Protein 4BF5 (pdb70)

Foldseek 3Di:
DDADDDLPDDPFQADPDDWLKAKEFAQQLLLLLVVVLDVVQDPPGAAEAEEQELCQLLQHLLPHLLSCVVSVRQHYEYAALNSLVSNVSSPDDHAYEYPAADDLVRLLVSVVSLYAYEAAFLVSLLSSLVSLVVVVHAHEYEAEDCLLPPPHHHHYVVDVVSVVSLLVSCPRHRYHYQEYEYEHPDLDAVSVVNSVVSSVVVVVCCCVVNVNDPVRYAYAYAEQSCSVPPSVRRGNYYYYRCSSQQRDDVVPPSRDHRIWMKRWFAFWDWDAFQDADEPPSPGGRRGTFIKTKRFAFVLLLDDQQDDPDQFKDFPQDTWDWHYGTDHTITITTCRVPPDRGTGGMITNAAGDDPDGDDQVVRCVRRVHHCSVRSSSNSVRTGHHYDYDPHVDDDPD/DDADDDLPDPPFQADPDDWLKAKAFAQVLLLLLVVVLDVVQDPPGAAEAEEQELCQLLRHLLPRLLSCVVSVRQHYEYAALNSLVSNVSSPHDHAYEYPAADDLVRLLVSVVSLYAYEAAFLVSLQSSLVSLVVVVHAHEYEAEACLLPPPHRHHYVVDVVSVVSLLVSCPRHRYHYQEYEYEHPDLDDVSVVNSLVSSVVVVVCSCVVNVNDPVRYAYAYAEQSCVVPPSVRRGNYYYYRQLSQPGDDVVVVSNDHGIWMKRWFADWDWDAFQAADEPPSPFGHNGTFIKTKRFAFVLLLPPVVFDDWAWKDFPQDTWTWGYGTDHTITITTCRVPPDRDTGGMMTRAAGDDPDGDYQCNQPVDPPDDVSSRSSSNSVRTGYHHNVVDPPPPDDD

Solvent-accessible surface area: 30609 Å² total; per-residue (Å²): 11,22,42,12,42,70,52,96,20,119,48,26,4,86,81,155,41,18,9,5,0,18,0,32,0,15,17,9,3,0,67,55,0,4,93,23,0,65,99,96,16,42,157,210,30,16,120,11,0,0,7,0,34,0,12,0,21,1,4,0,0,15,20,0,0,60,10,0,58,181,30,58,9,49,1,0,0,0,2,8,18,30,2,0,25,1,0,64,78,62,36,6,130,25,71,1,5,2,23,5,7,13,1,46,37,4,2,52,72,1,42,96,40,171,12,22,5,10,2,5,11,36,70,12,0,73,27,13,2,75,5,0,76,136,80,170,59,78,4,39,0,1,0,1,3,12,15,2,15,9,0,29,12,6,10,7,17,157,21,80,91,6,72,108,37,0,36,41,0,16,165,38,159,9,9,54,16,24,0,0,14,2,26,4,2,15,120,102,113,128,20,1,99,102,1,8,51,64,0,97,119,18,2,104,68,0,18,142,37,18,185,35,88,108,111,129,10,17,5,2,0,0,28,12,23,0,0,5,45,2,73,93,0,47,52,42,2,0,14,0,4,10,0,1,2,12,30,36,42,119,87,40,96,65,16,93,93,2,7,14,1,27,0,42,0,2,3,19,2,44,0,21,52,53,31,20,0,5,54,76,64,62,77,48,4,175,106,85,1,109,0,0,0,0,0,0,0,23,0,0,4,24,20,52,49,120,31,150,128,4,12,1,0,1,92,15,102,122,5,68,10,6,15,55,4,3,12,11,2,5,9,0,16,3,39,109,31,185,66,19,116,25,27,29,75,0,1,7,6,12,155,31,66,178,17,71,1,120,37,70,33,20,46,116,26,43,64,19,82,0,6,1,7,4,0,0,12,5,19,0,3,8,5,23,44,88,173,38,90,40,76,118,157,120,162,214,11,20,45,12,42,71,57,96,20,115,52,29,8,67,46,121,34,17,10,6,0,18,0,31,0,34,24,28,11,0,70,79,0,4,88,24,0,63,101,93,16,43,133,188,29,16,131,12,0,0,8,0,29,0,10,0,20,0,2,0,0,18,26,0,0,63,9,0,58,184,27,58,10,54,2,0,0,0,2,7,18,30,2,0,24,2,0,60,78,66,38,5,130,26,66,1,5,2,23,5,7,12,1,47,38,4,3,53,70,1,38,95,38,164,12,24,4,11,2,5,11,36,88,11,0,72,27,13,2,76,6,0,88,139,82,168,64,76,5,29,0,2,0,1,4,10,12,3,15,8,0,26,12,6,8,5,9,118,28,74,93,4,67,122,40,0,52,39,0,17,170,39,170,20,10,57,17,26,0,0,16,2,26,4,2,30,120,78,89,136,24,0,105,109,1,8,57,54,0,83,112,6,3,93,66,0,12,116,37,20,154,38,100,142,97,142,8,18,8,2,0,0,23,11,19,0,0,6,52,3,69,100,0,47,57,63,3,0,14,0,3,10,0,1,2,13,24,35,36,118,93,45,94,62,17,96,87,2,8,17,0,24,0,41,0,2,3,31,3,37,0,12,45,52,16,21,0,3,66,73,64,73,58,70,4,172,112,64,1,103,0,0,0,0,0,0,0,12,0,0,5,9,32,56,35,30,79,28,166,17,89,0,0,1,87,23,92,94,7,49,14,6,8,58,2,3,14,12,2,2,8,0,25,3,31,119,20,177,53,16,108,26,25,47,74,0,1,1,6,10,151,32,60,182,20,64,4,89,33,68,39,35,55,116,111,136,60,11,85,0,15,16,48,7,0,1,5,4,18,0,3,7,8,26,24,78,127,68,60,30,172,158,77,154,145,226

InterPro domains:
  IPR000821 Alanine racemase [PR00992] (66-82)
  IPR000821 Alanine racemase [PR00992] (102-120)
  IPR000821 Alanine racemase [PR00992] (164-176)
  IPR000821 Alanine racemase [PR00992] (200-211)
  IPR000821 Alanine racemase [PR00992] (243-270)
  IPR000821 Alanine racemase [PR00992] (295-310)
  IPR000821 Alanine racemase [PR00992] (312-327)
  IPR000821 Alanine racemase [PR00992] (333-350)
  IPR000821 Alanine racemase [PTHR30511] (40-406)
  IPR000821 Alanine racemase [TIGR00492] (42-378)
  IPR001608 Alanine racemase, N-terminal [PF01168] (46-269)
  IPR009006 Alanine racemase/group IV decarboxylase, C-terminal [G3DSA:2.40.37.10] (42-402)
  IPR009006 Alanine racemase/group IV decarboxylase, C-terminal [SSF50621] (273-406)
  IPR011079 Alanine racemase, C-terminal [PF00842] (279-400)
  IPR011079 Alanine racemase, C-terminal [SM01005] (279-407)
  IPR020622 Alanine racemase, pyridoxal-phosphate attachment site [PS00395] (71-81)
  IPR029066 PLP-binding barrel [G3DSA:3.20.20.10] (48-266)
  IPR029066 PLP-binding barrel [SSF51419] (46-269)
  IPR043698 Racemase Bsr/Lyr [MF_02212] (1-408)
  IPR043698 Racemase Bsr/Lyr [NF009879] (3-405)

Structure (mmCIF, N/CA/C/O backbone):
data_4BF5
#
_entry.id   4BF5
#
_cell.length_a   56.666
_cell.length_b   81.850
_cell.length_c   78.286
_cell.angle_alpha   90.00
_cell.angle_beta   98.97
_cell.angle_gamma   90.00
#
_symmetry.space_group_name_H-M   'P 1 21 1'
#
loop_
_entity.id
_entity.type
_entity.pdbx_description
1 polymer 'ALANINE RACEMASE'
2 non-polymer "PYRIDOXAL-5'-PHOSPHATE"
3 non-polymer 'CHLORIDE ION'
4 non-polymer GLYCEROL
5 non-polymer 'NICKEL (II) ION'
6 water water
#
loop_
_atom_site.group_PDB
_atom_site.id
_atom_site.type_symbol
_atom_site.label_atom_id
_atom_site.label_alt_id
_atom_site.label_comp_id
_atom_site.label_asym_id
_atom_site.label_entity_id
_atom_site.label_seq_id
_atom_site.pdbx_PDB_ins_code
_atom_site.Cartn_x
_atom_site.Cartn_y
_atom_site.Cartn_z
_atom_site.occupancy
_atom_site.B_iso_or_equiv
_atom_site.auth_seq_id
_atom_site.auth_comp_id
_atom_site.auth_asym_id
_atom_site.auth_atom_id
_atom_site.pdbx_PDB_model_num
ATOM 1 N N . ALA A 1 22 ? 29.489 34.476 34.627 1.00 10.97 22 ALA A N 1
ATOM 2 C CA . ALA A 1 22 ? 30.793 34.149 34.062 1.00 11.48 22 ALA A CA 1
ATOM 3 C C . ALA A 1 22 ? 30.692 32.894 33.200 1.00 10.75 22 ALA A C 1
ATOM 4 O O . ALA A 1 22 ? 30.292 31.838 33.688 1.00 11.95 22 ALA A O 1
ATOM 10 N N . PRO A 1 23 ? 31.060 33.005 31.913 1.00 9.99 23 PRO A N 1
ATOM 11 C CA . PRO A 1 23 ? 30.889 31.912 30.951 1.00 10.50 23 PRO A CA 1
ATOM 12 C C . PRO A 1 23 ? 32.042 30.915 30.955 1.00 9.63 23 PRO A C 1
ATOM 13 O O . PRO A 1 23 ? 33.049 31.126 31.632 1.00 10.77 23 PRO A O 1
ATOM 24 N N . TYR A 1 24 ? 31.885 29.828 30.206 1.00 10.39 24 TYR A N 1
ATOM 25 C CA . TYR A 1 24 ? 32.997 28.927 29.939 1.00 8.45 24 TYR A CA 1
ATOM 26 C C . TYR A 1 24 ? 34.040 29.659 29.110 1.00 10.23 24 TYR A C 1
ATOM 27 O O . TYR A 1 24 ? 33.703 30.427 28.208 1.00 14.18 24 TYR A O 1
ATOM 45 N N . LEU A 1 25 ? 35.306 29.419 29.424 1.00 8.67 25 LEU A N 1
ATOM 46 C CA . LEU A 1 25 ? 36.407 30.012 28.680 1.00 11.34 25 LEU A CA 1
ATOM 47 C C . LEU A 1 25 ? 37.030 28.956 27.772 1.00 11.88 25 LEU A C 1
ATOM 48 O O . LEU A 1 25 ? 36.761 27.765 27.929 1.00 13.30 25 LEU A O 1
ATOM 64 N N . PRO A 1 26 ? 37.857 29.390 26.810 1.00 15.54 26 PRO A N 1
ATOM 65 C CA . PRO A 1 26 ? 38.428 28.457 25.832 1.00 15.62 26 PRO A CA 1
ATOM 66 C C . PRO A 1 26 ? 39.183 27.300 26.481 1.00 13.95 26 PRO A C 1
ATOM 67 O O . PRO A 1 26 ? 39.822 27.481 27.518 1.00 13.41 26 PRO A O 1
ATOM 78 N N . LEU A 1 27 ? 39.099 26.122 25.872 1.00 14.59 27 LEU A N 1
ATOM 79 C CA . LEU A 1 27 ? 39.867 24.970 26.325 1.00 15.12 27 LEU A CA 1
ATOM 80 C C . LEU A 1 27 ? 41.340 25.190 26.002 1.00 14.11 27 LEU A C 1
ATOM 81 O O . LEU A 1 27 ? 41.680 26.017 25.156 1.00 13.81 27 LEU A O 1
ATOM 97 N N . ALA A 1 28 ? 42.212 24.451 26.679 1.00 16.66 28 ALA A N 1
ATOM 98 C CA . ALA A 1 28 ? 43.652 24.620 26.515 1.00 16.86 28 ALA A CA 1
ATOM 99 C C . ALA A 1 28 ? 44.088 24.439 25.063 1.00 19.01 28 ALA A C 1
ATOM 100 O O . ALA A 1 28 ? 45.017 25.099 24.601 1.00 23.70 28 ALA A O 1
ATOM 107 N N . SER A 1 29 ? 43.414 23.542 24.350 1.00 18.25 29 SER A N 1
ATOM 108 C CA . SER A 1 29 ? 43.779 23.230 22.971 1.00 23.03 29 SER A CA 1
ATOM 109 C C . SER A 1 29 ? 43.143 24.188 21.962 1.00 21.57 29 SER A C 1
ATOM 110 O O . SER A 1 29 ? 43.359 24.061 20.756 1.00 21.61 29 SER A O 1
ATOM 118 N N . ASP A 1 30 ? 42.364 25.145 22.456 1.00 14.56 30 ASP A N 1
ATOM 119 C CA . ASP A 1 30 ? 41.692 26.111 21.594 1.00 18.77 30 ASP A CA 1
ATOM 120 C C . ASP A 1 30 ? 42.469 27.424 21.560 1.00 19.86 30 ASP A C 1
ATOM 121 O O . ASP A 1 30 ? 42.500 28.161 22.545 1.00 20.62 30 ASP A O 1
ATOM 130 N N . HIS A 1 31 ? 43.093 27.712 20.421 1.00 15.02 31 HIS A N 1
ATOM 131 C CA . HIS A 1 31 ? 43.934 28.898 20.285 1.00 17.35 31 HIS A CA 1
ATOM 132 C C . HIS A 1 31 ? 43.361 29.894 19.280 1.00 14.39 31 HIS A C 1
ATOM 133 O O . HIS A 1 31 ? 44.106 30.637 18.641 1.00 17.26 31 HIS A O 1
ATOM 148 N N . ARG A 1 32 ? 42.039 29.908 19.144 1.00 13.67 32 ARG A N 1
ATOM 149 C CA . ARG A 1 32 ? 41.378 30.821 18.217 1.00 12.88 32 ARG A CA 1
ATOM 150 C C . ARG A 1 32 ? 41.496 32.270 18.675 1.00 12.05 32 ARG A C 1
ATOM 151 O O . ARG A 1 32 ? 41.739 33.168 17.868 1.00 12.98 32 ARG A O 1
ATOM 172 N N . ASN A 1 33 ? 41.318 32.494 19.972 1.00 12.33 33 ASN A N 1
ATOM 173 C CA . ASN A 1 33 ? 41.313 33.844 20.518 1.00 12.28 33 ASN A CA 1
ATOM 174 C C . ASN A 1 33 ? 42.669 34.524 20.366 1.00 16.53 33 ASN A C 1
ATOM 175 O O . ASN A 1 33 ? 43.711 33.912 20.600 1.00 15.93 33 ASN A O 1
ATOM 186 N N . GLY A 1 34 ? 42.647 35.793 19.971 1.00 11.47 34 GLY A N 1
ATOM 187 C CA . GLY A 1 34 ? 43.864 36.566 19.807 1.00 11.71 34 GLY A CA 1
ATOM 188 C C . GLY A 1 34 ? 44.335 36.636 18.364 1.00 14.17 34 GLY A C 1
ATOM 189 O O . GLY A 1 34 ? 45.114 37.518 18.004 1.00 13.60 34 GLY A O 1
ATOM 193 N N . GLU A 1 35 ? 43.861 35.708 17.536 1.00 12.15 35 GLU A N 1
ATOM 194 C CA . GLU A 1 35 ? 44.269 35.648 16.134 1.00 12.81 35 GLU A CA 1
ATOM 195 C C . GLU A 1 35 ? 43.710 36.830 15.346 1.00 12.48 35 GLU A C 1
ATOM 196 O O . GLU A 1 35 ? 42.537 37.175 15.472 1.00 15.25 35 GLU A O 1
ATOM 208 N N . VAL A 1 36 ? 44.561 37.436 14.524 1.00 13.51 36 VAL A N 1
ATOM 209 C CA . VAL A 1 36 ? 44.229 38.689 13.855 1.00 13.29 36 VAL A CA 1
ATOM 210 C C . VAL A 1 36 ? 43.467 38.504 12.542 1.00 12.79 36 VAL A C 1
ATOM 211 O O . VAL A 1 36 ? 42.646 39.343 12.176 1.00 17.61 36 VAL A O 1
ATOM 224 N N . GLN A 1 37 ? 43.737 37.411 11.836 1.00 14.49 37 GLN A N 1
ATOM 225 C CA . GLN A 1 37 ? 43.201 37.231 10.489 1.00 16.18 37 GLN A CA 1
ATOM 226 C C . GLN A 1 37 ? 41.765 36.707 10.457 1.00 13.21 37 GLN A C 1
ATOM 227 O O . GLN A 1 37 ? 41.107 36.759 9.418 1.00 16.00 37 GLN A O 1
ATOM 241 N N . THR A 1 38 ? 41.277 36.210 11.587 1.00 11.65 38 THR A N 1
ATOM 242 C CA . THR A 1 38 ? 39.936 35.639 11.639 1.00 15.05 38 THR A CA 1
ATOM 243 C C . THR A 1 38 ? 38.870 36.727 11.557 1.00 12.52 38 THR A C 1
ATOM 244 O O . THR A 1 38 ? 38.977 37.768 12.202 1.00 14.64 38 THR A O 1
ATOM 255 N N . ALA A 1 39 ? 37.840 36.472 10.756 1.00 10.88 39 ALA A N 1
ATOM 256 C CA . ALA A 1 39 ? 36.772 37.442 10.545 1.00 13.38 39 ALA A CA 1
ATOM 257 C C . ALA A 1 39 ? 36.044 37.746 11.847 1.00 12.12 39 ALA A C 1
ATOM 258 O O . ALA A 1 39 ? 35.656 36.838 12.583 1.00 14.62 39 ALA A O 1
ATOM 265 N N . SER A 1 40 ? 35.865 39.033 12.123 1.00 12.85 40 SER A N 1
ATOM 266 C CA A SER A 1 40 ? 35.182 39.474 13.333 0.59 15.41 40 SER A CA 1
ATOM 267 C CA B SER A 1 40 ? 35.174 39.470 13.329 0.41 15.41 40 SER A CA 1
ATOM 268 C C . SER A 1 40 ? 34.281 40.664 13.020 1.00 14.87 40 SER A C 1
ATOM 269 O O . SER A 1 40 ? 34.712 41.623 12.381 1.00 15.72 40 SER A O 1
ATOM 284 N N . ASN A 1 41 ? 33.032 40.604 13.472 1.00 11.56 41 ASN A N 1
ATOM 285 C CA . ASN A 1 41 ? 32.106 41.708 13.246 1.00 11.46 41 ASN A CA 1
ATOM 286 C C . ASN A 1 41 ? 32.557 42.920 14.051 1.00 10.38 41 ASN A C 1
ATOM 287 O O . ASN A 1 41 ? 32.430 44.060 13.608 1.00 14.15 41 ASN A O 1
ATOM 298 N N . ALA A 1 42 ? 33.089 42.651 15.237 1.00 10.41 42 ALA A N 1
ATOM 299 C CA . ALA A 1 42 ? 33.733 43.662 16.062 1.00 11.54 42 ALA A CA 1
ATOM 300 C C . ALA A 1 42 ? 34.769 42.937 16.907 1.00 10.23 42 ALA A C 1
ATOM 301 O O . ALA A 1 42 ? 34.689 41.722 17.070 1.00 11.02 42 ALA A O 1
ATOM 308 N N . TRP A 1 43 ? 35.749 43.662 17.435 1.00 9.20 43 TRP A N 1
ATOM 309 C CA . TRP A 1 43 ? 36.801 43.015 18.210 1.00 10.72 43 TRP A CA 1
ATOM 310 C C . TRP A 1 43 ? 37.516 43.974 19.150 1.00 12.51 43 TRP A C 1
ATOM 311 O O . TRP A 1 43 ? 37.529 45.186 18.932 1.00 11.84 43 TRP A O 1
ATOM 332 N N . LEU A 1 44 ? 38.105 43.413 20.202 1.00 11.70 44 LEU A N 1
ATOM 333 C CA . LEU A 1 44 ? 38.935 44.180 21.117 1.00 11.66 44 LEU A CA 1
ATOM 334 C C . LEU A 1 44 ? 40.403 43.978 20.772 1.00 13.11 44 LEU A C 1
ATOM 335 O O . LEU A 1 44 ? 40.888 42.850 20.706 1.00 16.00 44 LEU A O 1
ATOM 351 N N . GLU A 1 45 ? 41.098 45.084 20.540 1.00 11.98 45 GLU A N 1
ATOM 352 C CA . GLU A 1 45 ? 42.528 45.062 20.284 1.00 13.11 45 GLU A CA 1
ATOM 353 C C . GLU A 1 45 ? 43.268 45.136 21.614 1.00 12.72 45 GLU A C 1
ATOM 354 O O . GLU A 1 45 ? 43.196 46.145 22.311 1.00 14.14 45 GLU A O 1
ATOM 366 N N . VAL A 1 46 ? 43.971 44.062 21.964 1.00 9.82 46 VAL A N 1
ATOM 367 C CA . VAL A 1 46 ? 44.641 43.967 23.259 1.00 8.56 46 VAL A CA 1
ATOM 368 C C . VAL A 1 46 ? 46.152 44.129 23.116 1.00 11.27 46 VAL A C 1
ATOM 369 O O . VAL A 1 46 ? 46.830 43.263 22.565 1.00 11.04 46 VAL A O 1
ATOM 382 N N . ASP A 1 47 ? 46.672 45.240 23.627 1.00 9.98 47 ASP A N 1
ATOM 383 C CA . ASP A 1 47 ? 48.088 45.565 23.502 1.00 10.85 47 ASP A CA 1
ATOM 384 C C . ASP A 1 47 ? 48.895 44.953 24.644 1.00 10.84 47 ASP A C 1
ATOM 385 O O . ASP A 1 47 ? 48.923 45.486 25.753 1.00 10.45 47 ASP A O 1
ATOM 394 N N . LEU A 1 48 ? 49.556 43.835 24.361 1.00 12.56 48 LEU A N 1
ATOM 395 C CA . LEU A 1 48 ? 50.346 43.135 25.367 1.00 11.12 48 LEU A CA 1
ATOM 396 C C . LEU A 1 48 ? 51.515 43.989 25.848 1.00 13.12 48 LEU A C 1
ATOM 397 O O . LEU A 1 48 ? 51.931 43.893 27.002 1.00 13.47 48 LEU A O 1
ATOM 413 N N . GLY A 1 49 ? 52.044 44.822 24.958 1.00 12.95 49 GLY A N 1
ATOM 414 C CA . GLY A 1 49 ? 53.149 45.699 25.301 1.00 12.74 49 GLY A CA 1
ATOM 415 C C . GLY A 1 49 ? 52.760 46.700 26.371 1.00 12.90 49 GLY A C 1
ATOM 416 O O . GLY A 1 49 ? 53.524 46.961 27.301 1.00 15.84 49 GLY A O 1
ATOM 420 N N . ALA A 1 50 ? 51.563 47.262 26.238 1.00 12.14 50 ALA A N 1
ATOM 421 C CA . ALA A 1 50 ? 51.054 48.223 27.207 1.00 10.58 50 ALA A CA 1
ATOM 422 C C . ALA A 1 50 ? 50.846 47.551 28.559 1.00 13.58 50 ALA A C 1
ATOM 423 O O . ALA A 1 50 ? 51.144 48.129 29.604 1.00 12.77 50 ALA A O 1
ATOM 430 N N . PHE A 1 51 ? 50.334 46.324 28.530 1.00 11.49 51 PHE A N 1
ATOM 431 C CA . PHE A 1 51 ? 50.071 45.571 29.750 1.00 11.83 51 PHE A CA 1
ATOM 432 C C . PHE A 1 51 ? 51.366 45.284 30.503 1.00 13.06 51 PHE A C 1
ATOM 433 O O . PHE A 1 51 ? 51.456 45.512 31.710 1.00 13.39 51 PHE A O 1
ATOM 450 N N . GLU A 1 52 ? 52.369 44.786 29.786 1.00 12.01 52 GLU A N 1
ATOM 451 C CA . GLU A 1 52 ? 53.665 44.493 30.387 1.00 13.51 52 GLU A CA 1
ATOM 452 C C . GLU A 1 52 ? 54.318 45.768 30.909 1.00 12.83 52 GLU A C 1
ATOM 453 O O . GLU A 1 52 ? 54.986 45.755 31.943 1.00 14.72 52 GLU A O 1
ATOM 465 N N . HIS A 1 53 ? 54.118 46.869 30.191 1.00 14.14 53 HIS A N 1
ATOM 466 C CA . HIS A 1 53 ? 54.644 48.163 30.611 1.00 13.39 53 HIS A CA 1
ATOM 467 C C . HIS A 1 53 ? 54.033 48.594 31.940 1.00 13.69 53 HIS A C 1
ATOM 468 O O . HIS A 1 53 ? 54.739 49.054 32.837 1.00 13.73 53 HIS A O 1
ATOM 483 N N . ASN A 1 54 ? 52.719 48.444 32.061 1.00 10.74 54 ASN A N 1
ATOM 484 C CA . ASN A 1 54 ? 52.012 48.851 33.270 1.00 11.14 54 ASN A CA 1
ATOM 485 C C . ASN A 1 54 ? 52.464 48.062 34.495 1.00 10.19 54 ASN A C 1
ATOM 486 O O . ASN A 1 54 ? 52.568 48.611 35.592 1.00 11.80 54 ASN A O 1
ATOM 497 N N . ILE A 1 55 ? 52.734 46.774 34.305 1.00 12.07 55 ILE A N 1
ATOM 498 C CA . ILE A 1 55 ? 53.220 45.934 35.392 1.00 12.51 55 ILE A CA 1
ATOM 499 C C . ILE A 1 55 ? 54.566 46.447 35.893 1.00 9.80 55 ILE A C 1
ATOM 500 O O . ILE A 1 55 ? 54.763 46.627 37.095 1.00 13.08 55 ILE A O 1
ATOM 516 N N . GLN A 1 56 ? 55.487 46.683 34.965 1.00 13.45 56 GLN A N 1
ATOM 517 C CA . GLN A 1 56 ? 56.820 47.159 35.313 1.00 13.82 56 GLN A CA 1
ATOM 518 C C . GLN A 1 56 ? 56.754 48.542 35.951 1.00 14.51 56 GLN A C 1
ATOM 519 O O . GLN A 1 56 ? 57.503 48.843 36.880 1.00 15.97 56 GLN A O 1
ATOM 533 N N . THR A 1 57 ? 55.855 49.381 35.448 1.00 14.77 57 THR A N 1
ATOM 534 C CA . THR A 1 57 ? 55.708 50.738 35.960 1.00 13.87 57 THR A CA 1
ATOM 535 C C . THR A 1 57 ? 55.256 50.720 37.418 1.00 16.49 57 THR A C 1
ATOM 536 O O . THR A 1 57 ? 55.724 51.517 38.231 1.00 14.30 57 THR A O 1
ATOM 547 N N . LEU A 1 58 ? 54.347 49.807 37.747 1.00 13.16 58 LEU A N 1
ATOM 548 C CA . LEU A 1 58 ? 53.877 49.669 39.120 1.00 9.55 58 LEU A CA 1
ATOM 549 C C . LEU A 1 58 ? 54.998 49.159 40.019 1.00 10.73 58 LEU A C 1
ATOM 550 O O . LEU A 1 58 ? 55.167 49.634 41.142 1.00 13.82 58 LEU A O 1
ATOM 566 N N . LYS A 1 59 ? 55.761 48.189 39.523 1.00 12.39 59 LYS A N 1
ATOM 567 C CA . LYS A 1 59 ? 56.900 47.660 40.265 1.00 13.60 59 LYS A CA 1
ATOM 568 C C . LYS A 1 59 ? 57.843 48.784 40.670 1.00 16.12 59 LYS A C 1
ATOM 569 O O . LYS A 1 59 ? 58.261 48.874 41.824 1.00 18.56 59 LYS A O 1
ATOM 588 N N . ASP A 1 60 ? 58.179 49.635 39.706 1.00 18.12 60 ASP A N 1
ATOM 589 C CA . ASP A 1 60 ? 59.105 50.734 39.941 1.00 18.15 60 ASP A CA 1
ATOM 590 C C . ASP A 1 60 ? 58.547 51.709 40.973 1.00 22.88 60 ASP A C 1
ATOM 591 O O . ASP A 1 60 ? 59.299 52.306 41.743 1.00 24.13 60 ASP A O 1
ATOM 600 N N . ARG A 1 61 ? 57.227 51.868 40.986 1.00 17.34 61 ARG A N 1
ATOM 601 C CA . ARG A 1 61 ? 56.579 52.766 41.935 1.00 13.50 61 ARG A CA 1
ATOM 602 C C . ARG A 1 61 ? 56.653 52.210 43.354 1.00 18.07 61 ARG A C 1
ATOM 603 O O . ARG A 1 61 ? 56.944 52.940 44.302 1.00 23.42 61 ARG A O 1
ATOM 624 N N . LEU A 1 62 ? 56.386 50.916 43.492 1.00 16.68 62 LEU A N 1
ATOM 625 C CA . LEU A 1 62 ? 56.372 50.271 44.801 1.00 15.97 62 LEU A CA 1
ATOM 626 C C . LEU A 1 62 ? 57.780 50.138 45.377 1.00 19.79 62 LEU A C 1
ATOM 627 O O . LEU A 1 62 ? 57.964 50.159 46.594 1.00 23.36 62 LEU A O 1
ATOM 643 N N . GLY A 1 63 ? 58.768 50.000 44.500 1.00 20.25 63 GLY A N 1
ATOM 644 C CA . GLY A 1 63 ? 60.152 49.890 44.926 1.00 26.45 63 GLY A CA 1
ATOM 645 C C . GLY A 1 63 ? 60.553 48.462 45.240 1.00 21.80 63 GLY A C 1
ATOM 646 O O . GLY A 1 63 ? 59.753 47.536 45.105 1.00 28.52 63 GLY A O 1
ATOM 650 N N . ASP A 1 64 ? 61.800 48.285 45.664 1.00 29.47 64 ASP A N 1
ATOM 651 C CA . ASP A 1 64 ? 62.335 46.959 45.952 1.00 27.23 64 ASP A CA 1
ATOM 652 C C . ASP A 1 64 ? 61.844 46.417 47.291 1.00 27.89 64 ASP A C 1
ATOM 653 O O . ASP A 1 64 ? 61.736 45.205 47.475 1.00 33.74 64 ASP A O 1
ATOM 662 N N . LYS A 1 65 ? 61.550 47.318 48.224 1.00 24.74 65 LYS A N 1
ATOM 663 C CA . LYS A 1 65 ? 61.078 46.924 49.546 1.00 25.99 65 LYS A CA 1
ATOM 664 C C . LYS A 1 65 ? 59.575 47.151 49.686 1.00 23.02 65 LYS A C 1
ATOM 665 O O . LYS A 1 65 ? 59.043 47.169 50.796 1.00 28.64 65 LYS A O 1
ATOM 684 N N . GLY A 1 66 ? 58.894 47.322 48.556 1.00 23.91 66 GLY A N 1
ATOM 685 C CA . GLY A 1 66 ? 57.465 47.578 48.561 1.00 19.52 66 GLY A CA 1
ATOM 686 C C . GLY A 1 66 ? 56.650 46.308 48.711 1.00 18.33 66 GLY A C 1
ATOM 687 O O . GLY A 1 66 ? 57.208 45.215 48.815 1.00 17.35 66 GLY A O 1
ATOM 691 N N . PRO A 1 67 ? 55.317 46.445 48.721 1.00 14.50 67 PRO A N 1
ATOM 692 C CA . PRO A 1 67 ? 54.414 45.299 48.867 1.00 14.05 67 PRO A CA 1
ATOM 693 C C . PRO A 1 67 ? 54.400 44.416 47.626 1.00 14.81 67 PRO A C 1
ATOM 694 O O . PRO A 1 67 ? 54.735 44.879 46.535 1.00 17.28 67 PRO A O 1
ATOM 705 N N . LYS A 1 68 ? 54.019 43.155 47.797 1.00 14.26 68 LYS A N 1
ATOM 706 C CA . LYS A 1 68 ? 53.881 42.241 46.673 1.00 14.73 68 LYS A CA 1
ATOM 707 C C . LYS A 1 68 ? 52.689 42.658 45.822 1.00 12.87 68 LYS A C 1
ATOM 708 O O . LYS A 1 68 ? 51.792 43.353 46.298 1.00 13.15 68 LYS A O 1
ATOM 727 N N . ILE A 1 69 ? 52.684 42.230 44.565 1.00 12.22 69 ILE A N 1
ATOM 728 C CA . ILE A 1 69 ? 51.589 42.544 43.657 1.00 11.98 69 ILE A CA 1
ATOM 729 C C . ILE A 1 69 ? 50.727 41.316 43.401 1.00 13.25 69 ILE A C 1
ATOM 730 O O . ILE A 1 69 ? 51.239 40.245 43.076 1.00 13.66 69 ILE A O 1
ATOM 746 N N . CYS A 1 70 ? 49.417 41.476 43.552 1.00 11.30 70 CYS A N 1
ATOM 747 C CA . CYS A 1 70 ? 48.476 40.450 43.129 1.00 12.43 70 CYS A CA 1
ATOM 748 C C . CYS A 1 70 ? 47.645 40.997 41.977 1.00 12.79 70 CYS A C 1
ATOM 749 O O . CYS A 1 70 ? 46.732 41.797 42.183 1.00 14.52 70 CYS A O 1
ATOM 756 N N . ALA A 1 71 ? 47.977 40.575 40.762 1.00 9.73 71 ALA A N 1
ATOM 757 C CA . ALA A 1 71 ? 47.270 41.039 39.576 1.00 11.47 71 ALA A CA 1
ATOM 758 C C . ALA A 1 71 ? 45.836 40.528 39.585 1.00 10.67 71 ALA A C 1
ATOM 759 O O . ALA A 1 71 ? 45.599 39.321 39.568 1.00 9.04 71 ALA A O 1
ATOM 766 N N . ILE A 1 72 ? 44.882 41.451 39.620 1.00 9.87 72 ILE A N 1
ATOM 767 C CA . ILE A 1 72 ? 43.472 41.088 39.620 1.00 7.85 72 ILE A CA 1
ATOM 768 C C . ILE A 1 72 ? 42.985 40.928 38.185 1.00 9.13 72 ILE A C 1
ATOM 769 O O . ILE A 1 72 ? 43.038 41.868 37.391 1.00 9.49 72 ILE A O 1
ATOM 785 N N . MET A 1 73 ? 42.515 39.728 37.859 1.00 9.06 73 MET A N 1
ATOM 786 C CA . MET A 1 73 ? 42.151 39.393 36.489 1.00 8.57 73 MET A CA 1
ATOM 787 C C . MET A 1 73 ? 40.769 38.748 36.422 1.00 11.06 73 MET A C 1
ATOM 788 O O . MET A 1 73 ? 40.510 37.893 35.575 1.00 9.97 73 MET A O 1
ATOM 802 N N . LYS A 1 74 ? 39.887 39.167 37.322 1.00 10.33 74 LYS A N 1
ATOM 803 C CA . LYS A 1 74 ? 38.504 38.708 37.318 1.00 10.38 74 LYS A CA 1
ATOM 804 C C . LYS A 1 74 ? 37.805 39.186 36.049 1.00 7.92 74 LYS A C 1
ATOM 805 O O . LYS A 1 74 ? 38.301 40.076 35.358 1.00 8.53 74 LYS A O 1
ATOM 821 N N . ALA A 1 75 ? 36.651 38.597 35.750 1.00 10.45 75 ALA A N 1
ATOM 822 C CA . ALA A 1 75 ? 35.881 38.963 34.566 1.00 9.74 75 ALA A CA 1
ATOM 823 C C . ALA A 1 75 ? 36.710 38.783 33.298 1.00 8.94 75 ALA A C 1
ATOM 824 O O . ALA A 1 75 ? 36.732 39.654 32.428 1.00 9.42 75 ALA A O 1
ATOM 831 N N . ASP A 1 76 ? 37.386 37.642 33.200 1.00 9.49 76 ASP A N 1
ATOM 832 C CA . ASP A 1 76 ? 38.228 37.337 32.049 1.00 9.42 76 ASP A CA 1
ATOM 833 C C . ASP A 1 76 ? 39.252 38.447 31.839 1.00 9.18 76 ASP A C 1
ATOM 834 O O . ASP A 1 76 ? 39.392 38.980 30.738 1.00 8.58 76 ASP A O 1
ATOM 843 N N . ALA A 1 77 ? 39.962 38.789 32.910 1.00 9.57 77 ALA A N 1
ATOM 844 C CA . ALA A 1 77 ? 40.964 39.848 32.875 1.00 8.88 77 ALA A CA 1
ATOM 845 C C . ALA A 1 77 ? 40.358 41.169 32.413 1.00 9.85 77 ALA A C 1
ATOM 846 O O . ALA A 1 77 ? 40.871 41.809 31.494 1.00 9.44 77 ALA A O 1
ATOM 853 N N . TYR A 1 78 ? 39.265 41.571 33.055 1.00 9.80 78 TYR A N 1
ATOM 854 C CA . TYR A 1 78 ? 38.627 42.850 32.760 1.00 10.79 78 TYR A CA 1
ATOM 855 C C . TYR A 1 78 ? 38.258 42.968 31.283 1.00 9.66 78 TYR A C 1
ATOM 856 O O . TYR A 1 78 ? 38.289 44.057 30.711 1.00 10.78 78 TYR A O 1
ATOM 874 N N . GLY A 1 79 ? 37.916 41.840 30.669 1.00 8.93 79 GLY A N 1
ATOM 875 C CA . GLY A 1 79 ? 37.502 41.823 29.277 1.00 9.84 79 GLY A CA 1
ATOM 876 C C . GLY A 1 79 ? 38.652 41.786 28.287 1.00 11.20 79 GLY A C 1
ATOM 877 O O . GLY A 1 79 ? 38.434 41.862 27.079 1.00 12.07 79 GLY A O 1
ATOM 881 N N . HIS A 1 80 ? 39.876 41.663 28.791 1.00 10.88 80 HIS A N 1
ATOM 882 C CA . HIS A 1 80 ? 41.055 41.634 27.931 1.00 10.74 80 HIS A CA 1
ATOM 883 C C . HIS A 1 80 ? 41.431 40.209 27.539 1.00 10.86 80 HIS A C 1
ATOM 884 O O . HIS A 1 80 ? 42.205 39.999 26.604 1.00 13.35 80 HIS A O 1
ATOM 899 N N . GLY A 1 81 ? 40.883 39.234 28.256 1.00 11.62 81 GLY A N 1
ATOM 900 C CA . GLY A 1 81 ? 41.177 37.838 27.992 1.00 14.30 81 GLY A CA 1
ATOM 901 C C . GLY A 1 81 ? 42.292 37.319 28.877 1.00 11.82 81 GLY A C 1
ATOM 902 O O . GLY A 1 81 ? 43.471 37.542 28.603 1.00 11.81 81 GLY A O 1
ATOM 906 N N . ILE A 1 82 ? 41.917 36.622 29.945 1.00 9.64 82 ILE A N 1
ATOM 907 C CA . ILE A 1 82 ? 42.893 36.086 30.884 1.00 8.92 82 ILE A CA 1
ATOM 908 C C . ILE A 1 82 ? 43.813 35.088 30.181 1.00 10.02 82 ILE A C 1
ATOM 909 O O . ILE A 1 82 ? 44.977 34.935 30.549 1.00 8.88 82 ILE A O 1
ATOM 925 N N . ASP A 1 83 ? 43.288 34.420 29.159 1.00 11.02 83 ASP A N 1
ATOM 926 C CA . ASP A 1 83 ? 44.075 33.470 28.381 1.00 13.23 83 ASP A CA 1
ATOM 927 C C . ASP A 1 83 ? 45.214 34.161 27.633 1.00 15.13 83 ASP A C 1
ATOM 928 O O . ASP A 1 83 ? 46.248 33.551 27.362 1.00 15.79 83 ASP A O 1
ATOM 937 N N . LEU A 1 84 ? 45.025 35.437 27.313 1.00 10.05 84 LEU A N 1
ATOM 938 C CA . LEU A 1 84 ? 46.003 36.183 26.528 1.00 11.27 84 LEU A CA 1
ATOM 939 C C . LEU A 1 84 ? 47.011 36.937 27.395 1.00 9.77 84 LEU A C 1
ATOM 940 O O . LEU A 1 84 ? 48.125 37.215 26.952 1.00 10.60 84 LEU A O 1
ATOM 956 N N . LEU A 1 85 ? 46.627 37.267 28.625 1.00 10.98 85 LEU A N 1
ATOM 957 C CA . LEU A 1 85 ? 47.454 38.129 29.468 1.00 8.57 85 LEU A CA 1
ATOM 958 C C . LEU A 1 85 ? 48.274 37.387 30.525 1.00 11.12 85 LEU A C 1
ATOM 959 O O . LEU A 1 85 ? 49.303 37.890 30.973 1.00 10.54 85 LEU A O 1
ATOM 975 N N . VAL A 1 86 ? 47.826 36.204 30.931 1.00 10.64 86 VAL A N 1
ATOM 976 C CA . VAL A 1 86 ? 48.503 35.481 32.006 1.00 10.53 86 VAL A CA 1
ATOM 977 C C . VAL A 1 86 ? 49.980 35.215 31.697 1.00 9.51 86 VAL A C 1
ATOM 978 O O . VAL A 1 86 ? 50.829 35.360 32.575 1.00 11.13 86 VAL A O 1
ATOM 991 N N . PRO A 1 87 ? 50.294 34.824 30.452 1.00 8.57 87 PRO A N 1
ATOM 992 C CA . PRO A 1 87 ? 51.702 34.589 30.111 1.00 11.60 87 PRO A CA 1
ATOM 993 C C . PRO A 1 87 ? 52.604 35.776 30.452 1.00 12.82 87 PRO A C 1
ATOM 994 O O . PRO A 1 87 ? 53.750 35.577 30.857 1.00 12.33 87 PRO A O 1
ATOM 1005 N N . SER A 1 88 ? 52.091 36.992 30.291 1.00 10.68 88 SER A N 1
ATOM 1006 C CA . SER A 1 88 ? 52.847 38.191 30.635 1.00 11.99 88 SER A CA 1
ATOM 1007 C C . SER A 1 88 ? 53.019 38.304 32.146 1.00 10.21 88 SER A C 1
ATOM 1008 O O . SER A 1 88 ? 54.064 38.735 32.632 1.00 14.03 88 SER A O 1
ATOM 1016 N N . VAL A 1 89 ? 51.985 37.916 32.885 1.00 9.97 89 VAL A N 1
ATOM 1017 C CA . VAL A 1 89 ? 52.031 37.949 34.340 1.00 12.47 89 VAL A CA 1
ATOM 1018 C C . VAL A 1 89 ? 53.059 36.944 34.851 1.00 11.32 89 VAL A C 1
ATOM 1019 O O . VAL A 1 89 ? 53.788 37.215 35.806 1.00 12.43 89 VAL A O 1
ATOM 1032 N N . VAL A 1 90 ? 53.116 35.785 34.201 1.00 12.09 90 VAL A N 1
ATOM 1033 C CA . VAL A 1 90 ? 54.071 34.746 34.563 1.00 15.94 90 VAL A CA 1
ATOM 1034 C C . VAL A 1 90 ? 55.502 35.213 34.322 1.00 13.20 90 VAL A C 1
ATOM 1035 O O . VAL A 1 90 ? 56.372 35.043 35.175 1.00 13.39 90 VAL A O 1
ATOM 1048 N N . LYS A 1 91 ? 55.739 35.806 33.158 1.00 13.16 91 LYS A N 1
ATOM 1049 C CA . LYS A 1 91 ? 57.077 36.249 32.789 1.00 12.45 91 LYS A CA 1
ATOM 1050 C C . LYS A 1 91 ? 57.548 37.388 33.690 1.00 19.14 91 LYS A C 1
ATOM 1051 O O . LYS A 1 91 ? 58.745 37.548 33.926 1.00 16.03 91 LYS A O 1
ATOM 1070 N N . ALA A 1 92 ? 56.603 38.173 34.196 1.00 14.31 92 ALA A N 1
ATOM 1071 C CA . ALA A 1 92 ? 56.927 39.283 35.085 1.00 14.63 92 ALA A CA 1
ATOM 1072 C C . ALA A 1 92 ? 57.249 38.791 36.495 1.00 11.76 92 ALA A C 1
ATOM 1073 O O . ALA A 1 92 ? 57.787 39.536 37.312 1.00 17.83 92 ALA A O 1
ATOM 1080 N N . GLY A 1 93 ? 56.916 37.536 36.779 1.00 14.19 93 GLY A N 1
ATOM 1081 C CA . GLY A 1 93 ? 57.211 36.951 38.074 1.00 15.56 93 GLY A CA 1
ATOM 1082 C C . GLY A 1 93 ? 56.257 37.403 39.162 1.00 12.94 93 GLY A C 1
ATOM 1083 O O . GLY A 1 93 ? 56.563 37.294 40.350 1.00 16.39 93 GLY A O 1
ATOM 1087 N N . ILE A 1 94 ? 55.099 37.915 38.759 1.00 12.00 94 ILE A N 1
ATOM 1088 C CA . ILE A 1 94 ? 54.074 38.322 39.711 1.00 14.58 94 ILE A CA 1
ATOM 1089 C C . ILE A 1 94 ? 53.674 37.118 40.562 1.00 12.17 94 ILE A C 1
ATOM 1090 O O . ILE A 1 94 ? 53.322 36.067 40.027 1.00 12.85 94 ILE A O 1
ATOM 1106 N N . PRO A 1 95 ? 53.732 37.267 41.895 1.00 12.05 95 PRO A N 1
ATOM 1107 C CA . PRO A 1 95 ? 53.530 36.135 42.807 1.00 13.18 95 PRO A CA 1
ATOM 1108 C C . PRO A 1 95 ? 52.071 35.733 43.007 1.00 15.71 95 PRO A C 1
ATOM 1109 O O . PRO A 1 95 ? 51.807 34.595 43.395 1.00 12.67 95 PRO A O 1
ATOM 1120 N N . CYS A 1 96 ? 51.141 36.647 42.751 1.00 11.41 96 CYS A N 1
ATOM 1121 C CA . CYS A 1 96 ? 49.735 36.401 43.050 1.00 14.73 96 CYS A CA 1
ATOM 1122 C C . CYS A 1 96 ? 48.813 36.858 41.924 1.00 9.38 96 CYS A C 1
ATOM 1123 O O . CYS A 1 96 ? 49.058 37.877 41.279 1.00 10.22 96 CYS A O 1
ATOM 1130 N N . ILE A 1 97 ? 47.756 36.086 41.690 1.00 9.52 97 ILE A N 1
ATOM 1131 C CA . ILE A 1 97 ? 46.698 36.470 40.764 1.00 10.99 97 ILE A CA 1
ATOM 1132 C C . ILE A 1 97 ? 45.347 36.330 41.451 1.00 11.33 97 ILE A C 1
ATOM 1133 O O . ILE A 1 97 ? 45.067 35.313 42.088 1.00 10.49 97 ILE A O 1
ATOM 1149 N N . GLY A 1 98 ? 44.513 37.356 41.321 1.00 9.57 98 GLY A N 1
ATOM 1150 C CA . GLY A 1 98 ? 43.175 37.328 41.881 1.00 10.67 98 GLY A CA 1
ATOM 1151 C C . GLY A 1 98 ? 42.138 37.137 40.793 1.00 12.46 98 GLY A C 1
ATOM 1152 O O . GLY A 1 98 ? 42.087 37.907 39.836 1.00 11.58 98 GLY A O 1
ATOM 1156 N N . ILE A 1 99 ? 41.313 36.105 40.936 1.00 9.27 99 ILE A N 1
ATOM 1157 C CA . ILE A 1 99 ? 40.269 35.818 39.957 1.00 7.49 99 ILE A CA 1
ATOM 1158 C C . ILE A 1 99 ? 38.916 35.667 40.646 1.00 8.36 99 ILE A C 1
ATOM 1159 O O . ILE A 1 99 ? 38.819 35.764 41.868 1.00 8.86 99 ILE A O 1
ATOM 1175 N N . ALA A 1 100 ? 37.873 35.437 39.855 1.00 7.32 100 ALA A N 1
ATOM 1176 C CA . ALA A 1 100 ? 36.523 35.311 40.392 1.00 11.92 100 ALA A CA 1
ATOM 1177 C C . ALA A 1 100 ? 35.926 33.935 40.110 1.00 9.80 100 ALA A C 1
ATOM 1178 O O . ALA A 1 100 ? 35.392 33.290 41.010 1.00 9.29 100 ALA A O 1
ATOM 1185 N N . SER A 1 101 ? 36.021 33.487 38.861 1.00 10.19 101 SER A N 1
ATOM 1186 C CA . SER A 1 101 ? 35.383 32.242 38.446 1.00 8.73 101 SER A CA 1
ATOM 1187 C C . SER A 1 101 ? 36.357 31.069 38.413 1.00 9.70 101 SER A C 1
ATOM 1188 O O . SER A 1 101 ? 37.573 31.254 38.365 1.00 9.95 101 SER A O 1
ATOM 1196 N N . ASN A 1 102 ? 35.805 29.859 38.432 1.00 9.46 102 ASN A N 1
ATOM 1197 C CA . ASN A 1 102 ? 36.602 28.644 38.323 1.00 11.39 102 ASN A CA 1
ATOM 1198 C C . ASN A 1 102 ? 37.314 28.564 36.980 1.00 10.85 102 ASN A C 1
ATOM 1199 O O . ASN A 1 102 ? 38.467 28.143 36.902 1.00 10.82 102 ASN A O 1
ATOM 1210 N N . GLU A 1 103 ? 36.617 28.964 35.923 1.00 10.05 103 GLU A N 1
ATOM 1211 C CA . GLU A 1 103 ? 37.181 28.930 34.579 1.00 9.35 103 GLU A CA 1
ATOM 1212 C C . GLU A 1 103 ? 38.406 29.830 34.471 1.00 9.61 103 GLU A C 1
ATOM 1213 O O . GLU A 1 103 ? 39.383 29.484 33.808 1.00 9.58 103 GLU A O 1
ATOM 1225 N N . GLU A 1 104 ? 38.348 30.985 35.122 1.00 8.33 104 GLU A N 1
ATOM 1226 C CA . GLU A 1 104 ? 39.476 31.906 35.138 1.00 8.72 104 GLU A CA 1
ATOM 1227 C C . GLU A 1 104 ? 40.672 31.269 35.837 1.00 10.51 104 GLU A C 1
ATOM 1228 O O . GLU A 1 104 ? 41.814 31.439 35.409 1.00 9.60 104 GLU A O 1
ATOM 1240 N N . ALA A 1 105 ? 40.404 30.528 36.907 1.00 8.93 105 ALA A N 1
ATOM 1241 C CA . ALA A 1 105 ? 41.458 29.829 37.629 1.00 9.52 105 ALA A CA 1
ATOM 1242 C C . ALA A 1 105 ? 42.061 28.731 36.759 1.00 9.95 105 ALA A C 1
ATOM 1243 O O . ALA A 1 105 ? 43.280 28.557 36.721 1.00 10.08 105 ALA A O 1
ATOM 1250 N N . ARG A 1 106 ? 41.203 27.993 36.061 1.00 8.28 106 ARG A N 1
ATOM 1251 C CA . ARG A 1 106 ? 41.659 26.928 35.175 1.00 9.63 106 ARG A CA 1
ATOM 1252 C C . ARG A 1 106 ? 42.621 27.474 34.128 1.00 10.72 106 ARG A C 1
ATOM 1253 O O . ARG A 1 106 ? 43.712 26.940 33.936 1.00 10.56 106 ARG A O 1
ATOM 1274 N N . VAL A 1 107 ? 42.208 28.539 33.450 1.00 10.77 107 VAL A N 1
ATOM 1275 C CA . VAL A 1 107 ? 43.015 29.125 32.387 1.00 9.78 107 VAL A CA 1
ATOM 1276 C C . VAL A 1 107 ? 44.335 29.662 32.932 1.00 11.90 107 VAL A C 1
ATOM 1277 O O . VAL A 1 107 ? 45.377 29.532 32.290 1.00 11.87 107 VAL A O 1
ATOM 1290 N N . ALA A 1 108 ? 44.292 30.263 34.116 1.00 8.96 108 ALA A N 1
ATOM 1291 C CA . ALA A 1 108 ? 45.497 30.801 34.735 1.00 13.53 108 ALA A CA 1
ATOM 1292 C C . ALA A 1 108 ? 46.550 29.711 34.906 1.00 14.31 108 ALA A C 1
ATOM 1293 O O . ALA A 1 108 ? 47.721 29.913 34.586 1.00 12.60 108 ALA A O 1
ATOM 1300 N N . ARG A 1 109 ? 46.129 28.555 35.411 1.00 10.65 109 ARG A N 1
ATOM 1301 C CA . ARG A 1 109 ? 47.042 27.435 35.614 1.00 12.91 109 ARG A CA 1
ATOM 1302 C C . ARG A 1 109 ? 47.526 26.866 34.282 1.00 13.02 109 ARG A C 1
ATOM 1303 O O . ARG A 1 109 ? 48.697 26.519 34.136 1.00 13.10 109 ARG A O 1
ATOM 1324 N N . GLU A 1 110 ? 46.620 26.773 33.314 1.00 10.15 110 GLU A N 1
ATOM 1325 C CA . GLU A 1 110 ? 46.954 26.221 32.005 1.00 14.01 110 GLU A CA 1
ATOM 1326 C C . GLU A 1 110 ? 47.961 27.092 31.263 1.00 14.64 110 GLU A C 1
ATOM 1327 O O . GLU A 1 110 ? 48.764 26.589 30.477 1.00 17.02 110 GLU A O 1
ATOM 1339 N N . LYS A 1 111 ? 47.920 28.397 31.513 1.00 13.24 111 LYS A N 1
ATOM 1340 C CA . LYS A 1 111 ? 48.814 29.327 30.832 1.00 13.16 111 LYS A CA 1
ATOM 1341 C C . LYS A 1 111 ? 50.137 29.508 31.578 1.00 12.75 111 LYS A C 1
ATOM 1342 O O . LYS A 1 111 ? 50.945 30.365 31.221 1.00 15.97 111 LYS A O 1
ATOM 1361 N N . GLY A 1 112 ? 50.351 28.705 32.617 1.00 12.93 112 GLY A N 1
ATOM 1362 C CA . GLY A 1 112 ? 51.660 28.602 33.236 1.00 16.65 112 GLY A CA 1
ATOM 1363 C C . GLY A 1 112 ? 51.843 29.299 34.572 1.00 15.04 112 GLY A C 1
ATOM 1364 O O . GLY A 1 112 ? 52.963 29.367 35.078 1.00 14.04 112 GLY A O 1
ATOM 1368 N N . PHE A 1 113 ? 50.766 29.813 35.155 1.00 12.50 113 PHE A N 1
ATOM 1369 C CA . PHE A 1 113 ? 50.873 30.488 36.444 1.00 12.03 113 PHE A CA 1
ATOM 1370 C C . PHE A 1 113 ? 51.026 29.477 37.576 1.00 10.95 113 PHE A C 1
ATOM 1371 O O . PHE A 1 113 ? 50.219 28.557 37.713 1.00 11.14 113 PHE A O 1
ATOM 1388 N N . THR A 1 114 ? 52.064 29.659 38.387 1.00 13.63 114 THR A N 1
ATOM 1389 C CA . THR A 1 114 ? 52.375 28.726 39.463 1.00 17.21 114 THR A CA 1
ATOM 1390 C C . THR A 1 114 ? 52.364 29.397 40.836 1.00 16.06 114 THR A C 1
ATOM 1391 O O . THR A 1 114 ? 52.734 28.781 41.836 1.00 16.09 114 THR A O 1
ATOM 1402 N N . GLY A 1 115 ? 51.939 30.656 40.885 1.00 14.11 115 GLY A N 1
ATOM 1403 C CA . GLY A 1 115 ? 51.932 31.408 42.128 1.00 13.67 115 GLY A CA 1
ATOM 1404 C C . GLY A 1 115 ? 50.639 31.255 42.906 1.00 14.76 115 GLY A C 1
ATOM 1405 O O . GLY A 1 115 ? 49.877 30.315 42.683 1.00 13.58 115 GLY A O 1
ATOM 1409 N N . ARG A 1 116 ? 50.396 32.183 43.826 1.00 11.48 116 ARG A N 1
ATOM 1410 C CA . ARG A 1 116 ? 49.178 32.168 44.627 1.00 14.24 116 ARG A CA 1
ATOM 1411 C C . ARG A 1 116 ? 47.977 32.545 43.770 1.00 10.58 116 ARG A C 1
ATOM 1412 O O . ARG A 1 116 ? 47.948 33.612 43.159 1.00 12.09 116 ARG A O 1
ATOM 1433 N N . LEU A 1 117 ? 46.987 31.661 43.734 1.00 9.86 117 LEU A N 1
ATOM 1434 C CA . LEU A 1 117 ? 45.766 31.900 42.980 1.00 11.86 117 LEU A CA 1
ATOM 1435 C C . LEU A 1 117 ? 44.599 31.985 43.954 1.00 12.47 117 LEU A C 1
ATOM 1436 O O . LEU A 1 117 ? 44.193 30.978 44.531 1.00 14.71 117 LEU A O 1
ATOM 1452 N N . MET A 1 118 ? 44.068 33.188 44.147 1.00 10.42 118 MET A N 1
ATOM 1453 C CA . MET A 1 118 ? 43.016 33.396 45.137 1.00 11.30 118 MET A CA 1
ATOM 1454 C C . MET A 1 118 ? 41.765 34.010 44.517 1.00 12.18 118 MET A C 1
ATOM 1455 O O . MET A 1 118 ? 41.844 34.789 43.568 1.00 9.69 118 MET A O 1
ATOM 1469 N N . ARG A 1 119 ? 40.609 33.646 45.060 1.00 10.74 119 ARG A N 1
ATOM 1470 C CA . ARG A 1 119 ? 39.347 34.214 44.609 1.00 9.31 119 ARG A CA 1
ATOM 1471 C C . ARG A 1 119 ? 39.073 35.494 45.388 1.00 10.16 119 ARG A C 1
ATOM 1472 O O . ARG A 1 119 ? 39.246 35.534 46.606 1.00 13.21 119 ARG A O 1
ATOM 1493 N N . VAL A 1 120 ? 38.646 36.540 44.686 1.00 10.63 120 VAL A N 1
ATOM 1494 C CA . VAL A 1 120 ? 38.420 37.835 45.324 1.00 11.77 120 VAL A CA 1
ATOM 1495 C C . VAL A 1 120 ? 36.948 38.067 45.658 1.00 13.04 120 VAL A C 1
ATOM 1496 O O . VAL A 1 120 ? 36.543 39.190 45.960 1.00 15.43 120 VAL A O 1
ATOM 1509 N N . ARG A 1 121 ? 36.152 37.003 45.609 1.00 11.08 121 ARG A N 1
ATOM 1510 C CA . ARG A 1 121 ? 34.749 37.081 46.001 1.00 8.45 121 ARG A CA 1
ATOM 1511 C C . ARG A 1 121 ? 34.311 35.784 46.666 1.00 11.67 121 ARG A C 1
ATOM 1512 O O . ARG A 1 121 ? 34.945 34.743 46.496 1.00 10.39 121 ARG A O 1
ATOM 1533 N N . ALA A 1 122 ? 33.226 35.853 47.429 1.00 11.64 122 ALA A N 1
ATOM 1534 C CA . ALA A 1 122 ? 32.631 34.660 48.011 1.00 13.79 122 ALA A CA 1
ATOM 1535 C C . ALA A 1 122 ? 32.180 33.734 46.889 1.00 10.66 122 ALA A C 1
ATOM 1536 O O . ALA A 1 122 ? 31.770 34.194 45.824 1.00 9.60 122 ALA A O 1
ATOM 1543 N N . ALA A 1 123 ? 32.259 32.430 47.131 1.00 11.70 123 ALA A N 1
ATOM 1544 C CA . ALA A 1 123 ? 31.897 31.444 46.121 1.00 11.52 123 ALA A CA 1
ATOM 1545 C C . ALA A 1 123 ? 30.859 30.469 46.658 1.00 12.47 123 ALA A C 1
ATOM 1546 O O . ALA A 1 123 ? 30.714 30.304 47.869 1.00 13.76 123 ALA A O 1
ATOM 1553 N N . THR A 1 124 ? 30.141 29.823 45.746 1.00 10.66 124 THR A N 1
ATOM 1554 C CA . THR A 1 124 ? 29.155 28.820 46.121 1.00 13.75 124 THR A CA 1
ATOM 1555 C C . THR A 1 124 ? 29.869 27.523 46.475 1.00 14.30 124 THR A C 1
ATOM 1556 O O . THR A 1 124 ? 31.001 27.300 46.048 1.00 13.93 124 THR A O 1
ATOM 1567 N N . PRO A 1 125 ? 29.209 26.660 47.260 1.00 11.86 125 PRO A N 1
ATOM 1568 C CA . PRO A 1 125 ? 29.797 25.363 47.611 1.00 14.09 125 PRO A CA 1
ATOM 1569 C C . PRO A 1 125 ? 30.242 24.581 46.378 1.00 14.28 125 PRO A C 1
ATOM 1570 O O . PRO A 1 125 ? 31.313 23.976 46.389 1.00 13.52 125 PRO A O 1
ATOM 1581 N N . ALA A 1 126 ? 29.427 24.600 45.328 1.00 10.71 126 ALA A N 1
ATOM 1582 C CA . ALA A 1 126 ? 29.752 23.888 44.097 1.00 11.88 126 ALA A CA 1
ATOM 1583 C C . ALA A 1 126 ? 31.033 24.435 43.477 1.00 13.71 126 ALA A C 1
ATOM 1584 O O . ALA A 1 126 ? 31.898 23.673 43.046 1.00 12.72 126 ALA A O 1
ATOM 1591 N N . GLU A 1 127 ? 31.149 25.759 43.430 1.00 10.50 127 GLU A N 1
ATOM 1592 C CA . GLU A 1 127 ? 32.336 26.401 42.880 1.00 11.23 127 GLU A CA 1
ATOM 1593 C C . GLU A 1 127 ? 33.588 25.988 43.645 1.00 11.98 127 GLU A C 1
ATOM 1594 O O . GLU A 1 127 ? 34.593 25.604 43.048 1.00 11.74 127 GLU A O 1
ATOM 1606 N N . VAL A 1 128 ? 33.523 26.072 44.969 1.00 12.04 128 VAL A N 1
ATOM 1607 C CA . VAL A 1 128 ? 34.666 25.747 45.813 1.00 11.05 128 VAL A CA 1
ATOM 1608 C C . VAL A 1 128 ? 35.129 24.312 45.581 1.00 10.44 128 VAL A C 1
ATOM 1609 O O . VAL A 1 128 ? 36.319 24.054 45.402 1.00 13.22 128 VAL A O 1
ATOM 1622 N N . GLU A 1 129 ? 34.180 23.382 45.578 1.00 12.62 129 GLU A N 1
ATOM 1623 C CA . GLU A 1 129 ? 34.499 21.965 45.449 1.00 15.42 129 GLU A CA 1
ATOM 1624 C C . GLU A 1 129 ? 35.103 21.631 44.087 1.00 13.75 129 GLU A C 1
ATOM 1625 O O . GLU A 1 129 ? 36.055 20.855 43.996 1.00 15.06 129 GLU A O 1
ATOM 1637 N N . GLN A 1 130 ? 34.555 22.220 43.030 1.00 13.37 130 GLN A N 1
ATOM 1638 C CA . GLN A 1 130 ? 35.016 21.926 41.677 1.00 11.86 130 GLN A CA 1
ATOM 1639 C C . GLN A 1 130 ? 36.263 22.726 41.299 1.00 13.95 130 GLN A C 1
ATOM 1640 O O . GLN A 1 130 ? 36.805 22.559 40.206 1.00 15.40 130 GLN A O 1
ATOM 1654 N N . ALA A 1 131 ? 36.722 23.584 42.205 1.00 11.98 131 ALA A N 1
ATOM 1655 C CA . ALA A 1 131 ? 37.918 24.385 41.962 1.00 12.08 131 ALA A CA 1
ATOM 1656 C C . ALA A 1 131 ? 39.160 23.754 42.590 1.00 14.09 131 ALA A C 1
ATOM 1657 O O . ALA A 1 131 ? 40.263 24.284 42.464 1.00 12.24 131 ALA A O 1
ATOM 1664 N N . LEU A 1 132 ? 38.978 22.620 43.260 1.00 13.74 132 LEU A N 1
ATOM 1665 C CA . LEU A 1 132 ? 40.075 21.961 43.965 1.00 14.40 132 LEU A CA 1
ATOM 1666 C C . LEU A 1 132 ? 41.261 21.624 43.058 1.00 12.48 132 LEU A C 1
ATOM 1667 O O . LEU A 1 132 ? 42.413 21.747 43.474 1.00 15.20 132 LEU A O 1
ATOM 1683 N N . PRO A 1 133 ? 40.988 21.194 41.816 1.00 14.28 133 PRO A N 1
ATOM 1684 C CA . PRO A 1 133 ? 42.087 20.842 40.907 1.00 10.09 133 PRO A CA 1
ATOM 1685 C C . PRO A 1 133 ? 43.032 22.008 40.621 1.00 18.00 133 PRO A C 1
ATOM 1686 O O . PRO A 1 133 ? 44.175 21.783 40.223 1.00 16.16 133 PRO A O 1
ATOM 1697 N N . TYR A 1 134 ? 42.561 23.233 40.826 1.00 13.39 134 TYR A N 1
ATOM 1698 C CA . TYR A 1 134 ? 43.337 24.419 40.482 1.00 14.33 134 TYR A CA 1
ATOM 1699 C C . TYR A 1 134 ? 44.194 24.903 41.647 1.00 13.05 134 TYR A C 1
ATOM 1700 O O . TYR A 1 134 ? 44.952 25.864 41.511 1.00 15.64 134 TYR A O 1
ATOM 1718 N N . LYS A 1 135 ? 44.071 24.234 42.789 1.00 13.93 135 LYS A N 1
ATOM 1719 C CA . LYS A 1 135 ? 44.893 24.546 43.953 1.00 14.68 135 LYS A CA 1
ATOM 1720 C C . LYS A 1 135 ? 44.882 26.043 44.241 1.00 19.29 135 LYS A C 1
ATOM 1721 O O . LYS A 1 135 ? 45.933 26.678 44.331 1.00 15.65 135 LYS A O 1
ATOM 1740 N N . MET A 1 136 ? 43.683 26.597 44.386 1.00 16.65 136 MET A N 1
ATOM 1741 C CA . MET A 1 136 ? 43.519 28.022 44.639 1.00 15.25 136 MET A CA 1
ATOM 1742 C C . MET A 1 136 ? 43.064 28.268 46.075 1.00 15.52 136 MET A C 1
ATOM 1743 O O . MET A 1 136 ? 42.835 27.327 46.836 1.00 13.92 136 MET A O 1
ATOM 1757 N N . GLU A 1 137 ? 42.936 29.541 46.434 1.00 11.36 137 GLU A N 1
ATOM 1758 C CA . GLU A 1 137 ? 42.593 29.930 47.794 1.00 11.44 137 GLU A CA 1
ATOM 1759 C C . GLU A 1 137 ? 41.270 30.690 47.802 1.00 13.62 137 GLU A C 1
ATOM 1760 O O . GLU A 1 137 ? 40.991 31.476 46.898 1.00 14.15 137 GLU A O 1
ATOM 1772 N N . GLU A 1 138 ? 40.458 30.447 48.826 1.00 12.20 138 GLU A N 1
ATOM 1773 C CA . GLU A 1 138 ? 39.105 30.992 48.876 1.00 13.01 138 GLU A CA 1
ATOM 1774 C C . GLU A 1 138 ? 38.985 32.159 49.853 1.00 13.50 138 GLU A C 1
ATOM 1775 O O . GLU A 1 138 ? 39.892 32.427 50.639 1.00 14.07 138 GLU A O 1
ATOM 1787 N N . LEU A 1 139 ? 37.847 32.845 49.792 1.00 12.39 139 LEU A N 1
ATOM 1788 C CA . LEU A 1 139 ? 37.582 34.004 50.634 1.00 14.03 139 LEU A CA 1
ATOM 1789 C C . LEU A 1 139 ? 36.352 33.734 51.498 1.00 12.65 139 LEU A C 1
ATOM 1790 O O . LEU A 1 139 ? 35.296 33.372 50.980 1.00 18.02 139 LEU A O 1
ATOM 1806 N N . ILE A 1 140 ? 36.489 33.910 52.809 1.00 14.81 140 ILE A N 1
ATOM 1807 C CA . ILE A 1 140 ? 35.396 33.613 53.733 1.00 13.59 140 ILE A CA 1
ATOM 1808 C C . ILE A 1 140 ? 35.057 34.802 54.629 1.00 14.62 140 ILE A C 1
ATOM 1809 O O . ILE A 1 140 ? 35.944 35.507 55.109 1.00 16.18 140 ILE A O 1
ATOM 1825 N N . GLY A 1 141 ? 33.761 35.015 54.846 1.00 14.27 141 GLY A N 1
ATOM 1826 C CA . GLY A 1 141 ? 33.289 36.108 55.676 1.00 12.96 141 GLY A CA 1
ATOM 1827 C C . GLY A 1 141 ? 32.147 35.725 56.600 1.00 17.12 141 GLY A C 1
ATOM 1828 O O . GLY A 1 141 ? 31.504 36.592 57.190 1.00 15.33 141 GLY A O 1
ATOM 1832 N N . SER A 1 142 ? 31.890 34.427 56.726 1.00 16.55 142 SER A N 1
ATOM 1833 C CA . SER A 1 142 ? 30.863 33.935 57.638 1.00 16.04 142 SER A CA 1
ATOM 1834 C C . SER A 1 142 ? 31.211 32.524 58.091 1.00 17.28 142 SER A C 1
ATOM 1835 O O . SER A 1 142 ? 31.872 31.779 57.368 1.00 16.58 142 SER A O 1
ATOM 1843 N N . LEU A 1 143 ? 30.766 32.160 59.288 1.00 16.51 143 LEU A N 1
ATOM 1844 C CA . LEU A 1 143 ? 31.068 30.845 59.838 1.00 16.17 143 LEU A CA 1
ATOM 1845 C C . LEU A 1 143 ? 30.407 29.739 59.024 1.00 15.73 143 LEU A C 1
ATOM 1846 O O . LEU A 1 143 ? 31.042 28.738 58.698 1.00 17.55 143 LEU A O 1
ATOM 1862 N N . VAL A 1 144 ? 29.132 29.922 58.695 1.00 14.96 144 VAL A N 1
ATOM 1863 C CA . VAL A 1 144 ? 28.388 28.917 57.947 1.00 16.49 144 VAL A CA 1
ATOM 1864 C C . VAL A 1 144 ? 29.055 28.624 56.606 1.00 14.70 144 VAL A C 1
ATOM 1865 O O . VAL A 1 144 ? 29.159 27.467 56.198 1.00 15.87 144 VAL A O 1
ATOM 1878 N N . SER A 1 145 ? 29.508 29.670 55.923 1.00 16.24 145 SER A N 1
ATOM 1879 C CA . SER A 1 145 ? 30.163 29.499 54.632 1.00 15.08 145 SER A CA 1
ATOM 1880 C C . SER A 1 145 ? 31.533 28.846 54.798 1.00 17.37 145 SER A C 1
ATOM 1881 O O . SER A 1 145 ? 31.971 28.081 53.940 1.00 18.52 145 SER A O 1
ATOM 1889 N N . ALA A 1 146 ? 32.199 29.138 55.911 1.00 17.50 146 ALA A N 1
ATOM 1890 C CA . ALA A 1 146 ? 33.509 28.563 56.188 1.00 16.71 146 ALA A CA 1
ATOM 1891 C C . ALA A 1 146 ? 33.370 27.086 56.540 1.00 16.47 146 ALA A C 1
ATOM 1892 O O . ALA A 1 146 ? 34.193 26.262 56.142 1.00 16.21 146 ALA A O 1
ATOM 1899 N N . GLN A 1 147 ? 32.322 26.758 57.288 1.00 17.92 147 GLN A N 1
ATOM 1900 C CA . GLN A 1 147 ? 32.055 25.377 57.669 1.00 16.29 147 GLN A CA 1
ATOM 1901 C C . GLN A 1 147 ? 31.777 24.527 56.435 1.00 18.60 147 GLN A C 1
ATOM 1902 O O . GLN A 1 147 ? 32.209 23.378 56.353 1.00 20.78 147 GLN A O 1
ATOM 1916 N N . GLY A 1 148 ? 31.050 25.097 55.479 1.00 16.01 148 GLY A N 1
ATOM 1917 C CA . GLY A 1 148 ? 30.754 24.407 54.237 1.00 17.43 148 GLY A CA 1
ATOM 1918 C C . GLY A 1 148 ? 32.016 24.117 53.451 1.00 16.40 148 GLY A C 1
ATOM 1919 O O . GLY A 1 148 ? 32.173 23.036 52.883 1.00 20.69 148 GLY A O 1
ATOM 1923 N N . ILE A 1 149 ? 32.920 25.090 53.418 1.00 16.63 149 ILE A N 1
ATOM 1924 C CA . ILE A 1 149 ? 34.195 24.926 52.733 1.00 15.00 149 ILE A CA 1
ATOM 1925 C C . ILE A 1 149 ? 35.050 23.893 53.457 1.00 14.64 149 ILE A C 1
ATOM 1926 O O . ILE A 1 149 ? 35.729 23.083 52.826 1.00 16.40 149 ILE A O 1
ATOM 1942 N N . ALA A 1 150 ? 35.010 23.924 54.785 1.00 17.33 150 ALA A N 1
ATOM 1943 C CA . ALA A 1 150 ? 35.752 22.968 55.595 1.00 17.83 150 ALA A CA 1
ATOM 1944 C C . ALA A 1 150 ? 35.231 21.555 55.356 1.00 17.83 150 ALA A C 1
ATOM 1945 O O . ALA A 1 150 ? 36.008 20.605 55.270 1.00 21.13 150 ALA A O 1
ATOM 1952 N N . ASP A 1 151 ? 33.913 21.424 55.246 1.00 17.93 151 ASP A N 1
ATOM 1953 C CA . ASP A 1 151 ? 33.293 20.132 54.978 1.00 22.50 151 ASP A CA 1
ATOM 1954 C C . ASP A 1 151 ? 33.775 19.580 53.641 1.00 20.84 151 ASP A C 1
ATOM 1955 O O . ASP A 1 151 ? 34.044 18.386 53.511 1.00 20.36 151 ASP A O 1
ATOM 1964 N N . ILE A 1 152 ? 33.879 20.457 52.648 1.00 17.93 152 ILE A N 1
ATOM 1965 C CA . ILE A 1 152 ? 34.360 20.069 51.328 1.00 16.59 152 ILE A CA 1
ATOM 1966 C C . ILE A 1 152 ? 35.800 19.577 51.406 1.00 15.66 152 ILE A C 1
ATOM 1967 O O . ILE A 1 152 ? 36.141 18.536 50.844 1.00 18.25 152 ILE A O 1
ATOM 1983 N N . ALA A 1 153 ? 36.642 20.329 52.106 1.00 15.23 153 ALA A N 1
ATOM 1984 C CA . ALA A 1 153 ? 38.045 19.969 52.258 1.00 16.92 153 ALA A CA 1
ATOM 1985 C C . ALA A 1 153 ? 38.185 18.615 52.947 1.00 21.57 153 ALA A C 1
ATOM 1986 O O . ALA A 1 153 ? 38.986 17.777 52.532 1.00 24.05 153 ALA A O 1
ATOM 1993 N N . GLN A 1 154 ? 37.401 18.409 54.000 1.00 19.98 154 GLN A N 1
ATOM 1994 C CA . GLN A 1 154 ? 37.452 17.168 54.764 1.00 21.15 154 GLN A CA 1
ATOM 1995 C C . GLN A 1 154 ? 37.047 15.969 53.911 1.00 21.12 154 GLN A C 1
ATOM 1996 O O . GLN A 1 154 ? 37.688 14.919 53.962 1.00 25.45 154 GLN A O 1
ATOM 2010 N N . ARG A 1 155 ? 35.985 16.126 53.127 1.00 20.84 155 ARG A N 1
ATOM 2011 C CA . ARG A 1 155 ? 35.500 15.041 52.279 1.00 23.59 155 ARG A CA 1
ATOM 2012 C C . ARG A 1 155 ? 36.535 14.636 51.233 1.00 27.27 155 ARG A C 1
ATOM 2013 O O . ARG A 1 155 ? 36.660 13.458 50.898 1.00 28.97 155 ARG A O 1
ATOM 2034 N N . HIS A 1 156 ? 37.278 15.614 50.722 1.00 24.80 156 HIS A N 1
ATOM 2035 C CA . HIS A 1 156 ? 38.286 15.351 49.700 1.00 27.58 156 HIS A CA 1
ATOM 2036 C C . HIS A 1 156 ? 39.667 15.115 50.306 1.00 26.17 156 HIS A C 1
ATOM 2037 O O . HIS A 1 156 ? 40.667 15.065 49.589 1.00 25.77 156 HIS A O 1
ATOM 2052 N N . HIS A 1 157 ? 39.715 14.968 51.626 1.00 27.38 157 HIS A N 1
ATOM 2053 C CA . HIS A 1 157 ? 40.956 14.652 52.323 1.00 29.32 157 HIS A CA 1
ATOM 2054 C C . HIS A 1 157 ? 42.074 15.603 51.910 1.00 32.60 157 HIS A C 1
ATOM 2055 O O . HIS A 1 157 ? 43.226 15.196 51.760 1.00 29.80 157 HIS A O 1
ATOM 2070 N N . THR A 1 158 ? 41.725 16.871 51.726 1.00 29.05 158 THR A N 1
ATOM 2071 C CA . THR A 1 158 ? 42.695 17.882 51.332 1.00 24.68 158 THR A CA 1
ATOM 2072 C C . THR A 1 158 ? 42.575 19.099 52.236 1.00 28.63 158 THR A C 1
ATOM 2073 O O . THR A 1 158 ? 41.854 19.074 53.234 1.00 26.99 158 THR A O 1
ATOM 2084 N N . ASN A 1 159 ? 43.285 20.164 51.881 1.00 21.33 159 ASN A N 1
ATOM 2085 C CA . ASN A 1 159 ? 43.224 21.404 52.638 1.00 19.35 159 ASN A CA 1
ATOM 2086 C C . ASN A 1 159 ? 42.963 22.589 51.717 1.00 22.64 159 ASN A C 1
ATOM 2087 O O . ASN A 1 159 ? 43.513 22.667 50.618 1.00 20.69 159 ASN A O 1
ATOM 2098 N N . ILE A 1 160 ? 42.115 23.507 52.170 1.00 18.21 160 ILE A N 1
ATOM 2099 C CA . ILE A 1 160 ? 41.772 24.688 51.390 1.00 15.80 160 ILE A CA 1
ATOM 2100 C C . ILE A 1 160 ? 42.259 25.949 52.094 1.00 17.11 160 ILE A C 1
ATOM 2101 O O . ILE A 1 160 ? 41.720 26.329 53.133 1.00 16.45 160 ILE A O 1
ATOM 2117 N N . PRO A 1 161 ? 43.290 26.601 51.534 1.00 12.97 161 PRO A N 1
ATOM 2118 C CA . PRO A 1 161 ? 43.747 27.873 52.100 1.00 13.72 161 PRO A CA 1
ATOM 2119 C C . PRO A 1 161 ? 42.664 28.937 51.975 1.00 14.29 161 PRO A C 1
ATOM 2120 O O . PRO A 1 161 ? 42.009 29.019 50.935 1.00 14.21 161 PRO A O 1
ATOM 2131 N N . VAL A 1 162 ? 42.477 29.736 53.020 1.00 15.22 162 VAL A N 1
ATOM 2132 C CA . VAL A 1 162 ? 41.431 30.750 53.016 1.00 11.99 162 VAL A CA 1
ATOM 2133 C C . VAL A 1 162 ? 41.948 32.106 53.476 1.00 13.53 162 VAL A C 1
ATOM 2134 O O . VAL A 1 162 ? 42.831 32.195 54.329 1.00 13.79 162 VAL A O 1
ATOM 2147 N N . HIS A 1 163 ? 41.389 33.160 52.894 1.00 13.78 163 HIS A N 1
ATOM 2148 C CA . HIS A 1 163 ? 41.665 34.519 53.329 1.00 12.77 163 HIS A CA 1
ATOM 2149 C C . HIS A 1 163 ? 40.460 35.025 54.107 1.00 11.61 163 HIS A C 1
ATOM 2150 O O . HIS A 1 163 ? 39.328 34.935 53.635 1.00 12.82 163 HIS A O 1
ATOM 2165 N N . ILE A 1 164 ? 40.704 35.544 55.305 1.00 12.92 164 ILE A N 1
ATOM 2166 C CA . ILE A 1 164 ? 39.626 36.056 56.139 1.00 14.09 164 ILE A CA 1
ATOM 2167 C C . ILE A 1 164 ? 39.266 37.471 55.709 1.00 11.12 164 ILE A C 1
ATOM 2168 O O . ILE A 1 164 ? 40.064 38.398 55.855 1.00 13.70 164 ILE A O 1
ATOM 2184 N N . ALA A 1 165 ? 38.063 37.630 55.170 1.00 12.33 165 ALA A N 1
ATOM 2185 C CA . ALA A 1 165 ? 37.577 38.940 54.761 1.00 11.31 165 ALA A CA 1
ATOM 2186 C C . ALA A 1 165 ? 36.997 39.676 55.961 1.00 10.24 165 ALA A C 1
ATOM 2187 O O . ALA A 1 165 ? 36.051 39.203 56.589 1.00 12.32 165 ALA A O 1
ATOM 2194 N N . LEU A 1 166 ? 37.577 40.828 56.278 1.00 10.53 166 LEU A N 1
ATOM 2195 C CA . LEU A 1 166 ? 37.089 41.664 57.367 1.00 12.43 166 LEU A CA 1
ATOM 2196 C C . LEU A 1 166 ? 36.389 42.891 56.797 1.00 14.99 166 LEU A C 1
ATOM 2197 O O . LEU A 1 166 ? 36.802 43.429 55.770 1.00 14.43 166 LEU A O 1
ATOM 2213 N N . ASN A 1 167 ? 35.331 43.333 57.469 1.00 13.13 167 ASN A N 1
ATOM 2214 C CA . ASN A 1 167 ? 34.552 44.471 56.999 1.00 10.96 167 ASN A CA 1
ATOM 2215 C C . ASN A 1 167 ? 35.047 45.787 57.590 1.00 11.37 167 ASN A C 1
ATOM 2216 O O . ASN A 1 167 ? 34.264 46.709 57.821 1.00 14.18 167 ASN A O 1
ATOM 2227 N N . SER A 1 168 ? 36.353 45.873 57.819 1.00 13.25 168 SER A N 1
ATOM 2228 C CA . SER A 1 168 ? 36.949 47.035 58.467 1.00 12.40 168 SER A CA 1
ATOM 2229 C C . SER A 1 168 ? 36.657 48.330 57.711 1.00 14.00 168 SER A C 1
ATOM 2230 O O . SER A 1 168 ? 36.407 49.370 58.322 1.00 13.11 168 SER A O 1
ATOM 2238 N N . ALA A 1 169 ? 36.686 48.263 56.383 1.00 12.37 169 ALA A N 1
ATOM 2239 C CA . ALA A 1 169 ? 36.518 49.452 55.552 1.00 13.60 169 ALA A CA 1
ATOM 2240 C C . ALA A 1 169 ? 35.048 49.757 55.256 1.00 14.04 169 ALA A C 1
ATOM 2241 O O . ALA A 1 169 ? 34.724 50.830 54.748 1.00 14.04 169 ALA A O 1
ATOM 2248 N N . GLY A 1 170 ? 34.165 48.810 55.561 1.00 14.73 170 GLY A N 1
ATOM 2249 C CA . GLY A 1 170 ? 32.733 49.053 55.497 1.00 14.53 170 GLY A CA 1
ATOM 2250 C C . GLY A 1 170 ? 32.078 48.804 54.150 1.00 12.97 170 GLY A C 1
ATOM 2251 O O . GLY A 1 170 ? 31.052 49.411 53.838 1.00 13.66 170 GLY A O 1
ATOM 2255 N N . MET A 1 171 ? 32.653 47.910 53.352 1.00 12.07 171 MET A N 1
ATOM 2256 C CA . MET A 1 171 ? 32.063 47.546 52.068 1.00 12.42 171 MET A CA 1
ATOM 2257 C C . MET A 1 171 ? 30.792 46.729 52.293 1.00 11.34 171 MET A C 1
ATOM 2258 O O . MET A 1 171 ? 29.850 46.794 51.504 1.00 12.81 171 MET A O 1
ATOM 2272 N N . SER A 1 172 ? 30.780 45.963 53.380 1.00 10.85 172 SER A N 1
ATOM 2273 C CA . SER A 1 172 ? 29.648 45.107 53.723 1.00 11.82 172 SER A CA 1
ATOM 2274 C C . SER A 1 172 ? 29.260 44.217 52.549 1.00 11.31 172 SER A C 1
ATOM 2275 O O . SER A 1 172 ? 28.105 44.201 52.121 1.00 14.94 172 SER A O 1
ATOM 2283 N N . ARG A 1 173 ? 30.235 43.472 52.039 1.00 11.83 173 ARG A N 1
ATOM 2284 C CA . ARG A 1 173 ? 30.018 42.597 50.896 1.00 11.43 173 ARG A CA 1
ATOM 2285 C C . ARG A 1 173 ? 30.481 41.174 51.203 1.00 13.06 173 ARG A C 1
ATOM 2286 O O . ARG A 1 173 ? 29.662 40.271 51.369 1.00 12.16 173 ARG A O 1
ATOM 2307 N N . ASN A 1 174 ? 31.795 40.985 51.292 1.00 14.04 174 ASN A N 1
ATOM 2308 C CA . ASN A 1 174 ? 32.369 39.662 51.517 1.00 12.42 174 ASN A CA 1
ATOM 2309 C C . ASN A 1 174 ? 32.895 39.466 52.938 1.00 12.95 174 ASN A C 1
ATOM 2310 O O . ASN A 1 174 ? 33.222 38.347 53.330 1.00 15.92 174 ASN A O 1
ATOM 2321 N N . GLY A 1 175 ? 32.976 40.548 53.707 1.00 12.16 175 GLY A N 1
ATOM 2322 C CA . GLY A 1 175 ? 33.681 40.519 54.977 1.00 13.40 175 GLY A CA 1
ATOM 2323 C C . GLY A 1 175 ? 32.817 40.349 56.211 1.00 15.81 175 GLY A C 1
ATOM 2324 O O . GLY A 1 175 ? 31.656 40.757 56.240 1.00 15.04 175 GLY A O 1
ATOM 2328 N N . ILE A 1 176 ? 33.401 39.740 57.238 1.00 13.03 176 ILE A N 1
ATOM 2329 C CA . ILE A 1 176 ? 32.750 39.608 58.534 1.00 14.43 176 ILE A CA 1
ATOM 2330 C C . ILE A 1 176 ? 33.003 40.873 59.352 1.00 14.86 176 ILE A C 1
ATOM 2331 O O . ILE A 1 176 ? 34.113 41.404 59.361 1.00 14.43 176 ILE A O 1
ATOM 2347 N N . ASP A 1 177 ? 31.967 41.358 60.029 1.00 14.81 177 ASP A N 1
ATOM 2348 C CA . ASP A 1 177 ? 32.053 42.622 60.752 1.00 13.22 177 ASP A CA 1
ATOM 2349 C C . ASP A 1 177 ? 32.327 42.390 62.234 1.00 16.33 177 ASP A C 1
ATOM 2350 O O . ASP A 1 177 ? 31.477 41.873 62.960 1.00 15.16 177 ASP A O 1
ATOM 2359 N N . LEU A 1 178 ? 33.514 42.788 62.680 1.00 14.63 178 LEU A N 1
ATOM 2360 C CA . LEU A 1 178 ? 33.952 42.518 64.046 1.00 16.36 178 LEU A CA 1
ATOM 2361 C C . LEU A 1 178 ? 33.352 43.479 65.070 1.00 23.56 178 LEU A C 1
ATOM 2362 O O . LEU A 1 178 ? 33.638 43.377 66.263 1.00 21.84 178 LEU A O 1
ATOM 2378 N N . ARG A 1 179 ? 32.524 44.412 64.611 1.00 17.02 179 ARG A N 1
ATOM 2379 C CA . ARG A 1 179 ? 31.823 45.309 65.524 1.00 19.56 179 ARG A CA 1
ATOM 2380 C C . ARG A 1 179 ? 30.641 44.593 66.172 1.00 23.90 179 ARG A C 1
ATOM 2381 O O . ARG A 1 179 ? 30.023 45.110 67.104 1.00 28.90 179 ARG A O 1
ATOM 2402 N N . LEU A 1 180 ? 30.337 43.400 65.672 1.00 18.33 180 LEU A N 1
ATOM 2403 C CA . LEU A 1 180 ? 29.317 42.548 66.271 1.00 21.32 180 LEU A CA 1
ATOM 2404 C C . LEU A 1 180 ? 29.983 41.486 67.138 1.00 20.34 180 LEU A C 1
ATOM 2405 O O . LEU A 1 180 ? 30.871 40.768 66.679 1.00 20.73 180 LEU A O 1
ATOM 2421 N N . ALA A 1 181 ? 29.552 41.392 68.391 1.00 21.84 181 ALA A N 1
ATOM 2422 C CA . ALA A 1 181 ? 30.144 40.453 69.336 1.00 20.77 181 ALA A CA 1
ATOM 2423 C C . ALA A 1 181 ? 30.048 39.017 68.830 1.00 19.56 181 ALA A C 1
ATOM 2424 O O . ALA A 1 181 ? 30.986 38.234 68.981 1.00 21.15 181 ALA A O 1
ATOM 2431 N N . ASP A 1 182 ? 28.912 38.676 68.232 1.00 19.22 182 ASP A N 1
ATOM 2432 C CA . ASP A 1 182 ? 28.694 37.326 67.725 1.00 22.21 182 ASP A CA 1
ATOM 2433 C C . ASP A 1 182 ? 29.623 37.030 66.552 1.00 20.98 182 ASP A C 1
ATOM 2434 O O . ASP A 1 182 ? 30.067 35.895 66.372 1.00 21.90 182 ASP A O 1
ATOM 2443 N N . SER A 1 183 ? 29.914 38.055 65.758 1.00 18.18 183 SER A N 1
ATOM 2444 C CA . SER A 1 183 ? 30.794 37.906 64.605 1.00 17.72 183 SER A CA 1
ATOM 2445 C C . SER A 1 183 ? 32.234 37.662 65.043 1.00 20.03 183 SER A C 1
ATOM 2446 O O . SER A 1 183 ? 32.963 36.900 64.408 1.00 20.07 183 SER A O 1
ATOM 2454 N N . LYS A 1 184 ? 32.643 38.315 66.126 1.00 16.63 184 LYS A N 1
ATOM 2455 C CA . LYS A 1 184 ? 33.981 38.120 66.671 1.00 18.00 184 LYS A CA 1
ATOM 2456 C C . LYS A 1 184 ? 34.179 36.666 67.084 1.00 23.55 184 LYS A C 1
ATOM 2457 O O . LYS A 1 184 ? 35.212 36.065 66.793 1.00 20.78 184 LYS A O 1
ATOM 2476 N N . GLU A 1 185 ? 33.180 36.103 67.757 1.00 19.10 185 GLU A N 1
ATOM 2477 C CA . GLU A 1 185 ? 33.239 34.710 68.181 1.00 21.04 185 GLU A CA 1
ATOM 2478 C C . GLU A 1 185 ? 33.256 33.780 66.973 1.00 21.42 185 GLU A C 1
ATOM 2479 O O . GLU A 1 185 ? 33.976 32.781 66.958 1.00 21.39 185 GLU A O 1
ATOM 2491 N N . ASP A 1 186 ? 32.459 34.113 65.963 1.00 17.80 186 ASP A N 1
ATOM 2492 C CA . ASP A 1 186 ? 32.411 33.324 64.738 1.00 19.03 186 ASP A CA 1
ATOM 2493 C C . ASP A 1 186 ? 33.753 33.366 64.014 1.00 15.35 186 ASP A C 1
ATOM 2494 O O . ASP A 1 186 ? 34.204 32.359 63.472 1.00 17.40 186 ASP A O 1
ATOM 2503 N N . ALA A 1 187 ? 34.388 34.534 64.014 1.00 15.27 187 ALA A N 1
ATOM 2504 C CA . ALA A 1 187 ? 35.670 34.708 63.341 1.00 15.21 187 ALA A CA 1
ATOM 2505 C C . ALA A 1 187 ? 36.727 33.783 63.936 1.00 21.15 187 ALA A C 1
ATOM 2506 O O . ALA A 1 187 ? 37.496 33.156 63.207 1.00 16.86 187 ALA A O 1
ATOM 2513 N N . LEU A 1 188 ? 36.762 33.701 65.262 1.00 18.94 188 LEU A N 1
ATOM 2514 C CA . LEU A 1 188 ? 37.731 32.851 65.944 1.00 14.42 188 LEU A CA 1
ATOM 2515 C C . LEU A 1 188 ? 37.433 31.377 65.689 1.00 14.75 188 LEU A C 1
ATOM 2516 O O . LEU A 1 188 ? 38.347 30.559 65.592 1.00 22.70 188 LEU A O 1
ATOM 2532 N N . ALA A 1 189 ? 36.151 31.043 65.578 1.00 16.28 189 ALA A N 1
ATOM 2533 C CA . ALA A 1 189 ? 35.743 29.672 65.301 1.00 16.69 189 ALA A CA 1
ATOM 2534 C C . ALA A 1 189 ? 36.139 29.271 63.883 1.00 19.58 189 ALA A C 1
ATOM 2535 O O . ALA A 1 189 ? 36.529 28.130 63.636 1.00 19.54 189 ALA A O 1
ATOM 2542 N N . MET A 1 190 ? 36.038 30.219 62.956 1.00 19.64 190 MET A N 1
ATOM 2543 C CA . MET A 1 190 ? 36.393 29.976 61.562 1.00 16.01 190 MET A CA 1
ATOM 2544 C C . MET A 1 190 ? 37.862 29.585 61.422 1.00 17.97 190 MET A C 1
ATOM 2545 O O . MET A 1 190 ? 38.212 28.746 60.593 1.00 18.84 190 MET A O 1
ATOM 2559 N N . LEU A 1 191 ? 38.715 30.196 62.238 1.00 16.44 191 LEU A N 1
ATOM 2560 C CA . LEU A 1 191 ? 40.153 29.960 62.163 1.00 16.59 191 LEU A CA 1
ATOM 2561 C C . LEU A 1 191 ? 40.530 28.533 62.556 1.00 26.88 191 LEU A C 1
ATOM 2562 O O . LEU A 1 191 ? 41.541 28.004 62.094 1.00 23.81 191 LEU A O 1
ATOM 2578 N N . LYS A 1 192 ? 39.717 27.913 63.405 1.00 20.69 192 LYS A N 1
ATOM 2579 C CA . LYS A 1 192 ? 40.052 26.608 63.967 1.00 23.05 192 LYS A CA 1
ATOM 2580 C C . LYS A 1 192 ? 39.408 25.447 63.210 1.00 22.92 192 LYS A C 1
ATOM 2581 O O . LYS A 1 192 ? 39.581 24.287 63.584 1.00 25.51 192 LYS A O 1
ATOM 2600 N N . LEU A 1 193 ? 38.669 25.755 62.149 1.00 17.75 193 LEU A N 1
ATOM 2601 C CA . LEU A 1 193 ? 37.982 24.721 61.383 1.00 21.69 193 LEU A CA 1
ATOM 2602 C C . LEU A 1 193 ? 38.968 23.781 60.697 1.00 25.71 193 LEU A C 1
ATOM 2603 O O . LEU A 1 193 ? 39.915 24.222 60.046 1.00 20.64 193 LEU A O 1
ATOM 2619 N N . LYS A 1 194 ? 38.734 22.483 60.853 1.00 23.37 194 LYS A N 1
ATOM 2620 C CA . LYS A 1 194 ? 39.568 21.467 60.224 1.00 25.49 194 LYS A CA 1
ATOM 2621 C C . LYS A 1 194 ? 39.330 21.442 58.719 1.00 23.86 194 LYS A C 1
ATOM 2622 O O . LYS A 1 194 ? 38.187 21.441 58.265 1.00 23.57 194 LYS A O 1
ATOM 2641 N N . GLY A 1 195 ? 40.413 21.423 57.950 1.00 24.93 195 GLY A N 1
ATOM 2642 C CA . GLY A 1 195 ? 40.315 21.348 56.504 1.00 22.11 195 GLY A CA 1
ATOM 2643 C C . GLY A 1 195 ? 40.672 22.649 55.813 1.00 24.98 195 GLY A C 1
ATOM 2644 O O . GLY A 1 195 ? 40.979 22.658 54.622 1.00 21.10 195 GLY A O 1
ATOM 2648 N N . ILE A 1 196 ? 40.626 23.753 56.554 1.00 19.38 196 ILE A N 1
ATOM 2649 C CA . ILE A 1 196 ? 41.001 25.050 56.004 1.00 19.65 196 ILE A CA 1
ATOM 2650 C C . ILE A 1 196 ? 42.134 25.667 56.814 1.00 22.61 196 ILE A C 1
ATOM 2651 O O . ILE A 1 196 ? 42.262 25.417 58.013 1.00 21.50 196 ILE A O 1
ATOM 2667 N N . THR A 1 197 ? 42.955 26.471 56.149 1.00 16.55 197 THR A N 1
ATOM 2668 C CA . THR A 1 197 ? 44.078 27.131 56.799 1.00 18.38 197 THR A CA 1
ATOM 2669 C C . THR A 1 197 ? 44.062 28.623 56.491 1.00 16.74 197 THR A C 1
ATOM 2670 O O . THR A 1 197 ? 44.153 29.017 55.328 1.00 15.46 197 THR A O 1
ATOM 2681 N N . PRO A 1 198 ? 43.937 29.461 57.531 1.00 15.02 198 PRO A N 1
ATOM 2682 C CA . PRO A 1 198 ? 43.999 30.909 57.308 1.00 15.95 198 PRO A CA 1
ATOM 2683 C C . PRO A 1 198 ? 45.385 31.344 56.846 1.00 17.44 198 PRO A C 1
ATOM 2684 O O . PRO A 1 198 ? 46.358 31.188 57.585 1.00 16.25 198 PRO A O 1
ATOM 2695 N N . VAL A 1 199 ? 45.467 31.875 55.630 1.00 15.05 199 VAL A N 1
ATOM 2696 C CA . VAL A 1 199 ? 46.742 32.304 55.069 1.00 13.19 199 VAL A CA 1
ATOM 2697 C C . VAL A 1 199 ? 46.735 33.791 54.731 1.00 11.39 199 VAL A C 1
ATOM 2698 O O . VAL A 1 199 ? 47.708 34.313 54.187 1.00 12.17 199 VAL A O 1
ATOM 2711 N N . GLY A 1 200 ? 45.641 34.474 55.051 1.00 13.41 200 GLY A N 1
ATOM 2712 C CA . GLY A 1 200 ? 45.543 35.890 54.756 1.00 11.10 200 GLY A CA 1
ATOM 2713 C C . GLY A 1 200 ? 44.409 36.596 55.470 1.00 10.84 200 GLY A C 1
ATOM 2714 O O . GLY A 1 200 ? 43.433 35.978 55.891 1.00 11.78 200 GLY A O 1
ATOM 2718 N N . ILE A 1 201 ? 44.560 37.909 55.605 1.00 11.73 201 ILE A N 1
ATOM 2719 C CA . ILE A 1 201 ? 43.534 38.765 56.178 1.00 11.49 201 ILE A CA 1
ATOM 2720 C C . ILE A 1 201 ? 43.382 39.967 55.260 1.00 12.09 201 ILE A C 1
ATOM 2721 O O . ILE A 1 201 ? 44.373 40.598 54.894 1.00 12.85 201 ILE A O 1
ATOM 2737 N N . MET A 1 202 ? 42.150 40.285 54.877 1.00 11.94 202 MET A N 1
ATOM 2738 C CA . MET A 1 202 ? 41.930 41.350 53.908 1.00 15.05 202 MET A CA 1
ATOM 2739 C C . MET A 1 202 ? 40.703 42.193 54.214 1.00 11.50 202 MET A C 1
ATOM 2740 O O . MET A 1 202 ? 39.826 41.794 54.978 1.00 12.58 202 MET A O 1
ATOM 2754 N N . THR A 1 203 ? 40.670 43.374 53.609 1.00 13.04 203 THR A N 1
ATOM 2755 C CA . THR A 1 203 ? 39.480 44.207 53.582 1.00 10.68 203 THR A CA 1
ATOM 2756 C C . THR A 1 203 ? 39.461 44.905 52.227 1.00 13.00 203 THR A C 1
ATOM 2757 O O . THR A 1 203 ? 40.384 44.736 51.430 1.00 10.67 203 THR A O 1
ATOM 2768 N N . HIS A 1 204 ? 38.415 45.679 51.963 1.00 11.72 204 HIS A N 1
ATOM 2769 C CA . HIS A 1 204 ? 38.273 46.342 50.672 1.00 12.51 204 HIS A CA 1
ATOM 2770 C C . HIS A 1 204 ? 37.622 47.711 50.835 1.00 10.15 204 HIS A C 1
ATOM 2771 O O . HIS A 1 204 ? 36.644 47.858 51.565 1.00 12.24 204 HIS A O 1
ATOM 2786 N N . PHE A 1 205 ? 38.166 48.708 50.145 1.00 10.26 205 PHE A N 1
ATOM 2787 C CA . PHE A 1 205 ? 37.699 50.083 50.285 1.00 9.66 205 PHE A CA 1
ATOM 2788 C C . PHE A 1 205 ? 36.530 50.379 49.348 1.00 14.59 205 PHE A C 1
ATOM 2789 O O . PHE A 1 205 ? 36.641 50.199 48.136 1.00 11.82 205 PHE A O 1
ATOM 2806 N N . PRO A 1 206 ? 35.400 50.838 49.913 1.00 11.80 206 PRO A N 1
ATOM 2807 C CA . PRO A 1 206 ? 34.192 51.127 49.132 1.00 9.52 206 PRO A CA 1
ATOM 2808 C C . PRO A 1 206 ? 34.193 52.506 48.473 1.00 9.44 206 PRO A C 1
ATOM 2809 O O . PRO A 1 206 ? 33.340 52.769 47.626 1.00 10.48 206 PRO A O 1
ATOM 2820 N N . VAL A 1 207 ? 35.128 53.370 48.855 1.00 13.95 207 VAL A N 1
ATOM 2821 C CA . VAL A 1 207 ? 35.148 54.738 48.346 1.00 10.77 207 VAL A CA 1
ATOM 2822 C C . VAL A 1 207 ? 36.535 55.145 47.861 1.00 11.68 207 VAL A C 1
ATOM 2823 O O . VAL A 1 207 ? 37.527 54.969 48.568 1.00 13.04 207 VAL A O 1
ATOM 2836 N N . GLU A 1 208 ? 36.595 55.699 46.653 1.00 13.01 208 GLU A N 1
ATOM 2837 C CA . GLU A 1 208 ? 37.851 56.191 46.098 1.00 13.33 208 GLU A CA 1
ATOM 2838 C C . GLU A 1 208 ? 38.134 57.610 46.581 1.00 15.96 208 GLU A C 1
ATOM 2839 O O . GLU A 1 208 ? 38.163 58.555 45.793 1.00 17.46 208 GLU A O 1
ATOM 2851 N N . GLU A 1 209 ? 38.337 57.743 47.887 1.00 16.70 209 GLU A N 1
ATOM 2852 C CA . GLU A 1 209 ? 38.679 59.020 48.497 1.00 16.31 209 GLU A CA 1
ATOM 2853 C C . GLU A 1 209 ? 39.755 58.784 49.548 1.00 15.35 209 GLU A C 1
ATOM 2854 O O . GLU A 1 209 ? 39.681 57.821 50.310 1.00 15.68 209 GLU A O 1
ATOM 2866 N N . LYS A 1 210 ? 40.754 59.660 49.588 1.00 15.73 210 LYS A N 1
ATOM 2867 C CA . LYS A 1 210 ? 41.892 59.475 50.482 1.00 15.98 210 LYS A CA 1
ATOM 2868 C C . LYS A 1 210 ? 41.466 59.309 51.938 1.00 17.16 210 LYS A C 1
ATOM 2869 O O . LYS A 1 210 ? 41.879 58.363 52.606 1.00 18.97 210 LYS A O 1
ATOM 2888 N N . GLU A 1 211 ? 40.643 60.230 52.429 1.00 16.48 211 GLU A N 1
ATOM 2889 C CA . GLU A 1 211 ? 40.244 60.212 53.832 1.00 20.15 211 GLU A CA 1
ATOM 2890 C C . GLU A 1 211 ? 39.473 58.941 54.181 1.00 17.49 211 GLU A C 1
ATOM 2891 O O . GLU A 1 211 ? 39.718 58.327 55.218 1.00 18.46 211 GLU A O 1
ATOM 2903 N N . ASP A 1 212 ? 38.545 58.550 53.314 1.00 16.99 212 ASP A N 1
ATOM 2904 C CA . ASP A 1 212 ? 37.738 57.360 53.555 1.00 13.19 212 ASP A CA 1
ATOM 2905 C C . ASP A 1 212 ? 38.632 56.126 53.633 1.00 13.54 212 ASP A C 1
ATOM 2906 O O . ASP A 1 212 ? 38.438 55.259 54.485 1.00 14.77 212 ASP A O 1
ATOM 2915 N N . VAL A 1 213 ? 39.616 56.057 52.742 1.00 14.50 213 VAL A N 1
ATOM 2916 C CA . VAL A 1 213 ? 40.559 54.944 52.729 1.00 15.17 213 VAL A CA 1
ATOM 2917 C C . VAL A 1 213 ? 41.410 54.942 53.995 1.00 16.07 213 VAL A C 1
ATOM 2918 O O . VAL A 1 213 ? 41.669 53.889 54.576 1.00 14.84 213 VAL A O 1
ATOM 2931 N N . LYS A 1 214 ? 41.840 56.125 54.421 1.00 14.36 214 LYS A N 1
ATOM 2932 C CA . LYS A 1 214 ? 42.650 56.252 55.628 1.00 15.16 214 LYS A CA 1
ATOM 2933 C C . LYS A 1 214 ? 41.854 55.843 56.863 1.00 14.26 214 LYS A C 1
ATOM 2934 O O . LYS A 1 214 ? 42.400 55.260 57.799 1.00 15.63 214 LYS A O 1
ATOM 2953 N N . MET A 1 215 ? 40.561 56.151 56.859 1.00 14.80 215 MET A N 1
ATOM 2954 C CA . MET A 1 215 ? 39.671 55.741 57.938 1.00 16.43 215 MET A CA 1
ATOM 2955 C C . MET A 1 215 ? 39.574 54.221 57.981 1.00 18.75 215 MET A C 1
ATOM 2956 O O . MET A 1 215 ? 39.652 53.611 59.048 1.00 18.12 215 MET A O 1
ATOM 2970 N N . GLY A 1 216 ? 39.403 53.617 56.810 1.00 14.11 216 GLY A N 1
ATOM 2971 C CA . GLY A 1 216 ? 39.242 52.180 56.705 1.00 16.90 216 GLY A CA 1
ATOM 2972 C C . GLY A 1 216 ? 40.493 51.407 57.076 1.00 13.45 216 GLY A C 1
ATOM 2973 O O . GLY A 1 216 ? 40.418 50.402 57.783 1.00 12.89 216 GLY A O 1
ATOM 2977 N N . LEU A 1 217 ? 41.645 5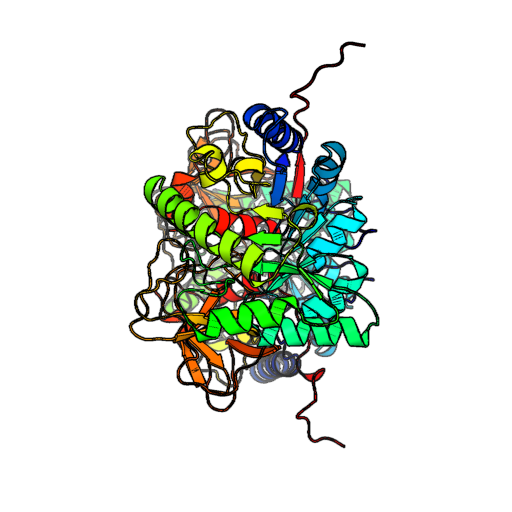1.868 56.599 1.00 14.76 217 LEU A N 1
ATOM 2978 C CA . LEU A 1 217 ? 42.899 51.170 56.853 1.00 12.39 217 LEU A CA 1
ATOM 2979 C C . LEU A 1 217 ? 43.281 51.279 58.325 1.00 14.53 217 LEU A C 1
ATOM 2980 O O . LEU A 1 217 ? 43.904 50.374 58.880 1.00 16.06 217 LEU A O 1
ATOM 2996 N N . ALA A 1 218 ? 42.903 52.387 58.954 1.00 14.91 218 ALA A N 1
ATOM 2997 C CA . ALA A 1 218 ? 43.144 52.569 60.380 1.00 18.32 218 ALA A CA 1
ATOM 2998 C C . ALA A 1 218 ? 42.349 51.542 61.177 1.00 18.80 218 ALA A C 1
ATOM 2999 O O . ALA A 1 218 ? 42.850 50.970 62.145 1.00 17.38 218 ALA A O 1
ATOM 3006 N N . GLN A 1 219 ? 41.107 51.311 60.764 1.00 15.92 219 GLN A N 1
ATOM 3007 C CA . GLN A 1 219 ? 40.257 50.326 61.417 1.00 13.22 219 GLN A CA 1
ATOM 3008 C C . GLN A 1 219 ? 40.730 48.915 61.086 1.00 15.07 219 GLN A C 1
ATOM 3009 O O . GLN A 1 219 ? 40.607 48.001 61.901 1.00 14.21 219 GLN A O 1
ATOM 3023 N N . PHE A 1 220 ? 41.272 48.746 59.884 1.00 14.91 220 PHE A N 1
ATOM 3024 C CA . PHE A 1 220 ? 41.766 47.449 59.440 1.00 13.39 220 PHE A CA 1
ATOM 3025 C C . PHE A 1 220 ? 42.984 47.027 60.257 1.00 15.26 220 PHE A C 1
ATOM 3026 O O . PHE A 1 220 ? 43.170 45.845 60.543 1.00 15.32 220 PHE A O 1
ATOM 3043 N N . LYS A 1 221 ? 43.809 47.999 60.634 1.00 13.29 221 LYS A N 1
ATOM 3044 C CA . LYS A 1 221 ? 44.966 47.729 61.479 1.00 14.61 221 LYS A CA 1
ATOM 3045 C C . LYS A 1 221 ? 44.517 47.155 62.818 1.00 18.09 221 LYS A C 1
ATOM 3046 O O . LYS A 1 221 ? 45.091 46.185 63.313 1.00 15.57 221 LYS A O 1
ATOM 3065 N N . LEU A 1 222 ? 43.485 47.758 63.399 1.00 15.59 222 LEU A N 1
ATOM 3066 C CA . LEU A 1 222 ? 42.945 47.297 64.673 1.00 14.48 222 LEU A CA 1
ATOM 3067 C C . LEU A 1 222 ? 42.347 45.899 64.546 1.00 16.04 222 LEU A C 1
ATOM 3068 O O . LEU A 1 222 ? 42.614 45.022 65.368 1.00 17.15 222 LEU A O 1
ATOM 3084 N N . ASP A 1 223 ? 41.537 45.699 63.511 1.00 14.06 223 ASP A N 1
ATOM 3085 C CA . ASP A 1 223 ? 40.832 44.436 63.320 1.00 14.49 223 ASP A CA 1
ATOM 3086 C C . ASP A 1 223 ? 41.783 43.286 62.997 1.00 12.80 223 ASP A C 1
ATOM 3087 O O . ASP A 1 223 ? 41.639 42.188 63.534 1.00 15.01 223 ASP A O 1
ATOM 3096 N N . SER A 1 224 ? 42.747 43.535 62.116 1.00 13.74 224 SER A N 1
ATOM 3097 C CA . SER A 1 224 ? 43.690 42.497 61.716 1.00 13.64 224 SER A CA 1
ATOM 3098 C C . SER A 1 224 ? 44.596 42.096 62.878 1.00 15.36 224 SER A C 1
ATOM 3099 O O . SER A 1 224 ? 44.933 40.922 63.033 1.00 14.35 224 SER A O 1
ATOM 3107 N N . GLN A 1 225 ? 44.975 43.068 63.700 1.00 13.94 225 GLN A N 1
ATOM 3108 C CA . GLN A 1 225 ? 45.826 42.798 64.853 1.00 17.93 225 GLN A CA 1
ATOM 3109 C C . GLN A 1 225 ? 45.061 42.011 65.911 1.00 19.15 225 GLN A C 1
ATOM 3110 O O . GLN A 1 225 ? 45.627 41.149 66.584 1.00 19.54 225 GLN A O 1
ATOM 3124 N N . TRP A 1 226 ? 43.773 42.305 66.051 1.00 16.31 226 TRP A N 1
ATOM 3125 C CA . TRP A 1 226 ? 42.935 41.587 67.001 1.00 14.13 226 TRP A CA 1
ATOM 3126 C C . TRP A 1 226 ? 42.780 40.128 66.590 1.00 16.46 226 TRP A C 1
ATOM 3127 O O . TRP A 1 226 ? 42.813 39.232 67.431 1.00 16.97 226 TRP A O 1
ATOM 3148 N N . LEU A 1 227 ? 42.608 39.894 65.293 1.00 16.55 227 LEU A N 1
ATOM 3149 C CA . LEU A 1 227 ? 42.430 38.540 64.785 1.00 14.42 227 LEU A CA 1
ATOM 3150 C C . LEU A 1 227 ? 43.710 37.729 64.967 1.00 15.94 227 LEU A C 1
ATOM 3151 O O . LEU A 1 227 ? 43.666 36.560 65.348 1.00 15.71 227 LEU A O 1
ATOM 3167 N N . LEU A 1 228 ? 44.848 38.358 64.692 1.00 16.15 228 LEU A N 1
ATOM 3168 C CA . LEU A 1 228 ? 46.142 37.708 64.860 1.00 15.13 228 LEU A CA 1
ATOM 3169 C C . LEU A 1 228 ? 46.357 37.303 66.315 1.00 18.18 228 LEU A C 1
ATOM 3170 O O . LEU A 1 228 ? 46.834 36.205 66.599 1.00 20.20 228 LEU A O 1
ATOM 3186 N N . GLU A 1 229 ? 45.999 38.196 67.232 1.00 19.25 229 GLU A N 1
ATOM 3187 C CA . GLU A 1 229 ? 46.195 37.950 68.657 1.00 17.40 229 GLU A CA 1
ATOM 3188 C C . GLU A 1 229 ? 45.167 36.970 69.212 1.00 19.68 229 GLU A C 1
ATOM 3189 O O . GLU A 1 229 ? 45.526 35.935 69.775 1.00 21.34 229 GLU A O 1
ATOM 3201 N N . ALA A 1 230 ? 43.890 37.300 69.055 1.00 17.33 230 ALA A N 1
ATOM 3202 C CA . ALA A 1 230 ? 42.812 36.462 69.567 1.00 18.43 230 ALA A CA 1
ATOM 3203 C C . ALA A 1 230 ? 42.838 35.074 68.935 1.00 20.92 230 ALA A C 1
ATOM 3204 O O . ALA A 1 230 ? 42.459 34.088 69.569 1.00 21.51 230 ALA A O 1
ATOM 3211 N N . GLY A 1 231 ? 43.282 35.002 67.684 1.00 16.40 231 GLY A N 1
ATOM 3212 C CA . GLY A 1 231 ? 43.362 33.738 66.975 1.00 17.09 231 GLY A CA 1
ATOM 3213 C C . GLY A 1 231 ? 44.708 33.058 67.139 1.00 18.92 231 GLY A C 1
ATOM 3214 O O . GLY A 1 231 ? 44.897 31.926 66.692 1.00 23.70 231 GLY A O 1
ATOM 3218 N N . LYS A 1 232 ? 45.645 33.748 67.782 1.00 22.41 232 LYS A N 1
ATOM 3219 C CA . LYS A 1 232 ? 46.986 33.214 67.996 1.00 20.67 232 LYS A CA 1
ATOM 3220 C C . LYS A 1 232 ? 47.583 32.719 66.684 1.00 23.87 232 LYS A C 1
ATOM 3221 O O . LYS A 1 232 ? 48.066 31.590 66.594 1.00 24.15 232 LYS A O 1
ATOM 3240 N N . LEU A 1 233 ? 47.546 33.576 65.668 1.00 17.97 233 LEU A N 1
ATOM 3241 C CA . LEU A 1 233 ? 48.063 33.234 64.350 1.00 19.12 233 LEU A CA 1
ATOM 3242 C C . LEU A 1 233 ? 49.527 33.636 64.218 1.00 17.30 233 LEU A C 1
ATOM 3243 O O . LEU A 1 233 ? 49.953 34.650 64.770 1.00 20.32 233 LEU A O 1
ATOM 3259 N N . ASP A 1 234 ? 50.295 32.835 63.484 1.00 21.34 234 ASP A N 1
ATOM 3260 C CA . ASP A 1 234 ? 51.683 33.172 63.189 1.00 18.71 234 ASP A CA 1
ATOM 3261 C C . ASP A 1 234 ? 51.749 34.107 61.987 1.00 13.74 234 ASP A C 1
ATOM 3262 O O . ASP A 1 234 ? 51.284 33.774 60.897 1.00 17.08 234 ASP A O 1
ATOM 3271 N N . ARG A 1 235 ? 52.335 35.279 62.202 1.00 15.18 235 ARG A N 1
ATOM 3272 C CA . ARG A 1 235 ? 52.368 36.331 61.194 1.00 20.54 235 ARG A CA 1
ATOM 3273 C C . ARG A 1 235 ? 53.037 35.883 59.897 1.00 20.78 235 ARG A C 1
ATOM 3274 O O . ARG A 1 235 ? 52.659 36.327 58.812 1.00 18.46 235 ARG A O 1
ATOM 3295 N N . SER A 1 236 ? 54.027 35.004 60.009 1.00 18.37 236 SER A N 1
ATOM 3296 C CA . SER A 1 236 ? 54.797 34.570 58.848 1.00 17.05 236 SER A CA 1
ATOM 3297 C C . SER A 1 236 ? 53.947 33.794 57.844 1.00 18.33 236 SER A C 1
ATOM 3298 O O . SER A 1 236 ? 54.324 33.656 56.681 1.00 20.83 236 SER A O 1
ATOM 3306 N N . LYS A 1 237 ? 52.802 33.289 58.294 1.00 16.52 237 LYS A N 1
ATOM 3307 C CA . LYS A 1 237 ? 51.935 32.493 57.433 1.00 17.85 237 LYS A CA 1
ATOM 3308 C C . LYS A 1 237 ? 50.750 33.300 56.906 1.00 14.85 237 LYS A C 1
ATOM 3309 O O . LYS A 1 237 ? 49.934 32.784 56.142 1.00 17.57 237 LYS A O 1
ATOM 3328 N N . ILE A 1 238 ? 50.663 34.565 57.305 1.00 15.14 238 ILE A N 1
ATOM 3329 C CA . ILE A 1 238 ? 49.525 35.404 56.944 1.00 16.27 238 ILE A CA 1
ATOM 3330 C C . ILE A 1 238 ? 49.934 36.570 56.049 1.00 13.21 238 ILE A C 1
ATOM 3331 O O . ILE A 1 238 ? 50.886 37.291 56.347 1.00 15.38 238 ILE A O 1
ATOM 3347 N N . THR A 1 239 ? 49.205 36.745 54.952 1.00 13.07 239 THR A N 1
ATOM 3348 C CA . THR A 1 239 ? 49.389 37.899 54.081 1.00 13.30 239 THR A CA 1
ATOM 3349 C C . THR A 1 239 ? 48.266 38.904 54.315 1.00 11.41 239 THR A C 1
ATOM 3350 O O . THR A 1 239 ? 47.089 38.575 54.177 1.00 12.93 239 THR A O 1
ATOM 3361 N N . ILE A 1 240 ? 48.638 40.128 54.674 1.00 11.63 240 ILE A N 1
ATOM 3362 C CA . ILE A 1 240 ? 47.667 41.188 54.921 1.00 11.98 240 ILE A CA 1
ATOM 3363 C C . ILE A 1 240 ? 47.604 42.129 53.721 1.00 10.94 240 ILE A C 1
ATOM 3364 O O . ILE A 1 240 ? 48.623 42.656 53.281 1.00 12.63 240 ILE A O 1
ATOM 3380 N N . HIS A 1 241 ? 46.400 42.338 53.198 1.00 11.68 241 HIS A N 1
ATOM 3381 C CA . HIS A 1 241 ? 46.221 43.107 51.971 1.00 12.97 241 HIS A CA 1
ATOM 3382 C C . HIS A 1 241 ? 44.860 43.796 51.946 1.00 10.50 241 HIS A C 1
ATOM 3383 O O . HIS A 1 241 ? 43.866 43.237 52.405 1.00 11.33 241 HIS A O 1
ATOM 3398 N N . ALA A 1 242 ? 44.821 45.010 51.404 1.00 11.85 242 ALA A N 1
ATOM 3399 C CA . ALA A 1 242 ? 43.600 45.814 51.430 1.00 12.45 242 ALA A CA 1
ATOM 3400 C C . ALA A 1 242 ? 43.383 46.708 50.203 1.00 12.29 242 ALA A C 1
ATOM 3401 O O . ALA A 1 242 ? 42.244 47.030 49.869 1.00 11.77 242 ALA A O 1
ATOM 3408 N N . ALA A 1 243 ? 44.460 47.104 49.531 1.00 12.12 243 ALA A N 1
ATOM 3409 C CA . ALA A 1 243 ? 44.391 48.195 48.559 1.00 12.17 243 ALA A CA 1
ATOM 3410 C C . ALA A 1 243 ? 44.059 47.762 47.131 1.00 13.58 243 ALA A C 1
ATOM 3411 O O . ALA A 1 243 ? 44.647 46.821 46.599 1.00 13.67 243 ALA A O 1
ATOM 3418 N N . ASN A 1 244 ? 43.113 48.471 46.519 1.00 13.53 244 ASN A N 1
ATOM 3419 C CA . ASN A 1 244 ? 42.865 48.361 45.087 1.00 12.23 244 ASN A CA 1
ATOM 3420 C C . ASN A 1 244 ? 43.691 49.421 44.357 1.00 12.69 244 ASN A C 1
ATOM 3421 O O . ASN A 1 244 ? 44.593 50.016 44.945 1.00 12.43 244 ASN A O 1
ATOM 3432 N N . SER A 1 245 ? 43.391 49.660 43.084 1.00 11.32 245 SER A N 1
ATOM 3433 C CA . SER A 1 245 ? 44.173 50.606 42.289 1.00 13.29 245 SER A CA 1
ATOM 3434 C C . SER A 1 245 ? 44.265 51.988 42.932 1.00 12.65 245 SER A C 1
ATOM 3435 O O . SER A 1 245 ? 45.359 52.528 43.099 1.00 12.81 245 SER A O 1
ATOM 3443 N N . PHE A 1 246 ? 43.120 52.561 43.287 1.00 13.18 246 PHE A N 1
ATOM 3444 C CA . PHE A 1 246 ? 43.093 53.903 43.859 1.00 12.59 246 PHE A CA 1
ATOM 3445 C C . PHE A 1 246 ? 43.934 53.984 45.128 1.00 12.93 246 PHE A C 1
ATOM 3446 O O . PHE A 1 246 ? 44.792 54.856 45.260 1.00 15.20 246 PHE A O 1
ATOM 3463 N N . ALA A 1 247 ? 43.680 53.073 46.060 1.00 12.61 247 ALA A N 1
ATOM 3464 C CA . ALA A 1 247 ? 44.392 53.063 47.332 1.00 13.48 247 ALA A CA 1
ATOM 3465 C C . ALA A 1 247 ? 45.889 52.859 47.121 1.00 12.48 247 ALA A C 1
ATOM 3466 O O . ALA A 1 247 ? 46.709 53.455 47.819 1.00 15.13 247 ALA A O 1
ATOM 3473 N N . THR A 1 248 ? 46.240 52.018 46.155 1.00 12.74 248 THR A N 1
ATOM 3474 C CA . THR A 1 248 ? 47.638 51.726 45.865 1.00 12.73 248 THR A CA 1
ATOM 3475 C C . THR A 1 248 ? 48.383 52.973 45.396 1.00 17.17 248 THR A C 1
ATOM 3476 O O . THR A 1 248 ? 49.532 53.198 45.775 1.00 17.29 248 THR A O 1
ATOM 3487 N N . LEU A 1 249 ? 47.723 53.784 44.577 1.00 14.25 249 LEU A N 1
ATOM 3488 C CA . LEU A 1 249 ? 48.356 54.963 43.993 1.00 11.38 249 LEU A CA 1
ATOM 3489 C C . LEU A 1 249 ? 48.321 56.173 44.924 1.00 20.78 249 LEU A C 1
ATOM 3490 O O . LEU A 1 249 ? 49.287 56.933 44.998 1.00 20.21 249 LEU A O 1
ATOM 3506 N N . GLU A 1 250 ? 47.212 56.346 45.636 1.00 17.60 250 GLU A N 1
ATOM 3507 C CA . GLU A 1 250 ? 46.977 57.569 46.400 1.00 18.57 250 GLU A CA 1
ATOM 3508 C C . GLU A 1 250 ? 47.246 57.426 47.897 1.00 21.51 250 GLU A C 1
ATOM 3509 O O . GLU A 1 250 ? 47.493 58.419 48.581 1.00 23.65 250 GLU A O 1
ATOM 3521 N N . VAL A 1 251 ? 47.195 56.199 48.406 1.00 15.72 251 VAL A N 1
ATOM 3522 C CA . VAL A 1 251 ? 47.341 55.971 49.840 1.00 18.96 251 VAL A CA 1
ATOM 3523 C C . VAL A 1 251 ? 48.330 54.845 50.131 1.00 16.13 251 VAL A C 1
ATOM 3524 O O . VAL A 1 251 ? 47.927 53.726 50.447 1.00 16.85 251 VAL A O 1
ATOM 3537 N N . PRO A 1 252 ? 49.635 55.143 50.033 1.00 17.63 252 PRO A N 1
ATOM 3538 C CA . PRO A 1 252 ? 50.676 54.140 50.290 1.00 20.84 252 PRO A CA 1
ATOM 3539 C C . PRO A 1 252 ? 50.620 53.551 51.700 1.00 14.55 252 PRO A C 1
ATOM 3540 O O . PRO A 1 252 ? 51.223 52.506 51.945 1.00 18.27 252 PRO A O 1
ATOM 3551 N N . ASP A 1 253 ? 49.907 54.209 52.608 1.00 19.51 253 ASP A N 1
ATOM 3552 C CA . ASP A 1 253 ? 49.714 53.677 53.954 1.00 22.44 253 ASP A CA 1
ATOM 3553 C C . ASP A 1 253 ? 48.889 52.391 53.925 1.00 20.96 253 ASP A C 1
ATOM 3554 O O . ASP A 1 253 ? 48.840 51.655 54.911 1.00 20.09 253 ASP A O 1
ATOM 3563 N N . ALA A 1 254 ? 48.243 52.126 52.794 1.00 12.66 254 ALA A N 1
ATOM 3564 C CA . ALA A 1 254 ? 47.417 50.933 52.642 1.00 15.24 254 ALA A CA 1
ATOM 3565 C C . ALA A 1 254 ? 48.155 49.819 51.900 1.00 14.99 254 ALA A C 1
ATOM 3566 O O . ALA A 1 254 ? 47.538 48.853 51.452 1.00 15.81 254 ALA A O 1
ATOM 3573 N N . TYR A 1 255 ? 49.472 49.954 51.771 1.00 11.80 255 TYR A N 1
ATOM 3574 C CA . TYR A 1 255 ? 50.284 48.938 51.105 1.00 13.75 255 TYR A CA 1
ATOM 3575 C C . TYR A 1 255 ? 50.186 47.592 51.815 1.00 17.21 255 TYR A C 1
ATOM 3576 O O . TYR A 1 255 ? 49.893 46.570 51.193 1.00 13.67 255 TYR A O 1
ATOM 3594 N N . PHE A 1 256 ? 50.443 47.600 53.120 1.00 16.52 256 PHE A N 1
ATOM 3595 C CA . PHE A 1 256 ? 50.515 46.369 53.897 1.00 14.21 256 PHE A CA 1
ATOM 3596 C C . PHE A 1 256 ? 51.458 45.380 53.204 1.00 13.20 256 PHE A C 1
ATOM 3597 O O . PHE A 1 256 ? 52.491 45.786 52.674 1.00 15.48 256 PHE A O 1
ATOM 3614 N N . ASP A 1 257 ? 51.114 44.095 53.200 1.00 13.52 257 ASP A N 1
ATOM 3615 C CA . ASP A 1 257 ? 52.000 43.081 52.630 1.00 13.47 257 ASP A CA 1
ATOM 3616 C C . ASP A 1 257 ? 51.868 42.990 51.115 1.00 14.02 257 ASP A C 1
ATOM 3617 O O . ASP A 1 257 ? 52.841 42.713 50.414 1.00 14.73 257 ASP A O 1
ATOM 3626 N N . MET A 1 258 ? 50.658 43.212 50.618 1.00 12.24 258 MET A N 1
ATOM 3627 C CA . MET A 1 258 ? 50.358 42.978 49.213 1.00 13.15 258 MET A CA 1
ATOM 3628 C C . MET A 1 258 ? 49.233 43.893 48.751 1.00 10.83 258 MET A C 1
ATOM 3629 O O . MET A 1 258 ? 48.326 44.210 49.519 1.00 12.18 258 MET A O 1
ATOM 3643 N N . VAL A 1 259 ? 49.301 44.315 47.492 1.00 12.99 259 VAL A N 1
ATOM 3644 C CA . VAL A 1 259 ? 48.273 45.173 46.915 1.00 10.62 259 VAL A CA 1
ATOM 3645 C C . VAL A 1 259 ? 47.526 44.425 45.815 1.00 10.45 259 VAL A C 1
ATOM 3646 O O . VAL A 1 259 ? 48.061 43.498 45.207 1.00 11.09 259 VAL A O 1
ATOM 3659 N N . ARG A 1 260 ? 46.286 44.834 45.568 1.00 11.87 260 ARG A N 1
ATOM 3660 C CA . ARG A 1 260 ? 45.430 44.161 44.599 1.00 10.71 260 ARG A CA 1
ATOM 3661 C C . ARG A 1 260 ? 45.004 45.108 43.484 1.00 10.29 260 ARG A C 1
ATOM 3662 O O . ARG A 1 260 ? 43.833 45.475 43.389 1.00 9.87 260 ARG A O 1
ATOM 3683 N N . PRO A 1 261 ? 45.956 45.505 42.629 1.00 10.93 261 PRO A N 1
ATOM 3684 C CA . PRO A 1 261 ? 45.647 46.409 41.520 1.00 16.68 261 PRO A CA 1
ATOM 3685 C C . PRO A 1 261 ? 44.938 45.700 40.373 1.00 14.39 261 PRO A C 1
ATOM 3686 O O . PRO A 1 261 ? 45.351 44.614 39.964 1.00 12.36 261 PRO A O 1
ATOM 3697 N N . GLY A 1 262 ? 43.874 46.315 39.868 1.00 15.58 262 GLY A N 1
ATOM 3698 C CA . GLY A 1 262 ? 43.177 45.806 38.702 1.00 14.91 262 GLY A CA 1
ATOM 3699 C C . GLY A 1 262 ? 43.238 46.794 37.556 1.00 11.25 262 GLY A C 1
ATOM 3700 O O . GLY A 1 262 ? 44.113 46.707 36.697 1.00 12.51 262 GLY A O 1
ATOM 3704 N N . GLY A 1 263 ? 42.306 47.743 37.553 1.00 13.17 263 GLY A N 1
ATOM 3705 C CA . GLY A 1 263 ? 42.217 48.738 36.499 1.00 14.61 263 GLY A CA 1
ATOM 3706 C C . GLY A 1 263 ? 43.557 49.353 36.149 1.00 10.81 263 GLY A C 1
ATOM 3707 O O . GLY A 1 263 ? 43.856 49.586 34.979 1.00 10.51 263 GLY A O 1
ATOM 3711 N N . LEU A 1 264 ? 44.366 49.617 37.169 1.00 13.25 264 LEU A N 1
ATOM 3712 C CA . LEU A 1 264 ? 45.689 50.202 36.979 1.00 13.44 264 LEU A CA 1
ATOM 3713 C C . LEU A 1 264 ? 46.488 49.445 35.921 1.00 10.74 264 LEU A C 1
ATOM 3714 O O . LEU A 1 264 ? 47.115 50.050 35.050 1.00 11.79 264 LEU A O 1
ATOM 3730 N N . LEU A 1 265 ? 46.457 48.119 36.000 1.00 10.28 265 LEU A N 1
ATOM 3731 C CA . LEU A 1 265 ? 47.234 47.276 35.098 1.00 11.80 265 LEU A CA 1
ATOM 3732 C C . LEU A 1 265 ? 46.729 47.350 33.659 1.00 9.63 265 LEU A C 1
ATOM 3733 O O . LEU A 1 265 ? 47.468 47.053 32.720 1.00 9.00 265 LEU A O 1
ATOM 3749 N N . TYR A 1 266 ? 45.471 47.743 33.488 1.00 10.82 266 TYR A N 1
ATOM 3750 C CA . TYR A 1 266 ? 44.865 47.799 32.162 1.00 10.10 266 TYR A CA 1
ATOM 3751 C C . TYR A 1 266 ? 44.804 49.223 31.619 1.00 13.57 266 TYR A C 1
ATOM 3752 O O . TYR A 1 266 ? 44.289 49.455 30.526 1.00 12.19 266 TYR A O 1
ATOM 3770 N N . GLY A 1 267 ? 45.333 50.172 32.383 1.00 11.57 267 GLY A N 1
ATOM 3771 C CA . GLY A 1 267 ? 45.319 51.566 31.980 1.00 14.17 267 GLY A CA 1
ATOM 3772 C C . GLY A 1 267 ? 43.973 52.225 32.216 1.00 16.60 267 GLY A C 1
ATOM 3773 O O . GLY A 1 267 ? 43.641 53.219 31.570 1.00 20.62 267 GLY A O 1
ATOM 3777 N N . ASP A 1 268 ? 43.196 51.669 33.141 1.00 12.55 268 ASP A N 1
ATOM 3778 C CA . ASP A 1 268 ? 41.894 52.227 33.487 1.00 12.54 268 ASP A CA 1
ATOM 3779 C C . ASP A 1 268 ? 41.845 52.598 34.965 1.00 15.04 268 ASP A C 1
ATOM 3780 O O . ASP A 1 268 ? 41.164 51.949 35.759 1.00 14.84 268 ASP A O 1
ATOM 3789 N N . SER A 1 269 ? 42.579 53.646 35.327 1.00 16.53 269 SER A N 1
ATOM 3790 C CA . SER A 1 269 ? 42.593 54.140 36.697 1.00 17.63 269 SER A CA 1
ATOM 3791 C C . SER A 1 269 ? 42.518 55.664 36.696 1.00 20.53 269 SER A C 1
ATOM 3792 O O . SER A 1 269 ? 41.798 56.255 35.892 1.00 22.65 269 SER A O 1
ATOM 3800 N N . ILE A 1 270 ? 43.269 56.300 37.588 1.00 14.35 270 ILE A N 1
ATOM 3801 C CA . ILE A 1 270 ? 43.253 57.753 37.696 1.00 17.69 270 ILE A CA 1
ATOM 3802 C C . ILE A 1 270 ? 43.922 58.350 36.459 1.00 15.89 270 ILE A C 1
ATOM 3803 O O . ILE A 1 270 ? 45.120 58.157 36.245 1.00 17.51 270 ILE A O 1
ATOM 3819 N N . PRO A 1 271 ? 43.146 59.072 35.632 1.00 19.42 271 PRO A N 1
ATOM 3820 C CA . PRO A 1 271 ? 43.631 59.591 34.347 1.00 19.75 271 PRO A CA 1
ATOM 3821 C C . PRO A 1 271 ? 44.940 60.374 34.443 1.00 20.45 271 PRO A C 1
ATOM 3822 O O . PRO A 1 271 ? 45.749 60.316 33.516 1.00 21.46 271 PRO A O 1
ATOM 3833 N N . SER A 1 272 ? 45.141 61.095 35.541 1.00 21.90 272 SER A N 1
ATOM 3834 C CA . SER A 1 272 ? 46.337 61.916 35.706 1.00 19.18 272 SER A CA 1
ATOM 3835 C C . SER A 1 272 ? 47.612 61.076 35.650 1.00 22.68 272 SER A C 1
ATOM 3836 O O . SER A 1 272 ? 48.665 61.562 35.236 1.00 21.03 272 SER A O 1
ATOM 3844 N N . TYR A 1 273 ? 47.515 59.819 36.071 1.00 17.84 273 TYR A N 1
ATOM 3845 C CA . TYR A 1 273 ? 48.655 58.910 36.027 1.00 18.66 273 TYR A CA 1
ATOM 3846 C C . TYR A 1 273 ? 48.825 58.355 34.618 1.00 17.31 273 TYR A C 1
ATOM 3847 O O . TYR A 1 273 ? 48.546 57.185 34.357 1.00 18.25 273 TYR A O 1
ATOM 3865 N N . THR A 1 274 ? 49.292 59.212 33.716 1.00 16.39 274 THR A N 1
ATOM 3866 C CA . THR A 1 274 ? 49.412 58.873 32.302 1.00 18.01 274 THR A CA 1
ATOM 3867 C C . THR A 1 274 ? 50.461 57.798 32.022 1.00 19.52 274 THR A C 1
ATOM 3868 O O . THR A 1 274 ? 50.497 57.237 30.927 1.00 24.69 274 THR A O 1
ATOM 3879 N N . GLU A 1 275 ? 51.313 57.511 33.001 1.00 20.75 275 GLU A N 1
ATOM 3880 C CA . GLU A 1 275 ? 52.365 56.516 32.813 1.00 16.80 275 GLU A CA 1
ATOM 3881 C C . GLU A 1 275 ? 51.782 55.120 32.593 1.00 17.77 275 GLU A C 1
ATOM 3882 O O . GLU A 1 275 ? 52.460 54.233 32.074 1.00 18.76 275 GLU A O 1
ATOM 3894 N N . TYR A 1 276 ? 50.526 54.929 32.987 1.00 19.76 276 TYR A N 1
ATOM 3895 C CA . TYR A 1 276 ? 49.842 53.660 32.762 1.00 15.55 276 TYR A CA 1
ATOM 3896 C C . TYR A 1 276 ? 49.026 53.733 31.476 1.00 17.13 276 TYR A C 1
ATOM 3897 O O . TYR A 1 276 ? 48.106 54.540 31.356 1.00 21.52 276 TYR A O 1
ATOM 3915 N N . LYS A 1 277 ? 49.376 52.880 30.518 1.00 14.17 277 LYS A N 1
ATOM 3916 C CA . LYS A 1 277 ? 48.839 52.975 29.165 1.00 14.86 277 LYS A CA 1
ATOM 3917 C C . LYS A 1 277 ? 47.608 52.101 28.950 1.00 15.02 277 LYS A C 1
ATOM 3918 O O . LYS A 1 277 ? 47.497 51.010 29.508 1.00 13.44 277 LYS A O 1
ATOM 3937 N N . ARG A 1 278 ? 46.689 52.594 28.125 1.00 15.40 278 ARG A N 1
ATOM 3938 C CA . ARG A 1 278 ? 45.481 51.857 27.780 1.00 13.49 278 ARG A CA 1
ATOM 3939 C C . ARG A 1 278 ? 45.844 50.574 27.042 1.00 13.02 278 ARG A C 1
ATOM 3940 O O . ARG A 1 278 ? 46.559 50.606 26.041 1.00 15.55 278 ARG A O 1
ATOM 3961 N N . VAL A 1 279 ? 45.342 49.447 27.534 1.00 10.71 279 VAL A N 1
ATOM 3962 C CA . VAL A 1 279 ? 45.665 48.152 26.948 1.00 9.58 279 VAL A CA 1
ATOM 3963 C C . VAL A 1 279 ? 44.715 47.778 25.813 1.00 11.03 279 VAL A C 1
ATOM 3964 O O . VAL A 1 279 ? 45.125 47.148 24.840 1.00 12.96 279 VAL A O 1
ATOM 3977 N N . MET A 1 280 ? 43.450 48.170 25.930 1.00 10.44 280 MET A N 1
ATOM 3978 C CA . MET A 1 280 ? 42.440 47.715 24.980 1.00 16.22 280 MET A CA 1
ATOM 3979 C C . MET A 1 280 ? 41.843 48.826 24.120 1.00 14.84 280 MET A C 1
ATOM 3980 O O . MET A 1 280 ? 41.708 49.970 24.552 1.00 12.14 280 MET A O 1
ATOM 3994 N N . ALA A 1 281 ? 41.499 48.465 22.887 1.00 9.91 281 ALA A N 1
ATOM 3995 C CA . ALA A 1 281 ? 40.743 49.334 21.996 1.00 11.79 281 ALA A CA 1
ATOM 3996 C C . ALA A 1 281 ? 39.598 48.528 21.395 1.00 11.51 281 ALA A C 1
ATOM 3997 O O . ALA A 1 281 ? 39.708 47.314 21.231 1.00 11.98 281 ALA A O 1
ATOM 4004 N N . PHE A 1 282 ? 38.500 49.205 21.074 1.00 9.95 282 PHE A N 1
ATOM 4005 C CA . PHE A 1 282 ? 37.310 48.546 20.547 1.00 10.99 282 PHE A CA 1
ATOM 4006 C C . PHE A 1 282 ? 37.104 48.976 19.099 1.00 9.51 282 PHE A C 1
ATOM 4007 O O . PHE A 1 282 ? 37.004 50.168 18.816 1.00 10.50 282 PHE A O 1
ATOM 4024 N N . LYS A 1 283 ? 37.050 48.010 18.185 1.00 10.48 283 LYS A N 1
ATOM 4025 C CA . LYS A 1 283 ? 36.980 48.321 16.760 1.00 9.53 283 LYS A CA 1
ATOM 4026 C C . LYS A 1 283 ? 35.951 47.486 16.003 1.00 9.94 283 LYS A C 1
ATOM 4027 O O . LYS A 1 283 ? 35.515 46.433 16.467 1.00 11.17 283 LYS A O 1
ATOM 4046 N N . THR A 1 284 ? 35.575 47.977 14.827 1.00 9.92 284 THR A N 1
ATOM 4047 C CA . THR A 1 284 ? 34.711 47.245 13.913 1.00 10.10 284 THR A CA 1
ATOM 4048 C C . THR A 1 284 ? 35.052 47.666 12.486 1.00 11.48 284 THR A C 1
ATOM 4049 O O . THR A 1 284 ? 36.039 48.367 12.262 1.00 10.98 284 THR A O 1
ATOM 4060 N N . GLN A 1 285 ? 34.246 47.230 11.524 1.00 8.97 285 GLN A N 1
ATOM 4061 C CA . GLN A 1 285 ? 34.446 47.614 10.131 1.00 12.41 285 GLN A CA 1
ATOM 4062 C C . GLN A 1 285 ? 33.121 47.984 9.483 1.00 10.05 285 GLN A C 1
ATOM 4063 O O . GLN A 1 285 ? 32.059 47.559 9.934 1.00 12.13 285 GLN A O 1
ATOM 4077 N N . VAL A 1 286 ? 33.191 48.778 8.421 1.00 9.99 286 VAL A N 1
ATOM 4078 C CA . VAL A 1 286 ? 32.005 49.136 7.658 1.00 10.37 286 VAL A CA 1
ATOM 4079 C C . VAL A 1 286 ? 31.548 47.936 6.837 1.00 10.61 286 VAL A C 1
ATOM 4080 O O . VAL A 1 286 ? 32.347 47.309 6.143 1.00 13.11 286 VAL A O 1
ATOM 4093 N N . ALA A 1 287 ? 30.262 47.614 6.927 1.00 11.62 287 ALA A N 1
ATOM 4094 C CA . ALA A 1 287 ? 29.699 46.508 6.162 1.00 11.35 287 ALA A CA 1
ATOM 4095 C C . ALA A 1 287 ? 29.113 47.018 4.853 1.00 10.31 287 ALA A C 1
ATOM 4096 O O . ALA A 1 287 ? 29.232 46.371 3.812 1.00 13.05 287 ALA A O 1
ATOM 4103 N N . SER A 1 288 ? 28.482 48.187 4.912 1.00 11.69 288 SER A N 1
ATOM 4104 C CA . SER A 1 288 ? 27.852 48.779 3.741 1.00 11.86 288 SER A CA 1
ATOM 4105 C C . SER A 1 288 ? 27.661 50.275 3.948 1.00 12.70 288 SER A C 1
ATOM 4106 O O . SER A 1 288 ? 27.504 50.738 5.075 1.00 13.29 288 SER A O 1
ATOM 4114 N N . VAL A 1 289 ? 27.685 51.029 2.854 1.00 10.48 289 VAL A N 1
ATOM 4115 C CA . VAL A 1 289 ? 27.391 52.455 2.901 1.00 11.23 289 VAL A CA 1
ATOM 4116 C C . VAL A 1 289 ? 26.166 52.717 2.032 1.00 14.54 289 VAL A C 1
ATOM 4117 O O . VAL A 1 289 ? 26.234 52.636 0.805 1.00 15.80 289 VAL A O 1
ATOM 4130 N N . ASN A 1 290 ? 25.046 53.025 2.678 1.00 11.85 290 ASN A N 1
ATOM 4131 C CA . ASN A 1 290 ? 23.763 53.113 1.990 1.00 12.31 290 ASN A CA 1
ATOM 4132 C C . ASN A 1 290 ? 23.265 54.546 1.837 1.00 17.43 290 ASN A C 1
ATOM 4133 O O . ASN A 1 290 ? 23.484 55.389 2.707 1.00 15.02 290 ASN A O 1
ATOM 4144 N N . HIS A 1 291 ? 22.585 54.804 0.724 1.00 16.73 291 HIS A N 1
ATOM 4145 C CA . HIS A 1 291 ? 22.112 56.140 0.385 1.00 17.02 291 HIS A CA 1
ATOM 4146 C C . HIS A 1 291 ? 20.635 56.292 0.739 1.00 11.32 291 HIS A C 1
ATOM 4147 O O . HIS A 1 291 ? 19.795 55.535 0.253 1.00 15.33 291 HIS A O 1
ATOM 4162 N N . TYR A 1 292 ? 20.322 57.268 1.587 1.00 13.90 292 TYR A N 1
ATOM 4163 C CA . TYR A 1 292 ? 18.941 57.522 1.988 1.00 16.69 292 TYR A CA 1
ATOM 4164 C C . TYR A 1 292 ? 18.596 59.002 1.846 1.00 13.43 292 TYR A C 1
ATOM 4165 O O . TYR A 1 292 ? 19.394 59.866 2.207 1.00 18.44 292 TYR A O 1
ATOM 4183 N N . PRO A 1 293 ? 17.398 59.298 1.319 1.00 17.42 293 PRO A N 1
ATOM 4184 C CA . PRO A 1 293 ? 16.968 60.682 1.089 1.00 23.97 293 PRO A CA 1
ATOM 4185 C C . PRO A 1 293 ? 16.539 61.390 2.369 1.00 23.61 293 PRO A C 1
ATOM 4186 O O . PRO A 1 293 ? 16.229 60.735 3.365 1.00 18.48 293 PRO A O 1
ATOM 4197 N N . ALA A 1 294 ? 16.524 62.719 2.336 1.00 21.29 294 ALA A N 1
ATOM 4198 C CA . ALA A 1 294 ? 16.052 63.506 3.466 1.00 21.20 294 ALA A CA 1
ATOM 4199 C C . ALA A 1 294 ? 14.596 63.163 3.756 1.00 22.85 294 ALA A C 1
ATOM 4200 O O . ALA A 1 294 ? 13.824 62.877 2.840 1.00 20.17 294 ALA A O 1
ATOM 4207 N N . GLY A 1 295 ? 14.227 63.188 5.031 1.00 22.54 295 GLY A N 1
ATOM 4208 C CA . GLY A 1 295 ? 12.875 62.854 5.440 1.00 17.53 295 GLY A CA 1
ATOM 4209 C C . GLY A 1 295 ? 12.787 61.441 5.982 1.00 20.51 295 GLY A C 1
ATOM 4210 O O . GLY A 1 295 ? 11.931 61.137 6.813 1.00 22.55 295 GLY A O 1
ATOM 4214 N N . ASN A 1 296 ? 13.673 60.571 5.507 1.00 18.62 296 ASN A N 1
ATOM 4215 C CA . ASN A 1 296 ? 13.736 59.201 5.998 1.00 17.78 296 ASN A CA 1
ATOM 4216 C C . ASN A 1 296 ? 14.041 59.158 7.489 1.00 16.33 296 ASN A C 1
ATOM 4217 O O . ASN A 1 296 ? 14.683 60.060 8.027 1.00 17.37 296 ASN A O 1
ATOM 4228 N N . THR A 1 297 ? 13.573 58.104 8.149 1.00 17.98 297 THR A N 1
ATOM 4229 C CA . THR A 1 297 ? 13.903 57.867 9.548 1.00 15.66 297 THR A CA 1
ATOM 4230 C C . THR A 1 297 ? 14.813 56.648 9.647 1.00 16.47 297 THR A C 1
ATOM 4231 O O . THR A 1 297 ? 14.850 55.820 8.736 1.00 15.82 297 THR A O 1
ATOM 4242 N N . VAL A 1 298 ? 15.546 56.542 10.751 1.00 15.62 298 VAL A N 1
ATOM 4243 C CA . VAL A 1 298 ? 16.543 55.489 10.904 1.00 14.26 298 VAL A CA 1
ATOM 4244 C C . VAL A 1 298 ? 16.294 54.634 12.142 1.00 14.57 298 VAL A C 1
ATOM 4245 O O . VAL A 1 298 ? 16.154 55.152 13.249 1.00 15.87 298 VAL A O 1
ATOM 4258 N N . GLY A 1 299 ? 16.243 53.320 11.942 1.00 12.55 299 GLY A N 1
ATOM 4259 C CA . GLY A 1 299 ? 16.146 52.379 13.043 1.00 12.54 299 GLY A CA 1
ATOM 4260 C C . GLY A 1 299 ? 14.733 52.173 13.554 1.00 13.89 299 GLY A C 1
ATOM 4261 O O . GLY A 1 299 ? 13.794 52.826 13.101 1.00 13.00 299 GLY A O 1
ATOM 4265 N N . TYR A 1 300 ? 14.589 51.254 14.505 1.00 13.53 300 TYR A N 1
ATOM 4266 C CA . TYR A 1 300 ? 13.291 50.956 15.097 1.00 11.84 300 TYR A CA 1
ATOM 4267 C C . TYR A 1 300 ? 12.655 52.203 15.701 1.00 12.78 300 TYR A C 1
ATOM 4268 O O . TYR A 1 300 ? 13.345 53.056 16.259 1.00 15.79 300 TYR A O 1
ATOM 4286 N N . ASP A 1 301 ? 11.334 52.296 15.582 1.00 13.29 301 ASP A N 1
ATOM 4287 C CA . ASP A 1 301 ? 10.569 53.380 16.192 1.00 16.91 301 ASP A CA 1
ATOM 4288 C C . ASP A 1 301 ? 10.939 54.756 15.641 1.00 18.03 301 ASP A C 1
ATOM 4289 O O . ASP A 1 301 ? 10.621 55.778 16.248 1.00 16.57 301 ASP A O 1
ATOM 4298 N N . ARG A 1 302 ? 11.607 54.776 14.491 1.00 16.69 302 ARG A N 1
ATOM 4299 C CA . ARG A 1 302 ? 11.888 56.020 13.781 1.00 17.90 302 ARG A CA 1
ATOM 4300 C C . ARG A 1 302 ? 12.289 57.148 14.729 1.00 15.40 302 ARG A C 1
ATOM 4301 O O . ARG A 1 302 ? 11.684 58.220 14.717 1.00 21.70 302 ARG A O 1
ATOM 4322 N N . THR A 1 303 ? 13.313 56.908 15.542 1.00 16.05 303 THR A N 1
ATOM 4323 C CA . THR A 1 303 ? 13.713 57.870 16.567 1.00 17.06 303 THR A CA 1
ATOM 4324 C C . THR A 1 303 ? 14.636 58.960 16.026 1.00 21.87 303 THR A C 1
ATOM 4325 O O . THR A 1 303 ? 14.892 59.954 16.705 1.00 24.01 303 THR A O 1
ATOM 4336 N N . PHE A 1 304 ? 15.138 58.772 14.810 1.00 16.81 304 PHE A N 1
ATOM 4337 C CA . PHE A 1 304 ? 16.004 59.765 14.185 1.00 16.81 304 PHE A CA 1
ATOM 4338 C C . PHE A 1 304 ? 15.557 60.042 12.755 1.00 16.86 304 PHE A C 1
ATOM 4339 O O . PHE A 1 304 ? 15.317 59.117 11.982 1.00 17.47 304 PHE A O 1
ATOM 4356 N N . THR A 1 305 ? 15.452 61.322 12.411 1.00 16.68 3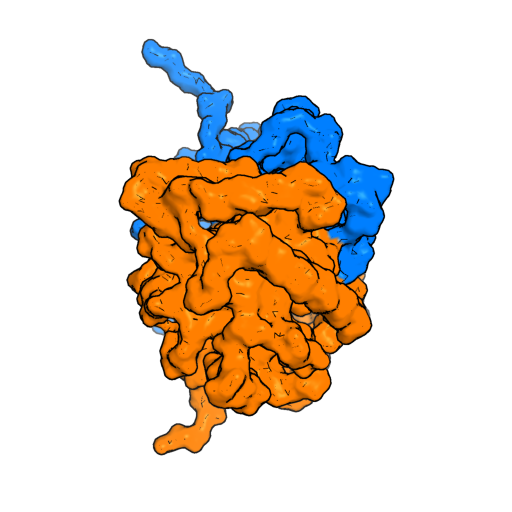05 THR A N 1
ATOM 4357 C CA . THR A 1 305 ? 15.022 61.726 11.079 1.00 15.57 305 THR A CA 1
ATOM 4358 C C . THR A 1 305 ? 16.151 62.426 10.331 1.00 17.80 305 THR A C 1
ATOM 4359 O O . THR A 1 305 ? 16.711 63.411 10.813 1.00 19.26 305 THR A O 1
ATOM 4370 N N . LEU A 1 306 ? 16.483 61.908 9.154 1.00 16.42 306 LEU A N 1
ATOM 4371 C CA . LEU A 1 306 ? 17.475 62.539 8.295 1.00 15.97 306 LEU A CA 1
ATOM 4372 C C . LEU A 1 306 ? 16.932 63.869 7.791 1.00 19.68 306 LEU A C 1
ATOM 4373 O O . LEU A 1 306 ? 15.842 63.928 7.225 1.00 21.55 306 LEU A O 1
ATOM 4389 N N . LYS A 1 307 ? 17.691 64.938 8.005 1.00 21.00 307 LYS A N 1
ATOM 4390 C CA . LYS A 1 307 ? 17.275 66.267 7.573 1.00 27.10 307 LYS A CA 1
ATOM 4391 C C . LYS A 1 307 ? 18.034 66.689 6.317 1.00 23.91 307 LYS A C 1
ATOM 4392 O O . LYS A 1 307 ? 18.056 67.865 5.956 1.00 24.23 307 LYS A O 1
ATOM 4411 N N . ARG A 1 308 ? 18.653 65.715 5.658 1.00 18.75 308 ARG A N 1
ATOM 4412 C CA . ARG A 1 308 ? 19.387 65.954 4.422 1.00 18.49 308 ARG A CA 1
ATOM 4413 C C . ARG A 1 308 ? 19.663 64.617 3.748 1.00 19.57 308 ARG A C 1
ATOM 4414 O O . ARG A 1 308 ? 19.663 63.576 4.407 1.00 17.67 308 ARG A O 1
ATOM 4435 N N . ASP A 1 309 ? 19.891 64.640 2.439 1.00 19.75 309 ASP A N 1
ATOM 4436 C CA . ASP A 1 309 ? 20.288 63.433 1.725 1.00 17.96 309 ASP A CA 1
ATOM 4437 C C . ASP A 1 309 ? 21.575 62.913 2.350 1.00 16.38 309 ASP A C 1
ATOM 4438 O O . ASP A 1 309 ? 22.562 63.641 2.446 1.00 20.69 309 ASP A O 1
ATOM 4447 N N . SER A 1 310 ? 21.562 61.653 2.778 1.00 16.25 310 SER A N 1
ATOM 4448 C CA . SER A 1 310 ? 22.638 61.124 3.609 1.00 17.53 310 SER A CA 1
ATOM 4449 C C . SER A 1 310 ? 23.193 59.793 3.117 1.00 13.70 310 SER A C 1
ATOM 4450 O O . SER A 1 310 ? 22.482 58.991 2.514 1.00 15.65 310 SER A O 1
ATOM 4458 N N . TRP A 1 311 ? 24.475 59.573 3.389 1.00 12.61 311 TRP A N 1
ATOM 4459 C CA . TRP A 1 311 ? 25.093 58.265 3.226 1.00 11.18 311 TRP A CA 1
ATOM 4460 C C . TRP A 1 311 ? 25.406 57.714 4.612 1.00 14.78 311 TRP A C 1
ATOM 4461 O O . TRP A 1 311 ? 26.199 58.297 5.351 1.00 13.44 311 TRP A O 1
ATOM 4482 N N . LEU A 1 312 ? 24.775 56.599 4.966 1.00 12.22 312 LEU A N 1
ATOM 4483 C CA . LEU A 1 312 ? 24.948 56.016 6.290 1.00 11.28 312 LEU A CA 1
ATOM 4484 C C . LEU A 1 312 ? 25.801 54.756 6.230 1.00 11.32 312 LEU A C 1
ATOM 4485 O O . LEU A 1 312 ? 25.554 53.865 5.417 1.00 13.53 312 LEU A O 1
ATOM 4501 N N . ALA A 1 313 ? 26.809 54.692 7.092 1.00 10.36 313 ALA A N 1
ATOM 4502 C CA . ALA A 1 313 ? 27.655 53.512 7.198 1.00 11.37 313 ALA A CA 1
ATOM 4503 C C . ALA A 1 313 ? 27.013 52.479 8.117 1.00 11.52 313 ALA A C 1
ATOM 4504 O O . ALA A 1 313 ? 26.717 52.760 9.278 1.00 12.50 313 ALA A O 1
ATOM 4511 N N . ASN A 1 314 ? 26.796 51.284 7.580 1.00 10.46 314 ASN A N 1
ATOM 4512 C CA . ASN A 1 314 ? 26.218 50.180 8.333 1.00 10.60 314 ASN A CA 1
ATOM 4513 C C . ASN A 1 314 ? 27.313 49.375 9.027 1.00 11.05 314 ASN A C 1
ATOM 4514 O O . ASN A 1 314 ? 28.170 48.787 8.368 1.00 11.12 314 ASN A O 1
ATOM 4525 N N . LEU A 1 315 ? 27.287 49.361 10.357 1.00 9.45 315 LEU A N 1
ATOM 4526 C CA . LEU A 1 315 ? 28.277 48.624 11.138 1.00 10.23 315 LEU A CA 1
ATOM 4527 C C . LEU A 1 315 ? 27.644 47.364 11.723 1.00 10.19 315 LEU A C 1
ATOM 4528 O O . LEU A 1 315 ? 26.552 47.422 12.285 1.00 10.73 315 LEU A O 1
ATOM 4544 N N . PRO A 1 316 ? 28.335 46.219 11.599 1.00 9.48 316 PRO A N 1
ATOM 4545 C CA . PRO A 1 316 ? 27.757 44.916 11.945 1.00 8.90 316 PRO A CA 1
ATOM 4546 C C . PRO A 1 316 ? 27.824 44.553 13.430 1.00 11.83 316 PRO A C 1
ATOM 4547 O O . PRO A 1 316 ? 28.103 43.400 13.758 1.00 11.33 316 PRO A O 1
ATOM 4558 N N . LEU A 1 317 ? 27.567 45.511 14.313 1.00 8.63 317 LEU A N 1
ATOM 4559 C CA . LEU A 1 317 ? 27.441 45.205 15.734 1.00 9.42 317 LEU A CA 1
ATOM 4560 C C . LEU A 1 317 ? 26.278 45.978 16.340 1.00 12.77 317 LEU A C 1
ATOM 4561 O O . LEU A 1 317 ? 25.951 47.078 15.895 1.00 10.33 317 LEU A O 1
ATOM 4577 N N . GLY A 1 318 ? 25.655 45.386 17.353 1.00 11.52 318 GLY A N 1
ATOM 4578 C CA . GLY A 1 318 ? 24.537 46.005 18.038 1.00 10.67 318 GLY A CA 1
ATOM 4579 C C . GLY A 1 318 ? 24.679 45.857 19.540 1.00 9.94 318 GLY A C 1
ATOM 4580 O O . GLY A 1 318 ? 25.783 45.652 20.045 1.00 10.05 318 GLY A O 1
ATOM 4584 N N . TYR A 1 319 ? 23.567 45.954 20.261 1.00 10.17 319 TYR A N 1
ATOM 4585 C CA . TYR A 1 319 ? 23.624 45.891 21.718 1.00 9.51 319 TYR A CA 1
ATOM 4586 C C . TYR A 1 319 ? 23.934 44.486 22.229 1.00 10.56 319 TYR A C 1
ATOM 4587 O O . TYR A 1 319 ? 24.381 44.323 23.364 1.00 11.92 319 TYR A O 1
ATOM 4605 N N . SER A 1 320 ? 23.710 43.474 21.396 1.00 10.10 320 SER A N 1
ATOM 4606 C CA . SER A 1 320 ? 24.059 42.109 21.772 1.00 9.56 320 SER A CA 1
ATOM 4607 C C . SER A 1 320 ? 25.575 41.933 21.758 1.00 8.53 320 SER A C 1
ATOM 4608 O O . SER A 1 320 ? 26.104 40.977 22.326 1.00 11.41 320 SER A O 1
ATOM 4616 N N . ASP A 1 321 ? 26.267 42.864 21.107 1.00 9.48 321 ASP A N 1
ATOM 4617 C CA . ASP A 1 321 ? 27.723 42.852 21.064 1.00 9.85 321 ASP A CA 1
ATOM 4618 C C . ASP A 1 321 ? 28.302 43.852 22.064 1.00 10.50 321 ASP A C 1
ATOM 4619 O O . ASP A 1 321 ? 29.486 44.183 22.008 1.00 10.53 321 ASP A O 1
ATOM 4628 N N . GLY A 1 322 ? 27.459 44.331 22.974 1.00 9.46 322 GLY A N 1
ATOM 4629 C CA . GLY A 1 322 ? 27.905 45.199 24.050 1.00 13.66 322 GLY A CA 1
ATOM 4630 C C . GLY A 1 322 ? 27.859 46.681 23.727 1.00 11.06 322 GLY A C 1
ATOM 4631 O O . GLY A 1 322 ? 28.353 47.502 24.500 1.00 11.95 322 GLY A O 1
ATOM 4635 N N . TYR A 1 323 ? 27.266 47.037 22.593 1.00 11.20 323 TYR A N 1
ATOM 4636 C CA . TYR A 1 323 ? 27.188 48.441 22.212 1.00 11.28 323 TYR A CA 1
ATOM 4637 C C . TYR A 1 323 ? 25.979 49.132 22.834 1.00 14.72 323 TYR A C 1
ATOM 4638 O O . TYR A 1 323 ? 24.898 48.551 22.934 1.00 23.42 323 TYR A O 1
ATOM 4656 N N . ARG A 1 324 ? 26.181 50.380 23.247 1.00 18.44 324 ARG A N 1
ATOM 4657 C CA . ARG A 1 324 ? 25.127 51.200 23.833 1.00 24.22 324 ARG A CA 1
ATOM 4658 C C . ARG A 1 324 ? 23.797 51.029 23.122 1.00 14.25 324 ARG A C 1
ATOM 4659 O O . ARG A 1 324 ? 23.725 51.076 21.895 1.00 23.15 324 ARG A O 1
ATOM 4680 N N . ARG A 1 325 ? 22.742 50.836 23.903 1.00 23.30 325 ARG A N 1
ATOM 4681 C CA . ARG A 1 325 ? 21.399 50.798 23.355 1.00 24.61 325 ARG A CA 1
ATOM 4682 C C . ARG A 1 325 ? 20.620 52.055 23.728 1.00 29.05 325 ARG A C 1
ATOM 4683 O O . ARG A 1 325 ? 19.677 52.442 23.036 1.00 30.57 325 ARG A O 1
ATOM 4704 N N . ALA A 1 326 ? 21.015 52.684 24.829 1.00 27.66 326 ALA A N 1
ATOM 4705 C CA . ALA A 1 326 ? 20.359 53.896 25.300 1.00 33.82 326 ALA A CA 1
ATOM 4706 C C . ALA A 1 326 ? 20.411 54.986 24.236 1.00 36.22 326 ALA A C 1
ATOM 4707 O O . ALA A 1 326 ? 21.450 55.207 23.614 1.00 27.41 326 ALA A O 1
ATOM 4714 N N . LEU A 1 327 ? 19.286 55.665 24.031 1.00 32.30 327 LEU A N 1
ATOM 4715 C CA . LEU A 1 327 ? 19.218 56.748 23.059 1.00 32.91 327 LEU A CA 1
ATOM 4716 C C . LEU A 1 327 ? 20.284 57.795 23.355 1.00 30.10 327 LEU A C 1
ATOM 4717 O O . LEU A 1 327 ? 20.576 58.087 24.515 1.00 31.62 327 LEU A O 1
ATOM 4733 N N . SER A 1 328 ? 20.865 58.357 22.299 1.00 30.23 328 SER A N 1
ATOM 4734 C CA . SER A 1 328 ? 21.912 59.357 22.449 1.00 31.25 328 SER A CA 1
ATOM 4735 C C . SER A 1 328 ? 22.007 60.241 21.211 1.00 31.70 328 SER A C 1
ATOM 4736 O O . SER A 1 328 ? 22.120 59.747 20.088 1.00 35.00 328 SER A O 1
ATOM 4744 N N . ASN A 1 329 ? 21.958 61.551 21.427 1.00 21.44 329 ASN A N 1
ATOM 4745 C CA . ASN A 1 329 ? 22.117 62.516 20.344 1.00 24.23 329 ASN A CA 1
ATOM 4746 C C . ASN A 1 329 ? 23.529 63.096 20.328 1.00 28.65 329 ASN A C 1
ATOM 4747 O O . ASN A 1 329 ? 23.756 64.191 19.820 1.00 26.97 329 ASN A O 1
ATOM 4758 N N . LYS A 1 330 ? 24.473 62.345 20.889 1.00 23.52 330 LYS A N 1
ATOM 4759 C CA . LYS A 1 330 ? 25.866 62.774 20.956 1.00 20.73 330 LYS A CA 1
ATOM 4760 C C . LYS A 1 330 ? 26.850 61.652 20.611 1.00 17.50 330 LYS A C 1
ATOM 4761 O O . LYS A 1 330 ? 27.962 61.919 20.157 1.00 23.89 330 LYS A O 1
ATOM 4780 N N . ALA A 1 331 ? 26.443 60.403 20.829 1.00 17.37 331 ALA A N 1
ATOM 4781 C CA . ALA A 1 331 ? 27.315 59.257 20.587 1.00 15.58 331 ALA A CA 1
ATOM 4782 C C . ALA A 1 331 ? 27.985 59.338 19.219 1.00 14.92 331 ALA A C 1
ATOM 4783 O O . ALA A 1 331 ? 27.371 59.761 18.238 1.00 15.27 331 ALA A O 1
ATOM 4790 N N . TYR A 1 332 ? 29.247 58.924 19.161 1.00 13.41 332 TYR A N 1
ATOM 4791 C CA . TYR A 1 332 ? 30.026 59.013 17.933 1.00 15.17 332 TYR A CA 1
ATOM 4792 C C . TYR A 1 332 ? 31.051 57.888 17.837 1.00 14.12 332 TYR A C 1
ATOM 4793 O O . TYR A 1 332 ? 31.363 57.226 18.827 1.00 14.30 332 TYR A O 1
ATOM 4811 N N . VAL A 1 333 ? 31.566 57.682 16.629 1.00 11.98 333 VAL A N 1
ATOM 4812 C CA . VAL A 1 333 ? 32.657 56.746 16.394 1.00 11.23 333 VAL A CA 1
ATOM 4813 C C . VAL A 1 333 ? 33.688 57.428 15.502 1.00 14.11 333 VAL A C 1
ATOM 4814 O O . VAL A 1 333 ? 33.475 58.556 15.057 1.00 12.11 333 VAL A O 1
ATOM 4827 N N . LEU A 1 334 ? 34.801 56.751 15.240 1.00 11.57 334 LEU A N 1
ATOM 4828 C CA . LEU A 1 334 ? 35.859 57.333 14.422 1.00 11.82 334 LEU A CA 1
ATOM 4829 C C . LEU A 1 334 ? 36.005 56.615 13.086 1.00 12.95 334 LEU A C 1
ATOM 4830 O O . LEU A 1 334 ? 36.160 55.395 13.036 1.00 13.52 334 LEU A O 1
ATOM 4846 N N . ILE A 1 335 ? 35.955 57.389 12.008 1.00 14.81 335 ILE A N 1
ATOM 4847 C CA . ILE A 1 335 ? 36.205 56.873 10.670 1.00 16.02 335 ILE A CA 1
ATOM 4848 C C . ILE A 1 335 ? 37.054 57.886 9.909 1.00 12.64 335 ILE A C 1
ATOM 4849 O O . ILE A 1 335 ? 36.753 59.080 9.909 1.00 17.22 335 ILE A O 1
ATOM 4865 N N . GLN A 1 336 ? 38.119 57.406 9.276 1.00 17.06 336 GLN A N 1
ATOM 4866 C CA . GLN A 1 336 ? 39.065 58.277 8.586 1.00 16.83 336 GLN A CA 1
ATOM 4867 C C . GLN A 1 336 ? 39.648 59.320 9.536 1.00 19.22 336 GLN A C 1
ATOM 4868 O O . GLN A 1 336 ? 39.968 60.436 9.129 1.00 22.02 336 GLN A O 1
ATOM 4882 N N . GLY A 1 337 ? 39.784 58.947 10.805 1.00 18.01 337 GLY A N 1
ATOM 4883 C CA . GLY A 1 337 ? 40.346 59.833 11.808 1.00 15.67 337 GLY A CA 1
ATOM 4884 C C . GLY A 1 337 ? 39.448 61.018 12.107 1.00 19.01 337 GLY A C 1
ATOM 4885 O O . GLY A 1 337 ? 39.923 62.083 12.503 1.00 20.61 337 GLY A O 1
ATOM 4889 N N . GLN A 1 338 ? 38.145 60.829 11.922 1.00 17.99 338 GLN A N 1
ATOM 4890 C CA . GLN A 1 338 ? 37.173 61.893 12.145 1.00 19.62 338 GLN A CA 1
ATOM 4891 C C . GLN A 1 338 ? 35.994 61.389 12.968 1.00 16.20 338 GLN A C 1
ATOM 4892 O O . GLN A 1 338 ? 35.557 60.250 12.810 1.00 16.05 338 GLN A O 1
ATOM 4906 N N . LYS A 1 339 ? 35.483 62.246 13.847 1.00 14.76 339 LYS A N 1
ATOM 4907 C CA . LYS A 1 339 ? 34.272 61.943 14.597 1.00 17.65 339 LYS A CA 1
ATOM 4908 C C . LYS A 1 339 ? 33.067 61.948 13.665 1.00 16.61 339 LYS A C 1
ATOM 4909 O O . LYS A 1 339 ? 32.872 62.890 12.898 1.00 17.56 339 LYS A O 1
ATOM 4928 N N . VAL A 1 340 ? 32.262 60.893 13.735 1.00 13.36 340 VAL A N 1
ATOM 4929 C CA . VAL A 1 340 ? 31.015 60.834 12.982 1.00 12.20 340 VAL A CA 1
ATOM 4930 C C . VAL A 1 340 ? 29.900 60.309 13.880 1.00 12.93 340 VAL A C 1
ATOM 4931 O O . VAL A 1 340 ? 30.102 59.356 14.633 1.00 16.48 340 VAL A O 1
ATOM 4944 N N . PRO A 1 341 ? 28.717 60.936 13.805 1.00 13.72 341 PRO A N 1
ATOM 4945 C CA . PRO A 1 341 ? 27.627 60.647 14.741 1.00 15.37 341 PRO A CA 1
ATOM 4946 C C . PRO A 1 341 ? 26.908 59.334 14.456 1.00 16.12 341 PRO A C 1
ATOM 4947 O O . PRO A 1 341 ? 26.710 58.960 13.299 1.00 14.08 341 PRO A O 1
ATOM 4958 N N . VAL A 1 342 ? 26.517 58.648 15.523 1.00 13.89 342 VAL A N 1
ATOM 4959 C CA . VAL A 1 342 ? 25.724 57.434 15.413 1.00 13.88 342 VAL A CA 1
ATOM 4960 C C . VAL A 1 342 ? 24.250 57.808 15.465 1.00 14.46 342 VAL A C 1
ATOM 4961 O O . VAL A 1 342 ? 23.808 58.482 16.394 1.00 19.32 342 VAL A O 1
ATOM 4974 N N . VAL A 1 343 ? 23.497 57.370 14.462 1.00 11.34 343 VAL A N 1
ATOM 4975 C CA . VAL A 1 343 ? 22.111 57.795 14.306 1.00 13.84 343 VAL A CA 1
ATOM 4976 C C . VAL A 1 343 ? 21.138 56.624 14.393 1.00 13.37 343 VAL A C 1
ATOM 4977 O O . VAL A 1 343 ? 21.440 55.514 13.955 1.00 13.85 343 VAL A O 1
ATOM 4990 N N . GLY A 1 344 ? 19.965 56.886 14.960 1.00 14.23 344 GLY A N 1
ATOM 4991 C CA . GLY A 1 344 ? 18.940 55.871 15.103 1.00 17.22 344 GLY A CA 1
ATOM 4992 C C . GLY A 1 344 ? 19.155 55.022 16.339 1.00 17.00 344 GLY A C 1
ATOM 4993 O O . GLY A 1 344 ? 20.235 55.029 16.931 1.00 15.09 344 GLY A O 1
ATOM 4997 N N . LYS A 1 345 ? 18.121 54.287 16.732 1.00 15.14 345 LYS A N 1
ATOM 4998 C CA . LYS A 1 345 ? 18.205 53.423 17.900 1.00 15.57 345 LYS A CA 1
ATOM 4999 C C . LYS A 1 345 ? 19.024 52.180 17.577 1.00 15.23 345 LYS A C 1
ATOM 5000 O O . LYS A 1 345 ? 18.936 51.631 16.479 1.00 15.64 345 LYS A O 1
ATOM 5019 N N . THR A 1 346 ? 19.823 51.745 18.543 1.00 13.63 346 THR A N 1
ATOM 5020 C CA . THR A 1 346 ? 20.696 50.594 18.363 1.00 15.68 346 THR A CA 1
ATOM 5021 C C . THR A 1 346 ? 19.890 49.308 18.215 1.00 14.17 346 THR A C 1
ATOM 5022 O O . THR A 1 346 ? 19.011 49.018 19.026 1.00 16.80 346 THR A O 1
ATOM 5033 N N . SER A 1 347 ? 20.194 48.543 17.171 1.00 12.14 347 SER A N 1
ATOM 5034 C CA . SER A 1 347 ? 19.554 47.251 16.954 1.00 13.03 347 SER A CA 1
ATOM 5035 C C . SER A 1 347 ? 20.380 46.157 17.621 1.00 12.34 347 SER A C 1
ATOM 5036 O O . SER A 1 347 ? 21.466 46.418 18.135 1.00 10.31 347 SER A O 1
ATOM 5044 N N . MET A 1 348 ? 19.864 44.933 17.613 1.00 12.49 348 MET A N 1
ATOM 5045 C CA . MET A 1 348 ? 20.532 43.827 18.289 1.00 9.75 348 MET A CA 1
ATOM 5046 C C . MET A 1 348 ? 21.913 43.544 17.700 1.00 10.11 348 MET A C 1
ATOM 5047 O O . MET A 1 348 ? 22.838 43.183 18.427 1.00 10.64 348 MET A O 1
ATOM 5061 N N . ASN A 1 349 ? 22.053 43.717 16.388 1.00 11.00 349 ASN A N 1
ATOM 5062 C CA . ASN A 1 349 ? 23.279 43.321 15.698 1.00 11.19 349 ASN A CA 1
ATOM 5063 C C . ASN A 1 349 ? 23.875 44.382 14.771 1.00 9.47 349 ASN A C 1
ATOM 5064 O O . ASN A 1 349 ? 24.899 44.138 14.135 1.00 10.90 349 ASN A O 1
ATOM 5075 N N . THR A 1 350 ? 23.247 45.551 14.693 1.00 10.02 350 THR A N 1
ATOM 5076 C CA . THR A 1 350 ? 23.669 46.567 13.733 1.00 9.21 350 THR A CA 1
ATOM 5077 C C . THR A 1 350 ? 23.452 47.988 14.246 1.00 9.88 350 THR A C 1
ATOM 5078 O O . THR A 1 350 ? 22.492 48.259 14.966 1.00 11.03 350 THR A O 1
ATOM 5089 N N . ILE A 1 351 ? 24.355 48.890 13.867 1.00 9.82 351 ILE A N 1
ATOM 5090 C CA . ILE A 1 351 ? 24.174 50.318 14.114 1.00 10.99 351 ILE A CA 1
ATOM 5091 C C . ILE A 1 351 ? 24.502 51.111 12.852 1.00 11.98 351 ILE A C 1
ATOM 5092 O O . ILE A 1 351 ? 25.208 50.624 11.968 1.00 10.88 351 ILE A O 1
ATOM 5108 N N . MET A 1 352 ? 23.985 52.333 12.775 1.00 11.20 352 MET A N 1
ATOM 5109 C CA . MET A 1 352 ? 24.174 53.177 11.603 1.00 9.15 352 MET A CA 1
ATOM 5110 C C . MET A 1 352 ? 24.943 54.441 11.969 1.00 9.77 352 MET A C 1
ATOM 5111 O O . MET A 1 352 ? 24.715 55.035 13.023 1.00 12.32 352 MET A O 1
ATOM 5125 N N . VAL A 1 353 ? 25.853 54.846 11.089 1.00 13.39 353 VAL A N 1
ATOM 5126 C CA . VAL A 1 353 ? 26.677 56.028 11.313 1.00 13.88 353 VAL A CA 1
ATOM 5127 C C . VAL A 1 353 ? 26.596 56.964 10.113 1.00 14.21 353 VAL A C 1
ATOM 5128 O O . VAL A 1 353 ? 26.626 56.520 8.967 1.00 13.52 353 VAL A O 1
ATOM 5141 N N . ASP A 1 354 ? 26.498 58.262 10.380 1.00 13.80 354 ASP A N 1
ATOM 5142 C CA . ASP A 1 354 ? 26.396 59.252 9.315 1.00 13.36 354 ASP A CA 1
ATOM 5143 C C . ASP A 1 354 ? 27.777 59.607 8.776 1.00 12.28 354 ASP A C 1
ATOM 5144 O O . ASP A 1 354 ? 28.562 60.272 9.451 1.00 16.24 354 ASP A O 1
ATOM 5153 N N . VAL A 1 355 ? 28.068 59.163 7.557 1.00 11.44 355 VAL A N 1
ATOM 5154 C CA . VAL A 1 355 ? 29.345 59.463 6.915 1.00 13.93 355 VAL A CA 1
ATOM 5155 C C . VAL A 1 355 ? 29.139 60.365 5.701 1.00 16.03 355 VAL A C 1
ATOM 5156 O O . VAL A 1 355 ? 29.933 60.350 4.762 1.00 16.09 355 VAL A O 1
ATOM 5169 N N . THR A 1 356 ? 28.070 61.154 5.736 1.00 14.99 356 THR A N 1
ATOM 5170 C CA . THR A 1 356 ? 27.738 62.052 4.636 1.00 15.00 356 THR A CA 1
ATOM 5171 C C . THR A 1 356 ? 28.844 63.079 4.409 1.00 19.02 356 THR A C 1
ATOM 5172 O O . THR A 1 356 ? 29.068 63.523 3.282 1.00 22.97 356 THR A O 1
ATOM 5183 N N . ASP A 1 357 ? 29.538 63.450 5.481 1.00 19.61 357 ASP A N 1
ATOM 5184 C CA . ASP A 1 357 ? 30.581 64.467 5.404 1.00 23.06 357 ASP A CA 1
ATOM 5185 C C . ASP A 1 357 ? 31.954 63.873 5.090 1.00 20.34 357 ASP A C 1
ATOM 5186 O O . ASP A 1 357 ? 32.956 64.588 5.079 1.00 22.87 357 ASP A O 1
ATOM 5195 N N . LEU A 1 358 ? 31.997 62.568 4.833 1.00 18.41 358 LEU A N 1
ATOM 5196 C CA . LEU A 1 358 ? 33.247 61.902 4.483 1.00 19.76 358 LEU A CA 1
ATOM 5197 C C . LEU A 1 358 ? 33.229 61.462 3.022 1.00 20.13 358 LEU A C 1
ATOM 5198 O O . LEU A 1 358 ? 32.164 61.234 2.448 1.00 25.08 358 LEU A O 1
ATOM 5214 N N . LYS A 1 359 ? 34.413 61.347 2.428 1.00 21.28 359 LYS A N 1
ATOM 5215 C CA . LYS A 1 359 ? 34.539 60.891 1.048 1.00 27.70 359 LYS A CA 1
ATOM 5216 C C . LYS A 1 359 ? 35.146 59.494 0.981 1.00 19.33 359 LYS A C 1
ATOM 5217 O O . LYS A 1 359 ? 36.107 59.190 1.688 1.00 25.08 359 LYS A O 1
ATOM 5236 N N . GLY A 1 360 ? 34.580 58.649 0.127 1.00 18.95 360 GLY A N 1
ATOM 5237 C CA . GLY A 1 360 ? 35.191 57.376 -0.212 1.00 21.70 360 GLY A CA 1
ATOM 5238 C C . GLY A 1 360 ? 35.134 56.307 0.862 1.00 18.79 360 GLY A C 1
ATOM 5239 O O . GLY A 1 360 ? 35.948 55.383 0.856 1.00 19.21 360 GLY A O 1
ATOM 5243 N N . VAL A 1 361 ? 34.184 56.416 1.784 1.00 18.94 361 VAL A N 1
ATOM 5244 C CA . VAL A 1 361 ? 33.987 55.365 2.774 1.00 15.51 361 VAL A CA 1
ATOM 5245 C C . VAL A 1 361 ? 33.468 54.120 2.063 1.00 18.40 361 VAL A C 1
ATOM 5246 O O . VAL A 1 361 ? 32.552 54.200 1.247 1.00 16.36 361 VAL A O 1
ATOM 5259 N N . LYS A 1 362 ? 34.063 52.972 2.369 1.00 15.71 362 LYS A N 1
ATOM 5260 C CA . LYS A 1 362 ? 33.714 51.732 1.689 1.00 15.28 362 LYS A CA 1
ATOM 5261 C C . LYS A 1 362 ? 33.775 50.549 2.648 1.00 11.89 362 LYS A C 1
ATOM 5262 O O . LYS A 1 362 ? 34.389 50.638 3.712 1.00 12.43 362 LYS A O 1
ATOM 5281 N N . PRO A 1 363 ? 33.132 49.433 2.273 1.00 14.46 363 PRO A N 1
ATOM 5282 C CA . PRO A 1 363 ? 33.152 48.221 3.097 1.00 10.83 363 PRO A CA 1
ATOM 5283 C C . PRO A 1 363 ? 34.572 47.793 3.454 1.00 12.56 363 PRO A C 1
ATOM 5284 O O . PRO A 1 363 ? 35.452 47.794 2.593 1.00 14.57 363 PRO A O 1
ATOM 5295 N N . GLY A 1 364 ? 34.786 47.437 4.717 1.00 11.20 364 GLY A N 1
ATOM 5296 C CA . GLY A 1 364 ? 36.089 46.994 5.174 1.00 11.89 364 GLY A CA 1
ATOM 5297 C C . GLY A 1 364 ? 36.853 48.073 5.918 1.00 13.32 364 GLY A C 1
ATOM 5298 O O . GLY A 1 364 ? 37.784 47.773 6.667 1.00 16.30 364 GLY A O 1
ATOM 5302 N N . ASP A 1 365 ? 36.470 49.330 5.714 1.00 14.07 365 ASP A N 1
ATOM 5303 C CA . ASP A 1 365 ? 37.133 50.439 6.389 1.00 12.11 365 ASP A CA 1
ATOM 5304 C C . ASP A 1 365 ? 37.018 50.279 7.900 1.00 9.80 365 ASP A C 1
ATOM 5305 O O . ASP A 1 365 ? 35.946 49.979 8.423 1.00 11.79 365 ASP A O 1
ATOM 5314 N N . GLU A 1 366 ? 38.133 50.480 8.594 1.00 12.10 366 GLU A N 1
ATOM 5315 C CA . GLU A 1 366 ? 38.187 50.260 10.032 1.00 10.33 366 GLU A CA 1
ATOM 5316 C C . GLU A 1 366 ? 37.528 51.398 10.803 1.00 10.30 366 GLU A C 1
ATOM 5317 O O . GLU A 1 366 ? 37.710 52.573 10.484 1.00 13.23 366 GLU A O 1
ATOM 5329 N N . VAL A 1 367 ? 36.761 51.030 11.824 1.00 10.35 367 VAL A N 1
ATOM 5330 C CA . VAL A 1 367 ? 36.068 51.994 12.666 1.00 10.27 367 VAL A CA 1
ATOM 5331 C C . VAL A 1 367 ? 36.505 51.805 14.111 1.00 12.23 367 VAL A C 1
ATOM 5332 O O . VAL A 1 367 ? 36.598 50.676 14.592 1.00 13.55 367 VAL A O 1
ATOM 5345 N N . VAL A 1 368 ? 36.775 52.908 14.800 1.00 11.03 368 VAL A N 1
ATOM 5346 C CA . VAL A 1 368 ? 37.151 52.846 16.208 1.00 9.15 368 VAL A CA 1
ATOM 5347 C C . VAL A 1 368 ? 35.965 53.209 17.093 1.00 11.09 368 VAL A C 1
ATOM 5348 O O . VAL A 1 368 ? 35.436 54.319 17.023 1.00 10.98 368 VAL A O 1
ATOM 5361 N N . LEU A 1 369 ? 35.549 52.254 17.919 1.00 9.47 369 LEU A N 1
ATOM 5362 C CA . LEU A 1 369 ? 34.435 52.443 18.839 1.00 11.47 369 LEU A CA 1
ATOM 5363 C C . LEU A 1 369 ? 34.946 52.965 20.175 1.00 11.03 369 LEU A C 1
ATOM 5364 O O . LEU A 1 369 ? 34.252 53.703 20.875 1.00 12.00 369 LEU A O 1
ATOM 5380 N N . PHE A 1 370 ? 36.161 52.561 20.529 1.00 10.71 370 PHE A N 1
ATOM 5381 C CA . PHE A 1 370 ? 36.848 53.108 21.691 1.00 11.98 370 PHE A CA 1
ATOM 5382 C C . PHE A 1 370 ? 38.353 53.048 21.471 1.00 13.13 370 PHE A C 1
ATOM 5383 O O . PHE A 1 370 ? 38.910 51.984 21.202 1.00 12.61 370 PHE A O 1
ATOM 5400 N N . GLY A 1 371 ? 39.006 54.200 21.583 1.00 13.31 371 GLY A N 1
ATOM 5401 C CA . GLY A 1 371 ? 40.433 54.294 21.344 1.00 12.48 371 GLY A CA 1
ATOM 5402 C C . GLY A 1 371 ? 40.763 55.503 20.493 1.00 14.64 371 GLY A C 1
ATOM 5403 O O . GLY A 1 371 ? 40.018 56.483 20.480 1.00 14.74 371 GLY A O 1
ATOM 5407 N N . ARG A 1 372 ? 41.878 55.430 19.775 1.00 13.73 372 ARG A N 1
ATOM 5408 C CA . ARG A 1 372 ? 42.339 56.548 18.962 1.00 14.08 372 ARG A CA 1
ATOM 5409 C C . ARG A 1 372 ? 42.396 56.182 17.483 1.00 13.97 372 ARG A C 1
ATOM 5410 O O . ARG A 1 372 ? 42.632 55.029 17.123 1.00 15.53 372 ARG A O 1
ATOM 5431 N N . GLN A 1 373 ? 42.171 57.178 16.633 1.00 14.54 373 GLN A N 1
ATOM 5432 C CA . GLN A 1 373 ? 42.310 57.016 15.193 1.00 16.96 373 GLN A CA 1
ATOM 5433 C C . GLN A 1 373 ? 42.758 58.343 14.600 1.00 14.04 373 GLN A C 1
ATOM 5434 O O . GLN A 1 373 ? 42.016 59.325 14.626 1.00 16.33 373 GLN A O 1
ATOM 5448 N N . GLY A 1 374 ? 43.976 58.372 14.071 1.00 18.35 374 GLY A N 1
ATOM 5449 C CA . GLY A 1 374 ? 44.552 59.608 13.580 1.00 22.75 374 GLY A CA 1
ATOM 5450 C C . GLY A 1 374 ? 44.726 60.595 14.719 1.00 19.75 374 GLY A C 1
ATOM 5451 O O . GLY A 1 374 ? 45.365 60.285 15.725 1.00 24.74 374 GLY A O 1
ATOM 5455 N N . GLU A 1 375 ? 44.148 61.782 14.565 1.00 22.39 375 GLU A N 1
ATOM 5456 C CA . GLU A 1 375 ? 44.212 62.805 15.602 1.00 29.28 375 GLU A CA 1
ATOM 5457 C C . GLU A 1 375 ? 42.965 62.770 16.479 1.00 28.63 375 GLU A C 1
ATOM 5458 O O . GLU A 1 375 ? 42.810 63.595 17.379 1.00 28.94 375 GLU A O 1
ATOM 5470 N N . ALA A 1 376 ? 42.078 61.814 16.215 1.00 21.22 376 ALA A N 1
ATOM 5471 C CA . ALA A 1 376 ? 40.816 61.728 16.939 1.00 16.56 376 ALA A CA 1
ATOM 5472 C C . ALA A 1 376 ? 40.852 60.650 18.017 1.00 16.38 376 ALA A C 1
ATOM 5473 O O . ALA A 1 376 ? 41.782 59.846 18.077 1.00 19.09 376 ALA A O 1
ATOM 5480 N N . GLU A 1 377 ? 39.827 60.639 18.864 1.00 18.47 377 GLU A N 1
ATOM 5481 C CA . GLU A 1 377 ? 39.762 59.708 19.982 1.00 16.39 377 GLU A CA 1
ATOM 5482 C C . GLU A 1 377 ? 38.342 59.604 20.527 1.00 17.72 377 GLU A C 1
ATOM 5483 O O . GLU A 1 377 ? 37.621 60.596 20.595 1.00 17.31 377 GLU A O 1
ATOM 5495 N N . VAL A 1 378 ? 37.940 58.397 20.910 1.00 13.58 378 VAL A N 1
ATOM 5496 C CA . VAL A 1 378 ? 36.681 58.213 21.618 1.00 13.70 378 VAL A CA 1
ATOM 5497 C C . VAL A 1 378 ? 36.978 58.212 23.111 1.00 16.13 378 VAL A C 1
ATOM 5498 O O . VAL A 1 378 ? 37.470 57.224 23.655 1.00 18.14 378 VAL A O 1
ATOM 5511 N N . LYS A 1 379 ? 36.687 59.331 23.765 1.00 15.58 379 LYS A N 1
ATOM 5512 C CA . LYS A 1 379 ? 37.032 59.512 25.169 1.00 13.59 379 LYS A CA 1
ATOM 5513 C C . LYS A 1 379 ? 36.204 58.615 26.080 1.00 12.56 379 LYS A C 1
ATOM 5514 O O . LYS A 1 379 ? 35.009 58.416 25.859 1.00 13.93 379 LYS A O 1
ATOM 5533 N N . GLN A 1 380 ? 36.853 58.078 27.107 1.00 12.09 380 GLN A N 1
ATOM 5534 C CA . GLN A 1 380 ? 36.185 57.224 28.081 1.00 10.33 380 GLN A CA 1
ATOM 5535 C C . GLN A 1 380 ? 35.077 57.983 28.805 1.00 12.57 380 GLN A C 1
ATOM 5536 O O . GLN A 1 380 ? 34.004 57.438 29.058 1.00 11.98 380 GLN A O 1
ATOM 5550 N N . ALA A 1 381 ? 35.339 59.245 29.128 1.00 14.87 381 ALA A N 1
ATOM 5551 C CA . ALA A 1 381 ? 34.370 60.068 29.841 1.00 16.14 381 ALA A CA 1
ATOM 5552 C C . ALA A 1 381 ? 33.093 60.247 29.024 1.00 16.53 381 ALA A C 1
ATOM 5553 O O . ALA A 1 381 ? 31.996 60.302 29.579 1.00 14.55 381 ALA A O 1
ATOM 5560 N N . ASP A 1 382 ? 33.238 60.339 27.706 1.00 12.93 382 ASP A N 1
ATOM 5561 C CA . ASP A 1 382 ? 32.085 60.499 26.827 1.00 12.33 382 ASP A CA 1
ATOM 5562 C C . ASP A 1 382 ? 31.195 59.259 26.859 1.00 12.34 382 ASP A C 1
ATOM 5563 O O . ASP A 1 382 ? 29.987 59.360 27.067 1.00 14.32 382 ASP A O 1
ATOM 5572 N N . LEU A 1 383 ? 31.796 58.091 26.656 1.00 13.77 383 LEU A N 1
ATOM 5573 C CA . LEU A 1 383 ? 31.043 56.841 26.652 1.00 12.28 383 LEU A CA 1
ATOM 5574 C C . LEU A 1 383 ? 30.376 56.595 28.002 1.00 10.98 383 LEU A C 1
ATOM 5575 O O . LEU A 1 383 ? 29.264 56.073 28.067 1.00 12.89 383 LEU A O 1
ATOM 5591 N N . GLU A 1 384 ? 31.058 56.973 29.077 1.00 12.54 384 GLU A N 1
ATOM 5592 C CA . GLU A 1 384 ? 30.507 56.814 30.416 1.00 11.77 384 GLU A CA 1
ATOM 5593 C C . GLU A 1 384 ? 29.293 57.717 30.609 1.00 12.88 384 GLU A C 1
ATOM 5594 O O . GLU A 1 384 ? 28.346 57.358 31.308 1.00 14.45 384 GLU A O 1
ATOM 5606 N N . GLU A 1 385 ? 29.321 58.887 29.979 1.00 15.72 385 GLU A N 1
ATOM 5607 C CA . GLU A 1 385 ? 28.192 59.807 30.025 1.00 16.19 385 GLU A CA 1
ATOM 5608 C C . GLU A 1 385 ? 27.008 59.249 29.241 1.00 16.90 385 GLU A C 1
ATOM 5609 O O . GLU A 1 385 ? 25.869 59.284 29.709 1.00 20.49 385 GLU A O 1
ATOM 5621 N N . TYR A 1 386 ? 27.284 58.737 28.046 1.00 15.22 386 TYR A N 1
ATOM 5622 C CA . TYR A 1 386 ? 26.237 58.242 27.160 1.00 17.11 386 TYR A CA 1
ATOM 5623 C C . TYR A 1 386 ? 25.562 56.994 27.727 1.00 22.38 386 TYR A C 1
ATOM 5624 O O . TYR A 1 386 ? 24.356 56.806 27.567 1.00 22.87 386 TYR A O 1
ATOM 5642 N N . ASN A 1 387 ? 26.344 56.145 28.387 1.00 17.13 387 ASN A N 1
ATOM 5643 C CA . ASN A 1 387 ? 25.821 54.907 28.956 1.00 19.34 387 ASN A CA 1
ATOM 5644 C C . ASN A 1 387 ? 25.342 55.080 30.396 1.00 19.24 387 ASN A C 1
ATOM 5645 O O . ASN A 1 387 ? 24.516 54.306 30.879 1.00 18.72 387 ASN A O 1
ATOM 5656 N N . GLY A 1 388 ? 25.866 56.093 31.079 1.00 16.17 388 GLY A N 1
ATOM 5657 C CA . GLY A 1 388 ? 25.484 56.361 32.453 1.00 14.22 388 GLY A CA 1
ATOM 5658 C C . GLY A 1 388 ? 26.078 55.361 33.426 1.00 17.94 388 GLY A C 1
ATOM 5659 O O . GLY A 1 388 ? 25.414 54.932 34.370 1.00 20.79 388 GLY A O 1
ATOM 5663 N N . ALA A 1 389 ? 27.333 54.989 33.195 1.00 12.89 389 ALA A N 1
ATOM 5664 C CA . ALA A 1 389 ? 28.030 54.051 34.068 1.00 13.99 389 ALA A CA 1
ATOM 5665 C C . ALA A 1 389 ? 29.518 54.035 33.740 1.00 10.81 389 ALA A C 1
ATOM 5666 O O . ALA A 1 389 ? 29.919 54.412 32.639 1.00 12.19 389 ALA A O 1
ATOM 5673 N N . LEU A 1 390 ? 30.335 53.602 34.696 1.00 12.71 390 LEU A N 1
ATOM 5674 C CA . LEU A 1 390 ? 31.776 53.525 34.481 1.00 14.11 390 LEU A CA 1
ATOM 5675 C C . LEU A 1 390 ? 32.083 52.577 33.325 1.00 12.46 390 LEU A C 1
ATOM 5676 O O . LEU A 1 390 ? 31.329 51.640 33.061 1.00 10.28 390 LEU A O 1
ATOM 5692 N N . LEU A 1 391 ? 33.195 52.824 32.640 1.00 10.74 391 LEU A N 1
ATOM 5693 C CA . LEU A 1 391 ? 33.490 52.137 31.386 1.00 12.17 391 LEU A CA 1
ATOM 5694 C C . LEU A 1 391 ? 33.582 50.621 31.541 1.00 9.36 391 LEU A C 1
ATOM 5695 O O . LEU A 1 391 ? 33.234 49.880 30.622 1.00 9.74 391 LEU A O 1
ATOM 5711 N N . ALA A 1 392 ? 34.049 50.160 32.697 1.00 11.42 392 ALA A N 1
ATOM 5712 C CA . ALA A 1 392 ? 34.172 48.727 32.947 1.00 14.07 392 ALA A CA 1
ATOM 5713 C C . ALA A 1 392 ? 32.831 48.026 32.764 1.00 9.28 392 ALA A C 1
ATOM 5714 O O . ALA A 1 392 ? 32.773 46.868 32.350 1.00 9.01 392 ALA A O 1
ATOM 5721 N N . ASP A 1 393 ? 31.753 48.736 33.078 1.00 9.48 393 ASP A N 1
ATOM 5722 C CA . ASP A 1 393 ? 30.410 48.198 32.920 1.00 10.12 393 ASP A CA 1
ATOM 5723 C C . ASP A 1 393 ? 30.175 47.828 31.460 1.00 11.54 393 ASP A C 1
ATOM 5724 O O . ASP A 1 393 ? 29.425 46.901 31.154 1.00 15.10 393 ASP A O 1
ATOM 5733 N N . MET A 1 394 ? 30.831 48.555 30.561 1.00 10.12 394 MET A N 1
ATOM 5734 C CA . MET A 1 394 ? 30.696 48.308 29.132 1.00 10.09 394 MET A CA 1
ATOM 5735 C C . MET A 1 394 ? 31.744 47.335 28.598 1.00 10.11 394 MET A C 1
ATOM 5736 O O . MET A 1 394 ? 31.402 46.391 27.887 1.00 9.49 394 MET A O 1
ATOM 5750 N N . TYR A 1 395 ? 33.014 47.552 28.930 1.00 9.47 395 TYR A N 1
ATOM 5751 C CA . TYR A 1 395 ? 34.074 46.806 28.253 1.00 9.67 395 TYR A CA 1
ATOM 5752 C C . TYR A 1 395 ? 34.254 45.364 28.734 1.00 7.52 395 TYR A C 1
ATOM 5753 O O . TYR A 1 395 ? 34.834 44.547 28.021 1.00 9.79 395 TYR A O 1
ATOM 5771 N N . THR A 1 396 ? 33.756 45.036 29.921 1.00 9.37 396 THR A N 1
ATOM 5772 C CA . THR A 1 396 ? 33.728 43.637 30.335 1.00 10.84 396 THR A CA 1
ATOM 5773 C C . THR A 1 396 ? 32.744 42.880 29.449 1.00 10.57 396 THR A C 1
ATOM 5774 O O . THR A 1 396 ? 32.945 41.706 29.140 1.00 11.27 396 THR A O 1
ATOM 5785 N N . ILE A 1 397 ? 31.684 43.566 29.033 1.00 9.58 397 ILE A N 1
ATOM 5786 C CA . ILE A 1 397 ? 30.696 42.977 28.137 1.00 9.90 397 ILE A CA 1
ATOM 5787 C C . ILE A 1 397 ? 31.217 42.966 26.702 1.00 10.72 397 ILE A C 1
ATOM 5788 O O . ILE A 1 397 ? 30.997 42.005 25.966 1.00 10.44 397 ILE A O 1
ATOM 5804 N N . TRP A 1 398 ? 31.906 44.033 26.305 1.00 10.00 398 TRP A N 1
ATOM 5805 C CA . TRP A 1 398 ? 32.570 44.058 25.008 1.00 10.19 398 TRP A CA 1
ATOM 5806 C C . TRP A 1 398 ? 33.416 42.802 24.858 1.00 8.75 398 TRP A C 1
ATOM 5807 O O . TRP A 1 398 ? 33.381 42.132 23.827 1.00 11.21 398 TRP A O 1
ATOM 5828 N N . GLY A 1 399 ? 34.180 42.491 25.900 1.00 10.41 399 GLY A N 1
ATOM 5829 C CA . GLY A 1 399 ? 35.102 41.372 25.863 1.00 10.22 399 GLY A CA 1
ATOM 5830 C C . GLY A 1 399 ? 34.414 40.024 25.785 1.00 8.84 399 GLY A C 1
ATOM 5831 O O . GLY A 1 399 ? 34.836 39.149 25.030 1.00 12.19 399 GLY A O 1
ATOM 5835 N N . TYR A 1 400 ? 33.356 39.849 26.569 1.00 9.75 400 TYR A N 1
ATOM 5836 C CA . TYR A 1 400 ? 32.623 38.589 26.587 1.00 10.57 400 TYR A CA 1
ATOM 5837 C C . TYR A 1 400 ? 31.905 38.324 25.264 1.00 12.38 400 TYR A C 1
ATOM 5838 O O . TYR A 1 400 ? 31.652 37.172 24.912 1.00 13.70 400 TYR A O 1
ATOM 5856 N N . THR A 1 401 ? 31.582 39.387 24.533 1.00 9.55 401 THR A N 1
ATOM 5857 C CA . THR A 1 401 ? 30.723 39.262 23.358 1.00 6.92 401 THR A CA 1
ATOM 5858 C C . THR A 1 401 ? 31.453 39.470 22.030 1.00 9.30 401 THR A C 1
ATOM 5859 O O . THR A 1 401 ? 30.833 39.415 20.970 1.00 9.01 401 THR A O 1
ATOM 5870 N N . ASN A 1 402 ? 32.762 39.703 22.082 1.00 8.92 402 ASN A N 1
ATOM 5871 C CA . ASN A 1 402 ? 33.545 39.885 20.864 1.00 9.18 402 ASN A CA 1
ATOM 5872 C C . ASN A 1 402 ? 34.916 39.229 20.971 1.00 9.26 402 ASN A C 1
ATOM 5873 O O . ASN A 1 402 ? 35.469 39.118 22.064 1.00 10.84 402 ASN A O 1
ATOM 5884 N N . PRO A 1 403 ? 35.470 38.790 19.829 1.00 9.68 403 PRO A N 1
ATOM 5885 C CA . PRO A 1 403 ? 36.807 38.191 19.807 1.00 11.15 403 PRO A CA 1
ATOM 5886 C C . PRO A 1 403 ? 37.885 39.191 20.199 1.00 12.15 403 PRO A C 1
ATOM 5887 O O . PRO A 1 403 ? 37.676 40.400 20.097 1.00 11.12 403 PRO A O 1
ATOM 5898 N N . LYS A 1 404 ? 39.027 38.680 20.643 1.00 10.49 404 LYS A N 1
ATOM 5899 C CA . LYS A 1 404 ? 40.173 39.521 20.953 1.00 12.12 404 LYS A CA 1
ATOM 5900 C C . LYS A 1 404 ? 41.222 39.350 19.865 1.00 11.19 404 LYS A C 1
ATOM 5901 O O . LYS A 1 404 ? 41.379 38.262 19.309 1.00 11.84 404 LYS A O 1
ATOM 5920 N N . LYS A 1 405 ? 41.933 40.428 19.558 1.00 11.29 405 LYS A N 1
ATOM 5921 C CA . LYS A 1 405 ? 43.046 40.365 18.621 1.00 12.44 405 LYS A CA 1
ATOM 5922 C C . LYS A 1 405 ? 44.276 41.000 19.253 1.00 13.60 405 LYS A C 1
ATOM 5923 O O . LYS A 1 405 ? 44.235 42.141 19.714 1.00 12.87 405 LYS A O 1
ATOM 5942 N N . ILE A 1 406 ? 45.365 40.242 19.283 1.00 10.90 406 ILE A N 1
ATOM 5943 C CA . ILE A 1 406 ? 46.580 40.664 19.963 1.00 11.45 406 ILE A CA 1
ATOM 5944 C C . ILE A 1 406 ? 47.308 41.770 19.210 1.00 12.38 406 ILE A C 1
ATOM 5945 O O . ILE A 1 406 ? 47.482 41.702 17.993 1.00 16.77 406 ILE A O 1
ATOM 5961 N N . LYS A 1 407 ? 47.723 42.789 19.954 1.00 14.74 407 LYS A N 1
ATOM 5962 C CA . LYS A 1 407 ? 48.589 43.835 19.431 1.00 16.27 407 LYS A CA 1
ATOM 5963 C C . LYS A 1 407 ? 49.878 43.845 20.240 1.00 15.72 407 LYS A C 1
ATOM 5964 O O . LYS A 1 407 ? 49.863 43.609 21.448 1.00 15.49 407 LYS A O 1
ATOM 5983 N N . ARG A 1 408 ? 50.993 44.111 19.570 1.00 16.41 408 ARG A N 1
ATOM 5984 C CA . ARG A 1 408 ? 52.284 44.200 20.239 1.00 19.54 408 ARG A CA 1
ATOM 5985 C C . ARG A 1 408 ? 52.985 45.502 19.862 1.00 29.78 408 ARG A C 1
ATOM 5986 O O . ARG A 1 408 ? 53.203 45.784 18.683 1.00 41.78 408 ARG A O 1
ATOM 6007 N N . SER A 1 409 ? 53.329 46.294 20.874 1.00 31.52 409 SER A N 1
ATOM 6008 C CA . SER A 1 409 ? 53.910 47.617 20.663 1.00 29.43 409 SER A CA 1
ATOM 6009 C C . SER A 1 409 ? 55.414 47.669 20.982 1.00 35.24 409 SER A C 1
ATOM 6010 O O . SER A 1 409 ? 55.982 48.751 21.115 1.00 44.29 409 SER A O 1
ATOM 6018 N N . SER A 1 410 ? 56.052 46.504 21.094 1.00 36.07 410 SER A N 1
ATOM 6019 C CA . SER A 1 410 ? 57.487 46.420 21.399 1.00 35.45 410 SER A CA 1
ATOM 6020 C C . SER A 1 410 ? 58.300 47.484 20.665 1.00 36.17 410 SER A C 1
ATOM 6021 O O . SER A 1 410 ? 58.554 47.354 19.469 1.00 40.21 410 SER A O 1
ATOM 6029 N N . GLY A 1 411 ? 58.699 48.533 21.377 1.00 41.08 411 GLY A N 1
ATOM 6030 C CA . GLY A 1 411 ? 58.332 48.705 22.769 1.00 40.13 411 GLY A CA 1
ATOM 6031 C C . GLY A 1 411 ? 58.475 50.165 23.134 1.00 38.99 411 GLY A C 1
ATOM 6032 O O . GLY A 1 411 ? 58.374 51.010 22.246 1.00 47.87 411 GLY A O 1
ATOM 6036 N N . HIS A 1 412 ? 58.712 50.497 24.405 1.00 39.09 412 HIS A N 1
ATOM 6037 C CA . HIS A 1 412 ? 58.814 49.562 25.535 1.00 36.91 412 HIS A CA 1
ATOM 6038 C C . HIS A 1 412 ? 60.182 48.883 25.666 1.00 35.05 412 HIS A C 1
ATOM 6039 O O . HIS A 1 412 ? 60.644 48.646 26.781 1.00 39.43 412 HIS A O 1
ATOM 6054 N N . HIS A 1 413 ? 60.850 48.607 24.550 1.00 33.88 413 HIS A N 1
ATOM 6055 C CA . HIS A 1 413 ? 62.081 47.824 24.584 1.00 39.53 413 HIS A CA 1
ATOM 6056 C C . HIS A 1 413 ? 62.903 47.983 23.310 1.00 38.12 413 HIS A C 1
ATOM 6057 O O . HIS A 1 413 ? 62.362 48.244 22.236 1.00 40.30 413 HIS A O 1
ATOM 6072 N N . HIS A 1 414 ? 64.215 47.820 23.447 1.00 35.35 414 HIS A N 1
ATOM 6073 C CA . HIS A 1 414 ? 65.124 47.797 22.308 1.00 37.62 414 HIS A CA 1
ATOM 6074 C C . HIS A 1 414 ? 65.969 46.529 22.371 1.00 36.17 414 HIS A C 1
ATOM 6075 O O . HIS A 1 414 ? 65.889 45.770 23.337 1.00 41.09 414 HIS A O 1
ATOM 6090 N N . HIS A 1 415 ? 66.778 46.301 21.341 1.00 42.42 415 HIS A N 1
ATOM 6091 C CA . HIS A 1 415 ? 67.653 45.133 21.303 1.00 36.80 415 HIS A CA 1
ATOM 6092 C C . HIS A 1 415 ? 68.995 45.437 20.639 1.00 40.52 415 HIS A C 1
ATOM 6093 O O . HIS A 1 415 ? 70.051 45.123 21.188 1.00 48.50 415 HIS A O 1
ATOM 6108 N N . HIS A 1 416 ? 68.942 46.044 19.457 1.00 42.48 416 HIS A N 1
ATOM 6109 C CA . HIS A 1 416 ? 70.138 46.350 18.670 1.00 34.92 416 HIS A CA 1
ATOM 6110 C C . HIS A 1 416 ? 71.213 45.278 18.814 1.00 36.05 416 HIS A C 1
ATOM 6111 O O . HIS A 1 416 ? 72.200 45.458 19.528 1.00 33.67 416 HIS A O 1
ATOM 6126 N N . HIS A 1 417 ? 71.009 44.163 18.122 1.00 33.61 417 HIS A N 1
ATOM 6127 C CA . HIS A 1 417 ? 71.968 43.069 18.125 1.00 34.00 417 HIS A CA 1
ATOM 6128 C C . HIS A 1 417 ? 72.882 43.171 16.910 1.00 33.96 417 HIS A C 1
ATOM 6129 O O . HIS A 1 417 ? 73.982 43.718 16.982 1.00 31.92 417 HIS A O 1
ATOM 6145 N N . ALA B 1 22 ? 30.041 39.721 18.299 1.00 10.48 22 ALA B N 1
ATOM 6146 C CA . ALA B 1 22 ? 29.695 38.307 18.361 1.00 9.26 22 ALA B CA 1
ATOM 6147 C C . ALA B 1 22 ? 30.946 37.481 18.636 1.00 11.05 22 ALA B C 1
ATOM 6148 O O . ALA B 1 22 ? 31.928 37.579 17.904 1.00 9.80 22 ALA B O 1
ATOM 6154 N N . PRO B 1 23 ? 30.912 36.658 19.695 1.00 9.32 23 PRO B N 1
ATOM 6155 C CA . PRO B 1 23 ? 32.101 35.934 20.155 1.00 10.07 23 PRO B CA 1
ATOM 6156 C C . PRO B 1 23 ? 32.339 34.620 19.420 1.00 10.43 23 PRO B C 1
ATOM 6157 O O . PRO B 1 23 ? 31.529 34.212 18.587 1.00 10.42 23 PRO B O 1
ATOM 6168 N N . TYR B 1 24 ? 33.455 33.970 19.731 1.00 11.29 24 TYR B N 1
ATOM 6169 C CA . TYR B 1 24 ? 33.689 32.609 19.279 1.00 11.78 24 TYR B CA 1
ATOM 6170 C C . TYR B 1 24 ? 32.735 31.683 20.019 1.00 11.84 24 TYR B C 1
ATOM 6171 O O . TYR B 1 24 ? 32.567 31.798 21.234 1.00 13.30 24 TYR B O 1
ATOM 6189 N N . LEU B 1 25 ? 32.106 30.774 19.285 1.00 9.90 25 LEU B N 1
ATOM 6190 C CA . LEU B 1 25 ? 31.215 29.794 19.890 1.00 10.96 25 LEU B CA 1
ATOM 6191 C C . LEU B 1 25 ? 31.953 28.469 20.045 1.00 11.02 25 LEU B C 1
ATOM 6192 O O . LEU B 1 25 ? 33.006 28.269 19.442 1.00 11.31 25 LEU B O 1
ATOM 6208 N N . PRO B 1 26 ? 31.407 27.561 20.867 1.00 14.06 26 PRO B N 1
ATOM 6209 C CA . PRO B 1 26 ? 32.093 26.294 21.144 1.00 16.84 26 PRO B CA 1
ATOM 6210 C C . PRO B 1 26 ? 32.389 25.495 19.879 1.00 12.66 26 PRO B C 1
ATOM 6211 O O . PRO B 1 26 ? 31.604 25.520 18.931 1.00 12.96 26 PRO B O 1
ATOM 6222 N N . LEU B 1 27 ? 33.521 24.799 19.870 1.00 14.95 27 LEU B N 1
ATOM 6223 C CA . LEU B 1 27 ? 33.864 23.922 18.760 1.00 12.04 27 LEU B CA 1
ATOM 6224 C C . LEU B 1 27 ? 32.957 22.696 18.786 1.00 16.07 27 LEU B C 1
ATOM 6225 O O . LEU B 1 27 ? 32.305 22.418 19.792 1.00 15.93 27 LEU B O 1
ATOM 6241 N N . ALA B 1 28 ? 32.919 21.968 17.675 1.00 16.50 28 ALA B N 1
ATOM 6242 C CA . ALA B 1 28 ? 32.014 20.833 17.528 1.00 19.81 28 ALA B CA 1
ATOM 6243 C C . ALA B 1 28 ? 32.187 19.801 18.640 1.00 18.96 28 ALA B C 1
ATOM 6244 O O . ALA B 1 28 ? 31.220 19.164 19.059 1.00 22.13 28 ALA B O 1
ATOM 6251 N N . SER B 1 29 ? 33.418 19.638 19.115 1.00 16.09 29 SER B N 1
ATOM 6252 C CA . SER B 1 29 ? 33.724 18.6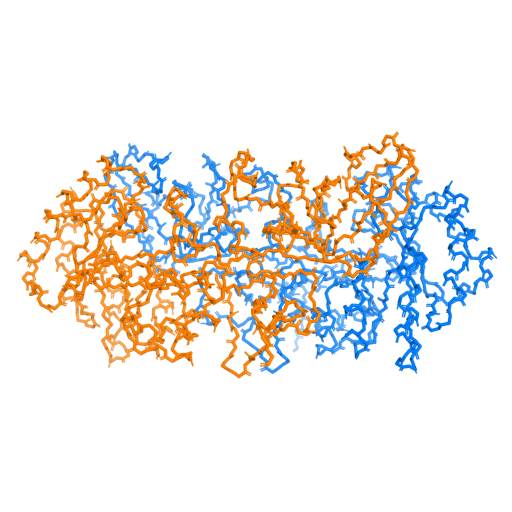12 20.109 1.00 20.98 29 SER B CA 1
ATOM 6253 C C . SER B 1 29 ? 33.519 19.096 21.545 1.00 26.18 29 SER B C 1
ATOM 6254 O O . SER B 1 29 ? 33.644 18.317 22.491 1.00 20.07 29 SER B O 1
ATOM 6262 N N . ASP B 1 30 ? 33.201 20.377 21.705 1.00 17.09 30 ASP B N 1
ATOM 6263 C CA . ASP B 1 30 ? 33.015 20.960 23.030 1.00 16.50 30 ASP B CA 1
ATOM 6264 C C . ASP B 1 30 ? 31.547 20.907 23.444 1.00 14.99 30 ASP B C 1
ATOM 6265 O O . ASP B 1 30 ? 30.724 21.665 22.934 1.00 15.37 30 ASP B O 1
ATOM 6274 N N . HIS B 1 31 ? 31.228 20.009 24.372 1.00 14.29 31 HIS B N 1
ATOM 6275 C CA . HIS B 1 31 ? 29.848 19.809 24.805 1.00 18.94 31 HIS B CA 1
ATOM 6276 C C . HIS B 1 31 ? 29.640 20.217 26.263 1.00 17.81 31 HIS B C 1
ATOM 6277 O O . HIS B 1 31 ? 28.820 19.627 26.967 1.00 15.51 31 HIS B O 1
ATOM 6292 N N . ARG B 1 32 ? 30.378 21.227 26.710 1.00 14.20 32 ARG B N 1
ATOM 6293 C CA . ARG B 1 32 ? 30.274 21.695 28.089 1.00 13.50 32 ARG B CA 1
ATOM 6294 C C . ARG B 1 32 ? 28.948 22.402 28.346 1.00 15.89 32 ARG B C 1
ATOM 6295 O O . ARG B 1 32 ? 28.325 22.211 29.392 1.00 14.76 32 ARG B O 1
ATOM 6316 N N . ASN B 1 33 ? 28.520 23.223 27.392 1.00 12.74 33 ASN B N 1
ATOM 6317 C CA . ASN B 1 33 ? 27.310 24.018 27.560 1.00 11.53 33 ASN B CA 1
ATOM 6318 C C . ASN B 1 33 ? 26.061 23.143 27.582 1.00 12.62 33 ASN B C 1
ATOM 6319 O O . ASN B 1 33 ? 25.932 22.209 26.790 1.00 14.67 33 ASN B O 1
ATOM 6330 N N . GLY B 1 34 ? 25.145 23.450 28.496 1.00 12.90 34 GLY B N 1
ATOM 6331 C CA . GLY B 1 34 ? 23.916 22.690 28.633 1.00 13.82 34 GLY B CA 1
ATOM 6332 C C . GLY B 1 34 ? 23.962 21.711 29.793 1.00 16.34 34 GLY B C 1
ATOM 6333 O O . GLY B 1 34 ? 22.922 21.304 30.312 1.00 16.60 34 GLY B O 1
ATOM 6337 N N . GLU B 1 35 ? 25.170 21.332 30.201 1.00 13.84 35 GLU B N 1
ATOM 6338 C CA . GLU B 1 35 ? 25.352 20.384 31.296 1.00 15.56 35 GLU B CA 1
ATOM 6339 C C . GLU B 1 35 ? 24.954 21.011 32.628 1.00 16.06 35 GLU B C 1
ATOM 6340 O O . GLU B 1 35 ? 25.270 22.169 32.897 1.00 17.79 35 GLU B O 1
ATOM 6352 N N . VAL B 1 36 ? 24.268 20.235 33.461 1.00 16.93 36 VAL B N 1
ATOM 6353 C CA . VAL B 1 36 ? 23.681 20.762 34.689 1.00 15.28 36 VAL B CA 1
ATOM 6354 C C . VAL B 1 36 ? 24.590 20.626 35.909 1.00 15.20 36 VAL B C 1
ATOM 6355 O O . VAL B 1 36 ? 24.502 21.422 36.842 1.00 16.59 36 VAL B O 1
ATOM 6368 N N . GLN B 1 37 ? 25.459 19.620 35.903 1.00 17.97 37 GLN B N 1
ATOM 6369 C CA . GLN B 1 37 ? 26.276 19.315 37.076 1.00 18.09 37 GLN B CA 1
ATOM 6370 C C . GLN B 1 37 ? 27.418 20.308 37.285 1.00 18.06 37 GLN B C 1
ATOM 6371 O O . GLN B 1 37 ? 27.932 20.447 38.395 1.00 20.13 37 GLN B O 1
ATOM 6385 N N . THR B 1 38 ? 27.815 20.996 36.221 1.00 13.05 38 THR B N 1
ATOM 6386 C CA . THR B 1 38 ? 28.970 21.885 36.280 1.00 15.23 38 THR B CA 1
ATOM 6387 C C . THR B 1 38 ? 28.694 23.130 37.117 1.00 14.36 38 THR B C 1
ATOM 6388 O O . THR B 1 38 ? 27.619 23.724 37.035 1.00 14.72 38 THR B O 1
ATOM 6399 N N . ALA B 1 39 ? 29.681 23.522 37.917 1.00 12.63 39 ALA B N 1
ATOM 6400 C CA . ALA B 1 39 ? 29.551 24.684 38.785 1.00 12.09 39 ALA B CA 1
ATOM 6401 C C . ALA B 1 39 ? 29.393 25.959 37.967 1.00 13.20 39 ALA B C 1
ATOM 6402 O O . ALA B 1 39 ? 30.128 26.190 37.006 1.00 14.12 39 ALA B O 1
ATOM 6409 N N A SER B 1 40 ? 28.428 26.786 38.356 0.44 11.85 40 SER B N 1
ATOM 6410 N N B SER B 1 40 ? 28.426 26.782 38.356 0.56 11.81 40 SER B N 1
ATOM 6411 C CA A SER B 1 40 ? 28.174 28.049 37.676 0.44 12.95 40 SER B CA 1
ATOM 6412 C CA B SER B 1 40 ? 28.178 28.049 37.683 0.56 12.93 40 SER B CA 1
ATOM 6413 C C A SER B 1 40 ? 27.786 29.119 38.690 0.44 15.82 40 SER B C 1
ATOM 6414 C C B SER B 1 40 ? 27.792 29.117 38.698 0.56 15.85 40 SER B C 1
ATOM 6415 O O A SER B 1 40 ? 26.962 28.877 39.571 0.44 18.23 40 SER B O 1
ATOM 6416 O O B SER B 1 40 ? 26.975 28.873 39.587 0.56 18.26 40 SER B O 1
ATOM 6431 N N . ASN B 1 41 ? 28.380 30.301 38.564 1.00 10.80 41 ASN B N 1
ATOM 6432 C CA . ASN B 1 41 ? 28.082 31.400 39.475 1.00 10.28 41 ASN B CA 1
ATOM 6433 C C . ASN B 1 41 ? 26.677 31.929 39.211 1.00 9.81 41 ASN B C 1
ATOM 6434 O O . ASN B 1 41 ? 25.996 32.404 40.116 1.00 10.55 41 ASN B O 1
ATOM 6446 N N . ALA B 1 42 ? 26.260 31.836 37.954 1.00 8.71 42 ALA B N 1
ATOM 6447 C CA . ALA B 1 42 ? 24.895 32.137 37.546 1.00 9.34 42 ALA B CA 1
ATOM 6448 C C . ALA B 1 42 ? 24.673 31.389 36.242 1.00 9.86 42 ALA B C 1
ATOM 6449 O O . ALA B 1 42 ? 25.637 31.026 35.572 1.00 10.19 42 ALA B O 1
ATOM 6456 N N . TRP B 1 43 ? 23.421 31.143 35.875 1.00 9.74 43 TRP B N 1
ATOM 6457 C CA . TRP B 1 43 ? 23.157 30.360 34.675 1.00 11.05 43 TRP B CA 1
ATOM 6458 C C . TRP B 1 43 ? 21.748 30.548 34.135 1.00 13.49 43 TRP B C 1
ATOM 6459 O O . TRP B 1 43 ? 20.830 30.926 34.863 1.00 12.59 43 TRP B O 1
ATOM 6480 N N . LEU B 1 44 ? 21.595 30.280 32.843 1.00 10.99 44 LEU B N 1
ATOM 6481 C CA A LEU B 1 44 ? 20.293 30.338 32.194 0.48 14.26 44 LEU B CA 1
ATOM 6482 C CA B LEU B 1 44 ? 20.294 30.340 32.194 0.52 14.26 44 LEU B CA 1
ATOM 6483 C C . LEU B 1 44 ? 19.692 28.943 32.103 1.00 12.87 44 LEU B C 1
ATOM 6484 O O . LEU B 1 44 ? 20.343 28.006 31.643 1.00 14.46 44 LEU B O 1
ATOM 6515 N N . GLU B 1 45 ? 18.450 28.810 32.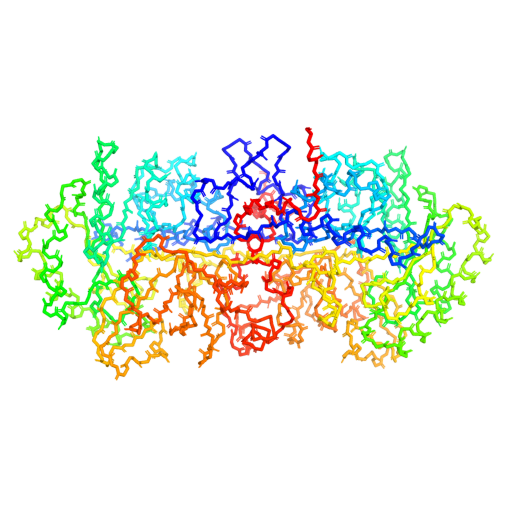551 1.00 12.09 45 GLU B N 1
ATOM 6516 C CA . GLU B 1 45 ? 17.737 27.545 32.469 1.00 16.20 45 GLU B CA 1
ATOM 6517 C C . GLU B 1 45 ? 16.899 27.550 31.196 1.00 14.18 45 GLU B C 1
ATOM 6518 O O . GLU B 1 45 ? 15.897 28.258 31.107 1.00 18.46 45 GLU B O 1
ATOM 6530 N N . VAL B 1 46 ? 17.322 26.765 30.210 1.00 10.68 46 VAL B N 1
ATOM 6531 C CA . VAL B 1 46 ? 16.692 26.775 28.894 1.00 10.92 46 VAL B CA 1
ATOM 6532 C C . VAL B 1 46 ? 15.613 25.702 28.775 1.00 13.16 46 VAL B C 1
ATOM 6533 O O . VAL B 1 46 ? 15.888 24.511 28.912 1.00 14.26 46 VAL B O 1
ATOM 6546 N N . ASP B 1 47 ? 14.387 26.140 28.508 1.00 13.44 47 ASP B N 1
ATOM 6547 C CA . ASP B 1 47 ? 13.245 25.240 28.400 1.00 13.57 47 ASP B CA 1
ATOM 6548 C C . ASP B 1 47 ? 13.032 24.836 26.944 1.00 11.80 47 ASP B C 1
ATOM 6549 O O . ASP B 1 47 ? 12.292 25.491 26.210 1.00 13.53 47 ASP B O 1
ATOM 6558 N N . LEU B 1 48 ? 13.687 23.755 26.531 1.00 11.26 48 LEU B N 1
ATOM 6559 C CA . LEU B 1 48 ? 13.589 23.278 25.155 1.00 10.30 48 LEU B CA 1
ATOM 6560 C C . LEU B 1 48 ? 12.141 22.990 24.774 1.00 16.24 48 LEU B C 1
ATOM 6561 O O . LEU B 1 48 ? 11.726 23.250 23.645 1.00 14.06 48 LEU B O 1
ATOM 6577 N N . GLY B 1 49 ? 11.378 22.452 25.720 1.00 13.96 49 GLY B N 1
ATOM 6578 C CA . GLY B 1 49 ? 9.982 22.132 25.483 1.00 16.94 49 GLY B CA 1
ATOM 6579 C C . GLY B 1 49 ? 9.180 23.346 25.057 1.00 14.86 49 GLY B C 1
ATOM 6580 O O . GLY B 1 49 ? 8.383 23.278 24.122 1.00 14.16 49 GLY B O 1
ATOM 6584 N N . ALA B 1 50 ? 9.395 24.4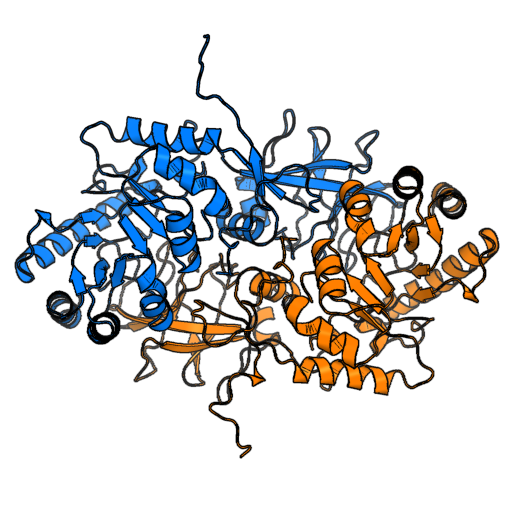62 25.746 1.00 10.87 50 ALA B N 1
ATOM 6585 C CA . ALA B 1 50 ? 8.693 25.702 25.436 1.00 12.00 50 ALA B CA 1
ATOM 6586 C C . ALA B 1 50 ? 9.032 26.175 24.026 1.00 12.47 50 ALA B C 1
ATOM 6587 O O . ALA B 1 50 ? 8.155 26.612 23.281 1.00 11.42 50 ALA B O 1
ATOM 6594 N N . PHE B 1 51 ? 10.309 26.087 23.669 1.00 11.41 51 PHE B N 1
ATOM 6595 C CA . PHE B 1 51 ? 10.769 26.481 22.342 1.00 14.73 51 PHE B CA 1
ATOM 6596 C C . PHE B 1 51 ? 10.118 25.608 21.274 1.00 11.94 51 PHE B C 1
ATOM 6597 O O . PHE B 1 51 ? 9.634 26.105 20.258 1.00 12.49 51 PHE B O 1
ATOM 6614 N N . GLU B 1 52 ? 10.103 24.302 21.519 1.00 12.10 52 GLU B N 1
ATOM 6615 C CA . GLU B 1 52 ? 9.506 23.351 20.589 1.00 11.82 52 GLU B CA 1
ATOM 6616 C C . GLU B 1 52 ? 7.996 23.556 20.499 1.00 13.54 52 GLU B C 1
ATOM 6617 O O . GLU B 1 52 ? 7.400 23.378 19.436 1.00 13.80 52 GLU B O 1
ATOM 6629 N N . HIS B 1 53 ? 7.384 23.937 21.615 1.00 12.61 53 HIS B N 1
ATOM 6630 C CA . HIS B 1 53 ? 5.958 24.240 21.640 1.00 13.56 53 HIS B CA 1
ATOM 6631 C C . HIS B 1 53 ? 5.656 25.464 20.783 1.00 12.04 53 HIS B C 1
ATOM 6632 O O . HIS B 1 53 ? 4.692 25.474 20.018 1.00 13.14 53 HIS B O 1
ATOM 6647 N N . ASN B 1 54 ? 6.487 26.492 20.915 1.00 9.53 54 ASN B N 1
ATOM 6648 C CA . ASN B 1 54 ? 6.291 27.733 20.177 1.00 10.02 54 ASN B CA 1
ATOM 6649 C C . ASN B 1 54 ? 6.396 27.523 18.670 1.00 11.25 54 ASN B C 1
ATOM 6650 O O . ASN B 1 54 ? 5.646 28.120 17.900 1.00 13.05 54 ASN B O 1
ATOM 6661 N N . ILE B 1 55 ? 7.327 26.670 18.255 1.00 10.33 55 ILE B N 1
ATOM 6662 C CA . ILE B 1 55 ? 7.488 26.352 16.841 1.00 13.57 55 ILE B CA 1
ATOM 6663 C C . ILE B 1 55 ? 6.220 25.707 16.295 1.00 12.81 55 ILE B C 1
ATOM 6664 O O . ILE B 1 55 ? 5.688 26.133 15.270 1.00 12.63 55 ILE B O 1
ATOM 6680 N N . GLN B 1 56 ? 5.737 24.680 16.986 1.00 12.16 56 GLN B N 1
ATOM 6681 C CA . GLN B 1 56 ? 4.540 23.969 16.554 1.00 12.92 56 GLN B CA 1
ATOM 6682 C C . GLN B 1 56 ? 3.321 24.882 16.592 1.00 15.97 56 GLN B C 1
ATOM 6683 O O . GLN B 1 56 ? 2.436 24.786 15.743 1.00 13.34 56 GLN B O 1
ATOM 6697 N N . THR B 1 57 ? 3.278 25.767 17.582 1.00 13.22 57 THR B N 1
ATOM 6698 C CA . THR B 1 57 ? 2.165 26.694 17.727 1.00 12.69 57 THR B CA 1
ATOM 6699 C C . THR B 1 57 ? 2.099 27.632 16.526 1.00 11.88 57 THR B C 1
ATOM 6700 O O . THR B 1 57 ? 1.015 27.946 16.031 1.00 15.12 57 THR B O 1
ATOM 6711 N N . LEU B 1 58 ? 3.260 28.073 16.053 1.00 12.55 58 LEU B N 1
ATOM 6712 C CA . LEU B 1 58 ? 3.319 28.942 14.886 1.00 12.68 58 LEU B CA 1
ATOM 6713 C C . LEU B 1 58 ? 2.897 28.185 13.631 1.00 17.67 58 LEU B C 1
ATOM 6714 O O . LEU B 1 58 ? 2.166 28.715 12.795 1.00 14.38 58 LEU B O 1
ATOM 6730 N N . LYS B 1 59 ? 3.362 26.946 13.500 1.00 14.87 59 LYS B N 1
ATOM 6731 C CA . LYS B 1 59 ? 2.969 26.101 12.378 1.00 16.49 59 LYS B CA 1
ATOM 6732 C C . LYS B 1 59 ? 1.452 26.044 12.261 1.00 19.66 59 LYS B C 1
ATOM 6733 O O . LYS B 1 59 ? 0.890 26.279 11.191 1.00 20.67 59 LYS B O 1
ATOM 6752 N N . ASP B 1 60 ? 0.795 25.722 13.371 1.00 17.18 60 ASP B N 1
ATOM 6753 C CA . ASP B 1 60 ? -0.655 25.579 13.392 1.00 19.45 60 ASP B CA 1
ATOM 6754 C C . ASP B 1 60 ? -1.345 26.875 12.983 1.00 21.54 60 ASP B C 1
ATOM 6755 O O . ASP B 1 60 ? -2.408 26.854 12.363 1.00 20.91 60 ASP B O 1
ATOM 6764 N N . ARG B 1 61 ? -0.736 28.003 13.332 1.00 14.49 61 ARG B N 1
ATOM 6765 C CA . ARG B 1 61 ? -1.295 29.306 12.997 1.00 15.97 61 ARG B CA 1
ATOM 6766 C C . ARG B 1 61 ? -1.204 29.570 11.498 1.00 16.88 61 ARG B C 1
ATOM 6767 O O . ARG B 1 61 ? -2.145 30.077 10.889 1.00 17.10 61 ARG B O 1
ATOM 6788 N N . LEU B 1 62 ? -0.065 29.220 10.909 1.00 15.68 62 LEU B N 1
ATOM 6789 C CA . LEU B 1 62 ? 0.176 29.476 9.493 1.00 17.50 62 LEU B CA 1
ATOM 6790 C C . LEU B 1 62 ? -0.556 28.472 8.606 1.00 19.32 62 LEU B C 1
ATOM 6791 O O . LEU B 1 62 ? -0.947 28.794 7.484 1.00 24.62 62 LEU B O 1
ATOM 6807 N N . GLY B 1 63 ? -0.738 27.257 9.111 1.00 21.43 63 GLY B N 1
ATOM 6808 C CA . GLY B 1 63 ? -1.401 26.212 8.353 1.00 29.68 63 GLY B CA 1
ATOM 6809 C C . GLY B 1 63 ? -0.454 25.531 7.384 1.00 30.83 63 GLY B C 1
ATOM 6810 O O . GLY B 1 63 ? 0.713 25.905 7.279 1.00 35.58 63 GLY B O 1
ATOM 6814 N N . ASP B 1 64 ? -0.960 24.529 6.672 1.00 37.65 64 ASP B N 1
ATOM 6815 C CA . ASP B 1 64 ? -0.139 23.767 5.735 1.00 45.11 64 ASP B CA 1
ATOM 6816 C C . ASP B 1 64 ? 0.029 24.484 4.396 1.00 33.88 64 ASP B C 1
ATOM 6817 O O . ASP B 1 64 ? 0.877 24.107 3.588 1.00 39.98 64 ASP B O 1
ATOM 6826 N N . LYS B 1 65 ? -0.778 25.516 4.164 1.00 33.90 65 LYS B N 1
ATOM 6827 C CA . LYS B 1 65 ? -0.672 26.309 2.943 1.00 37.12 65 LYS B CA 1
ATOM 6828 C C . LYS B 1 65 ? -0.110 27.697 3.239 1.00 36.42 65 LYS B C 1
ATOM 6829 O O . LYS B 1 65 ? -0.125 28.578 2.378 1.00 32.78 65 LYS B O 1
ATOM 6848 N N . GLY B 1 66 ? 0.385 27.886 4.457 1.00 31.46 66 GLY B N 1
ATOM 6849 C CA . GLY B 1 66 ? 0.941 29.164 4.861 1.00 23.62 66 GLY B CA 1
ATOM 6850 C C . GLY B 1 66 ? 2.367 29.341 4.380 1.00 19.90 66 GLY B C 1
ATOM 6851 O O . GLY B 1 66 ? 2.927 28.450 3.742 1.00 19.50 66 GLY B O 1
ATOM 6855 N N . PRO B 1 67 ? 2.966 30.500 4.687 1.00 15.40 67 PRO B N 1
ATOM 6856 C CA . PRO B 1 67 ? 4.350 30.789 4.300 1.00 14.28 67 PRO B CA 1
ATOM 6857 C C . PRO B 1 67 ? 5.340 29.920 5.063 1.00 14.91 67 PRO B C 1
ATOM 6858 O O . PRO B 1 67 ? 5.033 29.457 6.162 1.00 17.23 67 PRO B O 1
ATOM 6869 N N . LYS B 1 68 ? 6.513 29.700 4.480 1.00 14.54 68 LYS B N 1
ATOM 6870 C CA . LYS B 1 68 ? 7.558 28.932 5.140 1.00 13.61 68 LYS B CA 1
ATOM 6871 C C . LYS B 1 68 ? 8.095 29.706 6.338 1.00 16.56 68 LYS B C 1
ATOM 6872 O O . LYS B 1 68 ? 8.010 30.933 6.384 1.00 15.03 68 LYS B O 1
ATOM 6891 N N . ILE B 1 69 ? 8.640 28.982 7.309 1.00 11.71 69 ILE B N 1
ATOM 6892 C CA . ILE B 1 69 ? 9.179 29.601 8.512 1.00 13.34 69 ILE B CA 1
ATOM 6893 C C . ILE B 1 69 ? 10.698 29.677 8.456 1.00 11.06 69 ILE B C 1
ATOM 6894 O O . ILE B 1 69 ? 11.369 28.680 8.189 1.00 11.81 69 ILE B O 1
ATOM 6910 N N . CYS B 1 70 ? 11.235 30.865 8.704 1.00 11.82 70 CYS B N 1
ATOM 6911 C CA . CYS B 1 70 ? 12.671 31.020 8.886 1.00 12.63 70 CYS B CA 1
ATOM 6912 C C . CYS B 1 70 ? 12.948 31.429 10.325 1.00 14.32 70 CYS B C 1
ATOM 6913 O O . CYS B 1 70 ? 12.783 32.591 10.694 1.00 12.39 70 CYS B O 1
ATOM 6920 N N . ALA B 1 71 ? 13.358 30.461 11.137 1.00 11.53 71 ALA B N 1
ATOM 6921 C CA . ALA B 1 71 ? 13.639 30.713 12.544 1.00 10.65 71 ALA B CA 1
ATOM 6922 C C . ALA B 1 71 ? 14.842 31.637 12.685 1.00 8.79 71 ALA B C 1
ATOM 6923 O O . ALA B 1 71 ? 15.951 31.291 12.282 1.00 10.84 71 ALA B O 1
ATOM 6930 N N . ILE B 1 72 ? 14.614 32.815 13.254 1.00 8.81 72 ILE B N 1
ATOM 6931 C CA . ILE B 1 72 ? 15.686 33.782 13.453 1.00 8.45 72 ILE B CA 1
ATOM 6932 C C . ILE B 1 72 ? 16.407 33.484 14.761 1.00 10.90 72 ILE B C 1
ATOM 6933 O O . ILE B 1 72 ? 15.808 33.525 15.835 1.00 10.60 72 ILE B O 1
ATOM 6949 N N . MET B 1 73 ? 17.696 33.180 14.657 1.00 9.35 73 MET B N 1
ATOM 6950 C CA . MET B 1 73 ? 18.475 32.736 15.805 1.00 8.23 73 MET B CA 1
ATOM 6951 C C . MET B 1 73 ? 19.777 33.520 15.936 1.00 13.84 73 MET B C 1
ATOM 6952 O O . MET B 1 73 ? 20.794 32.985 16.377 1.00 10.80 73 MET B O 1
ATOM 6966 N N . LYS B 1 74 ? 19.735 34.791 15.552 1.00 10.60 74 LYS B N 1
ATOM 6967 C CA . LYS B 1 74 ? 20.887 35.673 15.683 1.00 10.94 74 LYS B CA 1
ATOM 6968 C C . LYS B 1 74 ? 21.221 35.883 17.156 1.00 9.72 74 LYS B C 1
ATOM 6969 O O . LYS B 1 74 ? 20.410 35.585 18.033 1.00 9.83 74 LYS B O 1
ATOM 6985 N N . ALA B 1 75 ? 22.414 36.406 17.421 1.00 9.08 75 ALA B N 1
ATOM 6986 C CA . ALA B 1 75 ? 22.867 36.649 18.787 1.00 9.13 75 ALA B CA 1
ATOM 6987 C C . ALA B 1 75 ? 22.790 35.374 19.619 1.00 9.39 75 ALA B C 1
ATOM 6988 O O . ALA B 1 75 ? 22.277 35.380 20.739 1.00 11.24 75 ALA B O 1
ATOM 6995 N N . ASP B 1 76 ? 23.302 34.281 19.061 1.00 9.17 76 ASP B N 1
ATOM 6996 C CA . ASP B 1 76 ? 23.322 32.997 19.751 1.00 9.38 76 ASP B CA 1
ATOM 6997 C C . ASP B 1 76 ? 21.910 32.606 20.179 1.00 11.69 76 ASP B C 1
ATOM 6998 O O . ASP B 1 76 ? 21.667 32.280 21.340 1.00 9.44 76 ASP B O 1
ATOM 7007 N N . ALA B 1 77 ? 20.987 32.646 19.223 1.00 8.97 77 ALA B N 1
ATOM 7008 C CA . ALA B 1 77 ? 19.589 32.305 19.468 1.00 9.45 77 ALA B CA 1
ATOM 7009 C C . ALA B 1 77 ? 18.976 33.183 20.555 1.00 9.50 77 ALA B C 1
ATOM 7010 O O . ALA B 1 77 ? 18.358 32.681 21.494 1.00 8.95 77 ALA B O 1
ATOM 7017 N N . TYR B 1 78 ? 19.148 34.494 20.419 1.00 8.56 78 TYR B N 1
ATOM 7018 C CA . TYR B 1 78 ? 18.563 35.447 21.356 1.00 9.23 78 TYR B CA 1
ATOM 7019 C C . TYR B 1 78 ? 18.998 35.158 22.793 1.00 11.11 78 TYR B C 1
ATOM 7020 O O . TYR B 1 78 ? 18.243 35.392 23.735 1.00 10.84 78 TYR B O 1
ATOM 7038 N N . GLY B 1 79 ? 20.214 34.646 22.953 1.00 9.86 79 GLY B N 1
ATOM 7039 C CA . GLY B 1 79 ? 20.765 34.383 24.271 1.00 10.72 79 GLY B CA 1
ATOM 7040 C C . GLY B 1 79 ? 20.388 33.027 24.839 1.00 9.77 79 GLY B C 1
ATOM 7041 O O . GLY B 1 79 ? 20.737 32.707 25.976 1.00 11.37 79 GLY B O 1
ATOM 7045 N N . HIS B 1 80 ? 19.678 32.224 24.052 1.00 9.60 80 HIS B N 1
ATOM 7046 C CA . HIS B 1 80 ? 19.238 30.908 24.500 1.00 10.38 80 HIS B CA 1
ATOM 7047 C C . HIS B 1 80 ? 20.225 29.817 24.096 1.00 11.08 80 HIS B C 1
ATOM 7048 O O . HIS B 1 80 ? 20.170 28.700 24.609 1.00 12.58 80 HIS B O 1
ATOM 7063 N N . GLY B 1 81 ? 21.124 30.145 23.172 1.00 10.17 81 GLY B N 1
ATOM 7064 C CA . GLY B 1 81 ? 22.140 29.209 22.729 1.00 12.02 81 GLY B CA 1
ATOM 7065 C C . GLY B 1 81 ? 21.744 28.488 21.456 1.00 12.18 81 GLY B C 1
ATOM 7066 O O . GLY B 1 81 ? 20.967 27.535 21.486 1.00 11.80 81 GLY B O 1
ATOM 7070 N N . ILE B 1 82 ? 22.284 28.942 20.330 1.00 10.87 82 ILE B N 1
ATOM 7071 C CA . ILE B 1 82 ? 21.991 28.321 19.045 1.00 11.88 82 ILE B CA 1
ATOM 7072 C C . ILE B 1 82 ? 22.484 26.876 19.040 1.00 10.31 82 ILE B C 1
ATOM 7073 O O . ILE B 1 82 ? 21.905 26.014 18.380 1.00 11.35 82 ILE B O 1
ATOM 7089 N N . ASP B 1 83 ? 23.548 26.613 19.791 1.00 13.74 83 ASP B N 1
ATOM 7090 C CA . ASP B 1 83 ? 24.088 25.263 19.907 1.00 12.73 83 ASP B CA 1
ATOM 7091 C C . ASP B 1 83 ? 23.088 24.309 20.558 1.00 15.14 83 ASP B C 1
ATOM 7092 O O . ASP B 1 83 ? 23.073 23.115 20.259 1.00 17.59 83 ASP B O 1
ATOM 7101 N N . LEU B 1 84 ? 22.246 24.842 21.438 1.00 14.03 84 LEU B N 1
ATOM 7102 C CA . LEU B 1 84 ? 21.306 24.020 22.193 1.00 10.60 84 LEU B CA 1
ATOM 7103 C C . LEU B 1 84 ? 19.945 23.893 21.510 1.00 13.02 84 LEU B C 1
ATOM 7104 O O . LEU B 1 84 ? 19.218 22.928 21.745 1.00 16.63 84 LEU B O 1
ATOM 7120 N N . LEU B 1 85 ? 19.603 24.862 20.666 1.00 10.92 85 LEU B N 1
ATOM 7121 C CA . LEU B 1 85 ? 18.255 24.944 20.106 1.00 12.53 85 LEU B CA 1
ATOM 7122 C C . LEU B 1 85 ? 18.131 24.434 18.669 1.00 11.72 85 LEU B C 1
ATOM 7123 O O . LEU B 1 85 ? 17.052 24.013 18.254 1.00 11.46 85 LEU B O 1
ATOM 7139 N N . VAL B 1 86 ? 19.219 24.475 17.908 1.00 11.15 86 VAL B N 1
ATOM 7140 C CA . VAL B 1 86 ? 19.156 24.096 16.497 1.00 12.22 86 VAL B CA 1
ATOM 7141 C C . VAL B 1 86 ? 18.583 22.692 16.287 1.00 15.74 86 VAL B C 1
ATOM 7142 O O . VAL B 1 86 ? 17.780 22.484 15.378 1.00 13.78 86 VAL B O 1
ATOM 7155 N N . PRO B 1 87 ? 18.992 21.724 17.121 1.00 12.86 87 PRO B N 1
ATOM 7156 C CA . PRO B 1 87 ? 18.449 20.369 16.973 1.00 13.75 87 PRO B CA 1
ATOM 7157 C C . PRO B 1 87 ? 16.920 20.342 16.981 1.00 17.06 87 PRO B C 1
ATOM 7158 O O . PRO B 1 87 ? 16.319 19.545 16.260 1.00 15.12 87 PRO B O 1
ATOM 7169 N N . SER B 1 88 ? 16.304 21.204 17.784 1.00 13.68 88 SER B N 1
ATOM 7170 C CA . SER B 1 88 ? 14.849 21.292 17.835 1.00 12.52 88 SER B CA 1
ATOM 7171 C C . SER B 1 88 ? 14.302 21.830 16.517 1.00 13.43 88 SER B C 1
ATOM 7172 O O . SER B 1 88 ? 13.261 21.383 16.033 1.00 14.53 88 SER B O 1
ATOM 7180 N N . VAL B 1 89 ? 15.014 22.792 15.939 1.00 13.05 89 VAL B N 1
ATOM 7181 C CA . VAL B 1 89 ? 14.611 23.392 14.674 1.00 14.43 89 VAL B CA 1
ATOM 7182 C C . VAL B 1 89 ? 14.696 22.367 13.548 1.00 15.37 89 VAL B C 1
ATOM 7183 O O . VAL B 1 89 ? 13.835 22.325 12.668 1.00 15.26 89 VAL B O 1
ATOM 7196 N N . VAL B 1 90 ? 15.736 21.541 13.583 1.00 14.51 90 VAL B N 1
ATOM 7197 C CA . VAL B 1 90 ? 15.921 20.498 12.580 1.00 15.87 90 VAL B CA 1
ATOM 7198 C C . VAL B 1 90 ? 14.823 19.447 12.692 1.00 16.73 90 VAL B C 1
ATOM 7199 O O . VAL B 1 90 ? 14.268 19.005 11.686 1.00 17.43 90 VAL B O 1
ATOM 7212 N N . LYS B 1 91 ? 14.511 19.052 13.922 1.00 16.71 91 LYS B N 1
ATOM 7213 C CA . LYS B 1 91 ? 13.493 18.037 14.164 1.00 18.25 91 LYS B CA 1
ATOM 7214 C C . LYS B 1 91 ? 12.124 18.507 13.680 1.00 25.80 91 LYS B C 1
ATOM 7215 O O . LYS B 1 91 ? 11.291 17.701 13.267 1.00 23.65 91 LYS B O 1
ATOM 7234 N N . ALA B 1 92 ? 11.899 19.816 13.732 1.00 17.06 92 ALA B N 1
ATOM 7235 C CA . ALA B 1 92 ? 10.622 20.390 13.322 1.00 17.66 92 ALA B CA 1
ATOM 7236 C C . ALA B 1 92 ? 10.541 20.574 11.807 1.00 17.74 92 ALA B C 1
ATOM 7237 O O . ALA B 1 92 ? 9.510 20.993 11.281 1.00 18.18 92 ALA B O 1
ATOM 7244 N N . GLY B 1 93 ? 11.626 20.266 11.106 1.00 16.62 93 GLY B N 1
ATOM 7245 C CA . GLY B 1 93 ? 11.643 20.363 9.658 1.00 20.16 93 GLY B CA 1
ATOM 7246 C C . GLY B 1 93 ? 11.581 21.793 9.155 1.00 16.78 93 GLY B C 1
ATOM 7247 O O . GLY B 1 93 ? 11.181 22.040 8.017 1.00 18.67 93 GLY B O 1
ATOM 7251 N N . ILE B 1 94 ? 11.973 22.740 10.002 1.00 14.70 94 ILE B N 1
ATOM 7252 C CA . ILE B 1 94 ? 12.021 24.144 9.608 1.00 14.50 94 ILE B CA 1
ATOM 7253 C C . ILE B 1 94 ? 13.036 24.314 8.479 1.00 14.29 94 ILE B C 1
ATOM 7254 O O . ILE B 1 94 ? 14.195 23.925 8.619 1.00 13.61 94 ILE B O 1
ATOM 7270 N N . PRO B 1 95 ? 12.600 24.894 7.349 1.00 14.68 95 PRO B N 1
ATOM 7271 C CA . PRO B 1 95 ? 13.433 24.951 6.142 1.00 13.36 95 PRO B CA 1
ATOM 7272 C C . PRO B 1 95 ? 14.477 26.066 6.140 1.00 13.86 95 PRO B C 1
ATOM 7273 O O . PRO B 1 95 ? 15.437 25.986 5.374 1.00 16.27 95 PRO B O 1
ATOM 7284 N N . CYS B 1 96 ? 14.294 27.086 6.973 1.00 12.62 96 CYS B N 1
ATOM 7285 C CA . CYS B 1 96 ? 15.184 28.242 6.953 1.00 11.53 96 CYS B CA 1
ATOM 7286 C C . CYS B 1 96 ? 15.591 28.691 8.354 1.00 12.53 96 CYS B C 1
ATOM 7287 O O . CYS B 1 96 ? 14.803 28.619 9.296 1.00 11.77 96 CYS B O 1
ATOM 7294 N N . ILE B 1 97 ? 16.835 29.144 8.479 1.00 11.19 97 ILE B N 1
ATOM 7295 C CA . ILE B 1 97 ? 17.323 29.745 9.713 1.00 12.23 97 ILE B CA 1
ATOM 7296 C C . ILE B 1 97 ? 18.040 31.051 9.396 1.00 9.85 97 ILE B C 1
ATOM 7297 O O . ILE B 1 97 ? 18.868 31.110 8.488 1.00 11.62 97 ILE B O 1
ATOM 7313 N N . GLY B 1 98 ? 17.714 32.098 10.148 1.00 8.40 98 GLY B N 1
ATOM 7314 C CA . GLY B 1 98 ? 18.350 33.389 9.975 1.00 9.15 98 GLY B CA 1
ATOM 7315 C C . GLY B 1 98 ? 19.318 33.667 11.107 1.00 11.33 98 GLY B C 1
ATOM 7316 O O . GLY B 1 98 ? 18.942 33.620 12.276 1.00 10.71 98 GLY B O 1
ATOM 7320 N N . ILE B 1 99 ? 20.568 33.950 10.759 1.00 8.77 99 ILE B N 1
ATOM 7321 C CA . ILE B 1 99 ? 21.590 34.241 11.758 1.00 9.19 99 ILE B CA 1
ATOM 7322 C C . ILE B 1 99 ? 22.331 35.525 11.403 1.00 8.19 99 ILE B C 1
ATOM 7323 O O . ILE B 1 99 ? 22.031 36.165 10.397 1.00 9.58 99 ILE B O 1
ATOM 7339 N N . ALA B 1 100 ? 23.294 35.902 12.237 1.00 7.43 100 ALA B N 1
ATOM 7340 C CA . ALA B 1 100 ? 24.026 37.147 12.036 1.00 10.12 100 ALA B CA 1
ATOM 7341 C C . ALA B 1 100 ? 25.523 36.911 11.843 1.00 9.53 100 ALA B C 1
ATOM 7342 O O . ALA B 1 100 ? 26.128 37.471 10.932 1.00 10.02 100 ALA B O 1
ATOM 7349 N N . SER B 1 101 ? 26.115 36.078 12.695 1.00 8.38 101 SER B N 1
ATOM 7350 C CA . SER B 1 101 ? 27.562 35.880 12.682 1.00 7.71 101 SER B CA 1
ATOM 7351 C C . SER B 1 101 ? 27.970 34.596 11.967 1.00 9.98 101 SER B C 1
ATOM 7352 O O . SER B 1 101 ? 27.162 33.686 11.784 1.00 9.55 101 SER B O 1
ATOM 7360 N N . ASN B 1 102 ? 29.238 34.532 11.572 1.00 8.15 102 ASN B N 1
ATOM 7361 C CA . ASN B 1 102 ? 29.790 33.341 10.941 1.00 9.37 102 ASN B CA 1
ATOM 7362 C C . ASN B 1 102 ? 29.780 32.149 11.889 1.00 9.41 102 ASN B C 1
ATOM 7363 O O . ASN B 1 102 ? 29.496 31.023 11.483 1.00 11.55 102 ASN B O 1
ATOM 7374 N N . GLU B 1 103 ? 30.100 32.402 13.154 1.00 9.75 103 GLU B N 1
ATOM 7375 C CA . GLU B 1 103 ? 30.134 31.346 14.158 1.00 9.47 103 GLU B CA 1
ATOM 7376 C C . GLU B 1 103 ? 28.760 30.713 14.346 1.00 11.59 103 GLU B C 1
ATOM 7377 O O . GLU B 1 103 ? 28.647 29.503 14.537 1.00 10.20 103 GLU B O 1
ATOM 7389 N N . GLU B 1 104 ? 27.718 31.535 14.294 1.00 9.11 104 GLU B N 1
ATOM 7390 C CA . GLU B 1 104 ? 26.354 31.036 14.402 1.00 9.44 104 GLU B CA 1
ATOM 7391 C C . GLU B 1 104 ? 26.032 30.122 13.226 1.00 10.86 104 GLU B C 1
ATOM 7392 O O . GLU B 1 104 ? 25.350 29.110 13.384 1.00 12.91 104 GLU B O 1
ATOM 7404 N N . ALA B 1 105 ? 26.535 30.478 12.048 1.00 10.61 105 ALA B N 1
ATOM 7405 C CA . ALA B 1 105 ? 26.335 29.662 10.858 1.00 10.18 105 ALA B CA 1
ATOM 7406 C C . ALA B 1 105 ? 27.071 28.332 10.992 1.00 10.81 105 ALA B C 1
ATOM 7407 O O . ALA B 1 105 ? 26.533 27.279 10.649 1.00 11.02 105 ALA B O 1
ATOM 7414 N N . ARG B 1 106 ? 28.300 28.385 11.496 1.00 10.04 106 ARG B N 1
ATOM 7415 C CA . ARG B 1 106 ? 29.095 27.179 11.698 1.00 11.07 106 ARG B CA 1
ATOM 7416 C C . ARG B 1 106 ? 28.378 26.204 12.623 1.00 9.08 106 ARG B C 1
ATOM 7417 O O . ARG B 1 106 ? 28.229 25.026 12.302 1.00 13.87 106 ARG B O 1
ATOM 7438 N N . VAL B 1 107 ? 27.940 26.700 13.775 1.00 11.81 107 VAL B N 1
ATOM 7439 C CA . VAL B 1 107 ? 27.281 25.860 14.768 1.00 10.70 107 VAL B CA 1
ATOM 7440 C C . VAL B 1 107 ? 25.988 25.270 14.211 1.00 10.94 107 VAL B C 1
ATOM 7441 O O . VAL B 1 107 ? 25.684 24.099 14.441 1.00 12.37 107 VAL B O 1
ATOM 7454 N N . ALA B 1 108 ? 25.232 26.080 13.478 1.00 12.63 108 ALA B N 1
ATOM 7455 C CA . ALA B 1 108 ? 23.985 25.618 12.880 1.00 12.92 108 ALA B CA 1
ATOM 7456 C C . ALA B 1 108 ? 24.231 24.396 12.001 1.00 15.88 108 ALA B C 1
ATOM 7457 O O . ALA B 1 108 ? 23.515 23.399 12.096 1.00 13.27 108 ALA B O 1
ATOM 7464 N N . ARG B 1 109 ? 25.249 24.474 11.149 1.00 12.88 109 ARG B N 1
ATOM 7465 C CA . ARG B 1 109 ? 25.591 23.362 10.269 1.00 11.83 109 ARG B CA 1
ATOM 7466 C C . ARG B 1 109 ? 26.072 22.157 11.071 1.00 12.31 109 ARG B C 1
ATOM 7467 O O . ARG B 1 109 ? 25.693 21.021 10.786 1.00 16.41 109 ARG B O 1
ATOM 7488 N N . GLU B 1 110 ? 26.908 22.408 12.073 1.00 13.27 110 GLU B N 1
ATOM 7489 C CA . GLU B 1 110 ? 27.462 21.335 12.892 1.00 13.51 110 GLU B CA 1
ATOM 7490 C C . GLU B 1 110 ? 26.379 20.597 13.674 1.00 15.08 110 GLU B C 1
ATOM 7491 O O . GLU B 1 110 ? 26.522 19.412 13.973 1.00 17.32 110 GLU B O 1
ATOM 7503 N N . LYS B 1 111 ? 25.297 21.298 14.002 1.00 14.30 111 LYS B N 1
ATOM 7504 C CA . LYS B 1 111 ? 24.212 20.699 14.774 1.00 13.78 111 LYS B CA 1
ATOM 7505 C C . LYS B 1 111 ? 23.160 20.042 13.879 1.00 19.43 111 LYS B C 1
ATOM 7506 O O . LYS B 1 111 ? 22.096 19.642 14.354 1.00 19.72 111 LYS B O 1
ATOM 7525 N N . GLY B 1 112 ? 23.454 19.941 12.586 1.00 16.23 112 GLY B N 1
ATOM 7526 C CA . GLY B 1 112 ? 22.657 19.125 11.687 1.00 18.04 112 GLY B CA 1
ATOM 7527 C C . GLY B 1 112 ? 21.688 19.867 10.784 1.00 17.41 112 GLY B C 1
ATOM 7528 O O . GLY B 1 112 ? 20.877 19.237 10.106 1.00 20.18 112 GLY B O 1
ATOM 7532 N N . PHE B 1 113 ? 21.760 21.194 10.759 1.00 14.25 113 PHE B N 1
ATOM 7533 C CA . PHE B 1 113 ? 20.871 21.967 9.897 1.00 14.88 113 PHE B CA 1
ATOM 7534 C C . PHE B 1 113 ? 21.365 21.957 8.453 1.00 13.26 113 PHE B C 1
ATOM 7535 O O . PHE B 1 113 ? 22.504 22.330 8.174 1.00 14.97 113 PHE B O 1
ATOM 7552 N N . THR B 1 114 ? 20.495 21.532 7.541 1.00 16.25 114 THR B N 1
ATOM 7553 C CA . THR B 1 114 ? 20.850 21.415 6.130 1.00 17.58 114 THR B CA 1
ATOM 7554 C C . THR B 1 114 ? 19.937 22.254 5.237 1.00 23.00 114 THR B C 1
ATOM 7555 O O . THR B 1 114 ? 19.955 22.112 4.014 1.00 21.91 114 THR B O 1
ATOM 7566 N N . GLY B 1 115 ? 19.143 23.127 5.848 1.00 18.74 115 GLY B N 1
ATOM 7567 C CA . GLY B 1 115 ? 18.221 23.964 5.102 1.00 20.38 115 GLY B CA 1
ATOM 7568 C C . GLY B 1 115 ? 18.862 25.267 4.666 1.00 16.32 115 GLY B C 1
ATOM 7569 O O . GLY B 1 115 ? 20.087 25.385 4.625 1.00 16.47 115 GLY B O 1
ATOM 7573 N N . ARG B 1 116 ? 18.029 26.248 4.335 1.00 13.72 116 ARG B N 1
ATOM 7574 C CA . ARG B 1 116 ? 18.516 27.563 3.938 1.00 14.30 116 ARG B CA 1
ATOM 7575 C C . ARG B 1 116 ? 19.058 28.325 5.140 1.00 16.01 116 ARG B C 1
ATOM 7576 O O . ARG B 1 116 ? 18.374 28.487 6.149 1.00 13.63 116 ARG B O 1
ATOM 7597 N N . LEU B 1 117 ? 20.294 28.794 5.016 1.00 13.04 117 LEU B N 1
ATOM 7598 C CA . LEU B 1 117 ? 20.946 29.546 6.075 1.00 11.12 117 LEU B CA 1
ATOM 7599 C C . LEU B 1 117 ? 21.309 30.927 5.545 1.00 14.90 117 LEU B C 1
ATOM 7600 O O . LEU B 1 117 ? 22.213 31.061 4.723 1.00 16.48 117 LEU B O 1
ATOM 7616 N N . MET B 1 118 ? 20.596 31.951 6.006 1.00 11.26 118 MET B N 1
ATOM 7617 C CA . MET B 1 118 ? 20.802 33.302 5.495 1.00 12.21 118 MET B CA 1
ATOM 7618 C C . MET B 1 118 ? 21.154 34.279 6.609 1.00 13.47 118 MET B C 1
ATOM 7619 O O . MET B 1 118 ? 20.695 34.140 7.743 1.00 11.76 118 MET B O 1
ATOM 7633 N N . ARG B 1 119 ? 21.978 35.267 6.279 1.00 11.46 119 ARG B N 1
ATOM 7634 C CA . ARG B 1 119 ? 22.336 36.306 7.233 1.00 9.84 119 ARG B CA 1
ATOM 7635 C C . ARG B 1 119 ? 21.290 37.413 7.179 1.00 13.21 119 ARG B C 1
ATOM 7636 O O . ARG B 1 119 ? 20.875 37.829 6.098 1.00 14.07 119 ARG B O 1
ATOM 7657 N N . VAL B 1 120 ? 20.863 37.884 8.347 1.00 10.89 120 VAL B N 1
ATOM 7658 C CA . VAL B 1 120 ? 19.815 38.898 8.419 1.00 12.80 120 VAL B CA 1
ATOM 7659 C C . VAL B 1 120 ? 20.386 40.296 8.650 1.00 12.87 120 VAL B C 1
ATOM 7660 O O . VAL B 1 120 ? 19.667 41.209 9.058 1.00 13.94 120 VAL B O 1
ATOM 7673 N N . ARG B 1 121 ? 21.678 40.459 8.384 1.00 12.44 121 ARG B N 1
ATOM 7674 C CA . ARG B 1 121 ? 22.312 41.771 8.450 1.00 9.61 121 ARG B CA 1
ATOM 7675 C C . ARG B 1 121 ? 23.420 41.876 7.412 1.00 9.05 121 ARG B C 1
ATOM 7676 O O . ARG B 1 121 ? 23.908 40.865 6.907 1.00 11.33 121 ARG B O 1
ATOM 7697 N N . ALA B 1 122 ? 23.812 43.104 7.092 1.00 9.87 122 ALA B N 1
ATOM 7698 C CA . ALA B 1 122 ? 24.938 43.327 6.199 1.00 11.05 122 ALA B CA 1
ATOM 7699 C C . ALA B 1 122 ? 26.202 42.802 6.866 1.00 10.97 122 ALA B C 1
ATOM 7700 O O . ALA B 1 122 ? 26.337 42.868 8.088 1.00 10.32 122 ALA B O 1
ATOM 7707 N N . ALA B 1 123 ? 27.121 42.275 6.065 1.00 11.99 123 ALA B N 1
ATOM 7708 C CA . ALA B 1 123 ? 28.352 41.700 6.592 1.00 10.26 123 ALA B CA 1
ATOM 7709 C C . ALA B 1 123 ? 29.571 42.350 5.954 1.00 11.11 123 ALA B C 1
ATOM 7710 O O . ALA B 1 123 ? 29.486 42.923 4.868 1.00 12.15 123 ALA B O 1
ATOM 7717 N N . THR B 1 124 ? 30.707 42.256 6.636 1.00 11.85 124 THR B N 1
ATOM 7718 C CA . THR B 1 124 ? 31.955 42.792 6.114 1.00 12.02 124 THR B CA 1
ATOM 7719 C C . THR B 1 124 ? 32.512 41.837 5.068 1.00 12.94 124 THR B C 1
ATOM 7720 O O . THR B 1 124 ? 32.149 40.662 5.042 1.00 12.35 124 THR B O 1
ATOM 7731 N N . PRO B 1 125 ? 33.397 42.340 4.197 1.00 14.06 125 PRO B N 1
ATOM 7732 C CA . PRO B 1 125 ? 34.035 41.484 3.192 1.00 13.02 125 PRO B CA 1
ATOM 7733 C C . PRO B 1 125 ? 34.696 40.256 3.814 1.00 10.43 125 PRO B C 1
ATOM 7734 O O . PRO B 1 125 ? 34.578 39.156 3.274 1.00 11.45 125 PRO B O 1
ATOM 7745 N N . ALA B 1 126 ? 35.376 40.444 4.941 1.00 10.52 126 ALA B N 1
ATOM 7746 C CA . ALA B 1 126 ? 36.061 39.346 5.612 1.00 9.14 126 ALA B CA 1
ATOM 7747 C C . ALA B 1 126 ? 35.072 38.287 6.090 1.00 11.82 126 ALA B C 1
ATOM 7748 O O . ALA B 1 126 ? 35.335 37.090 5.983 1.00 11.87 126 ALA B O 1
ATOM 7755 N N . GLU B 1 127 ? 33.937 38.732 6.620 1.00 11.01 127 GLU B N 1
ATOM 7756 C CA . GLU B 1 127 ? 32.900 37.814 7.076 1.00 12.01 127 GLU B CA 1
ATOM 7757 C C . GLU B 1 127 ? 32.354 36.988 5.918 1.00 8.83 127 GLU B C 1
ATOM 7758 O O . GLU B 1 127 ? 32.254 35.765 6.008 1.00 10.43 127 GLU B O 1
ATOM 7770 N N . VAL B 1 1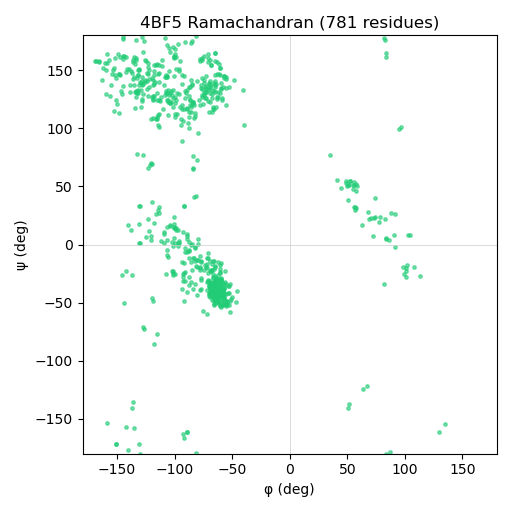28 ? 31.997 37.665 4.831 1.00 9.42 128 VAL B N 1
ATOM 7771 C CA . VAL B 1 128 ? 31.429 37.000 3.665 1.00 9.24 128 VAL B CA 1
ATOM 7772 C C . VAL B 1 128 ? 32.377 35.932 3.127 1.00 8.86 128 VAL B C 1
ATOM 7773 O O . VAL B 1 128 ? 31.963 34.809 2.841 1.00 12.70 128 VAL B O 1
ATOM 7786 N N . GLU B 1 129 ? 33.650 36.286 2.997 1.00 11.06 129 GLU B N 1
ATOM 7787 C CA . GLU B 1 129 ? 34.641 35.381 2.429 1.00 9.85 129 GLU B CA 1
ATOM 7788 C C . GLU B 1 129 ? 34.861 34.149 3.306 1.00 11.60 129 GLU B C 1
ATOM 7789 O O . GLU B 1 129 ? 34.969 33.031 2.801 1.00 14.54 129 GLU B O 1
ATOM 7801 N N . GLN B 1 130 ? 34.916 34.352 4.618 1.00 11.55 130 GLN B N 1
ATOM 7802 C CA . GLN B 1 130 ? 35.206 33.259 5.541 1.00 12.15 130 GLN B CA 1
ATOM 7803 C C . GLN B 1 130 ? 33.960 32.459 5.921 1.00 14.55 130 GLN B C 1
ATOM 7804 O O . GLN B 1 130 ? 34.043 31.505 6.694 1.00 16.23 130 GLN B O 1
ATOM 7818 N N . ALA B 1 131 ? 32.812 32.841 5.370 1.00 12.66 131 ALA B N 1
ATOM 7819 C CA . ALA B 1 131 ? 31.564 32.136 5.640 1.00 13.12 131 ALA B CA 1
ATOM 7820 C C . ALA B 1 131 ? 31.201 31.177 4.507 1.00 12.89 131 ALA B C 1
ATOM 7821 O O . ALA B 1 131 ? 30.164 30.516 4.553 1.00 13.16 131 ALA B O 1
ATOM 7828 N N . LEU B 1 132 ? 32.059 31.098 3.494 1.00 14.60 132 LEU B N 1
ATOM 7829 C CA . LEU B 1 132 ? 31.786 30.268 2.325 1.00 15.47 132 LEU B CA 1
ATOM 7830 C C . LEU B 1 132 ? 31.599 28.788 2.670 1.00 15.44 132 LEU B C 1
ATOM 7831 O O . LEU B 1 132 ? 30.751 28.118 2.081 1.00 19.25 132 LEU B O 1
ATOM 7847 N N . PRO B 1 133 ? 32.389 28.272 3.625 1.00 13.45 133 PRO B N 1
ATOM 7848 C CA . PRO B 1 133 ? 32.276 26.855 3.993 1.00 14.21 133 PRO B CA 1
ATOM 7849 C C . PRO B 1 133 ? 30.895 26.467 4.521 1.00 16.02 133 PRO B C 1
ATOM 7850 O O . PRO B 1 133 ? 30.565 25.282 4.544 1.00 16.77 133 PRO B O 1
ATOM 7861 N N . TYR B 1 134 ? 30.100 27.450 4.931 1.00 13.53 134 TYR B N 1
ATOM 7862 C CA . TYR B 1 134 ? 28.817 27.177 5.573 1.00 14.45 134 TYR B CA 1
ATOM 7863 C C . TYR B 1 134 ? 27.644 27.221 4.595 1.00 16.93 134 TYR B C 1
ATOM 7864 O O . TYR B 1 134 ? 26.493 27.040 4.991 1.00 15.33 134 TYR B O 1
ATOM 7882 N N . LYS B 1 135 ? 27.940 27.459 3.321 1.00 16.21 135 LYS B N 1
ATOM 7883 C CA . LYS B 1 135 ? 26.916 27.465 2.281 1.00 17.81 135 LYS B CA 1
ATOM 7884 C C . LYS B 1 135 ? 25.730 28.336 2.681 1.00 21.92 135 LYS B C 1
ATOM 7885 O O . LYS B 1 135 ? 24.582 27.899 2.612 1.00 27.24 135 LYS B O 1
ATOM 7904 N N . MET B 1 136 ? 26.009 29.566 3.100 1.00 15.44 136 MET B N 1
ATOM 7905 C CA . MET B 1 136 ? 24.953 30.470 3.541 1.00 21.54 136 MET B CA 1
ATOM 7906 C C . MET B 1 136 ? 24.700 31.572 2.518 1.00 16.46 136 MET B C 1
ATOM 7907 O O . MET B 1 136 ? 25.442 31.718 1.546 1.00 17.32 136 MET B O 1
ATOM 7921 N N . GLU B 1 137 ? 23.645 32.345 2.751 1.00 12.66 137 GLU B N 1
ATOM 7922 C CA . GLU B 1 137 ? 23.203 33.359 1.803 1.00 11.62 137 GLU B CA 1
ATOM 7923 C C . GLU B 1 137 ? 23.273 34.746 2.437 1.00 11.25 137 GLU B C 1
ATOM 7924 O O . GLU B 1 137 ? 22.901 34.928 3.596 1.00 16.81 137 GLU B O 1
ATOM 7936 N N . GLU B 1 138 ? 23.757 35.721 1.672 1.00 10.97 138 GLU B N 1
ATOM 7937 C CA . GLU B 1 138 ? 24.037 37.050 2.206 1.00 10.57 138 GLU B CA 1
ATOM 7938 C C . GLU B 1 138 ? 22.933 38.058 1.893 1.00 14.46 138 GLU B C 1
ATOM 7939 O O . GLU B 1 138 ? 22.045 37.798 1.080 1.00 14.77 138 GLU B O 1
ATOM 7951 N N . LEU B 1 139 ? 23.007 39.212 2.549 1.00 12.53 139 LEU B N 1
ATOM 7952 C CA . LEU B 1 139 ? 22.028 40.280 2.385 1.00 12.15 139 LEU B CA 1
ATOM 7953 C C . LEU B 1 139 ? 22.724 41.532 1.859 1.00 16.66 139 LEU B C 1
ATOM 7954 O O . LEU B 1 139 ? 23.681 42.014 2.465 1.00 18.91 139 LEU B O 1
ATOM 7970 N N . ILE B 1 140 ? 22.244 42.055 0.734 1.00 12.36 140 ILE B N 1
ATOM 7971 C CA . ILE B 1 140 ? 22.880 43.208 0.098 1.00 13.60 140 ILE B CA 1
ATOM 7972 C C . ILE B 1 140 ? 21.912 44.374 -0.095 1.00 12.73 140 ILE B C 1
ATOM 7973 O O . ILE B 1 140 ? 20.747 44.179 -0.440 1.00 13.44 140 ILE B O 1
ATOM 7989 N N . GLY B 1 141 ? 22.411 45.587 0.129 1.00 12.91 141 GLY B N 1
ATOM 7990 C CA . GLY B 1 141 ? 21.606 46.787 -0.008 1.00 14.36 141 GLY B CA 1
ATOM 7991 C C . GLY B 1 141 ? 22.356 47.951 -0.631 1.00 13.72 141 GLY B C 1
ATOM 7992 O O . GLY B 1 141 ? 21.921 49.099 -0.536 1.00 13.47 141 GLY B O 1
ATOM 7996 N N . SER B 1 142 ? 23.486 47.661 -1.267 1.00 14.30 142 SER B N 1
ATOM 7997 C CA . SER B 1 142 ? 24.244 48.682 -1.982 1.00 14.09 142 SER B CA 1
ATOM 7998 C C . SER B 1 142 ? 25.049 48.031 -3.096 1.00 12.95 142 SER B C 1
ATOM 7999 O O . SER B 1 142 ? 25.445 46.870 -2.989 1.00 11.89 142 SER B O 1
ATOM 8007 N N . LEU B 1 143 ? 25.289 48.781 -4.166 1.00 13.87 143 LEU B N 1
ATOM 8008 C CA . LEU B 1 143 ? 26.014 48.255 -5.315 1.00 10.80 143 LEU B CA 1
ATOM 8009 C C . LEU B 1 143 ? 27.458 47.920 -4.955 1.00 9.81 143 LEU B C 1
ATOM 8010 O O . LEU B 1 143 ? 27.951 46.842 -5.284 1.00 12.82 143 LEU B O 1
ATOM 8026 N N . VAL B 1 144 ? 28.132 48.844 -4.278 1.00 12.77 144 VAL B N 1
ATOM 8027 C CA . VAL B 1 144 ? 29.526 48.643 -3.899 1.00 14.40 144 VAL B CA 1
ATOM 8028 C C . VAL B 1 144 ? 29.690 47.376 -3.064 1.00 13.55 144 VAL B C 1
ATOM 8029 O O . VAL B 1 144 ? 30.631 46.609 -3.265 1.00 15.20 144 VAL B O 1
ATOM 8042 N N . SER B 1 145 ? 28.771 47.159 -2.129 1.00 12.23 145 SER B N 1
ATOM 8043 C CA . SER B 1 145 ? 28.806 45.964 -1.296 1.00 10.84 145 SER B CA 1
ATOM 8044 C C . SER B 1 145 ? 28.602 44.712 -2.141 1.00 15.00 145 SER B C 1
ATOM 8045 O O . SER B 1 145 ? 29.335 43.733 -2.003 1.00 12.52 145 SER B O 1
ATOM 8053 N N . ALA B 1 146 ? 27.603 44.752 -3.016 1.00 12.57 146 ALA B N 1
ATOM 8054 C CA . ALA B 1 146 ? 27.302 43.623 -3.885 1.00 10.41 146 ALA B CA 1
ATOM 8055 C C . ALA B 1 146 ? 28.490 43.304 -4.786 1.00 12.17 146 ALA B C 1
ATOM 8056 O O . ALA B 1 146 ? 28.798 42.138 -5.031 1.00 12.41 146 ALA B O 1
ATOM 8063 N N . GLN B 1 147 ? 29.152 44.346 -5.277 1.00 14.08 147 GLN B N 1
ATOM 8064 C CA . GLN B 1 147 ? 30.310 44.177 -6.146 1.00 11.86 147 GLN B CA 1
ATOM 8065 C C . GLN B 1 147 ? 31.462 43.517 -5.395 1.00 12.57 147 GLN B C 1
ATOM 8066 O O . GLN B 1 147 ? 32.178 42.683 -5.948 1.00 13.59 147 GLN B O 1
ATOM 8080 N N . GLY B 1 148 ? 31.636 43.892 -4.133 1.00 13.77 148 GLY B N 1
ATOM 8081 C CA . GLY B 1 148 ? 32.664 43.297 -3.300 1.00 13.87 148 GLY B CA 1
ATOM 8082 C C . GLY B 1 148 ? 32.393 41.828 -3.040 1.00 13.84 148 GLY B C 1
ATOM 8083 O O . GLY B 1 148 ? 33.309 41.006 -3.039 1.00 16.76 148 GLY B O 1
ATOM 8087 N N . ILE B 1 149 ? 31.126 41.497 -2.818 1.00 11.43 149 ILE B N 1
ATOM 8088 C CA . ILE B 1 149 ? 30.725 40.118 -2.578 1.00 11.09 149 ILE B CA 1
ATOM 8089 C C . ILE B 1 149 ? 30.882 39.289 -3.850 1.00 12.30 149 ILE B C 1
ATOM 8090 O O . ILE B 1 149 ? 31.284 38.127 -3.799 1.00 11.01 149 ILE B O 1
ATOM 8106 N N . ALA B 1 150 ? 30.571 39.897 -4.991 1.00 12.38 150 ALA B N 1
ATOM 8107 C CA . ALA B 1 150 ? 30.734 39.232 -6.277 1.00 12.04 150 ALA B CA 1
ATOM 8108 C C . ALA B 1 150 ? 32.206 38.916 -6.522 1.00 13.93 150 ALA B C 1
ATOM 8109 O O . ALA B 1 150 ? 32.547 37.835 -7.001 1.00 13.18 150 ALA B O 1
ATOM 8116 N N . ASP B 1 151 ? 33.077 39.863 -6.184 1.00 13.09 151 ASP B N 1
ATOM 8117 C CA . ASP B 1 151 ? 34.515 39.671 -6.341 1.00 13.67 151 ASP B CA 1
ATOM 8118 C C . ASP B 1 151 ? 34.997 38.485 -5.512 1.00 12.37 151 ASP B C 1
ATOM 8119 O O . ASP B 1 151 ? 35.827 37.696 -5.964 1.00 15.53 151 ASP B O 1
ATOM 8128 N N . ILE B 1 152 ? 34.475 38.368 -4.296 1.00 14.32 152 ILE B N 1
ATOM 8129 C CA . ILE B 1 152 ? 34.823 37.262 -3.413 1.00 12.33 152 ILE B CA 1
ATOM 8130 C C . ILE B 1 152 ? 34.398 35.931 -4.023 1.00 14.35 152 ILE B C 1
ATOM 8131 O O . ILE B 1 152 ? 35.172 34.974 -4.049 1.00 15.40 152 ILE B O 1
ATOM 8147 N N . ALA B 1 153 ? 33.165 35.876 -4.514 1.00 11.45 153 ALA B N 1
ATOM 8148 C CA . ALA B 1 153 ? 32.639 34.664 -5.130 1.00 14.13 153 ALA B CA 1
ATOM 8149 C C . ALA B 1 153 ? 33.498 34.246 -6.317 1.00 16.35 153 ALA B C 1
ATOM 8150 O O . ALA B 1 153 ? 33.812 33.067 -6.484 1.00 19.07 153 ALA B O 1
ATOM 8157 N N . GLN B 1 154 ? 33.875 35.218 -7.141 1.00 15.19 154 GLN B N 1
ATOM 8158 C CA . GLN B 1 154 ? 34.673 34.947 -8.331 1.00 17.12 154 GLN B CA 1
ATOM 8159 C C . GLN B 1 154 ? 36.054 34.407 -7.970 1.00 16.27 154 GLN B C 1
ATOM 8160 O O . GLN B 1 154 ? 36.530 33.450 -8.581 1.00 19.71 154 GLN B O 1
ATOM 8174 N N . ARG B 1 155 ? 36.694 35.020 -6.979 1.00 15.92 155 ARG B N 1
ATOM 8175 C CA . ARG B 1 155 ? 38.025 34.595 -6.554 1.00 17.91 155 ARG B CA 1
ATOM 8176 C C . ARG B 1 155 ? 38.010 33.180 -5.984 1.00 22.08 155 ARG B C 1
ATOM 8177 O O . ARG B 1 155 ? 38.999 32.455 -6.080 1.00 21.23 155 ARG B O 1
ATOM 8198 N N . HIS B 1 156 ? 36.886 32.792 -5.389 1.00 17.73 156 HIS B N 1
ATOM 8199 C CA . HIS B 1 156 ? 36.743 31.453 -4.830 1.00 17.86 156 HIS B CA 1
ATOM 8200 C C . HIS B 1 156 ? 35.993 30.528 -5.784 1.00 20.77 156 HIS B C 1
ATOM 8201 O O . HIS B 1 156 ? 35.580 29.432 -5.405 1.00 19.75 156 HIS B O 1
ATOM 8216 N N . HIS B 1 157 ? 35.824 30.981 -7.023 1.00 19.33 157 HIS B N 1
ATOM 8217 C CA . HIS B 1 157 ? 35.198 30.179 -8.068 1.00 23.40 157 HIS B CA 1
ATOM 8218 C C . HIS B 1 157 ? 33.949 29.466 -7.562 1.00 20.59 157 HIS B C 1
ATOM 8219 O O . HIS B 1 157 ? 33.781 28.265 -7.770 1.00 23.42 157 HIS B O 1
ATOM 8234 N N . THR B 1 158 ? 33.077 30.215 -6.897 1.00 18.21 158 THR B N 1
ATOM 8235 C CA . THR B 1 158 ? 31.832 29.663 -6.384 1.00 16.95 158 THR B CA 1
ATOM 8236 C C . THR B 1 158 ? 30.698 30.664 -6.561 1.00 25.97 158 THR B C 1
ATOM 8237 O O . THR B 1 158 ? 30.888 31.738 -7.133 1.00 21.41 158 THR B O 1
ATOM 8248 N N . ASN B 1 159 ? 29.519 30.301 -6.067 1.00 19.97 159 ASN B N 1
ATOM 8249 C CA . ASN B 1 159 ? 28.352 31.170 -6.139 1.00 18.52 159 ASN B CA 1
ATOM 8250 C C . ASN B 1 159 ? 27.851 31.548 -4.751 1.00 16.45 159 ASN B C 1
ATOM 8251 O O . ASN B 1 159 ? 27.797 30.711 -3.850 1.00 19.98 159 ASN B O 1
ATOM 8262 N N . ILE B 1 160 ? 27.491 32.816 -4.586 1.00 12.66 160 ILE B N 1
ATOM 8263 C CA . ILE B 1 160 ? 26.940 33.303 -3.328 1.00 11.20 160 ILE B CA 1
ATOM 8264 C C . ILE B 1 160 ? 25.508 33.776 -3.537 1.00 12.36 160 ILE B C 1
ATOM 8265 O O . ILE B 1 160 ? 25.280 34.814 -4.157 1.00 12.67 160 ILE B O 1
ATOM 8281 N N . PRO B 1 161 ? 24.532 33.010 -3.027 1.00 13.09 161 PRO B N 1
ATOM 8282 C CA . PRO B 1 161 ? 23.136 33.451 -3.103 1.00 11.99 161 PRO B CA 1
ATOM 8283 C C . PRO B 1 161 ? 22.928 34.706 -2.266 1.00 11.03 161 PRO B C 1
ATOM 8284 O O . PRO B 1 161 ? 23.472 34.796 -1.165 1.00 11.66 161 PRO B O 1
ATOM 8295 N N . VAL B 1 162 ? 22.161 35.662 -2.780 1.00 11.15 162 VAL B N 1
ATOM 8296 C CA . VAL B 1 162 ? 21.946 36.918 -2.073 1.00 10.04 162 VAL B CA 1
ATOM 8297 C C . VAL B 1 162 ? 20.473 37.300 -2.012 1.00 13.28 162 VAL B C 1
ATOM 8298 O O . VAL B 1 162 ? 19.706 37.026 -2.935 1.00 13.58 162 VAL B O 1
ATOM 8311 N N . HIS B 1 163 ? 20.088 37.931 -0.908 1.00 11.32 163 HIS B N 1
ATOM 8312 C CA . HIS B 1 163 ? 18.762 38.514 -0.773 1.00 10.48 163 HIS B CA 1
ATOM 8313 C C . HIS B 1 163 ? 18.877 40.020 -0.942 1.00 9.29 163 HIS B C 1
ATOM 8314 O O . HIS B 1 163 ? 19.742 40.655 -0.337 1.00 12.40 163 HIS B O 1
ATOM 8329 N N . ILE B 1 164 ? 18.008 40.591 -1.767 1.00 10.44 164 ILE B N 1
ATOM 8330 C CA . ILE B 1 164 ? 18.017 42.028 -1.996 1.00 12.81 164 ILE B CA 1
ATOM 8331 C C . ILE B 1 164 ? 17.192 42.729 -0.925 1.00 10.73 164 ILE B C 1
ATOM 8332 O O . ILE B 1 164 ? 15.977 42.547 -0.847 1.00 12.07 164 ILE B O 1
ATOM 8348 N N . ALA B 1 165 ? 17.861 43.524 -0.097 1.00 12.45 165 ALA B N 1
ATOM 8349 C CA . ALA B 1 165 ? 17.186 44.276 0.951 1.00 10.04 165 ALA B CA 1
ATOM 8350 C C . ALA B 1 165 ? 16.649 45.587 0.391 1.00 10.08 165 ALA B C 1
ATOM 8351 O O . ALA B 1 165 ? 17.408 46.406 -0.125 1.00 11.78 165 ALA B O 1
ATOM 8358 N N . LEU B 1 166 ? 15.337 45.776 0.493 1.00 11.03 166 LEU B N 1
ATOM 8359 C CA . LEU B 1 166 ? 14.698 47.006 0.042 1.00 11.49 166 LEU B CA 1
ATOM 8360 C C . LEU B 1 166 ? 14.242 47.822 1.244 1.00 13.78 166 LEU B C 1
ATOM 8361 O O . LEU B 1 166 ? 13.802 47.264 2.250 1.00 13.76 166 LEU B O 1
ATOM 8377 N N . ASN B 1 167 ? 14.342 49.142 1.135 1.00 10.66 167 ASN B N 1
ATOM 8378 C CA . ASN B 1 167 ? 13.989 50.029 2.236 1.00 10.17 167 ASN B CA 1
ATOM 8379 C C . ASN B 1 167 ? 12.532 50.478 2.173 1.00 12.85 167 ASN B C 1
ATOM 8380 O O . ASN B 1 167 ? 12.199 51.592 2.577 1.00 14.99 167 ASN B O 1
ATOM 8391 N N . SER B 1 168 ? 11.666 49.601 1.677 1.00 12.32 168 SER B N 1
ATOM 8392 C CA . SER B 1 168 ? 10.263 49.936 1.464 1.00 12.11 168 SER B CA 1
ATOM 8393 C C . SER B 1 168 ? 9.567 50.369 2.753 1.00 15.72 168 SER B C 1
ATOM 8394 O O . SER B 1 168 ? 8.738 51.279 2.741 1.00 14.85 168 SER B O 1
ATOM 8402 N N . ALA B 1 169 ? 9.906 49.717 3.861 1.00 12.56 169 ALA B N 1
ATOM 8403 C CA . ALA B 1 169 ? 9.241 49.976 5.135 1.00 11.07 169 ALA B CA 1
ATOM 8404 C C . ALA B 1 169 ? 9.875 51.144 5.893 1.00 14.24 169 ALA B C 1
ATOM 8405 O O . ALA B 1 169 ? 9.286 51.669 6.839 1.00 15.45 169 ALA B O 1
ATOM 8412 N N . GLY B 1 170 ? 11.078 51.540 5.487 1.00 13.73 170 GLY B N 1
ATOM 8413 C CA . GLY B 1 170 ? 11.707 52.735 6.025 1.00 13.05 170 GLY B CA 1
ATOM 8414 C C . GLY B 1 170 ? 12.601 52.512 7.231 1.00 14.26 170 GLY B C 1
ATOM 8415 O O . GLY B 1 170 ? 12.800 53.423 8.034 1.00 14.81 170 GLY B O 1
ATOM 8419 N N . MET B 1 171 ? 13.148 51.309 7.361 1.00 11.77 171 MET B N 1
ATOM 8420 C CA . MET B 1 171 ? 14.073 51.008 8.448 1.00 12.02 171 MET B CA 1
ATOM 8421 C C . MET B 1 171 ? 15.380 51.773 8.249 1.00 15.46 171 MET B C 1
ATOM 8422 O O . MET B 1 171 ? 16.007 52.217 9.210 1.00 12.63 171 MET B O 1
ATOM 8436 N N . SER B 1 172 ? 15.779 51.920 6.989 1.00 12.50 172 SER B N 1
ATOM 8437 C CA . SER B 1 172 ? 17.012 52.614 6.631 1.00 12.22 172 SER B CA 1
ATOM 8438 C C . SER B 1 172 ? 18.209 52.001 7.349 1.00 11.04 172 SER B C 1
ATOM 8439 O O . SER B 1 172 ? 18.972 52.700 8.018 1.00 14.65 172 SER B O 1
ATOM 8447 N N . ARG B 1 173 ? 18.367 50.690 7.198 1.00 9.59 173 ARG B N 1
ATOM 8448 C CA . ARG B 1 173 ? 19.448 49.964 7.849 1.00 11.34 173 ARG B CA 1
ATOM 8449 C C . ARG B 1 173 ? 20.257 49.160 6.832 1.00 12.95 173 ARG B C 1
ATOM 8450 O O . ARG B 1 173 ? 21.388 49.519 6.505 1.00 13.33 173 ARG B O 1
ATOM 8471 N N . ASN B 1 174 ? 19.667 48.079 6.328 1.00 13.52 174 ASN B N 1
ATOM 8472 C CA . ASN B 1 174 ? 20.349 47.196 5.386 1.00 12.49 174 ASN B CA 1
ATOM 8473 C C . ASN B 1 174 ? 19.834 47.343 3.956 1.00 13.59 174 ASN B C 1
ATOM 8474 O O . ASN B 1 174 ? 20.417 46.788 3.026 1.00 15.20 174 ASN B O 1
ATOM 8485 N N . GLY B 1 175 ? 18.747 48.088 3.781 1.00 11.95 175 GLY B N 1
ATOM 8486 C CA . GLY B 1 175 ? 18.045 48.117 2.509 1.00 13.05 175 GLY B CA 1
ATOM 8487 C C . GLY B 1 175 ? 18.404 49.263 1.584 1.00 13.20 175 GLY B C 1
ATOM 8488 O O . GLY B 1 175 ? 18.747 50.359 2.026 1.00 15.54 175 GLY B O 1
ATOM 8492 N N . ILE B 1 176 ? 18.316 48.998 0.285 1.00 13.86 176 ILE B N 1
ATOM 8493 C CA . ILE B 1 176 ? 18.506 50.027 -0.728 1.00 16.06 176 ILE B CA 1
ATOM 8494 C C . ILE B 1 176 ? 17.181 50.758 -0.933 1.00 17.01 176 ILE B C 1
ATOM 8495 O O . ILE B 1 176 ? 16.119 50.135 -0.962 1.00 14.96 176 ILE B O 1
ATOM 8511 N N . ASP B 1 177 ? 17.244 52.080 -1.058 1.00 13.93 177 ASP B N 1
ATOM 8512 C CA . ASP B 1 177 ? 16.036 52.897 -1.127 1.00 16.44 177 ASP B CA 1
ATOM 8513 C C . ASP B 1 177 ? 15.702 53.285 -2.566 1.00 14.10 177 ASP B C 1
ATOM 8514 O O . ASP B 1 177 ? 16.413 54.072 -3.189 1.00 14.84 177 ASP B O 1
ATOM 8523 N N . LEU B 1 178 ? 14.601 52.743 -3.078 1.00 16.31 178 LEU B N 1
ATOM 8524 C CA . LEU B 1 178 ? 14.232 52.924 -4.479 1.00 17.20 178 LEU B CA 1
ATOM 8525 C C . LEU B 1 178 ? 13.573 54.276 -4.758 1.00 20.46 178 LEU B C 1
ATOM 8526 O O . LEU B 1 178 ? 13.121 54.531 -5.875 1.00 19.59 178 LEU B O 1
ATOM 8542 N N . ARG B 1 179 ? 13.516 55.138 -3.748 1.00 19.43 179 ARG B N 1
ATOM 8543 C CA . ARG B 1 179 ? 13.024 56.500 -3.937 1.00 21.58 179 ARG B CA 1
ATOM 8544 C C . ARG B 1 179 ? 14.109 57.381 -4.549 1.00 27.52 179 ARG B C 1
ATOM 8545 O O . ARG B 1 179 ? 13.836 58.487 -5.016 1.00 27.21 179 ARG B O 1
ATOM 8566 N N . LEU B 1 180 ? 15.340 56.880 -4.545 1.00 20.51 180 LEU B N 1
ATOM 8567 C CA . LEU B 1 180 ? 16.452 57.574 -5.179 1.00 17.94 180 LEU B CA 1
ATOM 8568 C C . LEU B 1 180 ? 16.699 57.005 -6.571 1.00 22.01 180 LEU B C 1
ATOM 8569 O O . LEU B 1 180 ? 16.800 55.791 -6.744 1.00 18.47 180 LEU B O 1
ATOM 8585 N N . ALA B 1 181 ? 16.792 57.890 -7.559 1.00 23.88 181 ALA B N 1
ATOM 8586 C CA . ALA B 1 181 ? 16.980 57.478 -8.946 1.00 25.71 181 ALA B CA 1
ATOM 8587 C C . ALA B 1 181 ? 18.233 56.624 -9.106 1.00 18.18 181 ALA B C 1
ATOM 8588 O O . ALA B 1 181 ? 18.208 55.590 -9.773 1.00 22.13 181 ALA B O 1
ATOM 8595 N N . ASP B 1 182 ? 19.329 57.063 -8.495 1.00 18.53 182 ASP B N 1
ATOM 8596 C CA . ASP B 1 182 ? 20.594 56.344 -8.587 1.00 20.10 182 ASP B CA 1
ATOM 8597 C C . ASP B 1 182 ? 20.507 54.970 -7.930 1.00 21.28 182 ASP B C 1
ATOM 8598 O O . ASP B 1 182 ? 21.162 54.024 -8.366 1.00 22.98 182 ASP B O 1
ATOM 8607 N N . SER B 1 183 ? 19.696 54.864 -6.884 1.00 22.80 183 SER B N 1
ATOM 8608 C CA . SER B 1 183 ? 19.537 53.602 -6.171 1.00 18.69 183 SER B CA 1
ATOM 8609 C C . SER B 1 183 ? 18.787 52.580 -7.020 1.00 18.89 183 SER B C 1
ATOM 8610 O O . SER B 1 183 ? 19.075 51.385 -6.963 1.00 16.50 183 SER B O 1
ATOM 8618 N N . LYS B 1 184 ? 17.821 53.051 -7.803 1.00 17.12 184 LYS B N 1
ATOM 8619 C CA . LYS B 1 184 ? 17.088 52.176 -8.709 1.00 16.83 184 LYS B CA 1
ATOM 8620 C C . LYS B 1 184 ? 18.037 51.574 -9.739 1.00 17.46 184 LYS B C 1
ATOM 8621 O O . LYS B 1 184 ? 17.985 50.377 -10.020 1.00 18.47 184 LYS B O 1
ATOM 8640 N N . GLU B 1 185 ? 18.906 52.411 -10.298 1.00 20.06 185 GLU B N 1
ATOM 8641 C CA . GLU B 1 185 ? 19.896 51.950 -11.263 1.00 22.77 185 GLU B CA 1
ATOM 8642 C C . GLU B 1 185 ? 20.846 50.951 -10.613 1.00 17.21 185 GLU B C 1
ATOM 8643 O O . GLU B 1 185 ? 21.191 49.930 -11.208 1.00 18.42 185 GLU B O 1
ATOM 8655 N N . ASP B 1 186 ? 21.263 51.251 -9.387 1.00 18.60 186 ASP B N 1
ATOM 8656 C CA . ASP B 1 186 ? 22.162 50.372 -8.651 1.00 15.10 186 ASP B CA 1
ATOM 8657 C C . ASP B 1 186 ? 21.514 49.014 -8.403 1.00 16.96 186 ASP B C 1
ATOM 8658 O O . ASP B 1 186 ? 22.162 47.977 -8.532 1.00 17.33 186 ASP B O 1
ATOM 8667 N N . ALA B 1 187 ? 20.233 49.027 -8.047 1.00 16.03 187 ALA B N 1
ATOM 8668 C CA . ALA B 1 187 ? 19.506 47.797 -7.753 1.00 12.10 187 ALA B CA 1
ATOM 8669 C C . ALA B 1 187 ? 19.526 46.846 -8.945 1.00 17.75 187 ALA B C 1
ATOM 8670 O O . ALA B 1 187 ? 19.760 45.648 -8.790 1.00 16.54 187 ALA B O 1
ATOM 8677 N N . LEU B 1 188 ? 19.280 47.383 -10.135 1.00 16.01 188 LEU B N 1
ATOM 8678 C CA . LEU B 1 188 ? 19.260 46.573 -11.347 1.00 18.10 188 LEU B CA 1
ATOM 8679 C C . LEU B 1 188 ? 20.660 46.069 -11.688 1.00 16.57 188 LEU B C 1
ATOM 8680 O O . LEU B 1 188 ? 20.824 44.951 -12.175 1.00 15.70 188 LEU B O 1
ATOM 8696 N N . ALA B 1 189 ? 21.666 46.897 -11.427 1.00 15.37 189 ALA B N 1
ATOM 8697 C CA . ALA B 1 189 ? 23.050 46.522 -11.686 1.00 15.32 189 ALA B CA 1
ATOM 8698 C C . ALA B 1 189 ? 23.485 45.391 -10.759 1.00 17.69 189 ALA B C 1
ATOM 8699 O O . ALA B 1 189 ? 24.226 44.495 -11.161 1.00 15.87 189 ALA B O 1
ATOM 8706 N N . MET B 1 190 ? 23.015 45.439 -9.516 1.00 14.67 190 MET B N 1
ATOM 8707 C CA . MET B 1 190 ? 23.356 44.427 -8.522 1.00 16.98 190 MET B CA 1
ATOM 8708 C C . MET B 1 190 ? 22.921 43.033 -8.968 1.00 16.84 190 MET B C 1
ATOM 8709 O O . MET B 1 190 ? 23.609 42.047 -8.708 1.00 17.82 190 MET B O 1
ATOM 8723 N N . LEU B 1 191 ? 21.781 42.959 -9.646 1.00 13.48 191 LEU B N 1
ATOM 8724 C CA . LEU B 1 191 ? 21.207 41.678 -10.047 1.00 15.53 191 LEU B CA 1
ATOM 8725 C C . LEU B 1 191 ? 22.034 40.967 -11.117 1.00 18.77 191 LEU B C 1
ATOM 8726 O O . LEU B 1 191 ? 21.952 39.747 -11.261 1.00 21.23 191 LEU B O 1
ATOM 8742 N N . LYS B 1 192 ? 22.830 41.727 -11.862 1.00 15.63 192 LYS B N 1
ATOM 8743 C CA . LYS B 1 192 ? 23.544 41.183 -13.014 1.00 16.21 192 LYS B CA 1
ATOM 8744 C C . LYS B 1 192 ? 25.012 40.868 -12.731 1.00 19.49 192 LYS B C 1
ATOM 8745 O O . LYS B 1 192 ? 25.756 40.497 -13.640 1.00 19.54 192 LYS B O 1
ATOM 8764 N N . LEU B 1 193 ? 25.430 41.010 -11.478 1.00 14.60 193 LEU B N 1
ATOM 8765 C CA . LEU B 1 193 ? 26.817 40.744 -11.111 1.00 15.21 193 LEU B CA 1
ATOM 8766 C C . LEU B 1 193 ? 27.110 39.247 -11.122 1.00 15.33 193 LEU B C 1
ATOM 8767 O O . LEU B 1 193 ? 26.361 38.456 -10.547 1.00 17.68 193 LEU B O 1
ATOM 8783 N N . LYS B 1 194 ? 28.200 38.864 -11.781 1.00 13.34 194 LYS B N 1
ATOM 8784 C CA . LYS B 1 194 ? 28.620 37.468 -11.814 1.00 17.42 194 LYS B CA 1
ATOM 8785 C C . LYS B 1 194 ? 29.214 37.068 -10.468 1.00 13.74 194 LYS B C 1
ATOM 8786 O O . LYS B 1 194 ? 29.996 37.812 -9.880 1.00 17.29 194 LYS B O 1
ATOM 8805 N N . GLY B 1 195 ? 28.833 35.892 -9.983 1.00 16.21 195 GLY B N 1
ATOM 8806 C CA . GLY B 1 195 ? 29.335 35.389 -8.718 1.00 13.20 195 GLY B CA 1
ATOM 8807 C C . GLY B 1 195 ? 28.237 35.313 -7.676 1.00 14.95 195 GLY B C 1
ATOM 8808 O O . GLY B 1 195 ? 28.298 34.497 -6.756 1.00 16.81 195 GLY B O 1
ATOM 8812 N N . ILE B 1 196 ? 27.232 36.171 -7.819 1.00 13.94 196 ILE B N 1
ATOM 8813 C CA . ILE B 1 196 ? 26.095 36.177 -6.908 1.00 13.55 196 ILE B CA 1
ATOM 8814 C C . ILE B 1 196 ? 24.812 35.852 -7.661 1.00 13.08 196 ILE B C 1
ATOM 8815 O O . ILE B 1 196 ? 24.715 36.071 -8.869 1.00 15.53 196 ILE B O 1
ATOM 8831 N N . THR B 1 197 ? 23.831 35.324 -6.938 1.00 13.46 197 THR B N 1
ATOM 8832 C CA . THR B 1 197 ? 22.547 34.971 -7.527 1.00 16.08 197 THR B CA 1
ATOM 8833 C C . THR B 1 197 ? 21.411 35.472 -6.644 1.00 14.36 197 THR B C 1
ATOM 8834 O O . THR B 1 197 ? 21.287 35.051 -5.493 1.00 13.19 197 THR B O 1
ATOM 8845 N N . PRO B 1 198 ? 20.580 36.382 -7.175 1.00 11.62 198 PRO B N 1
ATOM 8846 C CA . PRO B 1 198 ? 19.410 36.843 -6.420 1.00 11.95 198 PRO B CA 1
ATOM 8847 C C . PRO B 1 198 ? 18.431 35.703 -6.168 1.00 14.99 198 PRO B C 1
ATOM 8848 O O . PRO B 1 198 ? 17.908 35.123 -7.120 1.00 14.90 198 PRO B O 1
ATOM 8859 N N . VAL B 1 199 ? 18.195 35.382 -4.900 1.00 13.18 199 VAL B N 1
ATOM 8860 C CA . VAL B 1 199 ? 17.277 34.305 -4.544 1.00 11.56 199 VAL B CA 1
ATOM 8861 C C . VAL B 1 199 ? 16.186 34.785 -3.594 1.00 14.47 199 VAL B C 1
ATOM 8862 O O . VAL B 1 199 ? 15.389 33.986 -3.102 1.00 12.11 199 VAL B O 1
ATOM 8875 N N . GLY B 1 200 ? 16.146 36.088 -3.337 1.00 12.22 200 GLY B N 1
ATOM 8876 C CA . GLY B 1 200 ? 15.145 36.637 -2.443 1.00 12.56 200 GLY B CA 1
ATOM 8877 C C . GLY B 1 200 ? 15.068 38.150 -2.460 1.00 10.36 200 GLY B C 1
ATOM 8878 O O . GLY B 1 200 ? 16.017 38.835 -2.840 1.00 10.73 200 GLY B O 1
ATOM 8882 N N . ILE B 1 201 ? 13.913 38.661 -2.047 1.00 10.95 201 ILE B N 1
ATOM 8883 C CA . ILE B 1 201 ? 13.681 40.092 -1.915 1.00 13.16 201 ILE B CA 1
ATOM 8884 C C . ILE B 1 201 ? 13.006 40.327 -0.572 1.00 12.35 201 ILE B C 1
ATOM 8885 O O . ILE B 1 201 ? 12.050 39.633 -0.229 1.00 11.82 201 ILE B O 1
ATOM 8901 N N . MET B 1 202 ? 13.498 41.296 0.194 1.00 11.32 202 MET B N 1
ATOM 8902 C CA . MET B 1 202 ? 13.005 41.485 1.553 1.00 11.42 202 MET B CA 1
ATOM 8903 C C . MET B 1 202 ? 12.944 42.943 1.984 1.00 12.34 202 MET B C 1
ATOM 8904 O O . MET B 1 202 ? 13.563 43.817 1.378 1.00 12.29 202 MET B O 1
ATOM 8918 N N . THR B 1 203 ? 12.174 43.184 3.038 1.00 10.46 203 THR B N 1
ATOM 8919 C CA . THR B 1 203 ? 12.182 44.459 3.737 1.00 9.49 203 THR B CA 1
ATOM 8920 C C . THR B 1 203 ? 11.969 44.164 5.217 1.00 11.94 203 THR B C 1
ATOM 8921 O O . THR B 1 203 ? 11.806 43.006 5.602 1.00 10.74 203 THR B O 1
ATOM 8932 N N . HIS B 1 204 ? 11.973 45.203 6.044 1.00 12.60 204 HIS B N 1
ATOM 8933 C CA . HIS B 1 204 ? 11.859 45.024 7.487 1.00 11.13 204 HIS B CA 1
ATOM 8934 C C . HIS B 1 204 ? 11.098 46.188 8.112 1.00 10.76 204 HIS B C 1
ATOM 8935 O O . HIS B 1 204 ? 11.388 47.349 7.830 1.00 12.95 204 HIS B O 1
ATOM 8950 N N . PHE B 1 205 ? 10.127 45.871 8.963 1.00 9.57 205 PHE B N 1
ATOM 8951 C CA . PHE B 1 205 ? 9.262 46.887 9.554 1.00 11.81 205 PHE B CA 1
ATOM 8952 C C . PHE B 1 205 ? 9.881 47.481 10.819 1.00 13.36 205 PHE B C 1
ATOM 8953 O O . PHE B 1 205 ? 10.214 46.751 11.751 1.00 13.48 205 PHE B O 1
ATOM 8970 N N . PRO B 1 206 ? 10.035 48.816 10.851 1.00 13.25 206 PRO B N 1
ATOM 8971 C CA . PRO B 1 206 ? 10.666 49.515 11.977 1.00 12.61 206 PRO B CA 1
ATOM 8972 C C . PRO B 1 206 ? 9.735 49.758 13.165 1.00 11.85 206 PRO B C 1
ATOM 8973 O O . PRO B 1 206 ? 10.218 50.012 14.268 1.00 13.45 206 PRO B O 1
ATOM 8984 N N . VAL B 1 207 ? 8.426 49.687 12.944 1.00 13.70 207 VAL B N 1
ATOM 8985 C CA . VAL B 1 207 ? 7.461 49.985 13.999 1.00 12.76 207 VAL B CA 1
ATOM 8986 C C . VAL B 1 207 ? 6.444 48.862 14.172 1.00 14.14 207 VAL B C 1
ATOM 8987 O O . VAL B 1 207 ? 5.824 48.416 13.207 1.00 14.56 207 VAL B O 1
ATOM 9000 N N . GLU B 1 208 ? 6.273 48.415 15.413 1.00 18.69 208 GLU B N 1
ATOM 9001 C CA . GLU B 1 208 ? 5.303 47.372 15.724 1.00 17.83 208 GLU B CA 1
ATOM 9002 C C . GLU B 1 208 ? 3.914 47.973 15.906 1.00 16.54 208 GLU B C 1
ATOM 9003 O O . GLU B 1 208 ? 3.353 47.955 17.001 1.00 17.64 208 GLU B O 1
ATOM 9015 N N . GLU B 1 209 ? 3.367 48.507 14.820 1.00 15.68 209 GLU B N 1
ATOM 9016 C CA . GLU B 1 209 ? 2.032 49.086 14.829 1.00 18.80 209 GLU B CA 1
ATOM 9017 C C . GLU B 1 209 ? 1.387 48.819 13.472 1.00 20.63 209 GLU B C 1
ATOM 9018 O O . GLU B 1 209 ? 1.985 49.087 12.430 1.00 19.10 209 GLU B O 1
ATOM 9030 N N . LYS B 1 210 ? 0.173 48.278 13.492 1.00 16.74 210 LYS B N 1
ATOM 9031 C CA . LYS B 1 210 ? -0.476 47.790 12.276 1.00 17.97 210 LYS B CA 1
ATOM 9032 C C . LYS B 1 210 ? -0.510 48.819 11.147 1.00 17.14 210 LYS B C 1
ATOM 9033 O O . LYS B 1 210 ? -0.158 48.506 10.011 1.00 17.18 210 LYS B O 1
ATOM 9052 N N . GLU B 1 211 ? -0.930 50.042 11.455 1.00 15.78 211 GLU B N 1
ATOM 9053 C CA . GLU B 1 211 ? -1.040 51.081 10.435 1.00 24.91 211 GLU B CA 1
ATOM 9054 C C . GLU B 1 211 ? 0.308 51.348 9.766 1.00 17.16 211 GLU B C 1
ATOM 9055 O O . GLU B 1 211 ? 0.382 51.509 8.547 1.00 20.50 211 GLU B O 1
ATOM 9067 N N . ASP B 1 212 ? 1.369 51.391 10.565 1.00 17.10 212 ASP B N 1
ATOM 9068 C CA . ASP B 1 212 ? 2.708 51.645 10.044 1.00 15.54 212 ASP B CA 1
ATOM 9069 C C . ASP B 1 212 ? 3.172 50.488 9.166 1.00 17.54 212 ASP B C 1
ATOM 9070 O O . ASP B 1 212 ? 3.720 50.697 8.084 1.00 14.53 212 ASP B O 1
ATOM 9079 N N . VAL B 1 213 ? 2.951 49.266 9.641 1.00 14.61 213 VAL B N 1
ATOM 9080 C CA . VAL B 1 213 ? 3.335 48.073 8.897 1.00 14.57 213 VAL B CA 1
ATOM 9081 C C . VAL B 1 213 ? 2.594 48.000 7.565 1.00 14.19 213 VAL B C 1
ATOM 9082 O O . VAL B 1 213 ? 3.177 47.649 6.540 1.00 15.25 213 VAL B O 1
ATOM 9095 N N . LYS B 1 214 ? 1.308 48.334 7.585 1.00 14.75 214 LYS B N 1
ATOM 9096 C CA . LYS B 1 214 ? 0.491 48.290 6.377 1.00 15.94 214 LYS B CA 1
ATOM 9097 C C . LYS B 1 214 ? 0.960 49.321 5.354 1.00 15.07 214 LYS B C 1
ATOM 9098 O O . LYS B 1 214 ? 0.856 49.099 4.147 1.00 19.45 214 LYS B O 1
ATOM 9117 N N . MET B 1 215 ? 1.480 50.444 5.839 1.00 16.23 215 MET B N 1
ATOM 9118 C CA . MET B 1 215 ? 2.044 51.463 4.962 1.00 16.00 215 MET B CA 1
ATOM 9119 C C . MET B 1 215 ? 3.270 50.911 4.245 1.00 16.57 215 MET B C 1
ATOM 9120 O O . MET B 1 215 ? 3.384 51.005 3.023 1.00 15.86 215 MET B O 1
ATOM 9134 N N . GLY B 1 216 ? 4.188 50.334 5.015 1.00 15.19 216 GLY B N 1
ATOM 9135 C CA . GLY B 1 216 ? 5.398 49.760 4.458 1.00 14.04 216 GLY B CA 1
ATOM 9136 C C . GLY B 1 216 ? 5.102 48.561 3.578 1.00 13.02 216 GLY B C 1
ATOM 9137 O O . GLY B 1 216 ? 5.790 48.320 2.587 1.00 14.30 216 GLY B O 1
ATOM 9141 N N . LEU B 1 217 ? 4.072 47.806 3.947 1.00 14.92 217 LEU B N 1
ATOM 9142 C CA . LEU B 1 217 ? 3.667 46.631 3.186 1.00 15.35 217 LEU B CA 1
ATOM 9143 C C . LEU B 1 217 ? 3.217 47.035 1.787 1.00 12.54 217 LEU B C 1
ATOM 9144 O O . LEU B 1 217 ? 3.607 46.418 0.795 1.00 12.89 217 LEU B O 1
ATOM 9160 N N . ALA B 1 218 ? 2.395 48.076 1.714 1.00 16.92 218 ALA B N 1
ATOM 9161 C CA . ALA B 1 218 ? 1.907 48.577 0.436 1.00 18.53 218 ALA B CA 1
ATOM 9162 C C . ALA B 1 218 ? 3.074 48.991 -0.453 1.00 18.52 218 ALA B C 1
ATOM 9163 O O . ALA B 1 218 ? 3.106 48.673 -1.642 1.00 16.24 218 ALA B O 1
ATOM 9170 N N . GLN B 1 219 ? 4.035 49.699 0.133 1.00 14.27 219 GLN B N 1
ATOM 9171 C CA . GLN B 1 219 ? 5.189 50.185 -0.613 1.00 13.00 219 GLN B CA 1
ATOM 9172 C C . GLN B 1 219 ? 6.093 49.034 -1.044 1.00 16.93 219 GLN B C 1
ATOM 9173 O O . GLN B 1 219 ? 6.705 49.081 -2.112 1.00 14.22 219 GLN B O 1
ATOM 9187 N N . PHE B 1 220 ? 6.176 48.003 -0.209 1.00 12.50 220 PHE B N 1
ATOM 9188 C CA . PHE B 1 220 ? 7.025 46.852 -0.498 1.00 14.80 220 PHE B CA 1
ATOM 9189 C C . PHE B 1 220 ? 6.483 46.046 -1.674 1.00 12.91 220 PHE B C 1
ATOM 9190 O O . PHE B 1 220 ? 7.249 45.502 -2.467 1.00 13.15 220 PHE B O 1
ATOM 9207 N N . LYS B 1 221 ? 5.161 45.969 -1.785 1.00 14.40 221 LYS B N 1
ATOM 9208 C CA . LYS B 1 221 ? 4.540 45.277 -2.906 1.00 17.23 221 LYS B CA 1
ATOM 9209 C C . LYS B 1 221 ? 4.908 45.964 -4.217 1.00 14.36 221 LYS B C 1
ATOM 9210 O O . LYS B 1 221 ? 5.190 45.304 -5.216 1.00 16.88 221 LYS B O 1
ATOM 9229 N N . LEU B 1 222 ? 4.913 47.293 -4.206 1.00 14.96 222 LEU B N 1
ATOM 9230 C CA . LEU B 1 222 ? 5.279 48.066 -5.387 1.00 15.32 222 LEU B CA 1
ATOM 9231 C C . LEU B 1 222 ? 6.759 47.896 -5.716 1.00 14.32 222 LEU B C 1
ATOM 9232 O O . LEU B 1 222 ? 7.130 47.722 -6.877 1.00 16.58 222 LEU B O 1
ATOM 9248 N N . ASP B 1 223 ? 7.600 47.945 -4.688 1.00 13.92 223 ASP B N 1
ATOM 9249 C CA . ASP B 1 223 ? 9.044 47.844 -4.874 1.00 12.44 223 ASP B CA 1
ATOM 9250 C C . ASP B 1 223 ? 9.459 46.461 -5.362 1.00 14.74 223 ASP B C 1
ATOM 9251 O O . ASP B 1 223 ? 10.234 46.339 -6.310 1.00 14.99 223 ASP B O 1
ATOM 9260 N N . SER B 1 224 ? 8.950 45.423 -4.707 1.00 11.97 224 SER B N 1
ATOM 9261 C CA . SER B 1 224 ? 9.306 44.055 -5.063 1.00 14.03 224 SER B CA 1
ATOM 9262 C C . SER B 1 224 ? 8.816 43.712 -6.467 1.00 14.08 224 SER B C 1
ATOM 9263 O O . SER B 1 224 ? 9.484 42.986 -7.203 1.00 14.54 224 SER B O 1
ATOM 9271 N N . GLN B 1 225 ? 7.659 44.249 -6.840 1.00 14.07 225 GLN B N 1
ATOM 9272 C CA . GLN B 1 225 ? 7.105 44.012 -8.167 1.00 12.81 225 GLN B CA 1
ATOM 9273 C C . GLN B 1 225 ? 7.963 44.687 -9.230 1.00 18.40 225 GLN B C 1
ATOM 9274 O O . GLN B 1 225 ? 8.201 44.123 -10.298 1.00 17.79 225 GLN B O 1
ATOM 9288 N N . TRP B 1 226 ? 8.428 45.896 -8.932 1.00 14.74 226 TRP B N 1
ATOM 9289 C CA . TRP B 1 226 ? 9.271 46.631 -9.866 1.00 19.79 226 TRP B CA 1
ATOM 9290 C C . TRP B 1 226 ? 10.610 45.934 -10.065 1.00 15.76 226 TRP B C 1
ATOM 9291 O O . TRP B 1 226 ? 11.110 45.847 -11.184 1.00 15.13 226 TRP B O 1
ATOM 9312 N N . LEU B 1 227 ? 11.195 45.446 -8.976 1.00 13.91 227 LEU B N 1
ATOM 9313 C CA . LEU B 1 227 ? 12.488 44.780 -9.049 1.00 14.57 227 LEU B CA 1
ATOM 9314 C C . LEU B 1 227 ? 12.379 43.495 -9.863 1.00 13.14 227 LEU B C 1
ATOM 9315 O O . LEU B 1 227 ? 13.253 43.186 -10.672 1.00 14.49 227 LEU B O 1
ATOM 9331 N N . LEU B 1 228 ? 11.299 42.751 -9.645 1.00 14.34 228 LEU B N 1
ATOM 9332 C CA . LEU B 1 228 ? 11.050 41.522 -10.390 1.00 16.52 228 LEU B CA 1
ATOM 9333 C C . LEU B 1 228 ? 10.871 41.821 -11.875 1.00 15.13 228 LEU B C 1
ATOM 9334 O O . LEU B 1 228 ? 11.420 41.125 -12.729 1.00 17.36 228 LEU B O 1
ATOM 9350 N N . GLU B 1 229 ? 10.100 42.862 -12.173 1.00 13.33 229 GLU B N 1
ATOM 9351 C CA . GLU B 1 229 ? 9.800 43.234 -13.552 1.00 14.41 229 GLU B CA 1
ATOM 9352 C C . GLU B 1 229 ? 11.015 43.843 -14.245 1.00 16.24 229 GLU B C 1
ATOM 9353 O O . GLU B 1 229 ? 11.485 43.329 -15.259 1.00 16.46 229 GLU B O 1
ATOM 9365 N N . ALA B 1 230 ? 11.516 44.943 -13.692 1.00 14.87 230 ALA B N 1
ATOM 9366 C CA . ALA B 1 230 ? 12.651 45.649 -14.277 1.00 14.98 230 ALA B CA 1
ATOM 9367 C C . ALA B 1 230 ? 13.904 44.778 -14.298 1.00 18.76 230 ALA B C 1
ATOM 9368 O O . ALA B 1 230 ? 14.740 44.904 -15.194 1.00 20.38 230 ALA B O 1
ATOM 9375 N N . GLY B 1 231 ? 14.032 43.899 -13.310 1.00 16.92 231 GLY B N 1
ATOM 9376 C CA . GLY B 1 231 ? 15.176 43.009 -13.226 1.00 16.35 231 GLY B CA 1
ATOM 9377 C C . GLY B 1 231 ? 14.951 41.701 -13.960 1.00 17.55 231 GLY B C 1
ATOM 9378 O O . GLY B 1 231 ? 15.866 40.887 -14.089 1.00 20.58 231 GLY B O 1
ATOM 9382 N N . LYS B 1 232 ? 13.729 41.498 -14.443 1.00 19.48 232 LYS B N 1
ATOM 9383 C CA . LYS B 1 232 ? 13.370 40.280 -15.161 1.00 21.19 232 LYS B CA 1
ATOM 9384 C C . LYS B 1 232 ? 13.742 39.034 -14.363 1.00 26.67 232 LYS B C 1
ATOM 9385 O O . LYS B 1 232 ? 14.451 38.154 -14.853 1.00 24.77 232 LYS B O 1
ATOM 9404 N N . LEU B 1 233 ? 13.255 38.972 -13.128 1.00 16.36 233 LEU B N 1
ATOM 9405 C CA . LEU B 1 233 ? 13.466 37.816 -12.269 1.00 18.01 233 LEU B CA 1
ATOM 9406 C C . LEU B 1 233 ? 12.216 36.945 -12.264 1.00 19.99 233 LEU B C 1
ATOM 9407 O O . LEU B 1 233 ? 11.098 37.454 -12.338 1.00 23.00 233 LEU B O 1
ATOM 9423 N N . ASP B 1 234 ? 12.408 35.632 -12.178 1.00 16.66 234 ASP B N 1
ATOM 9424 C CA . ASP B 1 234 ? 11.287 34.701 -12.104 1.00 14.76 234 ASP B CA 1
ATOM 9425 C C . ASP B 1 234 ? 10.897 34.451 -10.650 1.00 16.89 234 ASP B C 1
ATOM 9426 O O . ASP B 1 234 ? 11.746 34.144 -9.814 1.00 16.17 234 ASP B O 1
ATOM 9435 N N . ARG B 1 235 ? 9.606 34.581 -10.360 1.00 15.34 235 ARG B N 1
ATOM 9436 C CA . ARG B 1 235 ? 9.100 34.449 -8.996 1.00 17.60 235 ARG B CA 1
ATOM 9437 C C . ARG B 1 235 ? 9.387 33.079 -8.385 1.00 17.56 235 ARG B C 1
ATOM 9438 O O . ARG B 1 235 ? 9.530 32.957 -7.169 1.00 22.40 235 ARG B O 1
ATOM 9459 N N . SER B 1 236 ? 9.472 32.053 -9.225 1.00 13.72 236 SER B N 1
ATOM 9460 C CA . SER B 1 236 ? 9.717 30.698 -8.741 1.00 20.55 236 SER B CA 1
ATOM 9461 C C . SER B 1 236 ? 11.134 30.545 -8.189 1.00 18.60 236 SER B C 1
ATOM 9462 O O . SER B 1 236 ? 11.437 29.570 -7.501 1.00 22.49 236 SER B O 1
ATOM 9470 N N . LYS B 1 237 ? 11.996 31.511 -8.491 1.00 15.03 237 LYS B N 1
ATOM 9471 C CA . LYS B 1 237 ? 13.384 31.469 -8.044 1.00 15.06 237 LYS B CA 1
ATOM 9472 C C . LYS B 1 237 ? 13.643 32.468 -6.919 1.00 15.21 237 LYS B C 1
ATOM 9473 O O . LYS B 1 237 ? 14.735 32.503 -6.351 1.00 17.68 237 LYS B O 1
ATOM 9492 N N . ILE B 1 238 ? 12.636 33.274 -6.597 1.00 12.62 238 ILE B N 1
ATOM 9493 C CA . ILE B 1 238 ? 12.797 34.343 -5.619 1.00 12.45 238 ILE B CA 1
ATOM 9494 C C . ILE B 1 238 ? 11.874 34.159 -4.419 1.00 13.45 238 ILE B C 1
ATOM 9495 O O . ILE B 1 238 ? 10.660 34.025 -4.570 1.00 14.97 238 ILE B O 1
ATOM 9511 N N . THR B 1 239 ? 12.463 34.156 -3.228 1.00 12.05 239 THR B N 1
ATOM 9512 C CA . THR B 1 239 ? 11.696 34.101 -1.992 1.00 14.12 239 THR B CA 1
ATOM 9513 C C . THR B 1 239 ? 11.444 35.515 -1.482 1.00 9.38 239 THR B C 1
ATOM 9514 O O . THR B 1 239 ? 12.381 36.239 -1.146 1.00 12.98 239 THR B O 1
ATOM 9525 N N . ILE B 1 240 ? 10.175 35.904 -1.433 1.00 13.36 240 ILE B N 1
ATOM 9526 C CA . ILE B 1 240 ? 9.792 37.215 -0.926 1.00 13.07 240 ILE B CA 1
ATOM 9527 C C . ILE B 1 240 ? 9.388 37.096 0.538 1.00 12.22 240 ILE B C 1
ATOM 9528 O O . ILE B 1 240 ? 8.581 36.242 0.900 1.00 12.01 240 ILE B O 1
ATOM 9544 N N . HIS B 1 241 ? 9.956 37.953 1.381 1.00 12.18 241 HIS B N 1
ATOM 9545 C CA . HIS B 1 241 ? 9.727 37.861 2.818 1.00 10.43 241 HIS B CA 1
ATOM 9546 C C . HIS B 1 241 ? 9.942 39.210 3.502 1.00 11.82 241 HIS B C 1
ATOM 9547 O O . HIS B 1 241 ? 10.891 39.928 3.193 1.00 11.34 241 HIS B O 1
ATOM 9562 N N . ALA B 1 242 ? 9.048 39.549 4.429 1.00 10.67 242 ALA B N 1
ATOM 9563 C CA . ALA B 1 242 ? 9.054 40.870 5.053 1.00 11.51 242 ALA B CA 1
ATOM 9564 C C . ALA B 1 242 ? 8.712 40.878 6.547 1.00 9.74 242 ALA B C 1
ATOM 9565 O O . ALA B 1 242 ? 9.090 41.805 7.261 1.00 11.41 242 ALA B O 1
ATOM 9572 N N . ALA B 1 243 ? 8.008 39.854 7.021 1.00 10.01 243 ALA B N 1
ATOM 9573 C CA . ALA B 1 243 ? 7.393 39.906 8.346 1.00 12.89 243 ALA B CA 1
ATOM 9574 C C . ALA B 1 243 ? 8.273 39.360 9.469 1.00 12.66 243 ALA B C 1
ATOM 9575 O O . ALA B 1 243 ? 8.842 38.275 9.360 1.00 14.86 243 ALA B O 1
ATOM 9582 N N . ASN B 1 244 ? 8.372 40.132 10.548 1.00 12.51 244 ASN B N 1
ATOM 9583 C CA . ASN B 1 244 ? 8.965 39.657 11.791 1.00 10.66 244 ASN B CA 1
ATOM 9584 C C . ASN B 1 244 ? 7.859 39.106 12.692 1.00 12.37 244 ASN B C 1
ATOM 9585 O O . ASN B 1 244 ? 6.756 38.834 12.220 1.00 11.58 244 ASN B O 1
ATOM 9596 N N . SER B 1 245 ? 8.143 38.940 13.979 1.00 12.37 245 SER B N 1
ATOM 9597 C CA . SER B 1 245 ? 7.154 38.392 14.905 1.00 12.14 245 SER B CA 1
ATOM 9598 C C . SER B 1 245 ? 5.849 39.185 14.889 1.00 12.13 245 SER B C 1
ATOM 9599 O O . SER B 1 245 ? 4.772 38.615 14.710 1.00 12.35 245 SER B O 1
ATOM 9607 N N . PHE B 1 246 ? 5.947 40.497 15.074 1.00 11.42 246 PHE B N 1
ATOM 9608 C CA . PHE B 1 246 ? 4.760 41.343 15.156 1.00 11.77 246 PHE B CA 1
ATOM 9609 C C . PHE B 1 246 ? 3.921 41.268 13.885 1.00 11.84 246 PHE B C 1
ATOM 9610 O O . PHE B 1 246 ? 2.715 41.027 13.943 1.00 13.05 246 PHE B O 1
ATOM 9627 N N . ALA B 1 247 ? 4.562 41.480 12.740 1.00 12.77 247 ALA B N 1
ATOM 9628 C CA . ALA B 1 247 ? 3.858 41.478 11.463 1.00 11.96 247 ALA B CA 1
ATOM 9629 C C . ALA B 1 247 ? 3.261 40.106 11.165 1.00 17.11 247 ALA B C 1
ATOM 9630 O O . ALA B 1 247 ? 2.170 40.004 10.606 1.00 13.93 247 ALA B O 1
ATOM 9637 N N . THR B 1 248 ? 3.978 39.054 11.543 1.00 13.57 248 THR B N 1
ATOM 9638 C CA . THR B 1 248 ? 3.510 37.693 11.317 1.00 12.42 248 THR B CA 1
ATOM 9639 C C . THR B 1 248 ? 2.204 37.441 12.064 1.00 16.84 248 THR B C 1
ATOM 9640 O O . THR B 1 248 ? 1.289 36.807 11.539 1.00 14.55 248 THR B O 1
ATOM 9651 N N . LEU B 1 249 ? 2.122 37.947 13.290 1.00 13.17 249 LEU B N 1
ATOM 9652 C CA . LEU B 1 249 ? 0.956 37.721 14.136 1.00 16.16 249 LEU B CA 1
ATOM 9653 C C . LEU B 1 249 ? -0.207 38.650 13.794 1.00 15.95 249 LEU B C 1
ATOM 9654 O O . LEU B 1 249 ? -1.357 38.215 13.734 1.00 15.97 249 LEU B O 1
ATOM 9670 N N . GLU B 1 250 ? 0.095 39.925 13.568 1.00 13.37 250 GLU B N 1
ATOM 9671 C CA . GLU B 1 250 ? -0.942 40.948 13.448 1.00 14.31 250 GLU B CA 1
ATOM 9672 C C . GLU B 1 250 ? -1.289 41.326 12.007 1.00 20.10 250 GLU B C 1
ATOM 9673 O O . GLU B 1 250 ? -2.397 41.788 11.737 1.00 17.98 250 GLU B O 1
ATOM 9685 N N . VAL B 1 251 ? -0.348 41.138 11.088 1.00 15.84 251 VAL B N 1
ATOM 9686 C CA . VAL B 1 251 ? -0.565 41.520 9.694 1.00 12.90 251 VAL B CA 1
ATOM 9687 C C . VAL B 1 251 ? -0.259 40.360 8.750 1.00 16.69 251 VAL B C 1
ATOM 9688 O O . VAL B 1 251 ? 0.789 40.339 8.103 1.00 15.70 251 VAL B O 1
ATOM 9701 N N . PRO B 1 252 ? -1.182 39.390 8.664 1.00 17.03 252 PRO B N 1
ATOM 9702 C CA . PRO B 1 252 ? -1.002 38.198 7.827 1.00 18.38 252 PRO B CA 1
ATOM 9703 C C . PRO B 1 252 ? -0.870 38.505 6.336 1.00 16.51 252 PRO B C 1
ATOM 9704 O O . PRO B 1 252 ? -0.438 37.639 5.576 1.00 15.79 252 PRO B O 1
ATOM 9715 N N . ASP B 1 253 ? -1.234 39.714 5.922 1.00 15.67 253 ASP B N 1
ATOM 9716 C CA . ASP B 1 253 ? -1.067 40.111 4.529 1.00 19.23 253 ASP B CA 1
ATOM 9717 C C . ASP B 1 253 ? 0.407 40.305 4.185 1.00 19.02 253 ASP B C 1
ATOM 9718 O O . ASP B 1 253 ? 0.761 40.502 3.022 1.00 16.75 253 ASP B O 1
ATOM 9727 N N . ALA B 1 254 ? 1.264 40.245 5.200 1.00 13.31 254 ALA B N 1
ATOM 9728 C CA . ALA B 1 254 ? 2.701 40.374 4.997 1.00 15.63 254 ALA B CA 1
ATOM 9729 C C . ALA B 1 254 ? 3.391 39.012 5.008 1.00 14.09 254 ALA B C 1
ATOM 9730 O O . ALA B 1 254 ? 4.614 38.930 5.124 1.00 13.85 254 ALA B O 1
ATOM 9737 N N . TYR B 1 255 ? 2.606 37.945 4.886 1.00 13.64 255 TYR B N 1
ATOM 9738 C CA . TYR B 1 255 ? 3.149 36.590 4.856 1.00 13.23 255 TYR B CA 1
ATOM 9739 C C . TYR B 1 255 ? 4.124 36.398 3.698 1.00 14.32 255 TYR B C 1
ATOM 9740 O O . TYR B 1 255 ? 5.261 35.969 3.896 1.00 13.90 255 TYR B O 1
ATOM 9758 N N . PHE B 1 256 ? 3.665 36.711 2.490 1.00 13.80 256 PHE B N 1
ATOM 9759 C CA . PHE B 1 256 ? 4.433 36.442 1.280 1.00 13.08 256 PHE B CA 1
ATOM 9760 C C . PHE B 1 256 ? 4.877 34.976 1.260 1.00 13.65 256 PHE B C 1
ATOM 9761 O O . PHE B 1 256 ? 4.093 34.090 1.601 1.00 17.39 256 PHE B O 1
ATOM 9778 N N . ASP B 1 257 ? 6.122 34.717 0.872 1.00 12.09 257 ASP B N 1
ATOM 9779 C CA . ASP B 1 257 ? 6.598 33.345 0.722 1.00 13.30 257 ASP B CA 1
ATOM 9780 C C . ASP B 1 257 ? 7.151 32.784 2.026 1.00 18.80 257 ASP B C 1
ATOM 9781 O O . ASP B 1 257 ? 7.121 31.574 2.254 1.00 16.29 257 ASP B O 1
ATOM 9790 N N . MET B 1 258 ? 7.659 33.666 2.879 1.00 13.77 258 MET B N 1
ATOM 9791 C CA . MET B 1 258 ? 8.348 33.242 4.087 1.00 14.14 258 MET B CA 1
ATOM 9792 C C . MET B 1 258 ? 8.275 34.325 5.155 1.00 10.39 258 MET B C 1
ATOM 9793 O O . MET B 1 258 ? 8.270 35.516 4.844 1.00 10.94 258 MET B O 1
ATOM 9807 N N . VAL B 1 259 ? 8.212 33.901 6.414 1.00 10.53 259 VAL B N 1
ATOM 9808 C CA . VAL B 1 259 ? 8.189 34.828 7.540 1.00 11.19 259 VAL B CA 1
ATOM 9809 C C . VAL B 1 259 ? 9.453 34.654 8.376 1.00 13.42 259 VAL B C 1
ATOM 9810 O O . VAL B 1 259 ? 10.075 33.592 8.362 1.00 11.61 259 VAL B O 1
ATOM 9823 N N . ARG B 1 260 ? 9.829 35.704 9.100 1.00 10.55 260 ARG B N 1
ATOM 9824 C CA . ARG B 1 260 ? 11.067 35.707 9.872 1.00 10.44 260 ARG B CA 1
ATOM 9825 C C . ARG B 1 260 ? 10.805 35.950 11.353 1.00 12.51 260 ARG B C 1
ATOM 9826 O O . ARG B 1 260 ? 11.172 36.996 11.888 1.00 12.00 260 ARG B O 1
ATOM 9847 N N . PRO B 1 261 ? 10.173 34.977 12.024 1.00 12.63 261 PRO B N 1
ATOM 9848 C CA . PRO B 1 261 ? 9.878 35.100 13.453 1.00 13.21 261 PRO B CA 1
ATOM 9849 C C . PRO B 1 261 ? 11.108 34.882 14.327 1.00 13.62 261 PRO B C 1
ATOM 9850 O O . PRO B 1 261 ? 11.811 33.884 14.169 1.00 11.66 261 PRO B O 1
ATOM 9861 N N . GLY B 1 262 ? 11.364 35.822 15.230 1.00 10.54 262 GLY B N 1
ATOM 9862 C CA . GLY B 1 262 ? 12.404 35.662 16.227 1.00 11.52 262 GLY B CA 1
ATOM 9863 C C . GLY B 1 262 ? 11.804 35.623 17.619 1.00 9.43 262 GLY B C 1
ATOM 9864 O O . GLY B 1 262 ? 11.663 34.559 18.218 1.00 11.92 262 GLY B O 1
ATOM 9868 N N . GLY B 1 263 ? 11.430 36.796 18.120 1.00 8.35 263 GLY B N 1
ATOM 9869 C CA . GLY B 1 263 ? 10.921 36.943 19.471 1.00 12.64 263 GLY B CA 1
ATOM 9870 C C . GLY B 1 263 ? 9.871 35.929 19.885 1.00 11.59 263 GLY B C 1
ATOM 9871 O O . GLY B 1 263 ? 9.977 35.331 20.954 1.00 10.82 263 GLY B O 1
ATOM 9875 N N . LEU B 1 264 ? 8.852 35.732 19.054 1.00 10.94 264 LEU B N 1
ATOM 9876 C CA . LEU B 1 264 ? 7.735 34.872 19.437 1.00 11.38 264 LEU B CA 1
ATOM 9877 C C . LEU B 1 264 ? 8.185 33.432 19.675 1.00 9.18 264 LEU B C 1
ATOM 9878 O O . LEU B 1 264 ? 7.551 32.697 20.433 1.00 10.97 264 LEU B O 1
ATOM 9894 N N . LEU B 1 265 ? 9.279 33.030 19.037 1.00 11.52 265 LEU B N 1
ATOM 9895 C CA . LEU B 1 265 ? 9.809 31.682 19.220 1.00 11.60 265 LEU B CA 1
ATOM 9896 C C . LEU B 1 265 ? 10.375 31.500 20.625 1.00 11.60 265 LEU B C 1
ATOM 9897 O O . LEU B 1 265 ? 10.482 30.377 21.117 1.00 10.81 265 LEU B O 1
ATOM 9913 N N . TYR B 1 266 ? 10.735 32.607 21.266 1.00 10.43 266 TYR B N 1
ATOM 9914 C CA . TYR B 1 266 ? 11.312 32.563 22.605 1.00 9.20 266 TYR B CA 1
ATOM 9915 C C . TYR B 1 266 ? 10.338 33.100 23.649 1.00 10.92 266 TYR B C 1
ATOM 9916 O O . TYR B 1 266 ? 10.705 33.295 24.808 1.00 12.39 266 TYR B O 1
ATOM 9934 N N . GLY B 1 267 ? 9.098 33.338 23.235 1.00 11.37 267 GLY B N 1
ATOM 9935 C CA . GLY B 1 267 ? 8.081 33.855 24.131 1.00 12.77 267 GLY B CA 1
ATOM 9936 C C . GLY B 1 267 ? 8.279 35.323 24.453 1.00 13.41 267 GLY B C 1
ATOM 9937 O O . GLY B 1 267 ? 7.816 35.806 25.487 1.00 16.49 267 GLY B O 1
ATOM 9941 N N . ASP B 1 268 ? 8.967 36.035 23.566 1.00 11.90 268 ASP B N 1
ATOM 9942 C CA . ASP B 1 268 ? 9.232 37.454 23.763 1.00 12.87 268 ASP B CA 1
ATOM 9943 C C . ASP B 1 268 ? 8.706 38.279 22.593 1.00 17.85 268 ASP B C 1
ATOM 9944 O O . ASP B 1 268 ? 9.477 38.877 21.843 1.00 19.93 268 ASP B O 1
ATOM 9953 N N . SER B 1 269 ? 7.386 38.301 22.442 1.00 13.37 269 SER B N 1
ATOM 9954 C CA . SER B 1 269 ? 6.742 39.110 21.416 1.00 16.23 269 SER B CA 1
ATOM 9955 C C . SER B 1 269 ? 5.533 39.812 22.027 1.00 15.36 269 SER B C 1
ATOM 9956 O O . SER B 1 269 ? 5.611 40.339 23.136 1.00 19.07 269 SER B O 1
ATOM 9964 N N . ILE B 1 270 ? 4.414 39.812 21.312 1.00 15.27 270 ILE B N 1
ATOM 9965 C CA . ILE B 1 270 ? 3.194 40.427 21.816 1.00 15.17 270 ILE B CA 1
ATOM 9966 C C . ILE B 1 270 ? 2.694 39.618 23.010 1.00 13.90 270 ILE B C 1
ATOM 9967 O O . ILE B 1 270 ? 2.309 38.458 22.858 1.00 15.53 270 ILE B O 1
ATOM 9983 N N . PRO B 1 271 ? 2.705 40.225 24.208 1.00 15.80 271 PRO B N 1
ATOM 9984 C CA . PRO B 1 271 ? 2.389 39.497 25.444 1.00 18.69 271 PRO B CA 1
ATOM 9985 C C . PRO B 1 271 ? 1.016 38.825 25.440 1.00 16.51 271 PRO B C 1
ATOM 9986 O O . PRO B 1 271 ? 0.876 37.735 25.994 1.00 16.77 271 PRO B O 1
ATOM 9997 N N . SER B 1 272 ? 0.025 39.464 24.827 1.00 16.26 272 SER B N 1
ATOM 9998 C CA . SER B 1 272 ? -1.345 38.959 24.862 1.00 17.96 272 SER B CA 1
ATOM 9999 C C . SER B 1 272 ? -1.513 37.649 24.090 1.00 15.56 272 SER B C 1
ATOM 10000 O O . SER B 1 272 ? -2.513 36.951 24.258 1.00 18.72 272 SER B O 1
ATOM 10008 N N . TYR B 1 273 ? -0.547 37.320 23.238 1.00 12.69 273 TYR B N 1
ATOM 10009 C CA . TYR B 1 273 ? -0.514 36.003 22.612 1.00 14.64 273 TYR B CA 1
ATOM 10010 C C . TYR B 1 273 ? 0.165 35.032 23.571 1.00 14.99 273 TYR B C 1
ATOM 10011 O O . TYR B 1 273 ? 1.327 34.666 23.389 1.00 12.61 273 TYR B O 1
ATOM 10029 N N . THR B 1 274 ? -0.575 34.620 24.595 1.00 15.45 274 THR B N 1
ATOM 10030 C CA . THR B 1 274 ? -0.009 33.857 25.703 1.00 13.25 274 THR B CA 1
ATOM 10031 C C . THR B 1 274 ? 0.375 32.429 25.325 1.00 16.13 274 THR B C 1
ATOM 10032 O O . THR B 1 274 ? 1.055 31.746 26.091 1.00 17.07 274 THR B O 1
ATOM 10043 N N . GLU B 1 275 ? -0.058 31.975 24.153 1.00 13.81 275 GLU B N 1
ATOM 10044 C CA . GLU B 1 275 ? 0.242 30.614 23.717 1.00 14.22 275 GLU B CA 1
ATOM 10045 C C . GLU B 1 275 ? 1.739 30.417 23.485 1.00 17.16 275 GLU B C 1
ATOM 10046 O O . GLU B 1 275 ? 2.233 29.290 23.499 1.00 14.75 275 GLU B O 1
ATOM 10058 N N . TYR B 1 276 ? 2.459 31.515 23.276 1.00 13.11 276 TYR B N 1
ATOM 10059 C CA . TYR B 1 276 ? 3.905 31.452 23.098 1.00 10.94 276 TYR B CA 1
ATOM 10060 C C . TYR B 1 276 ? 4.594 31.625 24.446 1.00 15.34 276 TYR B C 1
ATOM 10061 O O . TYR B 1 276 ? 4.484 32.672 25.084 1.00 15.54 276 TYR B O 1
ATOM 10079 N N . LYS B 1 277 ? 5.302 30.584 24.870 1.00 11.88 277 LYS B N 1
ATOM 10080 C CA . LYS B 1 277 ? 5.804 30.494 26.235 1.00 12.59 277 LYS B CA 1
ATOM 10081 C C . LYS B 1 277 ? 7.249 30.962 26.374 1.00 16.09 277 LYS B C 1
ATOM 10082 O O . LYS B 1 277 ? 8.046 30.853 25.442 1.00 13.30 277 LYS B O 1
ATOM 10101 N N . ARG B 1 278 ? 7.573 31.478 27.556 1.00 13.50 278 ARG B N 1
ATOM 10102 C CA . ARG B 1 278 ? 8.926 31.914 27.871 1.00 13.07 278 ARG B CA 1
ATOM 10103 C C . ARG B 1 278 ? 9.864 30.713 27.871 1.00 12.29 278 ARG B C 1
ATOM 10104 O O . ARG B 1 278 ? 9.543 29.664 28.427 1.00 16.29 278 ARG B O 1
ATOM 10125 N N . VAL B 1 279 ? 11.027 30.874 27.249 1.00 11.64 279 VAL B N 1
ATOM 10126 C CA . VAL B 1 279 ? 11.963 29.770 27.085 1.00 10.96 279 VAL B CA 1
ATOM 10127 C C . VAL B 1 279 ? 13.123 29.827 28.079 1.00 14.43 279 VAL B C 1
ATOM 10128 O O . VAL B 1 279 ? 13.732 28.802 28.382 1.00 16.43 279 VAL B O 1
ATOM 10141 N N . MET B 1 280 ? 13.417 31.015 28.600 1.00 11.09 280 MET B N 1
ATOM 10142 C CA A MET B 1 280 ? 14.593 31.227 29.440 0.64 15.31 280 MET B CA 1
ATOM 10143 C CA B MET B 1 280 ? 14.583 31.176 29.457 0.36 15.31 280 MET B CA 1
ATOM 10144 C C . MET B 1 280 ? 14.240 31.664 30.861 1.00 13.11 280 MET B C 1
ATOM 10145 O O . MET B 1 280 ? 13.264 32.384 31.073 1.00 11.65 280 MET B O 1
ATOM 10172 N N . ALA B 1 281 ? 15.059 31.235 31.817 1.00 13.92 281 ALA B N 1
ATOM 10173 C CA . ALA B 1 281 ? 14.977 31.684 33.199 1.00 9.46 281 ALA B CA 1
ATOM 10174 C C . ALA B 1 281 ? 16.407 31.929 33.671 1.00 13.74 281 ALA B C 1
ATOM 10175 O O . ALA B 1 281 ? 17.331 31.248 33.229 1.00 14.41 281 ALA B O 1
ATOM 10182 N N . PHE B 1 282 ? 16.591 32.901 34.557 1.00 8.64 282 PHE B N 1
ATOM 10183 C CA . PHE B 1 282 ? 17.924 33.299 35.000 1.00 9.74 282 PHE B CA 1
ATOM 10184 C C . PHE B 1 282 ? 18.074 33.003 36.489 1.00 11.37 282 PHE B C 1
ATOM 10185 O O . PHE B 1 282 ? 17.268 33.464 37.296 1.00 10.41 282 PHE B O 1
ATOM 10202 N N . LYS B 1 283 ? 19.098 32.235 36.853 1.00 11.14 283 LYS B N 1
ATOM 10203 C CA . LYS B 1 283 ? 19.267 31.803 38.239 1.00 10.00 283 LYS B CA 1
ATOM 10204 C C . LYS B 1 283 ? 20.694 31.965 38.757 1.00 10.30 283 LYS B C 1
ATOM 10205 O O . LYS B 1 283 ? 21.645 32.077 37.984 1.00 9.85 283 LYS B O 1
ATOM 10224 N N . THR B 1 284 ? 20.823 31.970 40.081 1.00 10.59 284 THR B N 1
ATOM 10225 C CA . THR B 1 284 ? 22.121 31.955 40.743 1.00 10.84 284 THR B CA 1
ATOM 10226 C C . THR B 1 284 ? 21.966 31.261 42.092 1.00 11.79 284 THR B C 1
ATOM 10227 O O . THR B 1 284 ? 20.917 30.683 42.378 1.00 10.94 284 THR B O 1
ATOM 10238 N N . GLN B 1 285 ? 23.006 31.308 42.917 1.00 11.26 285 GLN B N 1
ATOM 10239 C CA . GLN B 1 285 ? 22.952 30.701 44.241 1.00 13.05 285 GLN B CA 1
ATOM 10240 C C . GLN B 1 285 ? 23.551 31.630 45.286 1.00 11.64 285 GLN B C 1
ATOM 10241 O O . GLN B 1 285 ? 24.330 32.525 44.961 1.00 12.54 285 GLN B O 1
ATOM 10255 N N . VAL B 1 286 ? 23.181 31.413 46.542 1.00 11.15 286 VAL B N 1
ATOM 10256 C CA . VAL B 1 286 ? 23.754 32.173 47.643 1.00 10.69 286 VAL B CA 1
ATOM 10257 C C . VAL B 1 286 ? 25.175 31.692 47.914 1.00 11.89 286 VAL B C 1
ATOM 10258 O O . VAL B 1 286 ? 25.416 30.494 48.062 1.00 12.77 286 VAL B O 1
ATOM 10271 N N . ALA B 1 287 ? 26.113 32.630 47.970 1.00 11.75 287 ALA B N 1
ATOM 10272 C CA . ALA B 1 287 ? 27.502 32.304 48.270 1.00 10.39 287 ALA B CA 1
ATOM 10273 C C . ALA B 1 287 ? 27.739 32.353 49.775 1.00 11.51 287 ALA B C 1
ATOM 10274 O O . ALA B 1 287 ? 28.428 31.499 50.333 1.00 14.44 287 ALA B O 1
ATOM 10281 N N . SER B 1 288 ? 27.158 33.354 50.427 1.00 10.96 288 SER B N 1
ATOM 10282 C CA A SER B 1 288 ? 27.312 33.524 51.866 0.69 12.99 288 SER B CA 1
ATOM 10283 C CA B SER B 1 288 ? 27.305 33.517 51.867 0.31 13.01 288 SER B CA 1
ATOM 10284 C C . SER B 1 288 ? 26.240 34.458 52.416 1.00 14.18 288 SER B C 1
ATOM 10285 O O . SER B 1 288 ? 25.737 35.325 51.703 1.00 12.23 288 SER B O 1
ATOM 10300 N N . VAL B 1 289 ? 25.894 34.273 53.685 1.00 12.52 289 VAL B N 1
ATOM 10301 C CA . VAL B 1 289 ? 24.950 35.153 54.361 1.00 14.73 289 VAL B CA 1
ATOM 10302 C C . VAL B 1 289 ? 25.696 35.888 55.465 1.00 12.31 289 VAL B C 1
ATOM 10303 O O . VAL B 1 289 ? 26.110 35.283 56.454 1.00 13.94 289 VAL B O 1
ATOM 10316 N N . ASN B 1 290 ? 25.872 37.193 55.287 1.00 11.86 290 ASN B N 1
ATOM 10317 C CA . ASN B 1 290 ? 26.698 37.982 56.191 1.00 10.68 290 ASN B CA 1
ATOM 10318 C C . ASN B 1 290 ? 25.879 38.904 57.087 1.00 12.58 290 ASN B C 1
ATOM 10319 O O . ASN B 1 290 ? 24.864 39.460 56.670 1.00 12.31 290 ASN B O 1
ATOM 10330 N N . HIS B 1 291 ? 26.343 39.062 58.322 1.00 14.73 291 HIS B N 1
ATOM 10331 C CA . HIS B 1 291 ? 25.625 39.817 59.341 1.00 16.36 291 HIS B CA 1
ATOM 10332 C C . HIS B 1 291 ? 26.266 41.185 59.542 1.00 12.21 291 HIS B C 1
ATOM 10333 O O . HIS B 1 291 ? 27.450 41.282 59.862 1.00 14.03 291 HIS B O 1
ATOM 10348 N N . TYR B 1 292 ? 25.482 42.242 59.350 1.00 13.31 292 TYR B N 1
ATOM 10349 C CA . TYR B 1 292 ? 25.983 43.604 59.503 1.00 11.78 292 TYR B CA 1
ATOM 10350 C C . TYR B 1 292 ? 25.068 44.427 60.403 1.00 13.08 292 TYR B C 1
ATOM 10351 O O . TYR B 1 292 ? 23.846 44.311 60.323 1.00 14.85 292 TYR B O 1
ATOM 10369 N N . PRO B 1 293 ? 25.662 45.265 61.267 1.00 15.47 293 PRO B N 1
ATOM 10370 C CA . PRO B 1 293 ? 24.891 46.083 62.209 1.00 16.65 293 PRO B CA 1
ATOM 10371 C C . PRO B 1 293 ? 24.229 47.284 61.543 1.00 17.51 293 PRO B C 1
ATOM 10372 O O . PRO B 1 293 ? 24.660 47.717 60.474 1.00 15.02 293 PRO B O 1
ATOM 10383 N N . ALA B 1 294 ? 23.186 47.810 62.178 1.00 17.51 294 ALA B N 1
ATOM 10384 C CA . ALA B 1 294 ? 22.507 49.000 61.683 1.00 19.76 294 ALA B CA 1
ATOM 10385 C C . ALA B 1 294 ? 23.502 50.144 61.543 1.00 15.15 294 ALA B C 1
ATOM 10386 O O . ALA B 1 294 ? 24.435 50.266 62.336 1.00 16.55 294 ALA B O 1
ATOM 10393 N N . GLY B 1 295 ? 23.299 50.979 60.530 1.00 14.19 295 GLY B N 1
ATOM 10394 C CA . GLY B 1 295 ? 24.176 52.109 60.292 1.00 15.21 295 GLY B CA 1
ATOM 10395 C C . GLY B 1 295 ? 25.203 51.821 59.215 1.00 14.40 295 GLY B C 1
ATOM 10396 O O . GLY B 1 295 ? 25.708 52.738 58.569 1.00 17.32 295 GLY B O 1
ATOM 10400 N N . ASN B 1 296 ? 25.519 50.545 59.027 1.00 14.40 296 ASN B N 1
ATOM 10401 C CA . ASN B 1 296 ? 26.436 50.139 57.971 1.00 16.36 296 ASN B CA 1
ATOM 10402 C C . ASN B 1 296 ? 25.898 50.517 56.602 1.00 14.80 296 ASN B C 1
ATOM 10403 O O . ASN B 1 296 ? 24.690 50.669 56.418 1.00 15.02 296 ASN B O 1
ATOM 10414 N N . THR B 1 297 ? 26.803 50.666 55.642 1.00 14.16 297 THR B N 1
ATOM 10415 C CA . THR B 1 297 ? 26.417 50.915 54.262 1.00 13.16 297 THR B CA 1
ATOM 10416 C C . THR B 1 297 ? 26.866 49.743 53.399 1.00 13.08 297 THR B C 1
ATOM 10417 O O . THR B 1 297 ? 27.811 49.035 53.746 1.00 15.19 297 THR B O 1
ATOM 10428 N N . VAL B 1 298 ? 26.182 49.540 52.279 1.00 12.78 298 VAL B N 1
ATOM 10429 C CA . VAL B 1 298 ? 26.436 48.383 51.431 1.00 15.63 298 VAL B CA 1
ATOM 10430 C C . VAL B 1 298 ? 26.918 48.790 50.045 1.00 15.50 298 VAL B C 1
ATOM 10431 O O . VAL B 1 298 ? 26.286 49.601 49.369 1.00 13.13 298 VAL B O 1
ATOM 10444 N N . GLY B 1 299 ? 28.043 48.219 49.628 1.00 12.86 299 GLY B N 1
ATOM 10445 C CA . GLY B 1 299 ? 28.542 48.405 48.279 1.00 10.66 299 GLY B CA 1
ATOM 10446 C C . GLY B 1 299 ? 29.343 49.677 48.084 1.00 10.51 299 GLY B C 1
ATOM 10447 O O . GLY B 1 299 ? 29.535 50.461 49.014 1.00 11.32 299 GLY B O 1
ATOM 10451 N N . TYR B 1 300 ? 29.813 49.875 46.857 1.00 9.71 300 TYR B N 1
ATOM 10452 C CA . TYR B 1 300 ? 30.617 51.041 46.512 1.00 9.17 300 TYR B CA 1
ATOM 10453 C C . TYR B 1 300 ? 29.865 52.345 46.750 1.00 13.65 300 TYR B C 1
ATOM 10454 O O . TYR B 1 300 ? 28.674 52.452 46.457 1.00 12.29 300 TYR B O 1
ATOM 10472 N N . ASP B 1 301 ? 30.580 53.329 47.289 1.00 12.19 301 ASP B N 1
ATOM 10473 C CA . ASP B 1 301 ? 30.054 54.678 47.483 1.00 10.32 301 ASP B CA 1
ATOM 10474 C C . ASP B 1 301 ? 29.032 54.777 48.611 1.00 13.26 301 ASP B C 1
ATOM 10475 O O . ASP B 1 301 ? 28.409 55.823 48.794 1.00 15.81 301 ASP B O 1
ATOM 10484 N N . ARG B 1 302 ? 28.862 53.695 49.365 1.00 13.40 302 ARG B N 1
ATOM 10485 C CA . ARG B 1 302 ? 28.016 53.721 50.552 1.00 11.94 302 ARG B CA 1
ATOM 10486 C C . ARG B 1 302 ? 26.643 54.316 50.245 1.00 15.84 302 ARG B C 1
ATOM 10487 O O . ARG B 1 302 ? 26.179 55.215 50.945 1.00 17.09 302 ARG B O 1
ATOM 10508 N N . THR B 1 303 ? 25.994 53.806 49.203 1.00 12.41 303 THR B N 1
ATOM 10509 C CA . THR B 1 303 ? 24.742 54.390 48.725 1.00 17.40 303 THR B CA 1
ATOM 10510 C C . THR B 1 303 ? 23.508 53.875 49.465 1.00 20.45 303 THR B C 1
ATOM 10511 O O . THR B 1 303 ? 22.467 54.532 49.466 1.00 21.89 303 THR B O 1
ATOM 10522 N N . PHE B 1 304 ? 23.618 52.704 50.083 1.00 14.06 304 PHE B N 1
ATOM 10523 C CA . PHE B 1 304 ? 22.501 52.136 50.830 1.00 15.18 304 PHE B CA 1
ATOM 10524 C C . PHE B 1 304 ? 22.859 51.967 52.301 1.00 15.78 304 PHE B C 1
ATOM 10525 O O . PHE B 1 304 ? 23.881 51.370 52.633 1.00 15.28 304 PHE B O 1
ATOM 10542 N N . THR B 1 305 ? 22.009 52.494 53.177 1.00 13.93 305 THR B N 1
ATOM 10543 C CA . THR B 1 305 ? 22.238 52.424 54.615 1.00 15.47 305 THR B CA 1
ATOM 10544 C C . THR B 1 305 ? 21.270 51.445 55.272 1.00 15.82 305 THR B C 1
ATOM 10545 O O . THR B 1 305 ? 20.059 51.528 55.071 1.00 15.41 305 THR B O 1
ATOM 10556 N N . LEU B 1 306 ? 21.812 50.518 56.056 1.00 14.73 306 LEU B N 1
ATOM 10557 C CA . LEU B 1 306 ? 20.992 49.561 56.790 1.00 15.02 306 LEU B CA 1
ATOM 10558 C C . LEU B 1 306 ? 20.305 50.256 57.962 1.00 16.09 306 LEU B C 1
ATOM 10559 O O . LEU B 1 306 ? 20.962 50.892 58.785 1.00 16.70 306 LEU B O 1
ATOM 10575 N N . LYS B 1 307 ? 18.982 50.134 58.034 1.00 17.99 307 LYS B N 1
ATOM 10576 C CA . LYS B 1 307 ? 18.213 50.767 59.103 1.00 19.11 307 LYS B CA 1
ATOM 10577 C C . LYS B 1 307 ? 18.124 49.876 60.339 1.00 24.59 307 LYS B C 1
ATOM 10578 O O . LYS B 1 307 ? 17.593 50.284 61.372 1.00 23.85 307 LYS B O 1
ATOM 10597 N N . ARG B 1 308 ? 18.642 48.658 60.226 1.00 18.02 308 ARG B N 1
ATOM 10598 C CA . ARG B 1 308 ? 18.599 47.699 61.322 1.00 18.23 308 ARG B CA 1
ATOM 10599 C C . ARG B 1 308 ? 19.684 46.653 61.124 1.00 18.95 308 ARG B C 1
ATOM 10600 O O . ARG B 1 308 ? 20.236 46.525 60.031 1.00 16.18 308 ARG B O 1
ATOM 10621 N N . ASP B 1 309 ? 19.992 45.906 62.180 1.00 17.02 309 ASP B N 1
ATOM 10622 C CA . ASP B 1 309 ? 20.897 44.773 62.055 1.00 15.66 309 ASP B CA 1
ATOM 10623 C C . ASP B 1 309 ? 20.349 43.849 60.977 1.00 16.86 309 ASP B C 1
ATOM 10624 O O . ASP B 1 309 ? 19.228 43.352 61.086 1.00 14.96 309 ASP B O 1
ATOM 10633 N N . SER B 1 310 ? 21.137 43.632 59.929 1.00 14.62 310 SER B N 1
ATOM 10634 C CA . SER B 1 310 ? 20.655 42.921 58.753 1.00 13.94 310 SER B CA 1
ATOM 10635 C C . SER B 1 310 ? 21.504 41.703 58.416 1.00 12.98 310 SER B C 1
ATOM 10636 O O . SER B 1 310 ? 22.691 41.646 58.735 1.00 12.86 310 SER B O 1
ATOM 10644 N N . TRP B 1 311 ? 20.872 40.730 57.770 1.00 11.26 311 TRP B N 1
ATOM 10645 C CA . TRP B 1 311 ? 21.572 39.583 57.211 1.00 13.12 311 TRP B CA 1
ATOM 10646 C C . TRP B 1 311 ? 21.457 39.643 55.695 1.00 11.52 311 TRP B C 1
ATOM 10647 O O . TRP B 1 311 ? 20.369 39.490 55.141 1.00 13.01 311 TRP B O 1
ATOM 10668 N N . LEU B 1 312 ? 22.582 39.883 55.029 1.00 10.08 312 LEU B N 1
ATOM 10669 C CA . LEU B 1 312 ? 22.593 40.063 53.584 1.00 10.94 312 LEU B CA 1
ATOM 10670 C C . LEU B 1 312 ? 23.125 38.825 52.876 1.00 11.27 312 LEU B C 1
ATOM 10671 O O . LEU B 1 312 ? 24.179 38.297 53.233 1.00 11.95 312 LEU B O 1
ATOM 10687 N N . ALA B 1 313 ? 22.386 38.367 51.872 1.00 10.62 313 ALA B N 1
ATOM 10688 C CA . ALA B 1 313 ? 22.817 37.244 51.052 1.00 10.78 313 ALA B CA 1
ATOM 10689 C C . ALA B 1 313 ? 23.750 37.733 49.950 1.00 11.31 313 ALA B C 1
ATOM 10690 O O . ALA B 1 313 ? 23.389 38.596 49.151 1.00 11.76 313 ALA B O 1
ATOM 10697 N N . ASN B 1 314 ? 24.956 37.176 49.926 1.00 9.87 314 ASN B N 1
ATOM 10698 C CA . ASN B 1 314 ? 25.954 37.505 48.918 1.00 11.94 314 ASN B CA 1
ATOM 10699 C C . ASN B 1 314 ? 25.799 36.590 47.709 1.00 9.65 314 ASN B C 1
ATOM 10700 O O . ASN B 1 314 ? 25.945 35.375 47.824 1.00 10.37 314 ASN B O 1
ATOM 10711 N N . LEU B 1 315 ? 25.491 37.176 46.555 1.00 9.99 315 LEU B N 1
ATOM 10712 C CA . LEU B 1 315 ? 25.319 36.410 45.324 1.00 9.49 315 LEU B CA 1
ATOM 10713 C C . LEU B 1 315 ? 26.504 36.656 44.393 1.00 9.48 315 LEU B C 1
ATOM 10714 O O . LEU B 1 315 ? 26.888 37.802 44.169 1.00 9.25 315 LEU B O 1
ATOM 10730 N N . PRO B 1 316 ? 27.081 35.576 43.841 1.00 8.27 316 PRO B N 1
ATOM 10731 C CA . PRO B 1 316 ? 28.333 35.655 43.079 1.00 9.37 316 PRO B CA 1
ATOM 10732 C C . PRO B 1 316 ? 28.177 36.095 41.620 1.00 10.07 316 PRO B C 1
ATOM 10733 O O . PRO B 1 316 ? 28.831 35.528 40.746 1.00 11.05 316 PRO B O 1
ATOM 10744 N N . LEU B 1 317 ? 27.334 37.089 41.357 1.00 8.92 317 LEU B N 1
ATOM 10745 C CA . LEU B 1 317 ? 27.252 37.666 40.019 1.00 10.41 317 LEU B CA 1
ATOM 10746 C C . LEU B 1 317 ? 27.119 39.183 40.098 1.00 9.85 317 LEU B C 1
ATOM 10747 O O . LEU B 1 317 ? 26.591 39.720 41.071 1.00 9.67 317 LEU B O 1
ATOM 10763 N N . GLY B 1 318 ? 27.614 39.863 39.070 1.00 10.00 318 GLY B N 1
ATOM 10764 C CA . GLY B 1 318 ? 27.586 41.313 39.017 1.00 11.83 318 GLY B CA 1
ATOM 10765 C C . GLY B 1 318 ? 27.313 41.805 37.609 1.00 6.94 318 GLY B C 1
ATOM 10766 O O . GLY B 1 318 ? 26.751 41.077 36.790 1.00 8.32 318 GLY B O 1
ATOM 10770 N N . TYR B 1 319 ? 27.716 43.037 37.315 1.00 7.15 319 TYR B N 1
ATOM 10771 C CA . TYR B 1 319 ? 27.405 43.625 36.017 1.00 8.69 319 TYR B CA 1
ATOM 10772 C C . TYR B 1 319 ? 28.224 43.019 34.878 1.00 8.90 319 TYR B C 1
ATOM 10773 O O . TYR B 1 319 ? 27.837 43.124 33.715 1.00 8.95 319 TYR B O 1
ATOM 10791 N N . SER B 1 320 ? 29.341 42.374 35.202 1.00 8.36 320 SER B N 1
ATOM 10792 C CA . SER B 1 320 ? 30.122 41.682 34.182 1.00 8.27 320 SER B CA 1
ATOM 10793 C C . SER B 1 320 ? 29.410 40.404 33.751 1.00 7.59 320 SER B C 1
ATOM 10794 O O . SER B 1 320 ? 29.709 39.839 32.699 1.00 8.77 320 SER B O 1
ATOM 10802 N N . ASP B 1 321 ? 28.467 39.954 34.573 1.00 8.29 321 ASP B N 1
ATOM 10803 C CA . ASP B 1 321 ? 27.656 38.789 34.247 1.00 9.81 321 ASP B CA 1
ATOM 10804 C C . ASP B 1 321 ? 26.318 39.222 33.651 1.00 9.96 321 ASP B C 1
ATOM 10805 O O . ASP B 1 321 ? 25.395 38.419 33.525 1.00 11.94 321 ASP B O 1
ATOM 10814 N N . GLY B 1 322 ? 26.222 40.501 33.296 1.00 8.57 322 GLY B N 1
ATOM 10815 C CA . GLY B 1 322 ? 25.065 41.020 32.590 1.00 8.20 322 GLY B CA 1
ATOM 10816 C C . GLY B 1 322 ? 23.889 41.400 33.470 1.00 8.87 322 GLY B C 1
ATOM 10817 O O . GLY B 1 322 ? 22.833 41.774 32.960 1.00 10.84 322 GLY B O 1
ATOM 10821 N N . TYR B 1 323 ? 24.059 41.320 34.785 1.00 10.70 323 TYR B N 1
ATOM 10822 C CA . TYR B 1 323 ? 22.948 41.584 35.693 1.00 8.98 323 TYR B CA 1
ATOM 10823 C C . TYR B 1 323 ? 23.006 42.977 36.314 1.00 11.43 323 TYR B C 1
ATOM 10824 O O . TYR B 1 323 ? 24.049 43.411 36.804 1.00 11.30 323 TYR B O 1
ATOM 10842 N N . ARG B 1 324 ? 21.867 43.665 36.284 1.00 11.52 324 ARG B N 1
ATOM 10843 C CA . ARG B 1 324 ? 21.712 44.959 36.940 1.00 10.17 324 ARG B CA 1
ATOM 10844 C C . ARG B 1 324 ? 22.860 45.898 36.579 1.00 11.66 324 ARG B C 1
ATOM 10845 O O . ARG B 1 324 ? 23.516 46.467 37.451 1.00 10.89 324 ARG B O 1
ATOM 10866 N N . ARG B 1 325 ? 23.089 46.056 35.278 1.00 12.17 325 ARG B N 1
ATOM 10867 C CA . ARG B 1 325 ? 24.166 46.903 34.777 1.00 12.27 325 ARG B CA 1
ATOM 10868 C C . ARG B 1 325 ? 23.881 48.375 35.057 1.00 14.34 325 ARG B C 1
ATOM 10869 O O . ARG B 1 325 ? 24.792 49.201 35.078 1.00 16.42 325 ARG B O 1
ATOM 10890 N N . ALA B 1 326 ? 22.609 48.701 35.256 1.00 14.58 326 ALA B N 1
ATOM 10891 C CA . ALA B 1 326 ? 22.234 49.991 35.814 1.00 18.29 326 ALA B CA 1
ATOM 10892 C C . ALA B 1 326 ? 22.440 49.867 37.315 1.00 18.05 326 ALA B C 1
ATOM 10893 O O . ALA B 1 326 ? 21.571 49.379 38.038 1.00 20.73 326 ALA B O 1
ATOM 10900 N N . LEU B 1 327 ? 23.601 50.320 37.770 1.00 21.79 327 LEU B N 1
ATOM 10901 C CA . LEU B 1 327 ? 24.146 49.924 39.064 1.00 14.23 327 LEU B CA 1
ATOM 10902 C C . LEU B 1 327 ? 23.236 50.190 40.267 1.00 15.31 327 LEU B C 1
ATOM 10903 O O . LEU B 1 327 ? 23.385 49.544 41.302 1.00 12.73 327 LEU B O 1
ATOM 10919 N N . SER B 1 328 ? 22.297 51.123 40.136 1.00 15.13 328 SER B N 1
ATOM 10920 C CA . SER B 1 328 ? 21.470 51.522 41.275 1.00 14.23 328 SER B CA 1
ATOM 10921 C C . SER B 1 328 ? 19.971 51.356 41.028 1.00 16.92 328 SER B C 1
ATOM 10922 O O . SER B 1 328 ? 19.155 51.984 41.702 1.00 19.28 328 SER B O 1
ATOM 10930 N N . ASN B 1 329 ? 19.609 50.504 40.075 1.00 16.26 329 ASN B N 1
ATOM 10931 C CA . ASN B 1 329 ? 18.204 50.265 39.760 1.00 19.85 329 ASN B CA 1
ATOM 10932 C C . ASN B 1 329 ? 17.497 49.438 40.825 1.00 13.07 329 ASN B C 1
ATOM 10933 O O . ASN B 1 329 ? 18.090 48.540 41.422 1.00 16.69 329 ASN B O 1
ATOM 10944 N N . LYS B 1 330 ? 16.223 49.742 41.053 1.00 13.92 330 LYS B N 1
ATOM 10945 C CA . LYS B 1 330 ? 15.400 48.948 41.953 1.00 16.21 330 LYS B CA 1
ATOM 10946 C C . LYS B 1 330 ? 15.298 47.536 41.395 1.00 15.19 330 LYS B C 1
ATOM 10947 O O . LYS B 1 330 ? 14.932 47.346 40.235 1.00 20.21 330 LYS B O 1
ATOM 10966 N N . ALA B 1 331 ? 15.627 46.548 42.219 1.00 12.40 331 ALA B N 1
ATOM 10967 C CA . ALA B 1 331 ? 15.644 45.164 41.766 1.00 11.31 331 ALA B CA 1
ATOM 10968 C C . ALA B 1 331 ? 15.286 44.199 42.889 1.00 13.21 331 ALA B C 1
ATOM 10969 O O . ALA B 1 331 ? 15.596 44.441 44.056 1.00 12.73 331 ALA B O 1
ATOM 10976 N N . TYR B 1 332 ? 14.628 43.106 42.518 1.00 12.55 332 TYR B N 1
ATOM 10977 C CA . TYR B 1 332 ? 14.281 42.049 43.457 1.00 11.06 332 TYR B CA 1
ATOM 10978 C C . TYR B 1 332 ? 14.696 40.697 42.895 1.00 11.38 332 TYR B C 1
ATOM 10979 O O . TYR B 1 332 ? 14.746 40.507 41.679 1.00 13.51 332 TYR B O 1
ATOM 10997 N N . VAL B 1 333 ? 14.996 39.762 43.789 1.00 11.60 333 VAL B N 1
ATOM 10998 C CA . VAL B 1 333 ? 15.261 38.383 43.402 1.00 12.17 333 VAL B CA 1
ATOM 10999 C C . VAL B 1 333 ? 14.365 37.471 44.227 1.00 13.02 333 VAL B C 1
ATOM 11000 O O . VAL B 1 333 ? 13.779 37.905 45.218 1.00 12.70 333 VAL B O 1
ATOM 11013 N N . LEU B 1 334 ? 14.253 36.212 43.820 1.00 12.56 334 LEU B N 1
ATOM 11014 C CA . LEU B 1 334 ? 13.399 35.267 44.529 1.00 11.44 334 LEU B CA 1
ATOM 11015 C C . LEU B 1 334 ? 14.218 34.273 45.340 1.00 13.22 334 LEU B C 1
ATOM 11016 O O . LEU B 1 334 ? 15.070 33.565 44.802 1.00 12.65 334 LEU B O 1
ATOM 11032 N N . ILE B 1 335 ? 13.951 34.235 46.640 1.00 13.16 335 ILE B N 1
ATOM 11033 C CA . ILE B 1 335 ? 14.536 33.237 47.524 1.00 15.29 335 ILE B CA 1
ATOM 11034 C C . ILE B 1 335 ? 13.431 32.690 48.418 1.00 14.94 335 ILE B C 1
ATOM 11035 O O . ILE B 1 335 ? 12.663 33.453 49.003 1.00 14.42 335 ILE B O 1
ATOM 11051 N N . GLN B 1 336 ? 13.344 31.366 48.510 1.00 18.06 336 GLN B N 1
ATOM 11052 C CA . GLN B 1 336 ? 12.274 30.717 49.260 1.00 19.19 336 GLN B CA 1
ATOM 11053 C C . GLN B 1 336 ? 10.903 31.146 48.743 1.00 17.66 336 GLN B C 1
ATOM 11054 O O . GLN B 1 336 ? 9.931 31.190 49.498 1.00 20.44 336 GLN B O 1
ATOM 11068 N N . GLY B 1 337 ? 10.83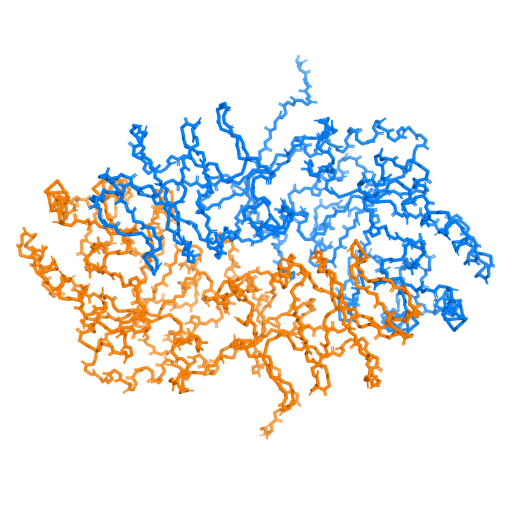1 31.463 47.455 1.00 18.56 337 GLY B N 1
ATOM 11069 C CA . GLY B 1 337 ? 9.578 31.847 46.830 1.00 18.92 337 GLY B CA 1
ATOM 11070 C C . GLY B 1 337 ? 9.072 33.206 47.277 1.00 19.35 337 GLY B C 1
ATOM 11071 O O . GLY B 1 337 ? 7.878 33.491 47.180 1.00 23.76 337 GLY B O 1
ATOM 11075 N N . GLN B 1 338 ? 9.979 34.048 47.764 1.00 16.31 338 GLN B N 1
ATOM 11076 C CA . GLN B 1 338 ? 9.619 35.390 48.207 1.00 19.65 338 GLN B CA 1
ATOM 11077 C C . GLN B 1 338 ? 10.524 36.431 47.559 1.00 17.13 338 GLN B C 1
ATOM 11078 O O . GLN B 1 338 ? 11.713 36.190 47.350 1.00 14.53 338 GLN B O 1
ATOM 11092 N N . LYS B 1 339 ? 9.955 37.591 47.244 1.00 17.17 339 LYS B N 1
ATOM 11093 C CA . LYS B 1 339 ? 10.721 38.680 46.653 1.00 15.09 339 LYS B CA 1
ATOM 11094 C C . LYS B 1 339 ? 11.533 39.408 47.718 1.00 17.89 339 LYS B C 1
ATOM 11095 O O . LYS B 1 339 ? 10.976 39.950 48.672 1.00 17.90 339 LYS B O 1
ATOM 11114 N N . VAL B 1 340 ? 12.850 39.414 47.545 1.00 13.04 340 VAL B N 1
ATOM 11115 C CA . VAL B 1 340 ? 13.742 40.127 48.451 1.00 12.27 340 VAL B CA 1
ATOM 11116 C C . VAL B 1 340 ? 14.563 41.143 47.664 1.00 13.07 340 VAL B C 1
ATOM 11117 O O . VAL B 1 340 ? 14.975 40.874 46.535 1.00 13.24 340 VAL B O 1
ATOM 11130 N N . PRO B 1 341 ? 14.801 42.321 48.259 1.00 13.67 341 PRO B N 1
ATOM 11131 C CA . PRO B 1 341 ? 15.399 43.456 47.549 1.00 13.19 341 PRO B CA 1
ATOM 11132 C C . PRO B 1 341 ? 16.917 43.386 47.420 1.00 13.34 341 PRO B C 1
ATOM 11133 O O . PRO B 1 341 ? 17.607 42.974 48.351 1.00 12.11 341 PRO B O 1
ATOM 11144 N N . VAL B 1 342 ? 17.424 43.794 46.261 1.00 11.17 342 VAL B N 1
ATOM 11145 C CA . VAL B 1 342 ? 18.853 43.995 46.078 1.00 12.66 342 VAL B CA 1
ATOM 11146 C C . VAL B 1 342 ? 19.230 45.317 46.731 1.00 13.65 342 VAL B C 1
ATOM 11147 O O . VAL B 1 342 ? 18.536 46.319 46.559 1.00 14.74 342 VAL B O 1
ATOM 11160 N N . VAL B 1 343 ? 20.323 45.318 47.487 1.00 10.22 343 VAL B N 1
ATOM 11161 C CA . VAL B 1 343 ? 20.760 46.519 48.189 1.00 12.75 343 VAL B CA 1
ATOM 11162 C C . VAL B 1 343 ? 22.206 46.857 47.846 1.00 10.81 343 VAL B C 1
ATOM 11163 O O . VAL B 1 343 ? 23.049 45.970 47.714 1.00 12.70 343 VAL B O 1
ATOM 11176 N N . GLY B 1 344 ? 22.483 48.149 47.702 1.00 10.92 344 GLY B N 1
ATOM 11177 C CA . GLY B 1 344 ? 23.812 48.610 47.346 1.00 12.03 344 GLY B CA 1
ATOM 11178 C C . GLY B 1 344 ? 24.034 48.563 45.848 1.00 13.95 344 GLY B C 1
ATOM 11179 O O . GLY B 1 344 ? 23.309 47.878 45.127 1.00 13.75 344 GLY B O 1
ATOM 11183 N N . LYS B 1 345 ? 25.036 49.298 45.377 1.00 11.31 345 LYS B N 1
ATOM 11184 C CA . LYS B 1 345 ? 25.375 49.309 43.960 1.00 12.76 345 LYS B CA 1
ATOM 11185 C C . LYS B 1 345 ? 25.827 47.933 43.498 1.00 12.59 345 LYS B C 1
ATOM 11186 O O . LYS B 1 345 ? 26.453 47.186 44.249 1.00 11.23 345 LYS B O 1
ATOM 11205 N N . THR B 1 346 ? 25.511 47.604 42.251 1.00 8.90 346 THR B N 1
ATOM 11206 C CA . THR B 1 346 ? 25.993 46.375 41.646 1.00 11.18 346 THR B CA 1
ATOM 11207 C C . THR B 1 346 ? 27.506 46.446 41.499 1.00 9.83 346 THR B C 1
ATOM 11208 O O . THR B 1 346 ? 28.043 47.444 41.020 1.00 11.48 346 THR B O 1
ATOM 11219 N N . SER B 1 347 ? 28.191 45.388 41.917 1.00 10.23 347 SER B N 1
ATOM 11220 C CA . SER B 1 347 ? 29.631 45.288 41.720 1.00 11.19 347 SER B CA 1
ATOM 11221 C C . SER B 1 347 ? 29.890 44.460 40.469 1.00 9.79 347 SER B C 1
ATOM 11222 O O . SER B 1 347 ? 28.961 43.895 39.893 1.00 8.58 347 SER B O 1
ATOM 11230 N N . MET B 1 348 ? 31.145 44.390 40.044 1.00 10.95 348 MET B N 1
ATOM 11231 C CA . MET B 1 348 ? 31.486 43.696 38.808 1.00 8.86 348 MET B CA 1
ATOM 11232 C C . MET B 1 348 ? 31.113 42.217 38.866 1.00 10.24 348 MET B C 1
ATOM 11233 O O . MET B 1 348 ? 30.696 41.639 37.863 1.00 9.48 348 MET B O 1
ATOM 11247 N N . ASN B 1 349 ? 31.255 41.612 40.042 1.00 9.76 349 ASN B N 1
ATOM 11248 C CA . ASN B 1 349 ? 31.077 40.170 40.177 1.00 9.85 349 ASN B CA 1
ATOM 11249 C C . ASN B 1 349 ? 30.149 39.743 41.313 1.00 9.64 349 ASN B C 1
ATOM 11250 O O . ASN B 1 349 ? 29.950 38.548 41.531 1.00 10.64 349 ASN B O 1
ATOM 11261 N N . THR B 1 350 ? 29.580 40.704 42.034 1.00 10.19 350 THR B N 1
ATOM 11262 C CA . THR B 1 350 ? 28.798 40.381 43.223 1.00 10.52 350 THR B CA 1
ATOM 11263 C C . THR B 1 350 ? 27.661 41.369 43.468 1.00 7.94 350 THR B C 1
ATOM 11264 O O . THR B 1 350 ? 27.781 42.558 43.175 1.00 11.26 350 THR B O 1
ATOM 11275 N N . ILE B 1 351 ? 26.557 40.861 44.009 1.00 9.98 351 ILE B N 1
ATOM 11276 C CA . ILE B 1 351 ? 25.463 41.707 44.471 1.00 10.96 351 ILE B CA 1
ATOM 11277 C C . ILE B 1 351 ? 25.002 41.239 45.845 1.00 16.03 351 ILE B C 1
ATOM 11278 O O . ILE B 1 351 ? 25.185 40.077 46.209 1.00 10.73 351 ILE B O 1
ATOM 11294 N N . MET B 1 352 ? 24.407 42.150 46.607 1.00 9.52 352 MET B N 1
ATOM 11295 C CA . MET B 1 352 ? 23.926 41.833 47.944 1.00 10.85 352 MET B CA 1
ATOM 11296 C C . MET B 1 352 ? 22.404 41.923 47.997 1.00 8.66 352 MET B C 1
ATOM 11297 O O . MET B 1 352 ? 21.805 42.819 47.403 1.00 10.64 352 MET B O 1
ATOM 11311 N N . VAL B 1 353 ? 21.788 40.987 48.712 1.00 9.69 353 VAL B N 1
ATOM 11312 C CA . VAL B 1 353 ? 20.337 40.946 48.848 1.00 9.11 353 VAL B CA 1
ATOM 11313 C C . VAL B 1 353 ? 19.951 40.854 50.319 1.00 11.39 353 VAL B C 1
ATOM 11314 O O . VAL B 1 353 ? 20.561 40.109 51.082 1.00 11.94 353 VAL B O 1
ATOM 11327 N N . ASP B 1 354 ? 18.933 41.612 50.713 1.00 11.91 354 ASP B N 1
ATOM 11328 C CA . ASP B 1 354 ? 18.491 41.631 52.103 1.00 12.92 354 ASP B CA 1
ATOM 11329 C C . ASP B 1 354 ? 17.569 40.450 52.391 1.00 11.26 354 ASP B C 1
ATOM 11330 O O . ASP B 1 354 ? 16.444 40.398 51.896 1.00 12.67 354 ASP B O 1
ATOM 11339 N N . VAL B 1 355 ? 18.053 39.505 53.192 1.00 12.21 355 VAL B N 1
ATOM 11340 C CA . VAL B 1 355 ? 17.270 38.324 53.547 1.00 14.63 355 VAL B CA 1
ATOM 11341 C C . VAL B 1 355 ? 16.975 38.283 55.046 1.00 14.57 355 VAL B C 1
ATOM 11342 O O . VAL B 1 355 ? 16.762 37.216 55.620 1.00 13.03 355 VAL B O 1
ATOM 11355 N N . THR B 1 356 ? 16.953 39.456 55.672 1.00 12.96 356 THR B N 1
ATOM 11356 C CA . THR B 1 356 ? 16.728 39.558 57.109 1.00 14.85 356 THR B CA 1
ATOM 11357 C C . THR B 1 356 ? 15.370 38.977 57.501 1.00 16.56 356 THR B C 1
ATOM 11358 O O . THR B 1 356 ? 15.226 38.389 58.573 1.00 21.60 356 THR B O 1
ATOM 11369 N N . ASP B 1 357 ? 14.380 39.140 56.628 1.00 19.11 357 ASP B N 1
ATOM 11370 C CA . ASP B 1 357 ? 13.027 38.663 56.902 1.00 22.39 357 ASP B CA 1
ATOM 11371 C C . ASP B 1 357 ? 12.900 37.150 56.717 1.00 24.64 357 ASP B C 1
ATOM 11372 O O . ASP B 1 357 ? 11.922 36.548 57.161 1.00 25.38 357 ASP B O 1
ATOM 11381 N N . LEU B 1 358 ? 13.882 36.542 56.058 1.00 17.33 358 LEU B N 1
ATOM 11382 C CA . LEU B 1 358 ? 13.864 35.103 55.818 1.00 16.92 358 LEU B CA 1
ATOM 11383 C C . LEU B 1 358 ? 14.660 34.356 56.883 1.00 21.44 358 LEU B C 1
ATOM 11384 O O . LEU B 1 358 ? 15.530 34.932 57.538 1.00 21.17 358 LEU B O 1
ATOM 11400 N N . LYS B 1 359 ? 14.360 33.072 57.051 1.00 20.09 359 LYS B N 1
ATOM 11401 C CA . LYS B 1 359 ? 15.090 32.232 57.991 1.00 18.34 359 LYS B CA 1
ATOM 11402 C C . LYS B 1 359 ? 15.576 30.959 57.308 1.00 16.42 359 LYS B C 1
ATOM 11403 O O . LYS B 1 359 ? 14.874 30.377 56.481 1.00 21.76 359 LYS B O 1
ATOM 11422 N N . GLY B 1 360 ? 16.788 30.538 57.653 1.00 16.94 360 GLY B N 1
ATOM 11423 C CA . GLY B 1 360 ? 17.340 29.300 57.138 1.00 17.98 360 GLY B CA 1
ATOM 11424 C C . GLY B 1 360 ? 17.963 29.435 55.761 1.00 14.84 360 GLY B C 1
ATOM 11425 O O . GLY B 1 360 ? 18.097 28.447 55.040 1.00 19.99 360 GLY B O 1
ATOM 11429 N N . VAL B 1 361 ? 18.344 30.652 55.389 1.00 15.64 361 VAL B N 1
ATOM 11430 C CA . VAL B 1 361 ? 19.026 30.871 54.118 1.00 12.57 361 VAL B CA 1
ATOM 11431 C C . VAL B 1 361 ? 20.473 30.404 54.233 1.00 15.62 361 VAL B C 1
ATOM 11432 O O . VAL B 1 361 ? 21.227 30.891 55.075 1.00 18.35 361 VAL B O 1
ATOM 11445 N N . LYS B 1 362 ? 20.849 29.456 53.382 1.00 14.24 362 LYS B N 1
ATOM 11446 C CA . LYS B 1 362 ? 22.173 28.847 53.434 1.00 15.66 362 LYS B CA 1
ATOM 11447 C C . LYS B 1 362 ? 22.890 29.007 52.101 1.00 15.74 362 LYS B C 1
ATOM 11448 O O . LYS B 1 362 ? 22.248 29.175 51.063 1.00 14.18 362 LYS B O 1
ATOM 11467 N N . PRO B 1 363 ? 24.230 28.953 52.123 1.00 12.13 363 PRO B N 1
ATOM 11468 C CA . PRO B 1 363 ? 24.984 28.927 50.867 1.00 12.26 363 PRO B CA 1
ATOM 11469 C C . PRO B 1 363 ? 24.528 27.772 49.983 1.00 15.72 363 PRO B C 1
ATOM 11470 O O . PRO B 1 363 ? 24.357 26.658 50.477 1.00 15.77 363 PRO B O 1
ATOM 11481 N N . GLY B 1 364 ? 24.323 28.039 48.698 1.00 13.28 364 GLY B N 1
ATOM 11482 C CA . GLY B 1 364 ? 23.882 27.014 47.772 1.00 11.19 364 GLY B CA 1
ATOM 11483 C C . GLY B 1 364 ? 22.402 27.108 47.452 1.00 13.62 364 GLY B C 1
ATOM 11484 O O . GLY B 1 364 ? 21.942 26.540 46.461 1.00 16.36 364 GLY B O 1
ATOM 11488 N N . ASP B 1 365 ? 21.650 27.817 48.289 1.00 13.47 365 ASP B N 1
ATOM 11489 C CA . ASP B 1 365 ? 20.223 28.001 48.051 1.00 14.88 365 ASP B CA 1
ATOM 11490 C C . ASP B 1 365 ? 19.995 28.692 46.715 1.00 15.31 365 ASP B C 1
ATOM 11491 O O . ASP B 1 365 ? 20.664 29.673 46.390 1.00 12.63 365 ASP B O 1
ATOM 11500 N N . GLU B 1 366 ? 19.041 28.177 45.947 1.00 14.46 366 GLU B N 1
ATOM 11501 C CA . GLU B 1 366 ? 18.793 28.678 44.602 1.00 12.63 366 GLU B CA 1
ATOM 11502 C C . GLU B 1 366 ? 18.092 30.032 44.629 1.00 13.63 366 GLU B C 1
ATOM 11503 O O . GLU B 1 366 ? 17.183 30.264 45.427 1.00 15.64 366 GLU B O 1
ATOM 11515 N N . VAL B 1 367 ? 18.531 30.920 43.744 1.00 12.45 367 VAL B N 1
ATOM 11516 C CA . VAL B 1 367 ? 17.963 32.255 43.628 1.00 11.38 367 VAL B CA 1
ATOM 11517 C C . VAL B 1 367 ? 17.506 32.474 42.194 1.00 13.59 367 VAL B C 1
ATOM 11518 O O . VAL B 1 367 ? 18.232 32.158 41.252 1.00 10.99 367 VAL B O 1
ATOM 11531 N N . VAL B 1 368 ? 16.303 33.012 42.025 1.00 11.91 368 VAL B N 1
ATOM 11532 C CA . VAL B 1 368 ? 15.794 33.308 40.691 1.00 9.61 368 VAL B CA 1
ATOM 11533 C C . VAL B 1 368 ? 15.873 34.805 40.410 1.00 11.51 368 VAL B C 1
ATOM 11534 O O . VAL B 1 368 ? 15.308 35.619 41.141 1.00 10.77 368 VAL B O 1
ATOM 11547 N N . LEU B 1 369 ? 16.592 35.153 39.349 1.00 11.93 369 LEU B N 1
ATOM 11548 C CA . LEU B 1 369 ? 16.749 36.540 38.933 1.00 10.90 369 LEU B CA 1
ATOM 11549 C C . LEU B 1 369 ? 15.686 36.895 37.902 1.00 7.93 369 LEU B C 1
ATOM 11550 O O . LEU B 1 369 ? 15.242 38.039 37.815 1.00 11.33 369 LEU B O 1
ATOM 11566 N N . PHE B 1 370 ? 15.294 35.900 37.115 1.00 10.36 370 PHE B N 1
ATOM 11567 C CA . PHE B 1 370 ? 14.239 36.061 36.126 1.00 9.18 370 PHE B CA 1
ATOM 11568 C C . PHE B 1 370 ? 13.534 34.725 35.936 1.00 10.72 370 PHE B C 1
ATOM 11569 O O . PHE B 1 370 ? 14.160 33.733 35.570 1.00 11.51 370 PHE B O 1
ATOM 11586 N N . GLY B 1 371 ? 12.233 34.702 36.199 1.00 13.15 371 GLY B N 1
ATOM 11587 C CA . GLY B 1 371 ? 11.463 33.476 36.105 1.00 15.13 371 GLY B CA 1
ATOM 11588 C C . GLY B 1 371 ? 10.646 33.230 37.357 1.00 14.03 371 GLY B C 1
ATOM 11589 O O . GLY B 1 371 ? 10.418 34.146 38.146 1.00 11.77 371 GLY B O 1
ATOM 11593 N N . ARG B 1 372 ? 10.217 31.986 37.543 1.00 14.57 372 ARG B N 1
ATOM 11594 C CA . ARG B 1 372 ? 9.320 31.641 38.639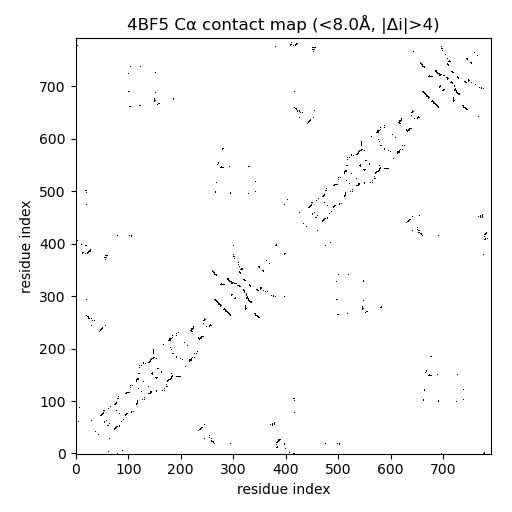 1.00 16.31 372 ARG B CA 1
ATOM 11595 C C . ARG B 1 372 ? 10.028 30.902 39.769 1.00 18.16 372 ARG B C 1
ATOM 11596 O O . ARG B 1 372 ? 10.995 30.173 39.548 1.00 17.66 372 ARG B O 1
ATOM 11617 N N . GLN B 1 373 ? 9.527 31.104 40.984 1.00 15.05 373 GLN B N 1
ATOM 11618 C CA . GLN B 1 373 ? 9.956 30.339 42.145 1.00 14.48 373 GLN B CA 1
ATOM 11619 C C . GLN B 1 373 ? 8.799 30.304 43.133 1.00 15.35 373 GLN B C 1
ATOM 11620 O O . GLN B 1 373 ? 8.396 31.338 43.664 1.00 16.46 373 GLN B O 1
ATOM 11634 N N . GLY B 1 374 ? 8.260 29.113 43.369 1.00 19.45 374 GLY B N 1
ATOM 11635 C CA . GLY B 1 374 ? 7.075 28.974 44.193 1.00 19.76 374 GLY B CA 1
ATOM 11636 C C . GLY B 1 374 ? 5.879 29.600 43.504 1.00 21.46 374 GLY B C 1
ATOM 11637 O O . GLY B 1 374 ? 5.523 29.212 42.391 1.00 26.52 374 GLY B O 1
ATOM 11641 N N . GLU B 1 375 ? 5.260 30.575 44.163 1.00 23.76 375 GLU B N 1
ATOM 11642 C CA . GLU B 1 375 ? 4.123 31.284 43.587 1.00 28.16 375 GLU B CA 1
ATOM 11643 C C . GLU B 1 375 ? 4.517 32.696 43.160 1.00 28.52 375 GLU B C 1
ATOM 11644 O O . GLU B 1 375 ? 3.675 33.476 42.714 1.00 29.20 375 GLU B O 1
ATOM 11656 N N . ALA B 1 376 ? 5.800 33.019 43.295 1.00 21.33 376 ALA B N 1
ATOM 11657 C CA . ALA B 1 376 ? 6.305 34.330 42.909 1.00 19.68 376 ALA B CA 1
ATOM 11658 C C . ALA B 1 376 ? 6.982 34.252 41.547 1.00 16.08 376 ALA B C 1
ATOM 11659 O O . ALA B 1 376 ? 7.360 33.171 41.095 1.00 16.87 376 ALA B O 1
ATOM 11666 N N . GLU B 1 377 ? 7.136 35.399 40.895 1.00 15.68 377 GLU B N 1
ATOM 11667 C CA . GLU B 1 377 ? 7.768 35.441 39.583 1.00 14.78 377 GLU B CA 1
ATOM 11668 C C . GLU B 1 377 ? 8.297 36.830 39.243 1.00 23.11 377 GLU B C 1
ATOM 11669 O O . GLU B 1 377 ? 7.582 37.824 39.358 1.00 22.26 377 GLU B O 1
ATOM 11681 N N . VAL B 1 378 ? 9.559 36.887 38.828 1.00 15.90 378 VAL B N 1
ATOM 11682 C CA . VAL B 1 378 ? 10.125 38.107 38.270 1.00 16.21 378 VAL B CA 1
ATOM 11683 C C . VAL B 1 378 ? 9.833 38.119 36.774 1.00 18.11 378 VAL B C 1
ATOM 11684 O O . VAL B 1 378 ? 10.399 37.331 36.017 1.00 18.81 378 VAL B O 1
ATOM 11697 N N . LYS B 1 379 ? 8.944 39.014 36.357 1.00 19.16 379 LYS B N 1
ATOM 11698 C CA . LYS B 1 379 ? 8.449 39.021 34.986 1.00 16.25 379 LYS B CA 1
ATOM 11699 C C . LYS B 1 379 ? 9.137 40.080 34.131 1.00 16.11 379 LYS B C 1
ATOM 11700 O O . LYS B 1 379 ? 9.742 41.017 34.651 1.00 20.29 379 LYS B O 1
ATOM 11719 N N . GLN B 1 380 ? 9.026 39.931 32.815 1.00 19.90 380 GLN B N 1
ATOM 11720 C CA . GLN B 1 380 ? 9.557 40.920 31.890 1.00 20.88 380 GLN B CA 1
ATOM 11721 C C . GLN B 1 380 ? 8.875 42.258 32.147 1.00 24.13 380 GLN B C 1
ATOM 11722 O O . GLN B 1 380 ? 9.425 43.317 31.848 1.00 40.81 380 GLN B O 1
ATOM 11728 N N . ALA B 1 381 ? 7.672 42.196 32.709 1.00 35.63 381 ALA B N 1
ATOM 11729 C CA . ALA B 1 381 ? 6.922 43.396 33.056 1.00 34.13 381 ALA B CA 1
ATOM 11730 C C . ALA B 1 381 ? 7.609 44.115 34.210 1.00 35.72 381 ALA B C 1
ATOM 11731 O O . ALA B 1 381 ? 7.704 45.342 34.223 1.00 36.67 381 ALA B O 1
ATOM 11733 N N . ASP B 1 382 ? 8.092 43.341 35.177 1.00 29.42 382 ASP B N 1
ATOM 11734 C CA . ASP B 1 382 ? 8.827 43.898 36.308 1.00 33.71 382 ASP B CA 1
ATOM 11735 C C . ASP B 1 382 ? 10.158 44.520 35.892 1.00 34.51 382 ASP B C 1
ATOM 11736 O O . ASP B 1 382 ? 10.446 45.667 36.231 1.00 34.63 382 ASP B O 1
ATOM 11745 N N . LEU B 1 383 ? 10.968 43.760 35.161 1.00 27.32 383 LEU B N 1
ATOM 11746 C CA . LEU B 1 383 ? 12.305 44.211 34.788 1.00 26.29 383 LEU B CA 1
ATOM 11747 C C . LEU B 1 383 ? 12.266 45.434 33.875 1.00 30.82 383 LEU B C 1
ATOM 11748 O O . LEU B 1 383 ? 13.175 46.264 33.901 1.00 35.65 383 LEU B O 1
ATOM 11764 N N . GLU B 1 384 ? 11.214 45.544 33.072 1.00 31.82 384 GLU B N 1
ATOM 11765 C CA . GLU B 1 384 ? 11.088 46.657 32.137 1.00 36.15 384 GLU B CA 1
ATOM 11766 C C . GLU B 1 384 ? 10.408 47.869 32.770 1.00 35.95 384 GLU B C 1
ATOM 11767 O O . GLU B 1 384 ? 10.188 48.879 32.102 1.00 38.48 384 GLU B O 1
ATOM 11779 N N . GLU B 1 385 ? 10.076 47.772 34.054 1.00 41.49 385 GLU B N 1
ATOM 11780 C CA . GLU B 1 385 ? 9.513 48.909 34.773 1.00 41.35 385 GLU B CA 1
ATOM 11781 C C . GLU B 1 385 ? 10.496 50.075 34.759 1.00 42.68 385 GLU B C 1
ATOM 11782 O O . GLU B 1 385 ? 10.095 51.238 34.772 1.00 51.99 385 GLU B O 1
ATOM 11794 N N . TYR B 1 386 ? 11.787 49.755 34.732 1.00 42.13 386 TYR B N 1
ATOM 11795 C CA . TYR B 1 386 ? 12.824 50.776 34.660 1.00 38.90 386 TYR B CA 1
ATOM 11796 C C . TYR B 1 386 ? 12.898 51.368 33.258 1.00 45.60 386 TYR B C 1
ATOM 11797 O O . TYR B 1 386 ? 12.942 50.640 32.267 1.00 43.22 386 TYR B O 1
ATOM 11815 N N . ASN B 1 387 ? 12.914 52.695 33.183 1.00 49.27 387 ASN B N 1
ATOM 11816 C CA . ASN B 1 387 ? 12.971 53.391 31.904 1.00 45.42 387 ASN B CA 1
ATOM 11817 C C . ASN B 1 387 ? 14.232 53.044 31.124 1.00 46.60 387 ASN B C 1
ATOM 11818 O O . ASN B 1 387 ? 15.339 53.106 31.657 1.00 53.88 387 ASN B O 1
ATOM 11829 N N . GLY B 1 388 ? 14.057 52.682 29.858 1.00 49.01 388 GLY B N 1
ATOM 11830 C CA . GLY B 1 388 ? 15.178 52.351 28.999 1.00 44.23 388 GLY B CA 1
ATOM 11831 C C . GLY B 1 388 ? 15.510 50.872 29.015 1.00 49.04 388 GLY B C 1
ATOM 11832 O O . GLY B 1 388 ? 16.413 50.427 28.308 1.00 50.50 388 GLY B O 1
ATOM 11836 N N . ALA B 1 389 ? 14.779 50.106 29.818 1.00 39.23 389 ALA B N 1
ATOM 11837 C CA . ALA B 1 389 ? 15.025 48.675 29.939 1.00 40.57 389 ALA B CA 1
ATOM 11838 C C . ALA B 1 389 ? 14.254 47.896 28.886 1.00 34.11 389 ALA B C 1
ATOM 11839 O O . ALA B 1 389 ? 13.043 48.058 28.743 1.00 38.44 389 ALA B O 1
ATOM 11846 N N . LEU B 1 390 ? 14.961 47.047 28.152 1.00 40.08 390 LEU B N 1
ATOM 11847 C CA . LEU B 1 390 ? 14.317 46.132 27.223 1.00 34.45 390 LEU B CA 1
ATOM 11848 C C . LEU B 1 390 ? 14.913 44.747 27.401 1.00 29.35 390 LEU B C 1
ATOM 11849 O O . LEU B 1 390 ? 16.128 44.565 27.327 1.00 28.36 390 LEU B O 1
ATOM 11865 N N . LEU B 1 391 ? 14.043 43.770 27.618 1.00 25.72 391 LEU B N 1
ATOM 11866 C CA . LEU B 1 391 ? 14.471 42.432 27.994 1.00 23.89 391 LEU B CA 1
ATOM 11867 C C . LEU B 1 391 ? 15.373 41.783 26.946 1.00 27.28 391 LEU B C 1
ATOM 11868 O O . LEU B 1 391 ? 16.255 40.995 27.286 1.00 24.17 391 LEU B O 1
ATOM 11884 N N . ALA B 1 392 ? 15.157 42.113 25.676 1.00 23.59 392 ALA B N 1
ATOM 11885 C CA . ALA B 1 392 ? 15.939 41.517 24.597 1.00 33.54 392 ALA B CA 1
ATOM 11886 C C . ALA B 1 392 ? 17.428 41.794 24.767 1.00 18.31 392 ALA B C 1
ATOM 11887 O O . ALA B 1 392 ? 18.260 40.917 24.540 1.00 19.23 392 ALA B O 1
ATOM 11894 N N . ASP B 1 393 ? 17.762 43.019 25.160 1.00 22.51 393 ASP B N 1
ATOM 11895 C CA . ASP B 1 393 ? 19.150 43.383 25.407 1.00 28.22 393 ASP B CA 1
ATOM 11896 C C . ASP B 1 393 ? 19.674 42.593 26.595 1.00 25.25 393 ASP B C 1
ATOM 11897 O O . ASP B 1 393 ? 20.745 41.989 26.533 1.00 32.81 393 ASP B O 1
ATOM 11906 N N . MET B 1 394 ? 18.901 42.593 27.675 1.00 20.32 394 MET B N 1
ATOM 11907 C CA . MET B 1 394 ? 19.306 41.933 28.907 1.00 23.04 394 MET B CA 1
ATOM 11908 C C . MET B 1 394 ? 19.732 40.490 28.675 1.00 18.08 394 MET B C 1
ATOM 11909 O O . MET B 1 394 ? 20.857 40.114 29.003 1.00 21.24 394 MET B O 1
ATOM 11923 N N . TYR B 1 395 ? 18.841 39.680 28.113 1.00 18.29 395 TYR B N 1
ATOM 11924 C CA . TYR B 1 395 ? 19.081 38.241 28.080 1.00 21.61 395 TYR B CA 1
ATOM 11925 C C . TYR B 1 395 ? 20.069 37.779 27.008 1.00 11.64 395 TYR B C 1
ATOM 11926 O O . TYR B 1 395 ? 20.619 36.683 27.114 1.00 12.97 395 TYR B O 1
ATOM 11944 N N . THR B 1 396 ? 20.301 38.592 25.982 1.00 15.04 396 THR B N 1
ATOM 11945 C CA . THR B 1 396 ? 21.365 38.283 25.029 1.00 11.56 396 THR B CA 1
ATOM 11946 C C . THR B 1 396 ? 22.709 38.416 25.731 1.00 10.50 396 THR B C 1
ATOM 11947 O O . THR B 1 396 ? 23.631 37.640 25.482 1.00 11.66 396 THR B O 1
ATOM 11958 N N . ILE B 1 397 ? 22.811 39.401 26.617 1.00 10.58 397 ILE B N 1
ATOM 11959 C CA . ILE B 1 397 ? 24.028 39.604 27.393 1.00 9.24 397 ILE B CA 1
ATOM 11960 C C . ILE B 1 397 ? 24.114 38.577 28.520 1.00 9.63 397 ILE B C 1
ATOM 11961 O O . ILE B 1 397 ? 25.194 38.070 28.822 1.00 10.49 397 ILE B O 1
ATOM 11977 N N . TRP B 1 398 ? 22.978 38.268 29.139 1.00 11.01 398 TRP B N 1
ATOM 11978 C CA . TRP B 1 398 ? 22.927 37.191 30.121 1.00 11.12 398 TRP B CA 1
ATOM 11979 C C . TRP B 1 398 ? 23.473 35.918 29.492 1.00 10.43 398 TRP B C 1
ATOM 11980 O O . TRP B 1 398 ? 24.323 35.240 30.067 1.00 11.43 398 TRP B O 1
ATOM 12001 N N . GLY B 1 399 ? 22.973 35.601 28.302 1.00 10.79 399 GLY B N 1
ATOM 12002 C CA . GLY B 1 399 ? 23.343 34.379 27.612 1.00 10.84 399 GLY B CA 1
ATOM 12003 C C . GLY B 1 399 ? 24.813 34.321 27.249 1.00 8.49 399 GLY B C 1
ATOM 12004 O O . GLY B 1 399 ? 25.442 33.270 27.356 1.00 12.55 399 GLY B O 1
ATOM 12008 N N . TYR B 1 400 ? 25.361 35.452 26.818 1.00 9.33 400 TYR B N 1
ATOM 12009 C CA . TYR B 1 400 ? 26.760 35.516 26.408 1.00 10.50 400 TYR B CA 1
ATOM 12010 C C . TYR B 1 400 ? 27.721 35.395 27.589 1.00 10.44 400 TYR B C 1
ATOM 12011 O O . TYR B 1 400 ? 28.867 34.979 27.419 1.00 11.49 400 TYR B O 1
ATOM 12029 N N . THR B 1 401 ? 27.258 35.751 28.784 1.00 9.31 401 THR B N 1
ATOM 12030 C CA . THR B 1 401 ? 28.153 35.873 29.933 1.00 6.83 401 THR B CA 1
ATOM 12031 C C . THR B 1 401 ? 27.930 34.814 31.014 1.00 9.65 401 THR B C 1
ATOM 12032 O O . THR B 1 401 ? 28.596 34.839 32.050 1.00 9.32 401 THR B O 1
ATOM 12043 N N . ASN B 1 402 ? 27.009 33.886 30.779 1.00 8.92 402 ASN B N 1
ATOM 12044 C CA . ASN B 1 402 ? 26.744 32.828 31.749 1.00 10.10 402 ASN B CA 1
ATOM 12045 C C . ASN B 1 402 ? 26.461 31.492 31.076 1.00 7.78 402 ASN B C 1
ATOM 12046 O O . ASN B 1 402 ? 25.911 31.455 29.976 1.00 11.22 402 ASN B O 1
ATOM 12057 N N . PRO B 1 403 ? 26.837 30.385 31.737 1.00 9.09 403 PRO B N 1
ATOM 12058 C CA . PRO B 1 403 ? 26.565 29.052 31.196 1.00 10.33 403 PRO B CA 1
ATOM 12059 C C . PRO B 1 403 ? 25.071 28.792 31.073 1.00 12.75 403 PRO B C 1
ATOM 12060 O O . PRO B 1 403 ? 24.273 29.428 31.762 1.00 11.14 403 PRO B O 1
ATOM 12071 N N . LYS B 1 404 ? 24.704 27.863 30.200 1.00 11.28 404 LYS B N 1
ATOM 12072 C CA . LYS B 1 404 ? 23.310 27.489 30.028 1.00 11.38 404 LYS B CA 1
ATOM 12073 C C . LYS B 1 404 ? 23.107 26.052 30.485 1.00 11.14 404 LYS B C 1
ATOM 12074 O O . LYS B 1 404 ? 24.003 25.218 30.360 1.00 12.34 404 LYS B O 1
ATOM 12093 N N . LYS B 1 405 ? 21.926 25.774 31.023 1.00 11.05 405 LYS B N 1
ATOM 12094 C CA . LYS B 1 405 ? 21.596 24.437 31.494 1.00 11.50 405 LYS B CA 1
ATOM 12095 C C . LYS B 1 405 ? 20.212 24.039 31.002 1.00 10.51 405 LYS B C 1
ATOM 12096 O O . LYS B 1 405 ? 19.256 24.806 31.120 1.00 14.46 405 LYS B O 1
ATOM 12115 N N . ILE B 1 406 ? 20.113 22.840 30.439 1.00 12.55 406 ILE B N 1
ATOM 12116 C CA . ILE B 1 406 ? 18.847 22.342 29.919 1.00 10.96 406 ILE B CA 1
ATOM 12117 C C . ILE B 1 406 ? 17.889 22.055 31.071 1.00 12.60 406 ILE B C 1
ATOM 12118 O O . ILE B 1 406 ? 18.192 21.264 31.963 1.00 13.69 406 ILE B O 1
ATOM 12134 N N . LYS B 1 407 ? 16.730 22.704 31.037 1.00 10.61 407 LYS B N 1
ATOM 12135 C CA . LYS B 1 407 ? 15.777 22.640 32.138 1.00 11.77 407 LYS B CA 1
ATOM 12136 C C . LYS B 1 407 ? 15.377 21.213 32.499 1.00 12.29 407 LYS B C 1
ATOM 12137 O O . LYS B 1 407 ? 15.423 20.830 33.667 1.00 14.54 407 LYS B O 1
ATOM 12156 N N . ARG B 1 408 ? 14.980 20.429 31.502 1.00 11.56 408 ARG B N 1
ATOM 12157 C CA . ARG B 1 408 ? 14.414 19.110 31.771 1.00 13.83 408 ARG B CA 1
ATOM 12158 C C . ARG B 1 408 ? 15.458 18.101 32.250 1.00 15.15 408 ARG B C 1
ATOM 12159 O O . ARG B 1 408 ? 15.108 17.020 32.719 1.00 15.74 408 ARG B O 1
ATOM 12180 N N . SER B 1 409 ? 16.736 18.449 32.139 1.00 14.65 409 SER B N 1
ATOM 12181 C CA . SER B 1 409 ? 17.800 17.567 32.608 1.00 15.47 409 SER B CA 1
ATOM 12182 C C . SER B 1 409 ? 17.781 17.460 34.130 1.00 20.89 409 SER B C 1
ATOM 12183 O O . SER B 1 409 ? 18.114 16.417 34.692 1.00 21.72 409 SER B O 1
ATOM 12191 N N . SER B 1 410 ? 17.391 18.546 34.790 1.00 16.42 410 SER B N 1
ATOM 12192 C CA . SER B 1 410 ? 17.248 18.554 36.241 1.00 18.16 410 SER B CA 1
ATOM 12193 C C . SER B 1 410 ? 15.839 18.111 36.619 1.00 22.36 410 SER B C 1
ATOM 12194 O O . SER B 1 410 ? 14.885 18.878 36.488 1.00 22.24 410 SER B O 1
ATOM 12202 N N . GLY B 1 411 ? 15.713 16.874 37.090 1.00 17.51 411 GLY B N 1
ATOM 12203 C CA . GLY B 1 411 ? 14.410 16.300 37.375 1.00 15.06 411 GLY B CA 1
ATOM 12204 C C . GLY B 1 411 ? 14.207 15.894 38.823 1.00 19.50 411 GLY B C 1
ATOM 12205 O O . GLY B 1 411 ? 13.549 14.892 39.103 1.00 16.75 411 GLY B O 1
ATOM 12209 N N . HIS B 1 412 ? 14.761 16.673 39.746 1.00 16.23 412 HIS B N 1
ATOM 12210 C CA . HIS B 1 412 ? 14.587 16.403 41.169 1.00 16.36 412 HIS B CA 1
ATOM 12211 C C . HIS B 1 412 ? 13.113 16.462 41.561 1.00 15.08 412 HIS B C 1
ATOM 12212 O O . HIS B 1 412 ? 12.704 15.864 42.556 1.00 13.28 412 HIS B O 1
ATOM 12227 N N . HIS B 1 413 ? 12.316 17.180 40.775 1.00 13.38 413 HIS B N 1
ATOM 12228 C CA . HIS B 1 413 ? 10.902 17.358 41.085 1.00 11.78 413 HIS B CA 1
ATOM 12229 C C . HIS B 1 413 ? 9.992 16.776 40.006 1.00 13.27 413 HIS B C 1
ATOM 12230 O O . HIS B 1 413 ? 8.815 17.126 39.923 1.00 16.11 413 HIS B O 1
ATOM 12245 N N . HIS B 1 414 ? 10.539 15.887 39.182 1.00 12.60 414 HIS B N 1
ATOM 12246 C CA . HIS B 1 414 ? 9.741 15.179 38.187 1.00 14.64 414 HIS B CA 1
ATOM 12247 C C . HIS B 1 414 ? 8.892 14.118 38.872 1.00 11.46 414 HIS B C 1
ATOM 12248 O O . HIS B 1 414 ? 9.171 13.731 40.006 1.00 15.39 414 HIS B O 1
ATOM 12262 N N . HIS B 1 415 ? 7.862 13.643 38.179 1.00 14.52 415 HIS B N 1
ATOM 12263 C CA . HIS B 1 415 ? 6.960 12.650 38.753 1.00 14.23 415 HIS B CA 1
ATOM 12264 C C . HIS B 1 415 ? 6.726 11.461 37.824 1.00 19.65 415 HIS B C 1
ATOM 12265 O O . HIS B 1 415 ? 5.765 10.714 38.003 1.00 21.19 415 HIS B O 1
ATOM 12280 N N . HIS B 1 416 ? 7.601 11.284 36.838 1.00 13.14 416 HIS B N 1
ATOM 12281 C CA . HIS B 1 416 ? 7.525 10.111 35.970 1.00 14.56 416 HIS B CA 1
ATOM 12282 C C . HIS B 1 416 ? 8.419 8.990 36.495 1.00 12.53 416 HIS B C 1
ATOM 12283 O O . HIS B 1 416 ? 9.538 9.230 36.945 1.00 14.67 416 HIS B O 1
ATOM 12297 N N . HIS B 1 417 ? 7.907 7.764 36.442 1.00 16.97 417 HIS B N 1
ATOM 12298 C CA . HIS B 1 417 ? 8.561 6.632 37.088 1.00 18.23 417 HIS B CA 1
ATOM 12299 C C . HIS B 1 417 ? 8.654 5.425 36.162 1.00 21.13 417 HIS B C 1
ATOM 12300 O O . HIS B 1 417 ? 7.988 5.359 35.129 1.00 24.78 417 HIS B O 1
#

Sequence (792 aa):
APYLPLASDHRNGEVQTASSNAWLEVDLGAFEHNIQTLKDRLGDKGPKICAIMKADAYGHGIDLLVPSVVKAGIPCIGIASNEEARVAREKGFTGRLMRVRAATPAEVEQALPYKMEELIGSLVSAQGIADIAQRHHTNIPVHIALNSAGMSRNGIDLRLADSKEDALAMLKLKGITPVGIMTHFPVEEKEDVKMGLAQFKLDSQWLLEAGKLDRSKITIHAANSFATLEVPDAYFDMVRPGGLLYGDSIPSYTEYKRVMAFKTQVASVNHYPAGNTVGYDRTFTLKRDSWLANLPLGYSDGYRRALSNKAYVLIQGQKVPVVGKTSMNTIMVDVTDLKGVKPGDEVVLFGRQGEAEVKQADLEEYNGALLADMYTIWGYTNPKKIKRSSGHHHHHHAPYLPLASDHRNGEVQTASSNAWLLEVDLGAFEHNIQTLKDRLGDKGPKICAIMKADAYGHGIDLLVPSVVKAGIPCIGIASNEEARVAREKGFTGRLMRVRAATPAEVEQALPYKMEELIGSLVSAQGIADIAQRHHTNIPVHIALNSAGMSRNGIDLRLADSKEDALAMLKLKGITPVGIMTHFPVEEKEDVKMGLAQFKLDSQWLLEAGKLDRSKITIHAANSFATLEVPDAYFDMVRPGGLLYGDSIPSYTEYKRVMMAFKTQVASSVNHYPAGNTVGYDRTFTLKRDSWLANLPLGYSDGYRRALSNKAYVLIQGQKVPVVGKTSMNTIMVDVTDLKGVKPGDEVVLFGRQGEAEVKQADLEEYNGALLADMYTIWGYTNPKKIKRSSGHHHHHH

Nearest PDB structures (foldseek):
  4bf5-assembly1_B  TM=1.003E+00  e=2.004E-88  Aeromonas hydrophila subsp. hydrophila
  4fs9-assembly1_A  TM=9.683E-01  e=1.556E-55  Pseudomonas putida
  7agz-assembly1_A  TM=9.579E-01  e=1.587E-52  Vibrio cholerae O1 biovar El Tor str. N16961
  4beq-assembly1_A-2  TM=9.689E-01  e=6.495E-52  Vibrio cholerae
  4beu-assembly1_A-2  TM=9.364E-01  e=3.253E-53  Vibrio cholerae

CATH classification: 2.40.37.10 (+1 more: 3.20.20.10)

Secondary structure (DSSP, 8-state):
------TT---TB-SSS--SEEEEEEHHHHHHHHHHHHHHH-TTS-EEEEE-HHHHHTT-HHHHHHHHHHHT--EEEESSHHHHHHHHHTT--SEEEESS---HHHHHHTGGGT-BEEE-SHHHHHHHHHHHHHTT--EEEEEEB-TT---SS-B-TTSHHHHHHHHHHHT-TTEEEEEEE---SS--HHHHHHHHHHHHHHHHHHHHHTT--GGG-EEE---HHHHHH-GGG-SSEE--SHHHHT-S-TT-TTSPP-EEEEEE--EEEEE-TT-EETGGG-EE-SS-EEEEEES--GGGT---S--SS-EEEETTEEEEEES---SS-EEEE-TTSSS--TT-EEEEEEEETTEEE-HHHHHHHHTS-THHHHHHHHHHS-EEEE----S-----/--PPPPTT---TB-SSS--SEEEEE-HHHHHHHHHHHHHHH-TTSPEEEEE-HHHHHTT-HHHHHHHHHHTT--EEEESSHHHHHHHHHTT--SEEEESS---HHHHHHTGGGT-BEEE-SHHHHHHHHHHHHHTT--EEEEEEB-TTS--SS-B-TTSHHHHHHHHHHHT-TTEEEEEEE---SS--HHHHHHHHHHHHHHHHHHHHHTT--GGG-EEE---HHHHHH-GGG-TTEE---GGGGT-S-TT-TTSPP-EEEEEE--EEEEE-TT-EESGGG-EE-SS-EEEEEES--GGGTS--STT---EEEETTEEEEEESPPPSS-EEEE-TT-S---TT-EEEEEEEETTEEE-HHHHTTSTT--HHHHHHHHHHHS-EEEGGG--TT----

GO terms:
  GO:0030378 serine racemase activity (F, EXP)
  GO:0008784 alanine racemase activity (F, EXP)
  GO:0018111 methionine racemase activity (F, EXP)
  GO:0018113 lysine racemase activity (F, EXP)
  GO:0047661 amino-acid racemase activity (F, EXP)
  GO:0047679 arginine racemase activity (F, EXP)

Radius of gyration: 27.37 Å; Cα contacts (8 Å, |Δi|>4): 1962; chains: 2; bounding box: 73×60×85 Å

Organism: Aeromonas hydrophila subsp. hydrophila (strain ATCC 7966 / DSM 30187 / BCRC 13018 / CCUG 14551 / JCM 1027 / KCTC 2358 / NCIMB 9240 / NCTC 8049) (NCBI:txid380703)

B-factor: mean 19.99, std 9.35, range [0.26, 70.86]